Protein 5SZP (pdb70)

Structure (mmCIF, N/CA/C/O backbone):
data_5SZP
#
_entry.id   5SZP
#
_cell.length_a   83.813
_cell.length_b   45.549
_cell.length_c   127.072
_cell.angle_alpha   90.00
_cell.angle_beta   96.91
_cell.angle_gamma   90.00
#
_symmetry.space_group_name_H-M   'P 1 21 1'
#
loop_
_entity.id
_entity.type
_entity.pdbx_description
1 polymer 'Protocadherin Gamma B7'
2 non-polymer 'CALCIUM ION'
3 non-polymer alpha-D-mannopyranose
4 non-polymer 2-acetamido-2-deoxy-beta-D-glucopyranose
5 non-polymer 'trimethylamine oxide'
6 water water
#
loop_
_atom_site.group_PDB
_atom_site.id
_atom_site.type_symbol
_atom_site.label_atom_id
_atom_site.label_alt_id
_atom_site.label_comp_id
_atom_site.label_asym_id
_atom_site.label_entity_id
_atom_site.label_seq_id
_atom_site.pdbx_PDB_ins_code
_atom_site.Cartn_x
_atom_site.Cartn_y
_atom_site.Cartn_z
_atom_site.occupancy
_atom_site.B_iso_or_equiv
_atom_site.auth_seq_id
_atom_site.auth_comp_id
_atom_site.auth_asym_id
_atom_site.auth_atom_id
_atom_site.pdbx_PDB_model_num
ATOM 1 N N . PRO A 1 2 ? 39.013 17.834 37.228 1.00 129.71 2 PRO A N 1
ATOM 2 C CA . PRO A 1 2 ? 38.325 16.556 37.450 1.00 137.82 2 PRO A CA 1
ATOM 3 C C . PRO A 1 2 ? 38.668 15.495 36.402 1.00 143.54 2 PRO A C 1
ATOM 4 O O . PRO A 1 2 ? 38.370 15.673 35.222 1.00 141.64 2 PRO A O 1
ATOM 8 N N . VAL A 1 3 ? 39.296 14.400 36.835 1.00 144.27 3 VAL A N 1
ATOM 9 C CA . VAL A 1 3 ? 39.638 13.319 35.919 1.00 142.46 3 VAL A CA 1
ATOM 10 C C . VAL A 1 3 ? 38.375 12.628 35.422 1.00 149.04 3 VAL A C 1
ATOM 11 O O . VAL A 1 3 ? 37.424 12.403 36.182 1.00 154.75 3 VAL A O 1
ATOM 15 N N . ARG A 1 4 ? 38.353 12.304 34.132 1.00 153.86 4 ARG A N 1
ATOM 16 C CA . ARG A 1 4 ? 37.195 11.686 33.499 1.00 148.29 4 ARG A CA 1
ATOM 17 C C . ARG A 1 4 ? 37.597 10.364 32.860 1.00 152.29 4 ARG A C 1
ATOM 18 O O . ARG A 1 4 ? 38.572 10.305 32.101 1.00 159.90 4 ARG A O 1
ATOM 26 N N . TYR A 1 5 ? 36.847 9.310 33.180 1.00 148.59 5 TYR A N 1
ATOM 27 C CA . TYR A 1 5 ? 37.068 7.972 32.647 1.00 136.34 5 TYR A CA 1
ATOM 28 C C . TYR A 1 5 ? 35.787 7.489 31.983 1.00 128.50 5 TYR A C 1
ATOM 29 O O . TYR A 1 5 ? 34.730 7.457 32.622 1.00 123.81 5 TYR A O 1
ATOM 38 N N . SER A 1 6 ? 35.891 7.065 30.727 1.00 134.50 6 SER A N 1
ATOM 39 C CA . SER A 1 6 ? 34.740 6.639 29.941 1.00 137.44 6 SER A CA 1
ATOM 40 C C . SER A 1 6 ? 34.790 5.128 29.766 1.00 137.21 6 SER A C 1
ATOM 41 O O . SER A 1 6 ? 35.767 4.593 29.230 1.00 140.71 6 SER A O 1
ATOM 44 N N . ILE A 1 7 ? 33.740 4.444 30.217 1.00 123.43 7 ILE A N 1
ATOM 45 C CA . ILE A 1 7 ? 33.652 2.989 30.072 1.00 103.29 7 ILE A CA 1
ATOM 46 C C . ILE A 1 7 ? 32.246 2.610 29.652 1.00 81.50 7 ILE A C 1
ATOM 47 O O . ILE A 1 7 ? 31.259 3.249 30.041 1.00 81.42 7 ILE A O 1
ATOM 52 N N 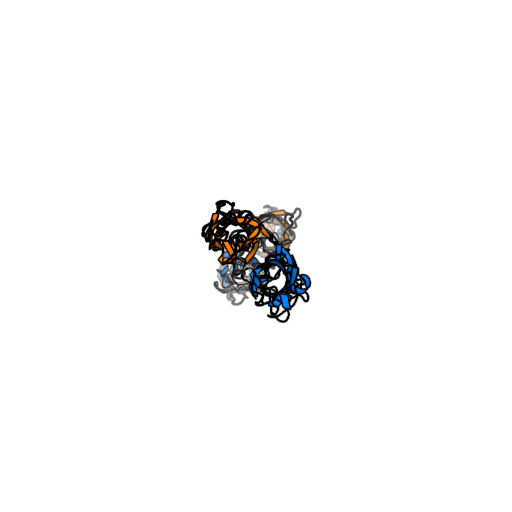. PRO A 1 8 ? 32.126 1.561 28.843 1.00 80.29 8 PRO A N 1
ATOM 53 C CA . PRO A 1 8 ? 30.797 1.079 28.458 1.00 97.41 8 PRO A CA 1
ATOM 54 C C . PRO A 1 8 ? 30.098 0.385 29.616 1.00 91.67 8 PRO A C 1
ATOM 55 O O . PRO A 1 8 ? 30.722 -0.090 30.567 1.00 96.44 8 PRO A O 1
ATOM 59 N N . GLU A 1 9 ? 28.774 0.329 29.520 1.00 89.40 9 GLU A N 1
ATOM 60 C CA . GLU A 1 9 ? 27.970 -0.297 30.555 1.00 89.43 9 GLU A CA 1
ATOM 61 C C . GLU A 1 9 ? 28.052 -1.819 30.458 1.00 101.88 9 GLU A C 1
ATOM 62 O O . GLU A 1 9 ? 28.605 -2.387 29.511 1.00 112.56 9 GLU A O 1
ATOM 68 N N . GLU A 1 10 ? 27.486 -2.477 31.470 1.00 112.54 10 GLU A N 1
ATOM 69 C CA . GLU A 1 10 ? 27.334 -3.933 31.503 1.00 117.42 10 GLU A CA 1
ATOM 70 C C . GLU A 1 10 ? 28.678 -4.652 31.397 1.00 107.79 10 GLU A C 1
ATOM 71 O O . GLU A 1 10 ? 28.786 -5.718 30.788 1.00 105.39 10 GLU A O 1
ATOM 77 N N . LEU A 1 11 ? 29.712 -4.068 31.990 1.00 106.09 11 LEU A N 1
ATOM 78 C CA . LEU A 1 11 ? 31.003 -4.732 32.077 1.00 104.68 11 LEU A CA 1
ATOM 79 C C . LEU A 1 11 ? 31.079 -5.556 33.358 1.00 100.04 11 LEU A C 1
ATOM 80 O O . LEU A 1 11 ? 30.485 -5.208 34.382 1.00 91.49 11 LEU A O 1
ATOM 85 N N . ASP A 1 12 ? 31.808 -6.666 33.284 1.00 97.10 12 ASP A N 1
ATOM 86 C CA . ASP A 1 12 ? 31.910 -7.584 34.409 1.00 95.45 12 ASP A CA 1
ATOM 87 C C . ASP A 1 12 ? 32.632 -6.942 35.589 1.00 101.69 12 ASP A C 1
ATOM 88 O O . ASP A 1 12 ? 33.450 -6.032 35.431 1.00 102.43 12 ASP A O 1
ATOM 93 N N . ARG A 1 13 ? 32.308 -7.429 36.787 1.00 112.00 13 ARG A N 1
ATOM 94 C CA . ARG A 1 13 ? 32.936 -6.924 38.000 1.00 115.68 13 ARG A CA 1
ATOM 95 C C . ARG A 1 13 ? 34.432 -7.211 37.981 1.00 127.13 13 ARG A C 1
ATOM 96 O O . ARG A 1 13 ? 34.877 -8.255 37.496 1.00 144.07 13 ARG A O 1
ATOM 98 N N . GLY A 1 14 ? 35.211 -6.272 38.514 1.00 121.42 14 GLY A N 1
ATOM 99 C CA . GLY A 1 14 ? 36.652 -6.374 38.501 1.00 111.21 14 GLY A CA 1
ATOM 100 C C . GLY A 1 14 ? 37.322 -5.700 37.325 1.00 108.43 14 GLY A C 1
ATOM 101 O O . GLY A 1 14 ? 38.555 -5.589 37.314 1.00 118.83 14 GLY A O 1
ATOM 102 N N . SER A 1 15 ? 36.554 -5.250 36.336 1.00 105.77 15 SER A N 1
ATOM 103 C CA . SER A 1 15 ? 37.124 -4.537 35.205 1.00 106.55 15 SER A CA 1
ATOM 104 C C . SER A 1 15 ? 37.668 -3.183 35.647 1.00 91.03 15 SER A C 1
ATOM 105 O O . SER A 1 15 ? 37.219 -2.599 36.637 1.00 88.12 15 SER A O 1
ATOM 108 N N . VAL A 1 16 ? 38.650 -2.689 34.904 1.00 88.12 16 VAL A N 1
ATOM 109 C CA . VAL A 1 16 ? 39.362 -1.470 35.268 1.00 123.23 16 VAL A CA 1
ATOM 110 C C . VAL A 1 16 ? 38.648 -0.274 34.656 1.00 100.64 16 VAL A C 1
ATOM 111 O O . VAL A 1 16 ? 38.397 -0.238 33.445 1.00 87.92 16 VAL A O 1
ATOM 115 N N . VAL A 1 17 ? 38.318 0.708 35.493 1.00 101.64 17 VAL A N 1
ATOM 116 C CA . VAL A 1 17 ? 37.749 1.957 34.996 1.00 106.46 17 VAL A CA 1
ATOM 117 C C . VAL A 1 17 ? 38.848 2.863 34.458 1.00 120.68 17 VAL A C 1
ATOM 118 O O . VAL A 1 17 ? 38.816 3.292 33.299 1.00 108.28 17 VAL A O 1
ATOM 122 N N . GLY A 1 18 ? 39.834 3.164 35.294 1.00 149.91 18 GLY A N 1
ATOM 123 C CA . GLY A 1 18 ? 40.960 3.972 34.873 1.00 161.74 18 GLY A CA 1
ATOM 124 C C . GLY A 1 18 ? 41.994 4.053 35.970 1.00 164.76 18 GLY A C 1
ATOM 125 O O . GLY A 1 18 ? 41.690 3.872 37.154 1.00 167.00 18 GLY A O 1
ATOM 126 N N . LYS A 1 19 ? 43.230 4.331 35.556 1.00 147.43 19 LYS A N 1
ATOM 127 C CA . LYS A 1 19 ? 44.352 4.455 36.487 1.00 146.73 19 LYS A CA 1
ATOM 128 C C . LYS A 1 19 ? 44.282 5.823 37.161 1.00 153.55 19 LYS A C 1
ATOM 129 O O . LYS A 1 19 ? 44.912 6.797 36.743 1.00 154.34 19 LYS A O 1
ATOM 131 N N . LEU A 1 20 ? 43.491 5.891 38.235 1.00 151.50 20 LEU A N 1
ATOM 132 C CA . LEU A 1 20 ? 43.324 7.161 38.935 1.00 134.77 20 LEU A CA 1
ATOM 133 C C . LEU A 1 20 ? 44.594 7.539 39.685 1.00 132.99 20 LEU A C 1
ATOM 134 O O . LEU A 1 20 ? 44.956 8.719 39.750 1.00 129.52 20 LEU A O 1
ATOM 139 N N . ALA A 1 21 ? 45.279 6.550 40.265 1.00 144.64 21 ALA A N 1
ATOM 140 C CA . ALA A 1 21 ? 46.510 6.829 40.995 1.00 157.01 21 ALA A CA 1
ATOM 141 C C . ALA A 1 21 ? 47.622 7.276 40.055 1.00 163.62 21 ALA A C 1
ATOM 142 O O . ALA A 1 21 ? 48.414 8.160 40.400 1.00 161.90 21 ALA A O 1
ATOM 144 N N . LYS A 1 22 ? 47.704 6.672 38.866 1.00 166.59 22 LYS A N 1
ATOM 145 C CA . LYS A 1 22 ? 48.722 7.080 37.901 1.00 165.30 22 LYS A CA 1
ATOM 146 C C . LYS A 1 22 ? 48.507 8.516 37.440 1.00 167.18 22 LYS A C 1
ATOM 147 O O . LYS A 1 22 ? 49.474 9.247 37.193 1.00 171.23 22 LYS A O 1
ATOM 149 N N . ASP A 1 23 ? 47.247 8.941 37.317 1.00 164.97 23 ASP A N 1
ATOM 150 C CA . ASP A 1 23 ? 46.975 10.328 36.957 1.00 158.76 23 ASP A CA 1
ATOM 151 C C . ASP A 1 23 ? 47.233 11.256 38.136 1.00 158.35 23 ASP A C 1
ATOM 152 O O . ASP A 1 23 ? 47.720 12.379 37.958 1.00 166.53 23 ASP A O 1
ATOM 154 N N . LEU A 1 24 ? 46.909 10.802 39.349 1.00 152.34 24 LEU A N 1
ATOM 155 C CA . LEU A 1 24 ? 47.160 11.578 40.556 1.00 155.00 24 LEU A CA 1
ATOM 156 C C . LEU A 1 24 ? 48.610 11.499 41.014 1.00 156.67 24 LEU A C 1
ATOM 157 O O . LEU A 1 24 ? 49.071 12.396 41.725 1.00 155.51 24 LEU A O 1
ATOM 162 N N . GLY A 1 25 ? 49.339 10.456 40.625 1.00 160.88 25 GLY A N 1
ATOM 163 C CA . GLY A 1 25 ? 50.727 10.337 41.015 1.00 159.49 25 GLY A CA 1
ATOM 164 C C . GLY A 1 25 ? 50.963 9.764 42.392 1.00 161.76 25 GLY A C 1
ATOM 165 O O . GLY A 1 25 ? 52.117 9.717 42.834 1.00 167.73 25 GLY A O 1
ATOM 166 N N . LEU A 1 26 ? 49.911 9.341 43.092 1.00 165.38 26 LEU A N 1
ATOM 167 C CA . LEU A 1 26 ? 50.089 8.659 44.366 1.00 156.23 26 LEU A CA 1
ATOM 168 C C . LEU A 1 26 ? 50.889 7.378 44.167 1.00 157.94 26 LEU A C 1
ATOM 169 O O . LEU A 1 26 ? 50.767 6.694 43.147 1.00 158.36 26 LEU A O 1
ATOM 171 N N . SER A 1 27 ? 51.693 7.043 45.170 1.00 173.81 27 SER A N 1
ATOM 172 C CA . SER A 1 27 ? 52.525 5.850 45.141 1.00 180.79 27 SER A CA 1
ATOM 173 C C . SER A 1 27 ? 51.805 4.690 45.820 1.00 186.88 27 SER A C 1
ATOM 174 O O . SER A 1 27 ? 50.844 4.879 46.570 1.00 189.61 27 SER A O 1
ATOM 177 N N . VAL A 1 28 ? 52.297 3.476 45.548 1.00 187.26 28 VAL A N 1
ATOM 178 C CA . VAL A 1 28 ? 51.713 2.263 46.124 1.00 174.00 28 VAL A CA 1
ATOM 179 C C . VAL A 1 28 ? 51.745 2.317 47.647 1.00 172.78 28 VAL A C 1
ATOM 180 O O . VAL A 1 28 ? 50.765 1.966 48.321 1.00 178.53 28 VAL A O 1
ATOM 184 N N . LEU A 1 29 ? 52.877 2.744 48.213 1.00 161.47 29 LEU A N 1
ATOM 185 C CA . LEU A 1 29 ? 52.978 2.881 49.661 1.00 156.14 29 LEU A CA 1
ATOM 186 C C . LEU A 1 29 ? 51.979 3.907 50.175 1.00 152.88 29 LEU A C 1
ATOM 187 O O . LEU A 1 29 ? 51.410 3.745 51.260 1.00 157.93 29 LEU A O 1
ATOM 189 N N . GLU A 1 30 ? 51.759 4.976 49.406 1.00 148.70 30 GLU A N 1
ATOM 190 C CA . GLU A 1 30 ? 50.772 5.980 49.786 1.00 149.60 30 GLU A CA 1
ATOM 191 C C . GLU A 1 30 ? 49.352 5.470 49.572 1.00 152.46 30 GLU A C 1
ATOM 192 O O . GLU A 1 30 ? 48.437 5.862 50.305 1.00 147.51 30 GLU A O 1
ATOM 198 N N . VAL A 1 31 ? 49.149 4.595 48.583 1.00 161.38 31 VAL A N 1
ATOM 199 C CA . VAL A 1 31 ? 47.842 3.967 48.403 1.00 164.62 31 VAL A CA 1
ATOM 200 C C . VAL A 1 31 ? 47.507 3.094 49.605 1.00 187.06 31 VAL A C 1
ATOM 201 O O . VAL A 1 31 ? 46.359 3.059 50.068 1.00 183.82 31 VAL A O 1
ATOM 205 N N . SER A 1 32 ? 48.504 2.385 50.139 1.00 215.10 32 SER A N 1
ATOM 206 C CA . SER A 1 32 ? 48.265 1.562 51.320 1.00 223.46 32 SER A CA 1
ATOM 207 C C . SER A 1 32 ? 48.099 2.421 52.569 1.00 232.05 32 SER A C 1
ATOM 208 O O . SER A 1 32 ? 47.197 2.178 53.379 1.00 234.78 32 SER A O 1
ATOM 211 N N . ALA A 1 33 ? 48.955 3.428 52.741 1.00 233.02 33 ALA A N 1
ATOM 212 C CA . ALA A 1 33 ? 48.905 4.288 53.917 1.00 225.08 33 ALA A CA 1
ATOM 213 C C . ALA A 1 33 ? 47.622 5.112 53.925 1.00 217.91 33 ALA A C 1
ATOM 214 O O . ALA A 1 33 ? 46.764 4.928 54.794 1.00 225.19 33 ALA A O 1
ATOM 216 N N . ARG A 1 34 ? 47.477 6.018 52.961 1.00 189.53 34 ARG A N 1
ATOM 217 C CA . ARG A 1 34 ? 46.260 6.815 52.845 1.00 164.11 34 ARG A CA 1
ATOM 218 C C . ARG A 1 34 ? 45.101 5.922 52.427 1.00 157.47 34 ARG A C 1
ATOM 219 O O . ARG A 1 34 ? 45.095 5.374 51.320 1.00 154.45 34 ARG A O 1
ATOM 227 N N . LYS A 1 35 ? 44.113 5.771 53.309 1.00 153.06 35 LYS A N 1
ATOM 228 C CA . LYS A 1 35 ? 42.926 4.999 52.968 1.00 158.10 35 LYS A CA 1
ATOM 229 C C . LYS A 1 35 ? 42.217 5.662 51.798 1.00 164.76 35 LYS A C 1
ATOM 230 O O . LYS A 1 35 ? 41.632 6.738 51.948 1.00 170.83 35 LYS A O 1
ATOM 232 N N . LEU A 1 36 ? 42.269 5.026 50.635 1.00 183.07 36 LEU A N 1
ATOM 233 C CA . LEU A 1 36 ? 41.663 5.562 49.425 1.00 179.78 36 LEU A CA 1
ATOM 234 C C . LEU A 1 36 ? 40.256 4.998 49.301 1.00 186.30 36 LEU A C 1
ATOM 235 O O . LEU A 1 36 ? 40.079 3.780 49.187 1.00 173.46 36 LEU A O 1
ATOM 237 N N . ARG A 1 37 ? 39.259 5.877 49.324 1.00 212.88 37 ARG A N 1
ATOM 238 C CA . ARG A 1 37 ? 37.871 5.458 49.235 1.00 218.41 37 ARG A CA 1
ATOM 239 C C . ARG A 1 37 ? 37.180 6.152 48.071 1.00 219.34 37 ARG A C 1
ATOM 240 O O . ARG A 1 37 ? 37.495 7.293 47.729 1.00 227.65 37 ARG A O 1
ATOM 242 N N . VAL A 1 38 ? 36.241 5.444 47.452 1.00 202.75 38 VAL A N 1
ATOM 243 C CA . VAL A 1 38 ? 35.442 5.979 46.358 1.00 185.16 38 VAL A CA 1
ATOM 244 C C . VAL A 1 38 ? 33.971 5.839 46.724 1.00 184.59 38 VAL A C 1
ATOM 245 O O . VAL A 1 38 ? 33.534 4.769 47.163 1.00 186.93 38 VAL A O 1
ATOM 249 N N . SER A 1 39 ? 33.215 6.923 46.563 1.00 184.27 39 SER A N 1
ATOM 250 C CA . SER A 1 39 ? 31.798 6.936 46.902 1.00 181.08 39 SER A CA 1
ATOM 251 C C . SER A 1 39 ? 31.017 7.546 45.749 1.00 183.97 39 SER A C 1
ATOM 252 O O . SER A 1 39 ? 31.374 8.620 45.255 1.00 183.24 39 SER A O 1
ATOM 254 N N . ALA A 1 40 ? 29.958 6.863 45.322 1.00 194.26 40 ALA A N 1
ATOM 255 C CA . ALA A 1 40 ? 29.075 7.368 44.282 1.00 208.03 40 ALA A CA 1
ATOM 256 C C . ALA A 1 40 ? 27.644 7.452 44.798 1.00 220.82 40 ALA A C 1
ATOM 257 O O . ALA A 1 40 ? 27.328 7.025 45.912 1.00 225.11 40 ALA A O 1
ATOM 259 N N . GLU A 1 41 ? 26.773 8.012 43.961 1.00 228.02 41 GLU A N 1
ATOM 260 C CA . GLU A 1 41 ? 25.347 8.121 44.262 1.00 237.43 41 GLU A CA 1
ATOM 261 C C . GLU A 1 41 ? 24.710 6.740 44.180 1.00 245.39 41 GLU A C 1
ATOM 262 O O . GLU A 1 41 ? 24.386 6.256 43.094 1.00 242.93 41 GLU A O 1
ATOM 264 N N . LYS A 1 42 ? 24.535 6.095 45.333 1.00 250.55 42 LYS A N 1
ATOM 265 C CA . LYS A 1 42 ? 23.924 4.774 45.462 1.00 248.28 42 LYS A CA 1
ATOM 266 C C . LYS A 1 42 ? 24.659 3.694 44.673 1.00 243.06 42 LYS A C 1
ATOM 267 O O . LYS A 1 42 ? 24.152 2.572 44.550 1.00 248.04 42 LYS A O 1
ATOM 269 N N . LEU A 1 43 ? 25.836 3.998 44.135 1.00 214.68 43 LEU A N 1
ATOM 270 C CA . LEU A 1 43 ? 26.634 3.040 43.387 1.00 176.19 43 LEU A CA 1
ATOM 271 C C . LEU A 1 43 ? 27.917 2.750 44.153 1.00 148.11 43 LEU A C 1
ATOM 272 O O . LEU A 1 43 ? 28.392 3.579 44.934 1.00 140.76 43 LEU A O 1
ATOM 274 N N . HIS A 1 44 ? 28.476 1.565 43.928 1.00 132.60 44 HIS A N 1
ATOM 275 C CA . HIS A 1 44 ? 29.686 1.149 44.619 1.00 126.57 44 HIS A CA 1
ATOM 276 C C . HIS A 1 44 ? 30.754 0.714 43.628 1.00 125.80 44 HIS A C 1
ATOM 277 O O . HIS A 1 44 ? 30.477 -0.030 42.682 1.00 112.86 44 HIS A O 1
ATOM 279 N N . PHE A 1 45 ? 31.979 1.174 43.871 1.00 134.71 45 PHE A N 1
ATOM 280 C CA . PHE A 1 45 ? 33.164 0.758 43.137 1.00 138.66 45 PHE A CA 1
ATOM 281 C C . PHE A 1 45 ? 34.202 0.289 44.145 1.00 150.96 45 PHE A C 1
ATOM 282 O O . PHE A 1 45 ? 34.280 0.805 45.263 1.00 157.48 45 PHE A O 1
ATOM 290 N N . SER A 1 46 ? 34.999 -0.696 43.746 1.00 149.52 46 SER A N 1
ATOM 291 C CA . SER A 1 46 ? 35.994 -1.297 44.620 1.00 143.55 46 SER A CA 1
ATOM 292 C C . SER A 1 46 ? 37.395 -1.024 44.092 1.00 145.39 46 SER A C 1
ATOM 293 O O . SER A 1 46 ? 37.636 -1.084 42.884 1.00 145.10 46 SER A O 1
ATOM 296 N N . VAL A 1 47 ? 38.314 -0.715 45.000 1.00 142.57 47 VAL A N 1
ATOM 297 C CA . VAL A 1 47 ? 39.713 -0.497 44.660 1.00 136.74 47 VAL A CA 1
ATOM 298 C C . VAL A 1 47 ? 40.554 -1.435 45.516 1.00 158.44 47 VAL A C 1
ATOM 299 O O . VAL A 1 47 ? 40.449 -1.426 46.749 1.00 171.90 47 VAL A O 1
ATOM 303 N N . ASP A 1 48 ? 41.363 -2.263 44.861 1.00 164.71 48 ASP A N 1
ATOM 304 C CA . ASP A 1 48 ? 42.229 -3.197 45.561 1.00 171.62 48 ASP A CA 1
ATOM 305 C C . ASP A 1 48 ? 43.550 -2.522 45.900 1.00 182.11 48 ASP A C 1
ATOM 306 O O . ASP A 1 48 ? 44.063 -1.705 45.128 1.00 179.62 48 ASP A O 1
ATOM 311 N N . SER A 1 49 ? 44.096 -2.867 47.067 1.00 194.67 49 SER A N 1
ATOM 312 C CA . SER A 1 49 ? 45.340 -2.256 47.520 1.00 203.13 49 SER A CA 1
ATOM 313 C C . SER A 1 49 ? 46.533 -2.669 46.670 1.00 200.89 49 SER A C 1
ATOM 314 O O . SER A 1 49 ? 47.533 -1.944 46.636 1.00 202.98 49 SER A O 1
ATOM 317 N N . GLU A 1 50 ? 46.453 -3.814 45.989 1.00 189.07 50 GLU A N 1
ATOM 318 C CA . GLU A 1 50 ? 47.589 -4.298 45.212 1.00 167.06 50 GLU A CA 1
ATOM 319 C C . GLU A 1 50 ? 47.830 -3.432 43.980 1.00 140.28 50 GLU A C 1
ATOM 320 O O . GLU A 1 50 ? 48.941 -2.935 43.767 1.00 129.31 50 GLU A O 1
ATOM 322 N N . SER A 1 51 ? 46.799 -3.240 43.157 1.00 137.33 51 SER A N 1
ATOM 323 C CA . SER A 1 51 ? 46.952 -2.492 41.914 1.00 135.16 51 SER A CA 1
ATOM 324 C C . SER A 1 51 ? 46.804 -0.988 42.111 1.00 137.41 51 SER A C 1
ATOM 325 O O . SER A 1 51 ? 47.495 -0.208 41.446 1.00 127.91 51 SER A O 1
ATOM 328 N N . GLY A 1 52 ? 45.919 -0.563 43.008 1.00 150.81 52 GLY A N 1
ATOM 329 C CA . GLY A 1 52 ? 45.677 0.854 43.199 1.00 153.86 52 GLY A CA 1
ATOM 330 C C . GLY A 1 52 ? 44.947 1.522 42.056 1.00 154.91 52 GLY A C 1
ATOM 331 O O . GLY A 1 52 ? 45.133 2.721 41.825 1.00 158.34 52 GLY A O 1
ATOM 332 N N . ASP A 1 53 ? 44.120 0.775 41.330 1.00 153.85 53 ASP A N 1
ATOM 333 C CA . ASP A 1 53 ? 43.347 1.301 40.218 1.00 149.53 53 ASP A CA 1
ATOM 334 C C . ASP A 1 53 ? 41.861 1.193 40.533 1.00 143.65 53 ASP A C 1
ATOM 335 O O . ASP A 1 53 ? 41.448 0.474 41.446 1.00 143.85 53 ASP A O 1
ATOM 340 N N . LEU A 1 54 ? 41.057 1.922 39.763 1.00 134.79 54 LEU A N 1
ATOM 341 C CA . LEU A 1 54 ? 39.617 1.954 39.985 1.00 120.08 54 LEU A CA 1
ATOM 342 C C . LEU A 1 54 ? 38.968 0.740 39.331 1.00 121.65 54 LEU A C 1
ATOM 343 O O . LEU A 1 54 ? 39.055 0.563 38.111 1.00 126.85 54 LEU A O 1
ATOM 348 N N . LEU A 1 55 ? 38.317 -0.092 40.139 1.00 124.38 55 LEU A N 1
ATOM 349 C CA . LEU A 1 55 ? 37.615 -1.271 39.657 1.00 125.23 55 LEU A CA 1
ATOM 350 C C . LEU A 1 55 ? 36.139 -1.176 40.025 1.00 141.82 55 LEU A C 1
ATOM 351 O O . LEU A 1 55 ? 35.767 -0.557 41.027 1.00 170.04 55 LEU A O 1
ATOM 353 N N . VAL A 1 56 ? 35.303 -1.780 39.193 1.00 119.33 56 VAL A N 1
ATOM 354 C CA . VAL A 1 56 ? 33.861 -1.792 39.408 1.00 110.52 56 VAL A CA 1
ATOM 355 C C . VAL A 1 56 ? 33.495 -2.852 40.440 1.00 112.34 56 VAL A C 1
ATOM 356 O O . VAL A 1 56 ? 34.053 -3.956 40.448 1.00 111.93 56 VAL A O 1
ATOM 360 N N . LYS A 1 57 ? 32.573 -2.506 41.342 1.00 113.90 57 LYS A N 1
ATOM 361 C CA . LYS A 1 57 ? 32.074 -3.443 42.339 1.00 113.30 57 LYS A CA 1
ATOM 362 C C . LYS A 1 57 ? 30.635 -3.876 42.097 1.00 118.90 57 LYS A C 1
ATOM 363 O O . LYS A 1 57 ? 30.211 -4.893 42.657 1.00 127.05 57 LYS A O 1
ATOM 365 N N . ASP A 1 58 ? 29.891 -3.144 41.269 1.00 113.32 58 ASP A N 1
ATOM 366 C CA . ASP A 1 58 ? 28.501 -3.434 40.948 1.00 111.11 58 ASP A CA 1
ATOM 367 C C . ASP A 1 58 ? 28.308 -3.390 39.438 1.00 127.64 58 ASP A C 1
ATOM 368 O O . ASP A 1 58 ? 29.118 -2.820 38.702 1.00 137.75 58 ASP A O 1
ATOM 373 N N . ARG A 1 59 ? 27.220 -4.007 38.985 1.00 125.53 59 ARG A N 1
ATOM 374 C CA . ARG A 1 59 ? 26.852 -3.949 37.577 1.00 108.85 59 ARG A CA 1
ATOM 375 C C . ARG A 1 59 ? 26.287 -2.577 37.237 1.00 96.35 59 ARG A C 1
ATOM 376 O O . ARG A 1 59 ? 25.458 -2.031 37.970 1.00 87.19 59 ARG A O 1
ATOM 378 N N . ILE A 1 60 ? 26.735 -2.019 36.116 1.00 89.00 60 ILE A N 1
ATOM 379 C CA . ILE A 1 60 ? 26.318 -0.691 35.685 1.00 84.77 60 ILE A CA 1
ATOM 380 C C . ILE A 1 60 ? 25.395 -0.865 34.489 1.00 96.05 60 ILE A C 1
ATOM 381 O O . ILE A 1 60 ? 25.825 -1.311 33.418 1.00 104.44 60 ILE A O 1
ATOM 386 N N . ASP A 1 61 ? 24.124 -0.513 34.671 1.00 104.32 61 ASP A N 1
ATOM 387 C CA . ASP A 1 61 ? 23.122 -0.540 33.611 1.00 106.40 61 ASP A CA 1
ATOM 388 C C . ASP A 1 61 ? 22.746 0.901 33.292 1.00 107.44 61 ASP A C 1
ATOM 389 O O . ASP A 1 61 ? 22.083 1.562 34.097 1.00 119.12 61 ASP A O 1
ATOM 394 N N . ARG A 1 62 ? 23.161 1.380 32.117 1.00 93.51 62 ARG A N 1
ATOM 395 C CA . ARG A 1 62 ? 22.957 2.786 31.780 1.00 100.38 62 ARG A CA 1
ATOM 396 C C . ARG A 1 62 ? 21.474 3.134 31.712 1.00 105.47 62 ARG A C 1
ATOM 397 O O . ARG A 1 62 ? 21.064 4.221 32.132 1.00 110.93 62 ARG A O 1
ATOM 405 N N . GLU A 1 63 ? 20.653 2.221 31.193 1.00 94.66 63 GLU A N 1
ATOM 406 C CA . GLU A 1 63 ? 19.223 2.491 31.085 1.00 85.03 63 GLU A CA 1
ATOM 407 C C . GLU A 1 63 ? 18.535 2.528 32.445 1.00 89.99 63 GLU A C 1
ATOM 408 O O . GLU A 1 63 ? 17.507 3.198 32.595 1.00 110.22 63 GLU A O 1
ATOM 414 N N . GLN A 1 64 ? 19.074 1.826 33.443 1.00 82.13 64 GLN A N 1
ATOM 415 C CA . GLN A 1 64 ? 18.422 1.808 34.748 1.00 83.25 64 GLN A CA 1
ATOM 416 C C . GLN A 1 64 ? 18.718 3.076 35.540 1.00 83.76 64 GLN A C 1
ATOM 417 O O . GLN A 1 64 ? 17.831 3.606 36.222 1.00 87.20 64 GLN A O 1
ATOM 423 N N . ILE A 1 65 ? 19.946 3.579 35.456 1.00 102.85 65 ILE A N 1
ATOM 424 C CA . ILE A 1 65 ? 20.358 4.727 36.261 1.00 114.87 65 ILE A CA 1
ATOM 425 C C . ILE A 1 65 ? 20.132 6.041 35.523 1.00 116.84 65 ILE A C 1
ATOM 426 O O . ILE A 1 65 ? 19.610 7.005 36.091 1.00 120.00 65 ILE A O 1
ATOM 431 N N . CYS A 1 66 ? 20.500 6.090 34.242 1.00 130.15 66 CYS A N 1
ATOM 432 C CA . CYS A 1 66 ? 20.419 7.310 33.448 1.00 147.47 66 CYS A CA 1
ATOM 433 C C . CYS A 1 66 ? 19.051 7.501 32.803 1.00 156.66 66 CYS A C 1
ATOM 434 O O . CYS A 1 66 ? 18.654 8.641 32.529 1.00 166.92 66 CYS A O 1
ATOM 437 N N . LYS A 1 67 ? 18.326 6.406 32.567 1.00 147.96 67 LYS A N 1
ATOM 438 C CA . LYS A 1 67 ? 16.915 6.428 32.168 1.00 143.60 67 LYS A CA 1
ATOM 439 C C . LYS A 1 67 ? 16.643 7.370 30.994 1.00 148.03 67 LYS A C 1
ATOM 440 O O . LYS A 1 67 ? 15.661 8.115 30.986 1.00 158.01 67 LYS A O 1
ATOM 442 N N . GLY A 1 68 ? 17.516 7.337 29.984 1.00 142.63 68 GLY A N 1
ATOM 443 C CA . GLY A 1 68 ? 17.296 8.110 28.778 1.00 138.16 68 GLY A CA 1
ATOM 444 C C . GLY A 1 68 ? 18.023 9.435 28.658 1.00 130.69 68 GLY A C 1
ATOM 445 O O . GLY A 1 68 ? 17.813 10.139 27.662 1.00 130.77 68 GLY A O 1
ATOM 446 N N . ARG A 1 69 ? 18.850 9.813 29.631 1.00 135.87 69 ARG A N 1
ATOM 447 C CA . ARG A 1 69 ? 19.641 11.029 29.481 1.00 128.63 69 ARG A CA 1
ATOM 448 C C . ARG A 1 69 ? 20.564 10.911 28.274 1.00 141.49 69 ARG A C 1
ATOM 449 O O . ARG A 1 69 ? 21.222 9.886 28.074 1.00 139.70 69 ARG A O 1
ATOM 451 N N . ARG A 1 70 ? 20.607 11.971 27.461 1.00 158.40 70 ARG A N 1
ATOM 452 C CA . ARG A 1 70 ? 21.352 11.907 26.207 1.00 162.46 70 ARG A CA 1
ATOM 453 C C . ARG A 1 70 ? 22.841 11.681 26.454 1.00 169.58 70 ARG A C 1
ATOM 454 O O . ARG A 1 70 ? 23.449 10.785 25.856 1.00 170.07 70 ARG A O 1
ATOM 456 N N . LYS A 1 71 ? 23.449 12.472 27.337 1.00 170.96 71 LYS A N 1
ATOM 457 C CA . LYS A 1 71 ? 24.826 12.245 27.764 1.00 167.38 71 LYS A CA 1
ATOM 458 C C . LYS A 1 71 ? 24.805 12.011 29.267 1.00 163.35 71 LYS A C 1
ATOM 459 O O . LYS A 1 71 ? 24.316 12.860 30.018 1.00 173.54 71 LYS A O 1
ATOM 461 N N . CYS A 1 72 ? 25.315 10.861 29.707 1.00 144.87 72 CYS A N 1
ATOM 462 C CA . CYS A 1 72 ? 25.209 10.456 31.104 1.00 138.42 72 CYS A CA 1
ATOM 463 C C . CYS A 1 72 ? 26.597 10.271 31.701 1.00 139.63 72 CYS A C 1
ATOM 464 O O . CYS A 1 72 ? 27.455 9.616 31.098 1.00 142.59 72 CYS A O 1
ATOM 467 N N . GLU A 1 73 ? 26.809 10.844 32.885 1.00 130.64 73 GLU A N 1
ATOM 468 C CA . GLU A 1 73 ? 28.066 10.720 33.607 1.00 121.56 73 GLU A CA 1
ATOM 469 C C . GLU A 1 73 ? 27.774 10.614 35.097 1.00 127.70 73 GLU A C 1
ATOM 470 O O . GLU A 1 73 ? 26.776 11.146 35.591 1.00 134.46 73 GLU A O 1
ATOM 472 N N . LEU A 1 74 ? 28.657 9.919 35.810 1.00 131.24 74 LEU A N 1
ATOM 473 C CA . LEU A 1 74 ? 28.518 9.696 37.243 1.00 132.21 74 LEU A CA 1
ATOM 474 C C . LEU A 1 74 ? 29.643 10.399 37.988 1.00 141.41 74 LEU A C 1
ATOM 475 O O . LEU A 1 74 ? 30.808 10.327 37.586 1.00 137.99 74 LEU A O 1
ATOM 480 N N . GLN A 1 75 ? 29.289 11.076 39.079 1.00 153.25 75 GLN A N 1
ATOM 481 C CA . GLN A 1 75 ? 30.245 11.833 39.885 1.00 158.29 75 GLN A CA 1
ATOM 482 C C . GLN A 1 75 ? 30.590 11.037 41.141 1.00 159.87 75 GLN A C 1
ATOM 483 O O . GLN A 1 75 ? 29.804 10.977 42.089 1.00 160.34 75 GLN A O 1
ATOM 485 N N . LEU A 1 76 ? 31.769 10.424 41.141 1.00 144.64 76 LEU A N 1
ATOM 486 C CA . LEU A 1 76 ? 32.301 9.716 42.296 1.00 132.05 76 LEU A CA 1
ATOM 487 C C . LEU A 1 76 ? 33.326 10.588 43.018 1.00 127.15 76 LEU A C 1
ATOM 488 O O . LEU A 1 76 ? 33.889 11.528 42.449 1.00 119.77 76 LEU A O 1
ATOM 490 N N . GLU A 1 77 ? 33.571 10.256 44.286 1.00 139.41 77 GLU A N 1
ATOM 491 C CA . GLU A 1 77 ? 34.462 11.031 45.142 1.00 140.61 77 GLU A CA 1
ATOM 492 C C . GLU A 1 77 ? 35.529 10.124 45.735 1.00 128.28 77 GLU A C 1
ATOM 493 O O . GLU A 1 77 ? 35.220 9.030 46.221 1.00 104.68 77 GLU A O 1
ATOM 495 N N . ALA A 1 78 ? 36.782 10.580 45.682 1.00 132.95 78 ALA A N 1
ATOM 496 C CA . ALA A 1 78 ? 37.929 9.859 46.228 1.00 138.91 78 ALA A CA 1
ATOM 497 C C . ALA A 1 78 ? 38.427 10.564 47.486 1.00 148.67 78 ALA A C 1
ATOM 498 O O . ALA A 1 78 ? 38.763 11.751 47.443 1.00 154.36 78 ALA A O 1
ATOM 500 N N . VAL A 1 79 ? 38.475 9.832 48.597 1.00 153.01 79 VAL A N 1
ATOM 501 C CA . VAL A 1 79 ? 38.877 10.362 49.895 1.00 157.36 79 VAL A CA 1
ATOM 502 C C . VAL A 1 79 ? 40.189 9.706 50.312 1.00 160.29 79 VAL A C 1
ATOM 503 O O . VAL A 1 79 ? 40.350 8.484 50.184 1.00 157.66 79 VAL A O 1
ATOM 507 N N . LEU A 1 80 ? 41.126 10.525 50.796 1.00 167.39 80 LEU A N 1
ATOM 508 C CA . LEU A 1 80 ? 42.417 10.093 51.316 1.00 169.26 80 LEU A CA 1
ATOM 509 C C . LEU A 1 80 ? 42.597 10.613 52.740 1.00 170.65 80 LEU A C 1
ATOM 510 O O . LEU A 1 80 ? 41.978 11.601 53.143 1.00 170.71 80 LEU A O 1
ATOM 512 N N . GLU A 1 81 ? 43.449 9.937 53.510 1.00 177.58 81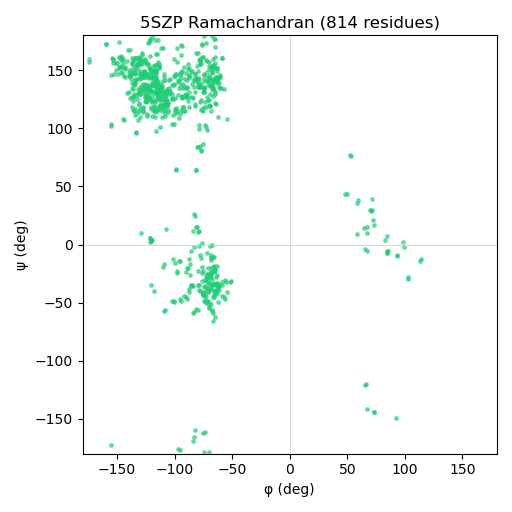 GLU A N 1
ATOM 513 C CA . GLU A 1 81 ? 43.659 10.268 54.913 1.00 194.58 81 GLU A CA 1
ATOM 514 C C . GLU A 1 81 ? 45.123 10.584 55.193 1.00 203.76 81 GLU A C 1
ATOM 515 O O . GLU A 1 81 ? 46.027 9.987 54.606 1.00 206.12 81 GLU A O 1
ATOM 521 N N . ASN A 1 82 ? 45.346 11.535 56.098 1.00 206.60 82 ASN A N 1
ATOM 522 C CA . ASN A 1 82 ? 46.691 11.902 56.550 1.00 204.95 82 ASN A CA 1
ATOM 523 C C . ASN A 1 82 ? 47.679 12.240 55.427 1.00 198.40 82 ASN A C 1
ATOM 524 O O . ASN A 1 82 ? 48.551 11.432 55.106 1.00 203.30 82 ASN A O 1
ATOM 526 N N . PRO A 1 83 ? 47.553 13.439 54.834 1.00 181.49 83 PRO A N 1
ATOM 527 C CA . PRO A 1 83 ? 46.495 14.409 55.127 1.00 170.76 83 PRO A CA 1
ATOM 528 C C . PRO A 1 83 ? 45.203 14.076 54.388 1.00 160.41 83 PRO A C 1
ATOM 529 O O . PRO A 1 83 ? 45.250 13.617 53.246 1.00 144.80 83 PRO A O 1
ATOM 533 N N . LEU A 1 84 ? 44.066 14.290 55.043 1.00 157.22 84 LEU A N 1
ATOM 534 C CA . LEU A 1 84 ? 42.782 13.966 54.438 1.00 156.18 84 LEU A CA 1
ATOM 535 C C . LEU A 1 84 ? 42.523 14.876 53.243 1.00 163.03 84 LEU A C 1
ATOM 536 O O . LEU A 1 84 ? 42.607 16.103 53.352 1.00 162.46 84 LEU A O 1
ATOM 541 N N . ASN A 1 85 ? 42.214 14.269 52.100 1.00 165.07 85 ASN A N 1
ATOM 542 C CA . ASN A 1 85 ? 41.971 14.999 50.866 1.00 166.20 85 ASN A CA 1
ATOM 543 C C . ASN A 1 85 ? 40.715 14.456 50.202 1.00 182.48 85 ASN A C 1
ATOM 544 O O . ASN A 1 85 ? 40.342 13.295 50.397 1.00 185.28 85 ASN A O 1
ATOM 549 N N . ILE A 1 86 ? 40.065 15.309 49.414 1.00 198.00 86 ILE A N 1
ATOM 550 C CA . ILE A 1 86 ? 38.888 14.929 48.645 1.00 194.13 86 ILE A CA 1
ATOM 551 C C . ILE A 1 86 ? 39.117 15.311 47.190 1.00 186.18 86 ILE A C 1
ATOM 552 O O . ILE A 1 86 ? 39.589 16.415 46.896 1.00 190.20 86 ILE A O 1
ATOM 557 N N . PHE A 1 87 ? 38.805 14.388 46.286 1.00 166.39 87 PHE A N 1
ATOM 558 C CA . PHE A 1 87 ? 38.956 14.595 44.856 1.00 142.15 87 PHE A CA 1
ATOM 559 C C . PHE A 1 87 ? 37.678 14.160 44.154 1.00 128.81 87 PHE A C 1
ATOM 560 O O . PHE A 1 87 ? 36.914 13.333 44.663 1.00 119.04 87 PHE A O 1
ATOM 568 N N . HIS A 1 88 ? 37.468 14.707 42.961 1.00 128.97 88 HIS A N 1
ATOM 569 C CA . HIS A 1 88 ? 36.265 14.458 42.184 1.00 132.18 88 HIS A CA 1
ATOM 570 C C . HIS A 1 88 ? 36.645 13.696 40.926 1.00 126.86 88 HIS A C 1
ATOM 571 O O . HIS A 1 88 ? 37.581 14.088 40.219 1.00 115.06 88 HIS A O 1
ATOM 578 N N . VAL A 1 89 ? 35.924 12.615 40.644 1.00 134.95 89 VAL A N 1
ATOM 579 C CA . VAL A 1 89 ? 36.149 11.831 39.438 1.00 133.97 89 VAL A CA 1
ATOM 580 C C . VAL A 1 89 ? 34.823 11.693 38.702 1.00 127.59 89 VAL A C 1
ATOM 581 O O . VAL A 1 89 ? 33.796 11.369 39.309 1.00 131.25 89 VAL A O 1
ATOM 585 N N . VAL A 1 90 ? 34.849 11.956 37.399 1.00 126.84 90 VAL A N 1
ATOM 586 C CA . VAL A 1 90 ? 33.683 11.866 36.531 1.00 119.50 90 VAL A CA 1
ATOM 587 C C . VAL A 1 90 ? 33.853 10.647 35.636 1.00 126.24 90 VAL A C 1
ATOM 588 O O . VAL A 1 90 ? 34.894 10.490 34.984 1.00 127.66 90 VAL A O 1
ATOM 592 N N . VAL A 1 91 ? 32.843 9.784 35.611 1.00 128.57 91 VAL A N 1
ATOM 593 C CA . VAL A 1 91 ? 32.882 8.552 34.835 1.00 114.43 91 VAL A CA 1
ATOM 594 C C . VAL A 1 91 ? 31.779 8.638 33.792 1.00 113.61 91 VAL A C 1
ATOM 595 O O . VAL A 1 91 ? 30.588 8.567 34.126 1.00 136.28 91 VAL A O 1
ATOM 599 N N . GLU A 1 92 ? 32.173 8.786 32.531 1.00 95.84 92 GLU A N 1
ATOM 600 C CA . GLU A 1 92 ? 31.223 8.807 31.430 1.00 96.71 92 GLU A CA 1
ATOM 601 C C . GLU A 1 92 ? 30.917 7.378 31.004 1.00 99.51 92 GLU A C 1
ATOM 602 O O . GLU A 1 92 ? 31.830 6.595 30.721 1.00 110.29 92 GLU A O 1
ATOM 604 N N . ILE A 1 93 ? 29.634 7.041 30.962 1.00 90.66 93 ILE A N 1
ATOM 605 C CA . ILE A 1 93 ? 29.186 5.695 30.638 1.00 88.84 93 ILE A CA 1
ATOM 606 C C . ILE A 1 93 ? 28.804 5.668 29.168 1.00 97.52 93 ILE A C 1
ATOM 607 O O . ILE A 1 93 ? 27.855 6.344 28.751 1.00 113.89 93 ILE A O 1
ATOM 612 N N . GLU A 1 94 ? 29.543 4.893 28.382 1.00 88.38 94 GLU A N 1
ATOM 613 C CA . GLU A 1 94 ? 29.236 4.745 26.969 1.00 97.05 94 GLU A CA 1
ATOM 614 C C . GLU A 1 94 ? 28.074 3.780 26.793 1.00 98.81 94 GLU A C 1
ATOM 615 O O . GLU A 1 94 ? 27.956 2.787 27.517 1.00 90.06 94 GLU A O 1
ATOM 617 N N . ASP A 1 95 ? 27.213 4.075 25.825 1.00 103.04 95 ASP A N 1
ATOM 618 C CA . ASP A 1 95 ? 26.053 3.235 25.578 1.00 101.99 95 ASP A CA 1
ATOM 619 C C . ASP A 1 95 ? 26.455 2.013 24.765 1.00 100.39 95 ASP A C 1
ATOM 620 O O . ASP A 1 95 ? 27.280 2.099 23.85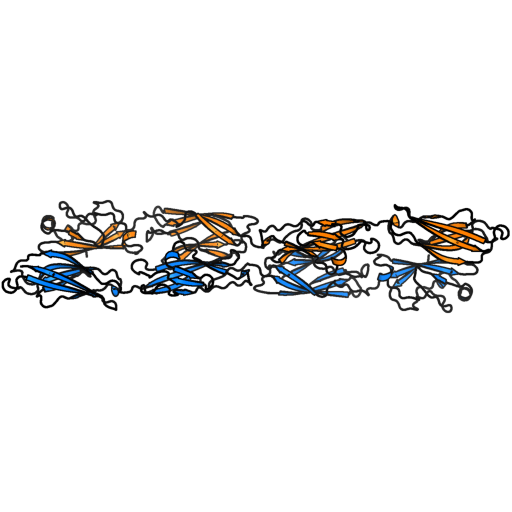0 1.00 75.40 95 ASP A O 1
ATOM 625 N N . VAL A 1 96 ? 25.866 0.873 25.107 1.00 92.31 96 VAL A N 1
ATOM 626 C CA . VAL A 1 96 ? 26.079 -0.377 24.392 1.00 84.47 96 VAL A CA 1
ATOM 627 C C . VAL A 1 96 ? 24.758 -0.798 23.769 1.00 93.11 96 VAL A C 1
ATOM 628 O O . VAL A 1 96 ? 23.695 -0.637 24.379 1.00 98.96 96 VAL A O 1
ATOM 632 N N . ASN A 1 97 ? 24.823 -1.338 22.554 1.00 98.59 97 ASN A N 1
ATOM 633 C CA . ASN A 1 97 ? 23.625 -1.766 21.836 1.00 86.06 97 ASN A CA 1
ATOM 634 C C . ASN A 1 97 ? 23.189 -3.154 22.315 1.00 72.32 97 ASN A C 1
ATOM 635 O O . ASN A 1 97 ? 23.187 -4.137 21.575 1.00 77.09 97 ASN A O 1
ATOM 640 N N . ASP A 1 98 ? 22.820 -3.219 23.593 1.00 68.17 98 ASP A N 1
ATOM 641 C CA . ASP A 1 98 ? 22.368 -4.462 24.199 1.00 75.94 98 ASP A CA 1
ATOM 642 C C . ASP A 1 98 ? 20.853 -4.609 24.203 1.00 82.18 98 ASP A C 1
ATOM 643 O O . ASP A 1 98 ? 20.357 -5.714 24.448 1.00 94.39 98 ASP A O 1
ATOM 648 N N . HIS A 1 99 ? 20.111 -3.535 23.949 1.00 69.35 99 HIS A N 1
ATOM 649 C CA . HIS A 1 99 ? 18.657 -3.578 23.868 1.00 61.89 99 HIS A CA 1
ATOM 650 C C . HIS A 1 99 ? 18.246 -3.450 22.408 1.00 69.85 99 HIS A C 1
ATOM 651 O O . HIS A 1 99 ? 18.551 -2.444 21.760 1.00 66.32 99 HIS A O 1
ATOM 658 N N . ALA A 1 100 ? 17.556 -4.469 21.893 1.00 78.48 100 ALA A N 1
ATOM 659 C CA . ALA A 1 100 ? 17.083 -4.343 20.525 1.00 64.33 100 ALA A CA 1
ATOM 660 C C . ALA A 1 100 ? 15.713 -3.673 20.497 1.00 71.86 100 ALA A C 1
ATOM 661 O O . ALA A 1 100 ? 14.946 -3.776 21.460 1.00 84.28 100 ALA A O 1
ATOM 663 N N . PRO A 1 101 ? 15.388 -2.963 19.416 1.00 78.98 101 PRO A N 1
ATOM 664 C CA . PRO A 1 101 ? 14.042 -2.392 19.295 1.00 74.02 101 PRO A CA 1
ATOM 665 C C . PRO A 1 101 ? 12.993 -3.492 19.246 1.00 83.01 101 PRO A C 1
ATOM 666 O O . PRO A 1 101 ? 13.210 -4.556 18.663 1.00 95.10 101 PRO A O 1
ATOM 670 N N . GLN A 1 102 ? 11.850 -3.231 19.874 1.00 77.12 102 GLN A N 1
ATOM 671 C CA . GLN A 1 102 ? 10.777 -4.211 19.921 1.00 80.16 102 GLN A CA 1
ATOM 672 C C . GLN A 1 102 ? 9.438 -3.494 20.007 1.00 87.67 102 GLN A C 1
ATOM 673 O O . GLN A 1 102 ? 9.340 -2.390 20.552 1.00 87.53 102 GLN A O 1
ATOM 679 N N . PHE A 1 103 ? 8.412 -4.134 19.458 1.00 80.74 103 PHE A N 1
ATOM 680 C CA . PHE A 1 103 ? 7.057 -3.611 19.412 1.00 68.07 103 PHE A CA 1
ATOM 681 C C . PHE A 1 103 ? 6.292 -4.013 20.665 1.00 63.42 103 PHE A C 1
ATOM 682 O O . PHE A 1 103 ? 6.625 -5.008 21.316 1.00 75.38 103 PHE A O 1
ATOM 690 N N . PRO A 1 104 ? 5.262 -3.246 21.039 1.00 53.32 104 PRO A N 1
ATOM 691 C CA . PRO A 1 104 ? 4.486 -3.612 22.238 1.00 57.52 104 PRO A CA 1
ATOM 692 C C . PRO A 1 104 ? 3.856 -4.990 22.153 1.00 71.69 104 PRO A C 1
ATOM 693 O O . PRO A 1 104 ? 3.758 -5.685 23.172 1.00 80.63 104 PRO A O 1
ATOM 697 N N . LYS A 1 105 ? 3.422 -5.408 20.967 1.00 77.72 105 LYS A N 1
ATOM 698 C CA . LYS A 1 105 ? 2.843 -6.727 20.773 1.00 82.28 105 LYS A CA 1
ATOM 699 C C . LYS A 1 105 ? 3.582 -7.444 19.653 1.00 88.00 105 LYS A C 1
ATOM 700 O O . LYS A 1 105 ? 4.066 -6.818 18.706 1.00 71.36 105 LYS A O 1
ATOM 702 N N . ASP A 1 106 ? 3.666 -8.770 19.775 1.00 110.77 106 ASP A N 1
ATOM 703 C CA . ASP A 1 106 ? 4.329 -9.565 18.747 1.00 115.87 106 ASP A CA 1
ATOM 704 C C . ASP A 1 106 ? 3.556 -9.519 17.436 1.00 113.67 106 ASP A C 1
ATOM 705 O O . ASP A 1 106 ? 4.142 -9.342 16.362 1.00 118.30 106 ASP A O 1
ATOM 710 N N . GLU A 1 107 ? 2.238 -9.680 17.502 1.00 106.74 107 GLU A N 1
ATOM 711 C CA . GLU A 1 107 ? 1.387 -9.658 16.324 1.00 87.55 107 GLU A CA 1
ATOM 712 C C . GLU A 1 107 ? 0.398 -8.507 16.432 1.00 64.07 107 GLU A C 1
ATOM 713 O O . GLU A 1 107 ? -0.151 -8.243 17.506 1.00 62.97 107 GLU A O 1
ATOM 719 N N . ILE A 1 108 ? 0.192 -7.814 15.317 1.00 70.51 108 ILE A N 1
ATOM 720 C CA . ILE A 1 108 ? -0.800 -6.751 15.213 1.00 74.99 108 ILE A CA 1
ATOM 721 C C . ILE A 1 108 ? -1.883 -7.220 14.254 1.00 76.58 108 ILE A C 1
ATOM 722 O O . ILE A 1 108 ? -1.602 -7.508 13.083 1.00 77.23 108 ILE A O 1
ATOM 727 N N . ASN A 1 109 ? -3.115 -7.294 14.743 1.00 77.34 109 ASN A N 1
ATOM 728 C CA . ASN A 1 109 ? -4.251 -7.711 13.936 1.00 73.15 109 ASN A CA 1
ATOM 729 C C . ASN A 1 109 ? -5.009 -6.471 13.492 1.00 65.17 109 ASN A C 1
ATOM 730 O O . ASN A 1 109 ? -5.403 -5.646 14.324 1.00 65.14 109 ASN A O 1
ATOM 735 N N . LEU A 1 110 ? -5.214 -6.342 12.186 1.00 49.37 110 LEU A N 1
ATOM 736 C CA . LEU A 1 110 ? -5.813 -5.148 11.619 1.00 66.05 110 LEU A CA 1
ATOM 737 C C . LEU A 1 110 ? -7.072 -5.513 10.850 1.00 82.66 110 LEU A C 1
ATOM 738 O O . LEU A 1 110 ? -7.209 -6.628 10.335 1.00 91.02 110 LEU A O 1
ATOM 743 N N . GLU A 1 111 ? -7.987 -4.553 10.772 1.00 67.85 111 GLU A N 1
ATOM 744 C CA . GLU A 1 111 ? -9.219 -4.694 10.008 1.00 57.89 111 GLU A CA 1
ATOM 745 C C . GLU A 1 111 ? -9.310 -3.490 9.084 1.00 59.15 111 GLU A C 1
ATOM 746 O O . GLU A 1 111 ? -9.459 -2.356 9.551 1.00 76.30 111 GLU A O 1
ATOM 752 N N . ILE A 1 112 ? -9.227 -3.731 7.779 1.00 61.81 112 ILE A N 1
ATOM 753 C CA . ILE A 1 112 ? -9.268 -2.673 6.778 1.00 68.83 112 ILE A CA 1
ATOM 754 C C . ILE A 1 112 ? -10.426 -2.940 5.829 1.00 74.95 112 ILE A C 1
ATOM 755 O O . ILE A 1 112 ? -10.526 -4.029 5.252 1.00 87.61 112 ILE A O 1
ATOM 760 N N . SER A 1 113 ? -11.296 -1.947 5.675 1.00 72.22 113 SER A N 1
ATOM 761 C CA . SER A 1 113 ? -12.453 -2.089 4.804 1.00 64.37 113 SER A CA 1
ATOM 762 C C . SER A 1 113 ? -12.022 -2.183 3.348 1.00 53.97 113 SER A C 1
ATOM 763 O O . SER A 1 113 ? -11.133 -1.455 2.897 1.00 51.52 113 SER A O 1
ATOM 766 N N . GLU A 1 114 ? -12.654 -3.102 2.613 1.00 54.49 114 GLU A N 1
ATOM 767 C CA . GLU A 1 114 ? -12.362 -3.252 1.191 1.00 51.16 114 GLU A CA 1
ATOM 768 C C . GLU A 1 114 ? -12.553 -1.942 0.437 1.00 49.42 114 GLU A C 1
ATOM 769 O O . GLU A 1 114 ? -11.837 -1.675 -0.535 1.00 50.47 114 GLU A O 1
ATOM 775 N N . SER A 1 115 ? -13.492 -1.109 0.878 1.00 43.02 115 SER A N 1
ATOM 776 C CA . SER A 1 115 ? -13.780 0.166 0.237 1.00 51.00 115 SER A CA 1
ATOM 777 C C . SER A 1 115 ? -12.815 1.274 0.643 1.00 40.84 115 SER A C 1
ATOM 778 O O . SER A 1 115 ? -13.120 2.449 0.414 1.00 46.19 115 SER A O 1
ATOM 781 N N . ASP A 1 116 ? -11.676 0.939 1.244 1.00 54.77 116 ASP A N 1
ATOM 782 C CA . ASP A 1 116 ? -10.708 1.957 1.636 1.00 61.57 116 ASP A CA 1
ATOM 783 C C . ASP A 1 116 ? -10.054 2.545 0.390 1.00 62.79 116 ASP A C 1
ATOM 784 O O . ASP A 1 116 ? -9.484 1.812 -0.425 1.00 62.16 116 ASP A O 1
ATOM 789 N N . SER A 1 117 ? -10.137 3.865 0.244 1.00 64.15 117 SER A N 1
ATOM 790 C CA . SER A 1 117 ? -9.616 4.522 -0.943 1.00 81.49 117 SER A CA 1
ATOM 791 C C . SER A 1 117 ? -8.091 4.423 -0.999 1.00 84.83 117 SER A C 1
ATOM 792 O O . SER A 1 117 ? -7.422 4.402 0.037 1.00 95.81 117 SER A O 1
ATOM 795 N N . PRO A 1 118 ? -7.520 4.353 -2.202 1.00 74.33 118 PRO A N 1
ATOM 796 C CA . PRO A 1 118 ? -6.058 4.341 -2.325 1.00 65.45 118 PRO A CA 1
ATOM 797 C C . PRO A 1 118 ? -5.449 5.638 -1.815 1.00 71.00 118 PRO A C 1
ATOM 798 O O . PRO A 1 118 ? -6.074 6.699 -1.844 1.00 75.61 118 PRO A O 1
ATOM 802 N N . GLY A 1 119 ? -4.207 5.542 -1.343 1.00 73.16 119 GLY A N 1
ATOM 803 C CA . GLY A 1 119 ? -3.529 6.668 -0.739 1.00 75.07 119 GLY A CA 1
ATOM 804 C C . GLY A 1 119 ? -3.832 6.888 0.725 1.00 73.16 119 GLY A C 1
ATOM 805 O O . GLY A 1 119 ? -3.188 7.741 1.352 1.00 89.48 119 GLY A O 1
ATOM 806 N N . ALA A 1 120 ? -4.783 6.153 1.292 1.00 57.47 120 ALA A N 1
ATOM 807 C CA . ALA A 1 120 ? -5.099 6.285 2.705 1.00 62.16 120 ALA A CA 1
ATOM 808 C C . ALA A 1 120 ? -3.971 5.717 3.553 1.00 58.27 120 ALA A C 1
ATOM 809 O O . ALA A 1 120 ? -3.328 4.732 3.180 1.00 57.40 120 ALA A O 1
ATOM 811 N N . ARG A 1 121 ? -3.728 6.343 4.700 1.00 51.56 121 ARG A N 1
ATOM 812 C CA . ARG A 1 121 ? -2.639 5.953 5.580 1.00 52.37 121 ARG A CA 1
ATOM 813 C C . ARG A 1 121 ? -3.203 5.474 6.909 1.00 46.91 121 ARG A C 1
ATOM 814 O O . ARG A 1 121 ? -4.186 6.026 7.411 1.00 47.19 121 ARG A O 1
ATOM 822 N N . THR A 1 122 ? -2.569 4.453 7.477 1.00 64.15 122 THR A N 1
ATOM 823 C CA . THR A 1 122 ? -2.936 3.922 8.781 1.00 70.86 122 THR A CA 1
ATOM 824 C C . THR A 1 122 ? -1.712 3.961 9.685 1.00 65.60 122 THR A C 1
ATOM 825 O O . THR A 1 122 ? -0.650 3.442 9.323 1.00 53.95 122 THR A O 1
ATOM 829 N N . ILE A 1 123 ? -1.861 4.570 10.856 1.00 66.58 123 ILE A N 1
ATOM 830 C CA . ILE A 1 123 ? -0.764 4.667 11.811 1.00 55.32 123 ILE A CA 1
ATOM 831 C C . ILE A 1 123 ? -0.626 3.346 12.554 1.00 53.28 123 ILE A C 1
ATOM 832 O O . ILE A 1 123 ? -1.621 2.746 12.972 1.00 65.21 123 ILE A O 1
ATOM 837 N N . LEU A 1 124 ? 0.608 2.879 12.707 1.00 57.96 124 LEU A N 1
ATOM 838 C CA . LEU A 1 124 ? 0.892 1.622 13.382 1.00 57.99 124 LEU A CA 1
ATOM 839 C C . LEU A 1 124 ? 1.614 1.875 14.700 1.00 58.95 124 LEU A C 1
ATOM 840 O O . LEU A 1 124 ? 2.066 2.986 14.992 1.00 50.44 124 LEU A O 1
ATOM 845 N N . GLU A 1 125 ? 1.710 0.816 15.501 1.00 58.50 125 GLU A N 1
ATOM 846 C CA . GLU A 1 125 ? 2.361 0.906 16.801 1.00 57.34 125 GLU A CA 1
ATOM 847 C C . GLU A 1 125 ? 3.838 1.248 16.652 1.00 75.58 125 GLU A C 1
ATOM 848 O O . GLU A 1 125 ? 4.523 0.759 15.749 1.00 77.07 125 GLU A O 1
ATOM 850 N N . SER A 1 126 ? 4.325 2.099 17.551 1.00 75.98 126 SER A N 1
ATOM 851 C CA . SER A 1 126 ? 5.714 2.530 17.525 1.00 54.57 126 SER A CA 1
ATOM 852 C C . SER A 1 126 ? 6.605 1.507 18.218 1.00 57.22 126 SER A C 1
ATOM 853 O O . SER A 1 126 ? 6.221 0.907 19.226 1.00 64.41 126 SER A O 1
ATOM 856 N N . ALA A 1 127 ? 7.799 1.308 17.667 1.00 52.03 127 ALA A N 1
ATOM 857 C CA . ALA A 1 127 ? 8.790 0.426 18.267 1.00 57.74 127 ALA A CA 1
ATOM 858 C C . ALA A 1 127 ? 9.664 1.200 19.245 1.00 72.60 127 ALA A C 1
ATOM 859 O O . ALA A 1 127 ? 10.105 2.316 18.955 1.00 79.74 127 ALA A O 1
ATOM 861 N N . LYS A 1 128 ? 9.905 0.601 20.408 1.00 80.73 128 LYS A N 1
ATOM 862 C CA . LYS A 1 128 ? 10.665 1.231 21.480 1.00 88.88 128 LYS A CA 1
ATOM 863 C C . LYS A 1 128 ? 12.059 0.621 21.551 1.00 96.02 128 LYS A C 1
ATOM 864 O O . LYS A 1 128 ? 12.209 -0.604 21.496 1.00 102.38 128 LYS A O 1
ATOM 870 N N . ASP A 1 129 ? 13.073 1.476 21.675 1.00 101.05 129 ASP A N 1
ATOM 871 C CA . ASP A 1 129 ? 14.459 1.046 21.832 1.00 100.50 129 ASP A CA 1
ATOM 872 C C . ASP A 1 129 ? 15.048 1.789 23.023 1.00 99.09 129 ASP A C 1
ATOM 873 O O . ASP A 1 129 ? 15.280 3.000 22.951 1.00 102.90 129 ASP A O 1
ATOM 878 N N . LEU A 1 130 ? 15.288 1.063 24.118 1.00 90.66 130 LEU A N 1
ATOM 879 C CA . LEU A 1 130 ? 15.751 1.690 25.350 1.00 89.95 130 LEU A CA 1
ATOM 880 C C . LEU A 1 130 ? 17.142 2.299 25.214 1.00 91.25 130 LEU A C 1
ATOM 881 O O . LEU A 1 130 ? 17.513 3.145 26.035 1.00 81.31 130 LEU A O 1
ATOM 886 N N . ASP A 1 131 ? 17.922 1.888 24.216 1.00 90.49 131 ASP A N 1
ATOM 887 C CA . ASP A 1 131 ? 19.209 2.524 23.981 1.00 90.91 131 ASP A CA 1
ATOM 888 C C . ASP A 1 131 ? 19.009 3.983 23.568 1.00 105.09 131 ASP A C 1
ATOM 889 O O . ASP A 1 131 ? 17.950 4.380 23.075 1.00 105.92 131 ASP A O 1
ATOM 894 N N . ILE A 1 132 ? 20.041 4.790 23.790 1.00 115.37 132 ILE A N 1
ATOM 895 C CA . ILE A 1 132 ? 19.989 6.217 23.501 1.00 132.02 132 ILE A CA 1
ATOM 896 C C . ILE A 1 132 ? 21.088 6.564 22.506 1.00 129.31 132 ILE A C 1
ATOM 897 O O . ILE A 1 132 ? 22.176 5.980 22.524 1.00 139.69 132 ILE A O 1
ATOM 902 N N . GLY A 1 133 ? 20.787 7.510 21.619 1.00 113.78 133 GLY A N 1
ATOM 903 C CA . GLY A 1 133 ? 21.749 7.946 20.626 1.00 118.42 133 GLY A CA 1
ATOM 904 C C . GLY A 1 133 ? 21.624 7.176 19.331 1.00 121.92 133 GLY A C 1
ATOM 905 O O . GLY A 1 133 ? 20.527 6.742 18.971 1.00 126.15 133 GLY A O 1
ATOM 906 N N . MET A 1 134 ? 22.739 7.002 18.617 1.00 118.50 134 MET A N 1
ATOM 907 C CA . MET A 1 134 ? 22.698 6.232 17.381 1.00 105.89 134 MET A CA 1
ATOM 908 C C . MET A 1 134 ? 22.199 4.813 17.622 1.00 102.44 134 MET A C 1
ATOM 909 O O . MET A 1 134 ? 21.519 4.246 16.761 1.00 111.27 134 MET A O 1
ATOM 914 N N . ASN A 1 135 ? 22.493 4.237 18.792 1.00 98.90 135 ASN A N 1
ATOM 915 C CA . ASN A 1 135 ? 22.031 2.891 19.120 1.00 102.68 135 ASN A CA 1
ATOM 916 C C . ASN A 1 135 ? 20.517 2.800 19.281 1.00 107.90 135 ASN A C 1
ATOM 917 O O . ASN A 1 135 ? 19.986 1.686 19.353 1.00 104.19 135 ASN A O 1
ATOM 922 N N . SER A 1 136 ? 19.815 3.930 19.339 1.00 112.81 136 SER A N 1
ATOM 923 C CA . SER A 1 136 ? 18.362 3.921 19.427 1.00 107.25 136 SER A CA 1
ATOM 924 C C . SER A 1 136 ? 17.758 3.557 18.070 1.00 109.40 136 SER A C 1
ATOM 925 O O . SER A 1 136 ? 18.462 3.296 17.091 1.00 106.91 136 SER A O 1
ATOM 928 N N . LEU A 1 137 ? 16.427 3.549 18.018 1.00 113.21 137 LEU A N 1
ATOM 929 C CA . LEU A 1 137 ? 15.719 3.172 16.801 1.00 98.73 137 LEU A CA 1
ATOM 930 C C . LEU A 1 137 ? 16.095 4.088 15.643 1.00 96.31 137 LEU A C 1
ATOM 931 O O . LEU A 1 137 ? 16.151 5.312 15.787 1.00 100.25 137 LEU A O 1
ATOM 936 N N . SER A 1 138 ? 16.349 3.481 14.483 1.00 88.43 138 SER A N 1
ATOM 937 C CA . SER A 1 138 ? 16.819 4.206 13.311 1.00 95.68 138 SER A CA 1
ATOM 938 C C . SER A 1 138 ? 15.756 4.300 12.224 1.00 90.46 138 SER A C 1
ATOM 939 O O . SER A 1 138 ? 15.403 5.405 11.804 1.00 84.34 138 SER A O 1
ATOM 942 N N . LYS A 1 139 ? 15.234 3.171 11.749 1.00 104.80 139 LYS A N 1
ATOM 943 C CA . LYS A 1 139 ? 14.291 3.204 10.641 1.00 109.94 139 LYS A CA 1
ATOM 944 C C . LYS A 1 139 ? 13.383 1.984 10.689 1.00 102.37 139 LYS A C 1
ATOM 945 O O . LYS A 1 139 ? 13.689 0.977 11.332 1.00 104.00 139 LYS A O 1
ATOM 947 N N . TYR A 1 140 ? 12.252 2.096 9.999 1.00 84.49 140 TYR A N 1
ATOM 948 C CA . TYR A 1 140 ? 11.314 1.002 9.811 1.00 65.65 140 TYR A CA 1
ATOM 949 C C . TYR A 1 140 ? 11.360 0.531 8.364 1.00 70.88 140 TYR A C 1
ATOM 950 O O . TYR A 1 140 ? 11.577 1.325 7.444 1.00 93.02 140 TYR A O 1
ATOM 959 N N . GLN A 1 141 ? 11.146 -0.768 8.163 1.00 54.67 141 GLN A N 1
ATOM 960 C CA . GLN A 1 141 ? 10.967 -1.287 6.817 1.00 66.36 141 GLN A CA 1
ATOM 961 C C . GLN A 1 141 ? 9.976 -2.440 6.859 1.00 66.54 141 GLN A C 1
ATOM 962 O O . GLN A 1 141 ? 9.899 -3.183 7.843 1.00 69.81 141 GLN A O 1
ATOM 968 N N . LEU A 1 142 ? 9.215 -2.570 5.778 1.00 56.14 142 LEU A N 1
ATOM 969 C CA . LEU A 1 142 ? 8.111 -3.511 5.677 1.00 48.25 142 LEU A CA 1
ATOM 970 C C . LEU A 1 142 ? 8.394 -4.536 4.587 1.00 47.17 142 LEU A C 1
ATOM 971 O O . LEU A 1 142 ? 9.087 -4.247 3.607 1.00 59.71 142 LEU A O 1
ATOM 976 N N . SER A 1 143 ? 7.851 -5.736 4.770 1.00 39.80 143 SER A N 1
ATOM 977 C CA . SER A 1 143 ? 8.027 -6.792 3.784 1.00 38.83 143 SER A CA 1
ATOM 978 C C . SER A 1 143 ? 7.414 -6.373 2.449 1.00 48.93 143 SER A C 1
ATOM 979 O O . SER A 1 143 ? 6.381 -5.694 2.424 1.00 75.73 143 SER A O 1
ATOM 982 N N . PRO A 1 144 ? 8.016 -6.757 1.325 1.00 52.83 144 PRO A N 1
ATOM 983 C CA . PRO A 1 144 ? 7.524 -6.275 0.029 1.00 69.87 144 PRO A CA 1
ATOM 984 C C . PRO A 1 144 ? 6.192 -6.905 -0.347 1.00 77.10 144 PRO A C 1
ATOM 985 O O . PRO A 1 144 ? 5.958 -8.095 -0.127 1.00 78.62 144 PRO A O 1
ATOM 989 N N . ASN A 1 145 ? 5.320 -6.083 -0.925 1.00 80.13 145 ASN A N 1
ATOM 990 C CA . ASN A 1 145 ? 4.017 -6.525 -1.402 1.00 83.54 145 ASN A CA 1
ATOM 991 C C . ASN A 1 145 ? 3.516 -5.519 -2.429 1.00 98.04 145 ASN A C 1
ATOM 992 O O . ASN A 1 145 ? 4.118 -4.464 -2.640 1.00 104.97 145 ASN A O 1
ATOM 997 N N . ASP A 1 146 ? 2.399 -5.862 -3.069 1.00 105.95 146 ASP A N 1
ATOM 998 C CA . ASP A 1 146 ? 1.829 -5.021 -4.114 1.00 97.15 146 ASP A CA 1
ATOM 999 C C . ASP A 1 146 ? 0.866 -3.969 -3.581 1.00 73.93 146 ASP A C 1
ATOM 1000 O O . ASP A 1 146 ? 0.612 -2.975 -4.271 1.00 62.47 146 ASP A O 1
ATOM 1005 N N . TYR A 1 147 ? 0.334 -4.156 -2.374 1.00 57.60 147 TYR A N 1
ATOM 1006 C CA . TYR A 1 147 ? -0.759 -3.341 -1.857 1.00 58.12 147 TYR A CA 1
ATOM 1007 C C . TYR A 1 147 ? -0.296 -2.179 -0.985 1.00 60.17 147 TYR A C 1
ATOM 1008 O O . TYR A 1 147 ? -0.758 -1.049 -1.171 1.00 56.04 147 TYR A O 1
ATOM 1017 N N . PHE A 1 148 ? 0.611 -2.423 -0.042 1.00 72.34 148 PHE A N 1
ATOM 1018 C CA . PHE A 1 148 ? 0.963 -1.446 0.980 1.00 67.10 148 PHE A CA 1
ATOM 1019 C C . PHE A 1 148 ? 2.378 -0.918 0.779 1.00 46.22 148 PHE A C 1
ATOM 1020 O O . PHE A 1 148 ? 3.305 -1.683 0.497 1.00 48.24 148 PHE A O 1
ATOM 1028 N N . LEU A 1 149 ? 2.538 0.395 0.928 1.00 51.55 149 LEU A N 1
ATOM 1029 C CA . LEU A 1 149 ? 3.842 1.044 0.945 1.00 46.96 149 LEU A CA 1
ATOM 1030 C C . LEU A 1 149 ? 4.057 1.705 2.300 1.00 41.18 149 LEU A C 1
ATOM 1031 O O . LEU A 1 149 ? 3.151 2.348 2.834 1.00 59.76 149 LEU A O 1
ATOM 1036 N N . LEU A 1 150 ? 5.254 1.551 2.856 1.00 51.79 150 LEU A N 1
ATOM 1037 C CA . LEU A 1 150 ? 5.532 2.008 4.211 1.00 59.81 150 LEU A CA 1
ATOM 1038 C C . LEU A 1 150 ? 6.147 3.402 4.220 1.00 58.74 150 LEU A C 1
ATOM 1039 O O . LEU A 1 150 ? 7.022 3.717 3.407 1.00 68.88 150 LEU A O 1
ATOM 1044 N N . LEU A 1 151 ? 5.675 4.232 5.149 1.00 44.51 151 LEU A N 1
ATOM 1045 C CA . LEU A 1 151 ? 6.218 5.557 5.403 1.00 39.87 151 LEU A CA 1
ATOM 1046 C C . LEU A 1 151 ? 6.640 5.650 6.864 1.00 62.43 151 LEU A C 1
ATOM 1047 O O . LEU A 1 151 ? 6.013 5.050 7.742 1.00 60.70 151 LEU A O 1
ATOM 1052 N N . VAL A 1 152 ? 7.704 6.406 7.123 1.00 73.48 152 VAL A N 1
ATOM 1053 C CA . VAL A 1 152 ? 8.224 6.605 8.473 1.00 54.44 152 VAL A CA 1
ATOM 1054 C C . VAL A 1 152 ? 8.030 8.069 8.841 1.00 50.63 152 VAL A C 1
ATOM 1055 O O . VAL A 1 152 ? 8.611 8.959 8.206 1.00 48.32 152 VAL A O 1
ATOM 1059 N N . LYS A 1 153 ? 7.215 8.324 9.861 1.00 64.88 153 LYS A N 1
ATOM 1060 C CA . LYS A 1 153 ? 6.937 9.684 10.297 1.00 81.63 153 LYS A CA 1
ATOM 1061 C C . LYS A 1 153 ? 7.285 9.841 11.772 1.00 94.05 153 LYS A C 1
ATOM 1062 O O . LYS A 1 153 ? 7.313 8.869 12.529 1.00 104.37 153 LYS A O 1
ATOM 1068 N N . ASP A 1 154 ? 7.555 11.079 12.178 1.00 84.67 154 ASP A N 1
ATOM 1069 C CA . ASP A 1 154 ? 7.998 11.385 13.533 1.00 85.03 154 ASP A CA 1
ATOM 1070 C C . ASP A 1 154 ? 6.948 12.178 14.302 1.00 80.29 154 ASP A C 1
ATOM 1071 O O . ASP A 1 154 ? 6.505 13.239 13.850 1.00 91.15 154 ASP A O 1
ATOM 1076 N N . ASN A 1 155 ? 6.549 11.653 15.459 1.00 80.28 155 ASN A N 1
ATOM 1077 C CA . ASN A 1 155 ? 5.646 12.347 16.362 1.00 91.70 155 ASN A CA 1
ATOM 1078 C C . ASN A 1 155 ? 6.404 13.446 17.109 1.00 92.55 155 ASN A C 1
ATOM 1079 O O . ASN A 1 155 ? 7.637 13.437 17.150 1.00 94.96 155 ASN A O 1
ATOM 1084 N N . PRO A 1 156 ? 5.689 14.421 17.692 1.00 95.53 156 PRO A N 1
ATOM 1085 C CA . PRO A 1 156 ? 6.367 15.609 18.251 1.00 104.57 156 PRO A CA 1
ATOM 1086 C C . PRO A 1 156 ? 7.505 15.329 19.221 1.00 105.69 156 PRO A C 1
ATOM 1087 O O . PRO A 1 156 ? 8.456 16.120 19.275 1.00 93.34 156 PRO A O 1
ATOM 1091 N N . ASP A 1 157 ? 7.440 14.249 20.004 1.00 121.80 157 ASP A N 1
ATOM 1092 C CA . ASP A 1 157 ? 8.493 13.994 20.983 1.00 122.96 157 ASP A CA 1
ATOM 1093 C C . ASP A 1 157 ? 9.839 13.714 20.327 1.00 118.11 157 ASP A C 1
ATOM 1094 O O . ASP A 1 157 ? 10.878 13.864 20.979 1.00 140.05 157 ASP A O 1
ATOM 1099 N N . GLY A 1 158 ? 9.844 13.308 19.059 1.00 86.20 158 GLY A N 1
ATOM 1100 C CA . GLY A 1 158 ? 11.062 12.970 18.354 1.00 79.54 158 GLY A CA 1
ATOM 1101 C C . GLY A 1 158 ? 11.180 11.511 17.979 1.00 80.63 158 GLY A C 1
ATOM 1102 O O . GLY A 1 158 ? 12.054 11.166 17.173 1.00 102.66 158 GLY A O 1
ATOM 1103 N N . SER A 1 159 ? 10.331 10.644 18.527 1.00 62.84 159 SER A N 1
ATOM 1104 C CA . SER A 1 159 ? 10.381 9.228 18.201 1.00 65.19 159 SER A CA 1
ATOM 1105 C C . SER A 1 159 ? 9.961 9.005 16.749 1.00 80.19 159 SER A C 1
ATOM 1106 O O . SER A 1 159 ? 9.628 9.938 16.013 1.00 99.58 159 SER A O 1
ATOM 1109 N N . LYS A 1 160 ? 9.976 7.743 16.330 1.00 83.10 160 LYS A N 1
ATOM 1110 C CA . LYS A 1 160 ? 9.619 7.365 14.970 1.00 79.76 160 LYS A CA 1
ATOM 1111 C C . LYS A 1 160 ? 8.516 6.320 14.998 1.00 84.88 160 LYS A C 1
ATOM 1112 O O . LYS A 1 160 ? 8.642 5.294 15.674 1.00 79.12 160 LYS A O 1
ATOM 1118 N N . TYR A 1 161 ? 7.435 6.591 14.271 1.00 89.88 161 TYR A N 1
ATOM 1119 C CA . TYR A 1 161 ? 6.347 5.654 14.088 1.00 70.68 161 TYR A CA 1
ATOM 1120 C C . TYR A 1 161 ? 6.099 5.425 12.603 1.00 56.01 161 TYR A C 1
ATOM 1121 O O . TYR A 1 161 ? 6.255 6.349 11.795 1.00 54.35 161 TYR A O 1
ATOM 1130 N N . PRO A 1 162 ? 5.738 4.207 12.211 1.00 60.76 162 PRO A N 1
ATOM 1131 C CA . PRO A 1 162 ? 5.426 3.931 10.808 1.00 59.45 162 PRO A CA 1
ATOM 1132 C C . PRO A 1 162 ? 3.939 4.042 10.517 1.00 72.04 162 PRO A C 1
ATOM 1133 O O . PRO A 1 162 ? 3.083 3.773 11.361 1.00 81.93 162 PRO A O 1
ATOM 1137 N N . GLU A 1 163 ? 3.639 4.454 9.288 1.00 70.10 163 GLU A N 1
ATOM 1138 C CA . GLU A 1 163 ? 2.271 4.482 8.796 1.00 71.18 163 GLU A CA 1
ATOM 1139 C C . GLU A 1 163 ? 2.241 3.894 7.393 1.00 59.84 163 GLU A C 1
ATOM 1140 O O . GLU A 1 163 ? 3.220 3.978 6.646 1.00 49.57 163 GLU A O 1
ATOM 1146 N N . LEU A 1 164 ? 1.111 3.286 7.047 1.00 51.61 164 LEU A N 1
ATOM 1147 C CA . LEU A 1 164 ? 0.962 2.572 5.787 1.00 41.02 164 LEU A CA 1
ATOM 1148 C C . LEU A 1 164 ? 0.140 3.396 4.807 1.00 43.30 164 LEU A C 1
ATOM 1149 O O . LEU A 1 164 ? -0.936 3.893 5.152 1.00 66.86 164 LEU A O 1
ATOM 1154 N N . GLU A 1 165 ? 0.655 3.539 3.590 1.00 35.02 165 GLU A N 1
ATOM 1155 C CA . GLU A 1 165 ? -0.052 4.181 2.492 1.00 51.78 165 GLU A CA 1
ATOM 1156 C C . GLU A 1 165 ? -0.471 3.102 1.503 1.00 58.45 165 GLU A C 1
ATOM 1157 O O . GLU A 1 165 ? 0.378 2.367 0.983 1.00 50.89 165 GLU A O 1
ATOM 1163 N N . LEU A 1 166 ? -1.774 3.001 1.259 1.00 62.68 166 LEU A N 1
ATOM 1164 C CA . LEU A 1 166 ? -2.319 1.981 0.372 1.00 52.90 166 LEU A CA 1
ATOM 1165 C C . LEU A 1 166 ? -2.073 2.392 -1.074 1.00 38.84 166 LEU A C 1
ATOM 1166 O O . LEU A 1 166 ? -2.463 3.490 -1.487 1.00 43.64 166 LEU A O 1
ATOM 1171 N N . GLN A 1 167 ? -1.418 1.521 -1.840 1.00 33.60 167 GLN A N 1
ATOM 1172 C CA . GLN A 1 167 ? -1.099 1.847 -3.225 1.00 56.27 167 GLN A CA 1
ATOM 1173 C C . GLN A 1 167 ? -2.216 1.482 -4.197 1.00 78.36 167 GLN A C 1
ATOM 1174 O O . GLN A 1 167 ? -2.498 2.251 -5.121 1.00 93.10 167 GLN A O 1
ATOM 1180 N N . LYS A 1 168 ? -2.862 0.331 -4.018 1.00 81.64 168 LYS A N 1
ATOM 1181 C CA . LYS A 1 168 ? -3.939 -0.089 -4.902 1.00 81.61 168 LYS A CA 1
ATOM 1182 C C . LYS A 1 168 ? -5.134 -0.563 -4.085 1.00 77.40 168 LYS A C 1
ATOM 1183 O O . LYS A 1 168 ? -4.994 -0.994 -2.938 1.00 64.84 168 LYS A O 1
ATOM 1189 N N . MET A 1 169 ? -6.313 -0.463 -4.697 1.00 79.93 169 MET A N 1
ATOM 1190 C CA . MET A 1 169 ? -7.560 -0.837 -4.041 1.00 65.15 169 MET A CA 1
ATOM 1191 C C . MET A 1 169 ? -7.568 -2.312 -3.658 1.00 61.98 169 MET A C 1
ATOM 1192 O O . MET A 1 169 ? -7.109 -3.173 -4.413 1.00 43.18 169 MET A O 1
ATOM 1197 N N . LEU A 1 170 ? -8.088 -2.597 -2.466 1.00 67.93 170 LEU A N 1
ATOM 1198 C CA . LEU A 1 170 ? -8.216 -3.963 -1.986 1.00 56.55 170 LEU A CA 1
ATOM 1199 C C . LEU A 1 170 ? -9.463 -4.617 -2.578 1.00 51.36 170 LEU A C 1
ATOM 1200 O O . LEU A 1 170 ? -10.353 -3.952 -3.114 1.00 74.30 170 LEU A O 1
ATOM 1205 N N . ASP A 1 171 ? -9.525 -5.946 -2.468 1.00 45.03 171 ASP A N 1
ATOM 1206 C CA . ASP A 1 171 ? -10.664 -6.696 -2.998 1.00 63.71 171 ASP A CA 1
ATOM 1207 C C . ASP A 1 171 ? -10.753 -8.007 -2.216 1.00 61.67 171 ASP A C 1
ATOM 1208 O O . ASP A 1 171 ? -9.964 -8.924 -2.456 1.00 74.67 171 ASP A O 1
ATOM 1213 N N . ARG A 1 172 ? -11.715 -8.082 -1.294 1.00 34.77 172 ARG A N 1
ATOM 1214 C CA . ARG A 1 172 ? -11.864 -9.291 -0.492 1.00 45.92 172 ARG A CA 1
ATOM 1215 C C . ARG A 1 172 ? -12.313 -10.474 -1.339 1.00 63.79 172 ARG A C 1
ATOM 1216 O O . ARG A 1 172 ? -11.956 -11.620 -1.042 1.00 73.43 172 ARG A O 1
ATOM 1224 N N . GLU A 1 173 ? -13.080 -10.219 -2.402 1.00 80.78 173 GLU A N 1
ATOM 1225 C CA . GLU A 1 173 ? -13.509 -11.293 -3.290 1.00 82.17 173 GLU A CA 1
ATOM 1226 C C . GLU A 1 173 ? -12.343 -11.933 -4.033 1.00 71.46 173 GLU A C 1
ATOM 1227 O O . GLU A 1 173 ? -12.485 -13.054 -4.534 1.00 55.79 173 GLU A O 1
ATOM 1233 N N . ALA A 1 174 ? -11.200 -11.254 -4.110 1.00 67.73 174 ALA A N 1
ATOM 1234 C CA . ALA A 1 174 ? -9.995 -11.799 -4.723 1.00 68.98 174 ALA A CA 1
ATOM 1235 C C . ALA A 1 174 ? -8.999 -12.321 -3.695 1.00 63.23 174 ALA A C 1
ATOM 1236 O O . ALA A 1 174 ? -8.498 -13.441 -3.830 1.00 65.35 174 ALA A O 1
ATOM 1238 N N . GLU A 1 175 ? -8.702 -11.530 -2.667 1.00 58.16 175 GLU A N 1
ATOM 1239 C CA . GLU A 1 175 ? -7.773 -11.921 -1.614 1.00 47.70 175 GLU A CA 1
ATOM 1240 C C . GLU A 1 175 ? -8.385 -11.567 -0.267 1.00 46.24 175 GLU A C 1
ATOM 1241 O O . GLU A 1 175 ? -8.615 -10.388 0.023 1.00 34.79 175 GLU A O 1
ATOM 1247 N N . SER A 1 176 ? -8.645 -12.588 0.552 1.00 53.00 176 SER A N 1
ATOM 1248 C CA . SER A 1 176 ? -9.372 -12.379 1.801 1.00 43.41 176 SER A CA 1
ATOM 1249 C C . SER A 1 176 ? -8.518 -11.651 2.832 1.00 62.79 176 SER A C 1
ATOM 1250 O O . SER A 1 176 ? -8.970 -10.682 3.453 1.00 55.65 176 SER A O 1
ATOM 1253 N N . THR A 1 177 ? -7.285 -12.111 3.039 1.00 76.54 177 THR A N 1
ATOM 1254 C CA . THR A 1 177 ? -6.416 -11.553 4.065 1.00 68.51 177 THR A CA 1
ATOM 1255 C C . THR A 1 177 ? -5.008 -11.383 3.515 1.00 70.24 177 THR A C 1
ATOM 1256 O O . THR A 1 177 ? -4.624 -12.002 2.519 1.00 79.69 177 THR A O 1
ATOM 1260 N N . HIS A 1 178 ? -4.238 -10.529 4.187 1.00 70.06 178 HIS A N 1
ATOM 1261 C CA . HIS A 1 178 ? -2.843 -10.279 3.854 1.00 68.48 178 HIS A CA 1
ATOM 1262 C C . HIS A 1 178 ? -2.007 -10.409 5.117 1.00 74.45 178 HIS A C 1
ATOM 1263 O O . HIS A 1 178 ? -2.331 -9.803 6.143 1.00 65.84 178 HIS A O 1
ATOM 1270 N N . HIS A 1 179 ? -0.935 -11.192 5.037 1.00 82.87 179 HIS A N 1
ATOM 1271 C CA . HIS A 1 179 ? -0.003 -11.382 6.142 1.00 76.72 179 HIS A CA 1
ATOM 1272 C C . HIS A 1 179 ? 1.325 -10.731 5.779 1.00 78.98 179 HIS A C 1
ATOM 1273 O O . HIS A 1 179 ? 1.955 -11.113 4.787 1.00 86.53 179 HIS A O 1
ATOM 1280 N N . LEU A 1 180 ? 1.746 -9.755 6.580 1.00 78.96 180 LEU A N 1
ATOM 1281 C CA . LEU A 1 180 ? 2.959 -9.001 6.306 1.00 82.51 180 LEU A CA 1
ATOM 1282 C C . LEU A 1 180 ? 3.863 -9.012 7.529 1.00 90.98 180 LEU A C 1
ATOM 1283 O O . LEU A 1 180 ? 3.421 -9.238 8.657 1.00 98.12 180 LEU A O 1
ATOM 1288 N N . MET A 1 181 ? 5.147 -8.772 7.282 1.00 84.93 181 MET A N 1
ATOM 1289 C CA . MET A 1 181 ? 6.159 -8.689 8.325 1.00 78.09 181 MET A CA 1
ATOM 1290 C C . MET A 1 181 ? 6.694 -7.267 8.392 1.00 65.60 181 MET A C 1
ATOM 1291 O O . MET A 1 181 ? 7.133 -6.717 7.376 1.00 51.11 181 MET A O 1
ATOM 1296 N N . LEU A 1 182 ? 6.654 -6.675 9.581 1.00 73.46 182 LEU A N 1
ATOM 1297 C CA . LEU A 1 182 ? 7.138 -5.320 9.804 1.00 72.30 182 LEU A CA 1
ATOM 1298 C C . LEU A 1 182 ? 8.361 -5.374 10.706 1.00 74.25 182 LEU A C 1
ATOM 1299 O O . LEU A 1 182 ? 8.339 -6.038 11.747 1.00 82.64 182 LEU A O 1
ATOM 1304 N N . THR A 1 183 ? 9.422 -4.676 10.308 1.00 60.40 183 THR A N 1
ATOM 1305 C CA . THR A 1 183 ? 10.679 -4.716 11.037 1.00 46.98 183 THR A CA 1
ATOM 1306 C C . THR A 1 183 ? 11.154 -3.307 11.359 1.00 41.59 183 THR A C 1
ATOM 1307 O O . THR A 1 183 ? 10.972 -2.372 10.574 1.00 45.60 183 THR A O 1
ATOM 1311 N N . ALA A 1 184 ? 11.777 -3.174 12.526 1.00 55.72 184 ALA A N 1
ATOM 1312 C CA . ALA A 1 184 ? 12.365 -1.927 12.990 1.00 57.54 184 ALA A CA 1
ATOM 1313 C C . ALA A 1 184 ? 13.836 -2.167 13.295 1.00 58.22 184 ALA A C 1
ATOM 1314 O O . ALA A 1 184 ? 14.176 -3.091 14.042 1.00 59.40 184 ALA A O 1
ATOM 1316 N N . VAL A 1 185 ? 14.702 -1.344 12.710 1.00 59.59 185 VAL A N 1
ATOM 1317 C CA . VAL A 1 185 ? 16.146 -1.505 12.810 1.00 65.51 185 VAL A CA 1
ATOM 1318 C C . VAL A 1 185 ? 16.734 -0.268 13.474 1.00 59.88 185 VAL A C 1
ATOM 1319 O O . VAL A 1 185 ? 16.347 0.864 13.159 1.00 64.52 185 VAL A O 1
ATOM 1323 N N . ASP A 1 186 ? 17.671 -0.492 14.391 1.00 65.92 186 ASP A N 1
ATOM 1324 C CA . ASP A 1 186 ? 18.372 0.578 15.080 1.00 77.53 186 ASP A CA 1
ATOM 1325 C C . ASP A 1 186 ? 19.683 0.906 14.367 1.00 78.39 186 ASP A C 1
ATOM 1326 O O . ASP A 1 186 ? 20.106 0.219 13.436 1.00 76.09 186 ASP A O 1
ATOM 1331 N N . GLY A 1 187 ? 20.325 1.981 14.815 1.00 91.40 187 GLY A N 1
ATOM 1332 C CA . GLY A 1 187 ? 21.581 2.399 14.223 1.00 96.18 187 GLY A CA 1
ATOM 1333 C C . GLY A 1 187 ? 22.787 1.940 15.014 1.00 95.07 187 GLY A C 1
ATOM 1334 O O . GLY A 1 187 ? 23.540 2.761 15.544 1.00 100.99 187 GLY A O 1
ATOM 1335 N N . GLY A 1 188 ? 22.994 0.625 15.082 1.00 92.78 188 GLY A N 1
ATOM 1336 C CA . GLY A 1 188 ? 24.092 0.049 15.820 1.00 103.61 188 GLY A CA 1
ATOM 1337 C C . GLY A 1 188 ? 25.073 -0.655 14.898 1.00 110.94 188 GLY A C 1
ATOM 1338 O O . GLY A 1 188 ? 24.873 -0.749 13.685 1.00 107.67 188 GLY A O 1
ATOM 1339 N N . ASP A 1 189 ? 26.155 -1.132 15.504 1.00 116.19 189 ASP A N 1
ATOM 1340 C CA . ASP A 1 189 ? 27.200 -1.827 14.763 1.00 109.68 189 ASP A CA 1
ATOM 1341 C C . ASP A 1 189 ? 27.622 -3.119 15.459 1.00 109.31 189 ASP A C 1
ATOM 1342 O O . ASP A 1 189 ? 28.448 -3.096 16.370 1.00 120.21 189 ASP A O 1
ATOM 1347 N N . PRO A 1 190 ? 27.052 -4.257 15.029 1.00 98.10 190 PRO A N 1
ATOM 1348 C CA . PRO A 1 190 ? 26.026 -4.365 13.985 1.00 95.04 190 PRO A CA 1
ATOM 1349 C C . PRO A 1 190 ? 24.643 -3.968 14.494 1.00 102.81 190 PRO A C 1
ATOM 1350 O O . PRO A 1 190 ? 24.398 -4.041 15.698 1.00 119.72 190 PRO A O 1
ATOM 1354 N N . PRO A 1 191 ? 23.756 -3.554 13.595 1.00 90.52 191 PRO A N 1
ATOM 1355 C CA . PRO A 1 191 ? 22.410 -3.162 14.016 1.00 76.50 191 PRO A CA 1
ATOM 1356 C C . PRO A 1 191 ? 21.535 -4.376 14.293 1.00 69.34 191 PRO A C 1
ATOM 1357 O O . PRO A 1 191 ? 21.756 -5.473 13.777 1.00 76.93 191 PRO A O 1
ATOM 1361 N N . ARG A 1 192 ? 20.526 -4.155 15.129 1.00 67.10 192 ARG A N 1
ATOM 1362 C CA . ARG A 1 192 ? 19.593 -5.196 15.527 1.00 79.28 192 ARG A CA 1
ATOM 1363 C C . ARG A 1 192 ? 18.193 -4.851 15.036 1.00 78.75 192 ARG A C 1
ATOM 1364 O O . ARG A 1 192 ? 17.861 -3.680 14.828 1.00 62.85 192 ARG A O 1
ATOM 1372 N N . THR A 1 193 ? 17.373 -5.882 14.851 1.00 82.70 193 THR A N 1
ATOM 1373 C CA . THR A 1 193 ? 16.040 -5.728 14.288 1.00 82.20 193 THR A CA 1
ATOM 1374 C C . THR A 1 193 ? 15.005 -6.348 15.214 1.00 80.06 193 THR A C 1
ATOM 1375 O O . THR A 1 193 ? 15.216 -7.435 15.761 1.00 75.44 193 THR A O 1
ATOM 1379 N N . GLY A 1 194 ? 13.885 -5.655 15.379 1.00 80.92 194 GLY A N 1
ATOM 1380 C CA . GLY A 1 194 ? 12.718 -6.191 16.063 1.00 87.65 194 GLY A CA 1
ATOM 1381 C C . GLY A 1 194 ? 11.574 -6.339 15.073 1.00 92.14 194 GLY A C 1
ATOM 1382 O O . GLY A 1 194 ? 11.353 -5.461 14.236 1.00 85.96 194 GLY A O 1
ATOM 1383 N N . THR A 1 195 ? 10.857 -7.452 15.173 1.00 98.53 195 THR A N 1
ATOM 1384 C CA . THR A 1 195 ? 9.848 -7.818 14.191 1.00 102.75 195 THR A CA 1
ATOM 1385 C C . THR A 1 195 ? 8.478 -7.903 14.847 1.00 93.38 195 THR A C 1
ATOM 1386 O O . THR A 1 195 ? 8.339 -8.419 15.960 1.00 90.20 195 THR A O 1
ATOM 1390 N N . THR A 1 196 ? 7.474 -7.391 14.143 1.00 93.30 196 THR A N 1
ATOM 1391 C CA . THR A 1 196 ? 6.077 -7.596 14.486 1.00 97.44 196 THR A CA 1
ATOM 1392 C C . THR A 1 196 ? 5.360 -8.124 13.253 1.00 93.72 196 THR A C 1
ATOM 1393 O O . THR A 1 196 ? 5.676 -7.739 12.122 1.00 76.45 196 THR A O 1
ATOM 1397 N N . GLN A 1 197 ? 4.406 -9.020 13.479 1.00 89.34 197 GLN A N 1
ATOM 1398 C CA . GLN A 1 197 ? 3.669 -9.676 12.407 1.00 69.65 197 GLN A CA 1
ATOM 1399 C C . GLN A 1 197 ? 2.335 -8.966 12.227 1.00 71.15 197 GLN A C 1
ATOM 1400 O O . GLN A 1 197 ? 1.475 -9.010 13.113 1.00 79.23 197 GLN A O 1
ATOM 1406 N N . LEU A 1 198 ? 2.166 -8.311 11.083 1.00 71.99 198 LEU A N 1
ATOM 1407 C CA . LEU A 1 198 ? 0.922 -7.627 10.766 1.00 70.53 198 LEU A CA 1
ATOM 1408 C C . LEU A 1 198 ? -0.012 -8.620 10.090 1.00 70.05 198 LEU A C 1
ATOM 1409 O O . LEU A 1 198 ? 0.341 -9.214 9.064 1.00 83.41 198 LEU A O 1
ATOM 1414 N N . ARG A 1 199 ? -1.200 -8.794 10.657 1.00 55.17 199 ARG A N 1
ATOM 1415 C CA . ARG A 1 199 ? -2.216 -9.679 10.098 1.00 51.92 199 ARG A CA 1
ATOM 1416 C C . ARG A 1 199 ? -3.396 -8.799 9.710 1.00 65.27 199 ARG A C 1
ATOM 1417 O O . ARG A 1 199 ? -4.231 -8.457 10.554 1.00 70.31 199 ARG A O 1
ATOM 1425 N N . ILE A 1 200 ? -3.461 -8.435 8.438 1.00 63.20 200 ILE A N 1
ATOM 1426 C CA . ILE A 1 200 ? -4.519 -7.573 7.933 1.00 55.94 200 ILE A CA 1
ATOM 1427 C C . ILE A 1 200 ? -5.636 -8.449 7.390 1.00 54.08 200 ILE A C 1
ATOM 1428 O O . ILE A 1 200 ? -5.400 -9.322 6.547 1.00 62.99 200 ILE A O 1
ATOM 1433 N N . ARG A 1 201 ? -6.851 -8.225 7.876 1.00 45.61 201 ARG A N 1
ATOM 1434 C CA . ARG A 1 201 ? -8.033 -8.908 7.375 1.00 53.16 201 ARG A CA 1
ATOM 1435 C C . ARG A 1 201 ? -8.907 -7.885 6.667 1.00 63.60 201 ARG A C 1
ATOM 1436 O O . ARG A 1 201 ? -9.211 -6.827 7.230 1.00 70.11 201 ARG A O 1
ATOM 1444 N N . VAL A 1 202 ? -9.310 -8.198 5.442 1.00 65.33 202 VAL A N 1
ATOM 1445 C CA . VAL A 1 202 ? -10.111 -7.286 4.638 1.00 55.82 202 VAL A CA 1
ATOM 1446 C C . VAL A 1 202 ? -11.578 -7.531 4.960 1.00 59.17 202 VAL A C 1
ATOM 1447 O O . VAL A 1 202 ? -12.097 -8.632 4.744 1.00 60.23 202 VAL A O 1
ATOM 1451 N N . VAL A 1 203 ? -12.244 -6.507 5.480 1.00 60.11 203 VAL A N 1
ATOM 1452 C CA . VAL A 1 203 ? -13.660 -6.611 5.800 1.00 70.32 203 VAL A CA 1
ATOM 1453 C C . VAL A 1 203 ? -14.467 -6.435 4.522 1.00 77.50 203 VAL A C 1
ATOM 1454 O O . VAL A 1 203 ? -14.063 -5.723 3.595 1.00 60.42 203 VAL A O 1
ATOM 1458 N N . ASP A 1 204 ? -15.620 -7.095 4.468 1.00 86.27 204 ASP A N 1
ATOM 1459 C CA . ASP A 1 204 ? -16.445 -7.051 3.271 1.00 73.79 204 ASP A CA 1
ATOM 1460 C C . ASP A 1 204 ? -17.081 -5.678 3.108 1.00 61.69 204 ASP A C 1
ATOM 1461 O O . ASP A 1 204 ? -17.553 -5.072 4.074 1.00 41.51 204 ASP A O 1
ATOM 1466 N N . ALA A 1 205 ? -17.081 -5.186 1.874 1.00 78.18 205 ALA A N 1
ATOM 1467 C CA . ALA A 1 205 ? -17.797 -3.976 1.504 1.00 84.59 205 ALA A CA 1
ATOM 1468 C C . ALA A 1 205 ? -18.825 -4.325 0.438 1.00 89.35 205 ALA A C 1
ATOM 1469 O O . ALA A 1 205 ? -18.574 -5.172 -0.424 1.00 97.96 205 ALA A O 1
ATOM 1471 N N . ASN A 1 206 ? -19.987 -3.675 0.504 1.00 83.21 206 ASN A N 1
ATOM 1472 C CA . ASN A 1 206 ? -21.077 -3.949 -0.431 1.00 87.11 206 ASN A CA 1
ATOM 1473 C C . ASN A 1 206 ? -20.743 -3.278 -1.760 1.00 81.08 206 ASN A C 1
ATOM 1474 O O . ASN A 1 206 ? -21.214 -2.185 -2.086 1.00 93.01 206 ASN A O 1
ATOM 1479 N N . ASP A 1 207 ? -19.901 -3.954 -2.543 1.00 46.17 207 ASP A N 1
ATOM 1480 C CA . ASP A 1 207 ? -19.472 -3.448 -3.840 1.00 46.38 207 ASP A CA 1
ATOM 1481 C C . ASP A 1 207 ? -19.823 -4.385 -4.988 1.00 59.27 207 ASP A C 1
ATOM 1482 O O . ASP A 1 207 ? -19.424 -4.124 -6.130 1.00 57.47 207 ASP A O 1
ATOM 1487 N N . ASN A 1 208 ? -20.558 -5.463 -4.725 1.00 58.34 208 ASN A N 1
ATOM 1488 C CA . ASN A 1 208 ? -20.973 -6.403 -5.757 1.00 70.90 208 ASN A CA 1
ATOM 1489 C C . ASN A 1 208 ? -22.491 -6.508 -5.771 1.00 67.88 208 ASN A C 1
ATOM 1490 O O . ASN A 1 208 ? -23.108 -6.783 -4.737 1.00 69.43 208 ASN A O 1
ATOM 1495 N N . ARG A 1 209 ? -23.088 -6.289 -6.946 1.00 51.96 209 ARG A N 1
ATOM 1496 C CA . ARG A 1 209 ? -24.533 -6.399 -7.054 1.00 48.96 209 ARG A CA 1
ATOM 1497 C C . ARG A 1 209 ? -24.937 -7.848 -7.306 1.00 53.50 209 ARG A C 1
ATOM 1498 O O . ARG A 1 209 ? -24.197 -8.604 -7.944 1.00 67.19 209 ARG A O 1
ATOM 1506 N N . PRO A 1 210 ? -26.105 -8.267 -6.818 1.00 61.02 210 PRO A N 1
ATOM 1507 C CA . PRO A 1 210 ? -26.571 -9.637 -7.084 1.00 72.86 210 PRO A CA 1
ATOM 1508 C C . PRO A 1 210 ? -26.930 -9.801 -8.554 1.00 63.04 210 PRO A C 1
ATOM 1509 O O . PRO A 1 210 ? -27.820 -9.121 -9.067 1.00 55.10 210 PRO A O 1
ATOM 1513 N N . VAL A 1 211 ? -26.239 -10.718 -9.227 1.00 63.79 211 VAL A N 1
ATOM 1514 C CA . VAL A 1 211 ? -26.386 -10.924 -10.664 1.00 62.75 211 VAL A CA 1
ATOM 1515 C C . VAL A 1 211 ? -27.203 -12.184 -10.906 1.00 72.73 211 VAL A C 1
ATOM 1516 O O . VAL A 1 211 ? -27.076 -13.176 -10.175 1.00 66.24 211 VAL A O 1
ATOM 1520 N N . PHE A 1 212 ? -28.052 -12.142 -11.929 1.00 84.88 212 PHE A N 1
ATOM 1521 C CA . PHE A 1 212 ? -28.898 -13.271 -12.276 1.00 74.57 212 PHE A CA 1
ATOM 1522 C C . PHE A 1 212 ? -28.103 -14.339 -13.021 1.00 63.78 212 PHE A C 1
ATOM 1523 O O . PHE A 1 212 ? -27.046 -14.077 -13.601 1.00 66.74 212 PHE A O 1
ATOM 1531 N N . SER A 1 213 ? -28.638 -15.562 -13.004 1.00 48.58 213 SER A N 1
ATOM 1532 C CA . SER A 1 213 ? -28.009 -16.652 -13.741 1.00 49.66 213 SER A CA 1
ATOM 1533 C C . SER A 1 213 ? -28.115 -16.444 -15.247 1.00 83.57 213 SER A C 1
ATOM 1534 O O . SER A 1 213 ? -27.287 -16.966 -16.002 1.00 50.95 213 SER A O 1
ATOM 1537 N N . GLN A 1 214 ? -29.131 -15.711 -15.700 1.00 79.14 214 GLN A N 1
ATOM 1538 C CA . GLN A 1 214 ? -29.303 -15.379 -17.107 1.00 67.10 214 GLN A CA 1
ATOM 1539 C C . GLN A 1 214 ? -29.764 -13.934 -17.220 1.00 54.59 214 GLN A C 1
ATOM 1540 O O . GLN A 1 214 ? -30.514 -13.439 -16.375 1.00 54.16 214 GLN A O 1
ATOM 1546 N N . ASP A 1 215 ? -29.309 -13.259 -18.278 1.00 57.31 215 ASP A N 1
ATOM 1547 C CA . ASP A 1 215 ? -29.730 -11.881 -18.503 1.00 67.21 215 ASP A CA 1
ATOM 1548 C C . ASP A 1 215 ? -31.194 -11.802 -18.914 1.00 75.86 215 ASP A C 1
ATOM 1549 O O . ASP A 1 215 ? -31.879 -10.829 -18.579 1.00 83.53 215 ASP A O 1
ATOM 1551 N N . VAL A 1 216 ? -31.687 -12.804 -19.637 1.00 75.80 216 VAL A N 1
ATOM 1552 C CA . VAL A 1 216 ? -33.085 -12.869 -20.049 1.00 67.86 216 VAL A CA 1
ATOM 1553 C C . VAL A 1 216 ? -33.578 -14.295 -19.841 1.00 48.53 216 VAL A C 1
ATOM 1554 O O . VAL A 1 216 ? -32.885 -15.255 -20.193 1.00 69.44 216 VAL A O 1
ATOM 1558 N N . TYR A 1 217 ? -34.763 -14.435 -19.258 1.00 47.97 217 TYR A N 1
ATOM 1559 C CA . TYR A 1 217 ? -35.376 -15.735 -19.027 1.00 63.24 217 TYR A CA 1
ATOM 1560 C C . TYR A 1 217 ? -36.556 -15.904 -19.972 1.00 69.26 217 TYR A C 1
ATOM 1561 O O . TYR A 1 217 ? -37.410 -15.016 -20.071 1.00 82.63 217 TYR A O 1
ATOM 1570 N N . ARG A 1 218 ? -36.598 -17.040 -20.666 1.00 61.43 218 ARG A N 1
ATOM 1571 C CA . ARG A 1 218 ? -37.633 -17.320 -21.653 1.00 71.71 218 ARG A CA 1
ATOM 1572 C C . ARG A 1 218 ? -38.294 -18.646 -21.314 1.00 77.11 218 ARG A C 1
ATOM 1573 O O . ARG A 1 218 ? -37.615 -19.674 -21.214 1.00 83.33 218 ARG A O 1
ATOM 1575 N N . VAL A 1 219 ? -39.613 -18.622 -21.136 1.00 79.45 219 VAL A N 1
ATOM 1576 C CA . VAL A 1 219 ? -40.396 -19.825 -20.889 1.00 80.95 219 VAL A CA 1
ATOM 1577 C C . VAL A 1 219 ? -41.599 -19.813 -21.820 1.00 70.04 219 VAL A C 1
ATOM 1578 O O . VAL A 1 219 ? -42.051 -18.756 -22.271 1.00 75.50 219 VAL A O 1
ATOM 1582 N N . ARG A 1 220 ? -42.116 -21.003 -22.111 1.00 53.69 220 ARG A N 1
ATOM 1583 C CA . ARG A 1 220 ? -43.273 -21.173 -22.979 1.00 62.18 220 ARG A CA 1
ATOM 1584 C C . ARG A 1 220 ? -44.360 -21.908 -22.210 1.00 59.73 220 ARG A C 1
ATOM 1585 O O . ARG A 1 220 ? -44.085 -22.913 -21.547 1.00 68.59 220 ARG A O 1
ATOM 1593 N N . LEU A 1 221 ? -45.591 -21.411 -22.307 1.00 59.34 221 LEU A N 1
ATOM 1594 C CA . LEU A 1 221 ? -46.687 -21.949 -21.521 1.00 69.98 221 LEU A CA 1
ATOM 1595 C C . LEU A 1 221 ? -47.919 -22.163 -22.387 1.00 84.65 221 LEU A C 1
ATOM 1596 O O . LEU A 1 221 ? -48.198 -21.360 -23.285 1.00 85.40 221 LEU A O 1
ATOM 1601 N N . PRO A 1 222 ? -48.666 -23.237 -22.154 1.00 90.95 222 PRO A N 1
ATOM 1602 C CA . PRO A 1 222 ? -49.993 -23.355 -22.759 1.00 84.96 222 PRO A CA 1
ATOM 1603 C C . PRO A 1 222 ? -51.025 -22.599 -21.938 1.00 83.62 222 PRO A C 1
ATOM 1604 O O . PRO A 1 222 ? -50.932 -22.504 -20.712 1.00 91.58 222 PRO A O 1
ATOM 1608 N N . GLU A 1 223 ? -52.018 -22.045 -22.637 1.00 78.76 223 GLU A N 1
ATOM 1609 C CA . GLU A 1 223 ? -53.001 -21.199 -21.969 1.00 78.62 223 GLU A CA 1
ATOM 1610 C C . GLU A 1 223 ? -53.860 -21.969 -20.973 1.00 80.99 223 GLU A C 1
ATOM 1611 O O . GLU A 1 223 ? -54.402 -21.360 -20.044 1.00 80.08 223 GLU A O 1
ATOM 1617 N N . ASP A 1 224 ? -53.992 -23.284 -21.133 1.00 81.32 224 ASP A N 1
ATOM 1618 C CA . ASP A 1 224 ? -54.754 -24.096 -20.192 1.00 94.73 224 ASP A CA 1
ATOM 1619 C C . ASP A 1 224 ? -53.975 -24.424 -18.922 1.00 104.01 224 ASP A C 1
ATOM 1620 O O . ASP A 1 224 ? -54.420 -25.274 -18.144 1.00 115.38 224 ASP A O 1
ATOM 1625 N N . LEU A 1 225 ? -52.834 -23.781 -18.703 1.00 101.17 225 LEU A N 1
ATOM 1626 C CA . LEU A 1 225 ? -52.037 -24.012 -17.507 1.00 96.96 225 LEU A CA 1
ATOM 1627 C C . LEU A 1 225 ? -52.815 -23.561 -16.276 1.00 93.82 225 LEU A C 1
ATOM 1628 O O . LEU A 1 225 ? -53.208 -22.386 -16.199 1.00 111.01 225 LEU A O 1
ATOM 1633 N N . PRO A 1 226 ? -53.065 -24.438 -15.309 1.00 75.88 226 PRO A N 1
ATOM 1634 C CA . PRO A 1 226 ? -53.825 -24.037 -14.123 1.00 77.02 226 PRO A CA 1
ATOM 1635 C C . PRO A 1 226 ? -53.041 -23.052 -13.277 1.00 83.15 226 PRO A C 1
ATOM 1636 O O . PRO A 1 226 ? -51.833 -23.230 -13.057 1.00 76.86 226 PRO A O 1
ATOM 1640 N N . PRO A 1 227 ? -53.691 -21.989 -12.805 1.00 93.32 227 PRO A N 1
ATOM 1641 C CA . PRO A 1 227 ? -53.003 -21.004 -11.964 1.00 96.43 227 PRO A CA 1
ATOM 1642 C C . PRO A 1 227 ? -52.430 -21.636 -10.705 1.00 105.48 227 PRO A C 1
ATOM 1643 O O . PRO A 1 227 ? -52.837 -22.716 -10.272 1.00 109.84 227 PRO A O 1
ATOM 1647 N N . GLY A 1 228 ? -51.471 -20.931 -10.108 1.00 109.89 228 GLY A N 1
ATOM 1648 C CA . GLY A 1 228 ? -50.715 -21.458 -8.996 1.00 112.72 228 GLY A CA 1
ATOM 1649 C C . GLY A 1 228 ? -49.538 -22.316 -9.396 1.00 103.94 228 GLY A C 1
ATOM 1650 O O . GLY A 1 228 ? -48.761 -22.722 -8.522 1.00 97.69 228 GLY A O 1
ATOM 1651 N N . THR A 1 229 ? -49.381 -22.603 -10.685 1.00 101.78 229 THR A N 1
ATOM 1652 C CA . THR A 1 229 ? -48.259 -23.401 -11.152 1.00 107.39 229 THR A CA 1
ATOM 1653 C C . THR A 1 229 ? -46.981 -22.574 -11.118 1.00 120.82 229 THR A C 1
ATOM 1654 O O . THR A 1 229 ? -46.964 -21.412 -11.534 1.00 121.70 229 THR A O 1
ATOM 1658 N N . THR A 1 230 ? -45.907 -23.176 -10.616 1.00 129.68 230 THR A N 1
ATOM 1659 C CA . THR A 1 230 ? -44.611 -22.503 -10.577 1.00 122.63 230 THR A CA 1
ATOM 1660 C C . THR A 1 230 ? -44.063 -22.432 -11.994 1.00 90.22 230 THR A C 1
ATOM 1661 O O . THR A 1 230 ? -43.531 -23.412 -12.518 1.00 90.38 230 THR A O 1
ATOM 1665 N N . VAL A 1 231 ? -44.197 -21.268 -12.629 1.00 75.17 231 VAL A N 1
ATOM 1666 C CA . VAL A 1 231 ? -43.712 -21.134 -13.997 1.00 85.09 231 VAL A CA 1
ATOM 1667 C C . VAL A 1 231 ? -42.192 -21.030 -14.014 1.00 82.62 231 VAL A C 1
ATOM 1668 O O . VAL A 1 231 ? -41.530 -21.626 -14.872 1.00 73.07 231 VAL A O 1
ATOM 1672 N N . LEU A 1 232 ? -41.609 -20.290 -13.072 1.00 84.91 232 LEU A N 1
ATOM 1673 C CA . LEU A 1 232 ? -40.164 -20.116 -13.086 1.00 79.45 232 LEU A CA 1
ATOM 1674 C C . LEU A 1 232 ? -39.657 -19.978 -11.658 1.00 84.19 232 LEU A C 1
ATOM 1675 O O . LEU A 1 232 ? -40.423 -19.711 -10.730 1.00 88.38 232 LEU A O 1
ATOM 1680 N N . ARG A 1 233 ? -38.354 -20.195 -11.487 1.00 88.11 233 ARG A N 1
ATOM 1681 C CA . ARG A 1 233 ? -37.671 -19.916 -10.226 1.00 77.56 233 ARG A CA 1
ATOM 1682 C C . ARG A 1 233 ? -36.375 -19.191 -10.559 1.00 68.34 233 ARG A C 1
ATOM 1683 O O . ARG A 1 233 ? -35.463 -19.786 -11.143 1.00 59.23 233 ARG A O 1
ATOM 1691 N N . LEU A 1 234 ? -36.294 -17.915 -10.194 1.00 63.79 234 LEU A N 1
ATOM 1692 C CA . LEU A 1 234 ? -35.138 -17.112 -10.565 1.00 78.45 234 LEU A CA 1
ATOM 1693 C C . LEU A 1 234 ? -33.925 -17.493 -9.725 1.00 92.85 234 LEU A C 1
ATOM 1694 O O . LEU A 1 234 ? -34.040 -17.789 -8.532 1.00 98.50 234 LEU A O 1
ATOM 1699 N N . LYS A 1 235 ? -32.755 -17.489 -10.360 1.00 89.50 235 LYS A N 1
ATOM 1700 C CA . LYS A 1 235 ? -31.498 -17.838 -9.709 1.00 75.79 235 LYS A CA 1
ATOM 1701 C C . LYS A 1 235 ? -30.554 -16.648 -9.794 1.00 82.93 235 LYS A C 1
ATOM 1702 O O . LYS A 1 235 ? -30.262 -16.159 -10.891 1.00 77.73 235 LYS A O 1
ATOM 1704 N N . ALA A 1 236 ? -30.078 -16.188 -8.639 1.00 92.78 236 ALA A N 1
ATOM 1705 C CA . ALA A 1 236 ? -29.131 -15.085 -8.582 1.00 86.48 236 ALA A CA 1
ATOM 1706 C C . ALA A 1 236 ? -28.195 -15.297 -7.403 1.00 85.82 236 ALA A C 1
ATOM 1707 O O . ALA A 1 236 ? -28.552 -15.950 -6.419 1.00 84.26 236 ALA A O 1
ATOM 1709 N N . MET A 1 237 ? -26.990 -14.742 -7.514 1.00 85.39 237 MET A N 1
ATOM 1710 C CA . MET A 1 237 ? -25.981 -14.857 -6.473 1.00 87.91 237 MET A CA 1
ATOM 1711 C C . MET A 1 237 ? -25.336 -13.502 -6.226 1.00 77.90 237 MET A C 1
ATOM 1712 O O . MET A 1 237 ? -25.194 -12.686 -7.142 1.00 81.63 237 MET A O 1
ATOM 1717 N N . ASP A 1 238 ? -24.947 -13.270 -4.974 1.00 68.27 238 ASP A N 1
ATOM 1718 C CA . ASP A 1 238 ? -24.259 -12.051 -4.568 1.00 69.54 238 ASP A CA 1
ATOM 1719 C C . ASP A 1 238 ? -22.880 -12.434 -4.051 1.00 73.80 238 ASP A C 1
ATOM 1720 O O . ASP A 1 238 ? -22.765 -13.118 -3.028 1.00 80.11 238 ASP A O 1
ATOM 1725 N N . GLN A 1 239 ? -21.838 -11.989 -4.755 1.00 71.89 239 GLN A N 1
ATOM 1726 C CA . GLN A 1 239 ? -20.473 -12.388 -4.435 1.00 77.40 239 GLN A CA 1
ATOM 1727 C C . GLN A 1 239 ? -19.972 -11.819 -3.113 1.00 65.11 239 GLN A C 1
ATOM 1728 O O . GLN A 1 239 ? -18.898 -12.223 -2.657 1.00 58.68 239 GLN A O 1
ATOM 1734 N N . ASP A 1 240 ? -20.711 -10.906 -2.486 1.00 67.77 240 ASP A N 1
ATOM 1735 C CA . ASP A 1 240 ? -20.280 -10.341 -1.214 1.00 47.76 240 ASP A CA 1
ATOM 1736 C C . ASP A 1 240 ? -20.449 -11.353 -0.086 1.00 48.57 240 ASP A C 1
ATOM 1737 O O . ASP A 1 240 ? -20.558 -12.558 -0.336 1.00 49.28 240 ASP A O 1
ATOM 1742 N N . GLU A 1 241 ? -20.468 -10.881 1.158 1.00 48.67 241 GLU A N 1
ATOM 1743 C CA . GLU A 1 241 ? -20.463 -11.761 2.318 1.00 82.58 241 GLU A CA 1
ATOM 1744 C C . GLU A 1 241 ? -21.530 -11.322 3.305 1.00 67.53 241 GLU A C 1
ATOM 1745 O O . GLU A 1 241 ? -21.591 -10.147 3.677 1.00 57.22 241 GLU A O 1
ATOM 1751 N N . GLY A 1 242 ? -22.366 -12.269 3.722 1.00 70.13 242 GLY A N 1
ATOM 1752 C CA . GLY A 1 242 ? -23.328 -12.052 4.786 1.00 67.18 242 GLY A CA 1
ATOM 1753 C C . GLY A 1 242 ? -24.417 -11.046 4.480 1.00 61.40 242 GLY A C 1
ATOM 1754 O O . GLY A 1 242 ? -25.190 -11.215 3.532 1.00 56.66 242 GLY A O 1
ATOM 1755 N N . ILE A 1 243 ? -24.489 -9.998 5.305 1.00 56.55 243 ILE A N 1
ATOM 1756 C CA . ILE A 1 243 ? -25.514 -8.969 5.139 1.00 58.07 243 ILE A CA 1
ATOM 1757 C C . ILE A 1 243 ? -25.442 -8.361 3.745 1.00 60.85 243 ILE A C 1
ATOM 1758 O O . ILE A 1 243 ? -26.466 -8.192 3.071 1.00 73.28 243 ILE A O 1
ATOM 1763 N N . ASN A 1 244 ? -24.234 -8.048 3.279 1.00 66.84 244 ASN A N 1
ATOM 1764 C CA . ASN A 1 244 ? -24.061 -7.449 1.962 1.00 79.36 244 ASN A CA 1
ATOM 1765 C C . ASN A 1 244 ? -24.408 -8.399 0.823 1.00 67.03 244 ASN A C 1
ATOM 1766 O O . ASN A 1 244 ? -24.309 -7.994 -0.340 1.00 46.97 244 ASN A O 1
ATOM 1771 N N . ALA A 1 245 ? -24.807 -9.637 1.117 1.00 63.05 245 ALA A N 1
ATOM 1772 C CA . ALA A 1 245 ? -25.141 -10.612 0.091 1.00 67.49 245 ALA A CA 1
ATOM 1773 C C . ALA A 1 245 ? -26.571 -11.123 0.188 1.00 73.04 245 ALA A C 1
ATOM 1774 O O . ALA A 1 245 ? -26.957 -11.994 -0.600 1.00 69.56 245 ALA A O 1
ATOM 1776 N N . GLU A 1 246 ? -27.365 -10.613 1.126 1.00 80.72 246 GLU A N 1
ATOM 1777 C CA . GLU A 1 246 ? -28.760 -11.013 1.271 1.00 84.69 246 GLU A CA 1
ATOM 1778 C C . GLU A 1 246 ? -29.615 -10.076 0.427 1.00 80.21 246 GLU A C 1
ATOM 1779 O O . GLU A 1 246 ? -29.686 -8.874 0.699 1.00 72.50 246 GLU A O 1
ATOM 1785 N N . PHE A 1 247 ? -30.256 -10.624 -0.602 1.00 85.65 247 PHE A N 1
ATOM 1786 C CA . PHE A 1 247 ? -31.028 -9.836 -1.549 1.00 87.55 247 PHE A CA 1
ATOM 1787 C C . PHE A 1 247 ? -32.426 -10.420 -1.694 1.00 95.54 247 PHE A C 1
ATOM 1788 O O . PHE A 1 247 ? -32.697 -11.556 -1.294 1.00 102.20 247 PHE A O 1
ATOM 1796 N N . THR A 1 248 ? -33.315 -9.617 -2.272 1.00 92.18 248 THR A N 1
ATOM 1797 C CA . THR A 1 248 ? -34.676 -10.028 -2.571 1.00 73.20 248 THR A CA 1
ATOM 1798 C C . THR A 1 248 ? -34.995 -9.697 -4.021 1.00 78.80 248 THR A C 1
ATOM 1799 O O . THR A 1 248 ? -34.398 -8.793 -4.619 1.00 87.22 248 THR A O 1
ATOM 1803 N N . TYR A 1 249 ? -35.946 -10.441 -4.576 1.00 70.63 249 TYR A N 1
ATOM 1804 C CA . TYR A 1 249 ? -36.457 -10.203 -5.916 1.00 67.28 249 TYR A CA 1
ATOM 1805 C C . TYR A 1 249 ? -37.776 -9.447 -5.822 1.00 74.25 249 TYR A C 1
ATOM 1806 O O . TYR A 1 249 ? -38.567 -9.670 -4.901 1.00 85.55 249 TYR A O 1
ATOM 1815 N N . SER A 1 250 ? -38.009 -8.556 -6.781 1.00 67.25 250 SER A N 1
ATOM 1816 C CA . SER A 1 250 ? -39.220 -7.751 -6.803 1.00 74.75 250 SER A CA 1
ATOM 1817 C C . SER A 1 250 ? -39.590 -7.456 -8.247 1.00 83.98 250 SER A C 1
ATOM 1818 O O . SER A 1 250 ? -38.725 -7.400 -9.126 1.00 70.97 250 SER A O 1
ATOM 1821 N N . PHE A 1 251 ? -40.884 -7.261 -8.483 1.00 95.49 251 PHE A N 1
ATOM 1822 C CA . PHE A 1 251 ? -41.381 -6.935 -9.817 1.00 88.27 251 PHE A CA 1
ATOM 1823 C C . PHE A 1 251 ? -41.124 -5.458 -10.079 1.00 78.53 251 PHE A C 1
ATOM 1824 O O . PHE A 1 251 ? -41.877 -4.593 -9.626 1.00 81.28 251 PHE A O 1
ATOM 1832 N N . LEU A 1 252 ? -40.050 -5.164 -10.814 1.00 77.86 252 LEU A N 1
ATOM 1833 C CA . LEU A 1 252 ? -39.794 -3.786 -11.215 1.00 93.91 252 LEU A CA 1
ATOM 1834 C C . LEU A 1 252 ? -40.832 -3.307 -12.221 1.00 105.14 252 LEU A C 1
ATOM 1835 O O . LEU A 1 252 ? -41.199 -2.125 -12.220 1.00 86.03 252 LEU A O 1
ATOM 1840 N N . GLY A 1 253 ? -41.306 -4.202 -13.085 1.00 117.13 253 GLY A N 1
ATOM 1841 C CA . GLY A 1 253 ? -42.353 -3.833 -14.021 1.00 117.58 253 GLY A CA 1
ATOM 1842 C C . GLY A 1 253 ? -43.638 -3.470 -13.297 1.00 129.81 253 GLY A C 1
ATOM 1843 O O . GLY A 1 253 ? -43.982 -4.053 -12.266 1.00 125.90 253 GLY A O 1
ATOM 1844 N N . VAL A 1 254 ? -44.352 -2.495 -13.848 1.00 148.08 254 VAL A N 1
ATOM 1845 C CA . VAL A 1 254 ? -45.570 -1.963 -13.248 1.00 161.44 254 VAL A CA 1
ATOM 1846 C C . VAL A 1 254 ? -46.783 -2.624 -13.887 1.00 182.19 254 VAL A C 1
ATOM 1847 O O . VAL A 1 254 ? -46.791 -2.907 -15.093 1.00 176.87 254 VAL A O 1
ATOM 1851 N N . ALA A 1 255 ? -47.797 -2.900 -13.062 1.00 211.56 255 ALA A N 1
ATOM 1852 C CA . ALA A 1 255 ? -49.093 -3.437 -13.471 1.00 224.13 255 ALA A CA 1
ATOM 1853 C C . ALA A 1 255 ? -49.030 -4.860 -14.015 1.00 220.33 255 ALA A C 1
ATOM 1854 O O . ALA A 1 255 ? -50.073 -5.461 -14.290 1.00 228.68 255 ALA A O 1
ATOM 1856 N N . ASN A 1 256 ? -47.833 -5.415 -14.178 1.00 179.79 256 ASN A N 1
ATOM 1857 C CA . ASN A 1 256 ? -47.707 -6.799 -14.612 1.00 144.15 256 ASN A CA 1
ATOM 1858 C C . ASN A 1 256 ? -47.767 -7.783 -13.452 1.00 118.79 256 ASN A C 1
ATOM 1859 O O . ASN A 1 256 ? -47.771 -8.996 -13.686 1.00 105.15 256 ASN A O 1
ATOM 1864 N N . LYS A 1 257 ? -47.816 -7.292 -12.214 1.00 116.35 257 LYS A N 1
ATOM 1865 C CA . LYS A 1 257 ? -47.991 -8.144 -11.046 1.00 116.31 257 LYS A CA 1
ATOM 1866 C C . LYS A 1 257 ? -49.437 -8.570 -10.835 1.00 114.16 257 LYS A C 1
ATOM 1867 O O . LYS A 1 257 ? -49.713 -9.313 -9.887 1.00 110.84 257 LYS A O 1
ATOM 1869 N N . ALA A 1 258 ? -50.363 -8.119 -11.685 1.00 114.88 258 ALA A N 1
ATOM 1870 C CA . ALA A 1 258 ? -51.759 -8.513 -11.530 1.00 111.83 258 ALA A CA 1
ATOM 1871 C C . ALA A 1 258 ? -51.979 -9.962 -11.942 1.00 103.48 258 ALA A C 1
ATOM 1872 O O . ALA A 1 258 ? -52.866 -10.632 -11.402 1.00 109.19 258 ALA A O 1
ATOM 1874 N N . GLN A 1 259 ? -51.194 -10.455 -12.898 1.00 76.64 259 GLN A N 1
ATOM 1875 C CA . GLN A 1 259 ? -51.312 -11.821 -13.385 1.00 64.09 259 GLN A CA 1
ATOM 1876 C C . GLN A 1 259 ? -50.258 -12.758 -12.807 1.00 67.92 259 GLN A C 1
ATOM 1877 O O . GLN A 1 259 ? -50.391 -13.977 -12.955 1.00 66.16 259 GLN A O 1
ATOM 1883 N N . PHE A 1 260 ? -49.224 -12.231 -12.154 1.00 75.98 260 PHE A N 1
ATOM 1884 C CA . PHE A 1 260 ? -48.141 -13.062 -11.654 1.00 69.01 260 PHE A CA 1
ATOM 1885 C C . PHE A 1 260 ? -47.775 -12.644 -10.239 1.00 84.54 260 PHE A C 1
ATOM 1886 O O . PHE A 1 260 ? -47.889 -11.473 -9.868 1.00 93.53 260 PHE A O 1
ATOM 1894 N N . SER A 1 261 ? -47.332 -13.623 -9.454 1.00 82.55 261 SER A N 1
ATOM 1895 C CA . SER A 1 261 ? -46.837 -13.404 -8.104 1.00 82.44 261 SER A CA 1
ATOM 1896 C C . SER A 1 261 ? -45.406 -13.910 -8.003 1.00 100.15 261 SER A C 1
ATOM 1897 O O . SER A 1 261 ? -45.008 -14.835 -8.717 1.00 106.80 261 SER A O 1
ATOM 1900 N N . LEU A 1 262 ? -44.629 -13.298 -7.112 1.00 109.72 262 LEU A N 1
ATOM 1901 C CA . LEU A 1 262 ? -43.212 -13.617 -6.986 1.00 102.99 262 LEU A CA 1
ATOM 1902 C C . LEU A 1 262 ? -42.849 -13.724 -5.513 1.00 109.82 262 LEU A C 1
ATOM 1903 O O . LEU A 1 262 ? -42.927 -12.734 -4.780 1.00 121.87 262 LEU A O 1
ATOM 1908 N N . ASP A 1 263 ? -42.452 -14.919 -5.089 1.00 101.69 263 ASP A N 1
ATOM 1909 C CA . ASP A 1 263 ? -41.899 -15.107 -3.755 1.00 99.39 263 ASP A CA 1
ATOM 1910 C C . ASP A 1 263 ? -40.467 -14.584 -3.725 1.00 96.71 263 ASP A C 1
ATOM 1911 O O . ASP A 1 263 ? -39.607 -15.121 -4.436 1.00 112.42 263 ASP A O 1
ATOM 1916 N N . PRO A 1 264 ? -40.173 -13.547 -2.933 1.00 77.87 264 PRO A N 1
ATOM 1917 C CA . PRO A 1 264 ? -38.822 -12.959 -2.970 1.00 88.54 264 PRO A CA 1
ATOM 1918 C C . PRO A 1 264 ? -37.752 -13.833 -2.339 1.00 81.71 264 PRO A C 1
ATOM 1919 O O . PRO A 1 264 ? -36.624 -13.876 -2.846 1.00 73.30 264 PRO A O 1
ATOM 1923 N N . ILE A 1 265 ? -38.064 -14.531 -1.246 1.00 88.59 265 ILE A N 1
ATOM 1924 C CA . ILE A 1 265 ? -37.046 -15.327 -0.565 1.00 90.42 265 ILE A CA 1
ATOM 1925 C C . ILE A 1 265 ? -36.682 -16.546 -1.401 1.00 101.08 265 ILE A C 1
ATOM 1926 O O . ILE A 1 265 ? -35.501 -16.833 -1.631 1.00 120.59 265 ILE A O 1
ATOM 1931 N N . THR A 1 266 ? -37.688 -17.280 -1.871 1.00 94.29 266 THR A N 1
ATOM 1932 C CA . THR A 1 266 ? -37.435 -18.431 -2.725 1.00 89.48 266 THR A CA 1
ATOM 1933 C C . THR A 1 266 ? -37.077 -18.012 -4.142 1.00 77.28 266 THR A C 1
ATOM 1934 O O . THR A 1 266 ? -36.508 -18.815 -4.890 1.00 85.35 266 THR A O 1
ATOM 1938 N N . GLY A 1 267 ? -37.406 -16.783 -4.523 1.00 63.13 267 GLY A N 1
ATOM 1939 C CA . GLY A 1 267 ? -37.129 -16.308 -5.864 1.00 69.66 267 GLY A CA 1
ATOM 1940 C C . GLY A 1 267 ? -38.026 -16.960 -6.888 1.00 88.16 267 GLY A C 1
ATOM 1941 O O . GLY A 1 267 ? -37.573 -17.277 -7.995 1.00 100.85 267 GLY A O 1
ATOM 1942 N N . ASP A 1 268 ? -39.294 -17.165 -6.545 1.00 95.60 268 ASP A N 1
ATOM 1943 C CA . ASP A 1 268 ? -40.211 -17.929 -7.376 1.00 87.26 268 ASP A CA 1
ATOM 1944 C C . ASP A 1 268 ? -41.135 -17.003 -8.153 1.00 79.80 268 ASP A C 1
ATOM 1945 O O . ASP A 1 268 ? -41.640 -16.015 -7.615 1.00 78.53 268 ASP A O 1
ATOM 1950 N N . ILE A 1 269 ? -41.343 -17.323 -9.424 1.00 79.49 269 ILE A N 1
ATOM 1951 C CA . ILE A 1 269 ? -42.366 -16.684 -10.239 1.00 85.09 269 ILE A CA 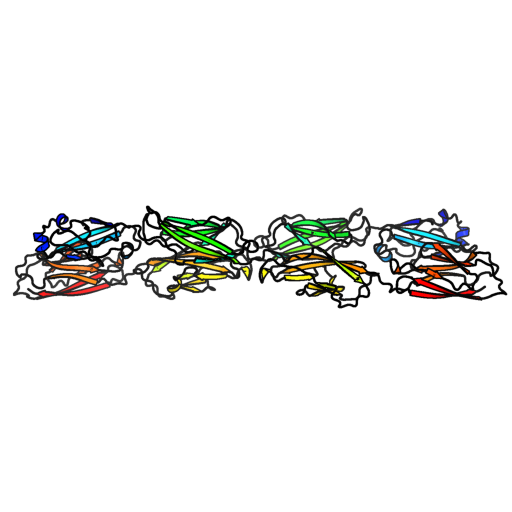1
ATOM 1952 C C . ILE A 1 269 ? -43.461 -17.710 -10.479 1.00 82.70 269 ILE A C 1
ATOM 1953 O O . ILE A 1 269 ? -43.207 -18.780 -11.054 1.00 92.11 269 ILE A O 1
ATOM 1958 N N . VAL A 1 270 ? -44.671 -17.388 -10.018 1.00 74.50 270 VAL A N 1
ATOM 1959 C CA . VAL A 1 270 ? -45.845 -18.234 -10.166 1.00 84.85 270 VAL A CA 1
ATOM 1960 C C . VAL A 1 270 ? -46.953 -17.420 -10.822 1.00 75.82 270 VAL A C 1
ATOM 1961 O O . VAL A 1 270 ? -46.954 -16.186 -10.797 1.00 66.99 270 VAL A O 1
ATOM 1965 N N . THR A 1 271 ? -47.916 -18.136 -11.396 1.00 69.21 271 THR A N 1
ATOM 1966 C CA . THR A 1 271 ? -49.032 -17.523 -12.104 1.00 68.24 271 THR A CA 1
ATOM 1967 C C . THR A 1 271 ? -50.196 -17.249 -11.157 1.00 65.69 271 THR A C 1
ATOM 1968 O O . THR A 1 271 ? -50.637 -18.142 -10.427 1.00 72.27 271 THR A O 1
ATOM 1972 N N . ARG A 1 272 ? -50.678 -16.003 -11.163 1.00 54.71 272 ARG A N 1
ATOM 1973 C CA . ARG A 1 272 ? -51.853 -15.652 -10.373 1.00 65.63 272 ARG A CA 1
ATOM 1974 C C . ARG A 1 272 ? -53.142 -16.164 -11.006 1.00 83.35 272 ARG A C 1
ATOM 1975 O O . ARG A 1 272 ? -54.019 -16.675 -10.302 1.00 76.74 272 ARG A O 1
ATOM 1983 N N . GLN A 1 273 ? -53.279 -16.041 -12.327 1.00 92.16 273 GLN A N 1
ATOM 1984 C CA . GLN A 1 273 ? -54.527 -16.370 -13.001 1.00 86.93 273 GLN A CA 1
ATOM 1985 C C . GLN A 1 273 ? -54.243 -17.106 -14.303 1.00 86.90 273 GLN A C 1
ATOM 1986 O O . GLN A 1 273 ? -53.109 -17.154 -14.787 1.00 95.04 273 GLN A O 1
ATOM 1992 N N . SER A 1 274 ? -55.303 -17.689 -14.860 1.00 79.65 274 SER A N 1
ATOM 1993 C CA . SER A 1 274 ? -55.199 -18.449 -16.098 1.00 79.53 274 SER A CA 1
ATOM 1994 C C . SER A 1 274 ? -54.804 -17.543 -17.257 1.00 79.79 274 SER A C 1
ATOM 1995 O O . SER A 1 274 ? -55.099 -16.345 -17.271 1.00 53.82 274 SER A O 1
ATOM 1998 N N . LEU A 1 275 ? -54.130 -18.131 -18.235 1.00 85.12 275 LEU A N 1
ATOM 1999 C CA . LEU A 1 275 ? -53.688 -17.418 -19.421 1.00 78.45 275 LEU A CA 1
ATOM 2000 C C . LEU A 1 275 ? -54.664 -17.655 -20.566 1.00 66.12 275 LEU A C 1
ATOM 2001 O O . LEU A 1 275 ? -55.272 -18.722 -20.679 1.00 59.45 275 LEU A O 1
ATOM 2006 N N . ASP A 1 276 ? -54.821 -16.635 -21.406 1.00 65.39 276 ASP A N 1
ATOM 2007 C CA . ASP A 1 276 ? -55.678 -16.707 -22.583 1.00 70.59 276 ASP A CA 1
ATOM 2008 C C . ASP A 1 276 ? -54.863 -16.277 -23.791 1.00 68.26 276 ASP A C 1
ATOM 2009 O O . ASP A 1 276 ? -54.405 -15.131 -23.856 1.00 80.65 276 ASP A O 1
ATOM 2014 N N . PHE A 1 277 ? -54.678 -17.196 -24.741 1.00 53.20 277 PHE A N 1
ATOM 2015 C CA . PHE A 1 277 ? -53.890 -16.887 -25.930 1.00 53.29 277 PHE A CA 1
ATOM 2016 C C . PHE A 1 277 ? -54.529 -15.780 -26.756 1.00 63.89 277 PHE A C 1
ATOM 2017 O O . PHE A 1 277 ? -53.821 -14.989 -27.389 1.00 61.51 277 PHE A O 1
ATOM 2025 N N . GLU A 1 278 ? -55.862 -15.711 -26.768 1.00 81.45 278 GLU A N 1
ATOM 2026 C CA . GLU A 1 278 ? -56.544 -14.692 -27.557 1.00 92.98 278 GLU A CA 1
ATOM 2027 C C . GLU A 1 278 ? -56.399 -13.305 -26.943 1.00 93.32 278 GLU A C 1
ATOM 2028 O O . GLU A 1 278 ? -56.461 -12.303 -27.664 1.00 85.45 278 GLU A O 1
ATOM 2034 N N . GLU A 1 279 ? -56.210 -13.221 -25.626 1.00 106.05 279 GLU A N 1
ATOM 2035 C CA . GLU A 1 279 ? -56.065 -11.921 -24.978 1.00 106.48 279 GLU A CA 1
ATOM 2036 C C . GLU A 1 279 ? -54.627 -11.416 -25.052 1.00 100.48 279 GLU A C 1
ATOM 2037 O O . GLU A 1 279 ? -54.362 -10.344 -25.606 1.00 107.99 279 GLU A O 1
ATOM 2043 N N . VAL A 1 280 ? -53.685 -12.179 -24.501 1.00 92.84 280 VAL A N 1
ATOM 2044 C CA . VAL A 1 280 ? -52.274 -11.808 -24.475 1.00 82.02 280 VAL A CA 1
ATOM 2045 C C . VAL A 1 280 ? -51.463 -12.996 -24.968 1.00 77.36 280 VAL A C 1
ATOM 2046 O O . VAL A 1 280 ? -51.539 -14.087 -24.390 1.00 83.72 280 VAL A O 1
ATOM 2050 N N . GLU A 1 281 ? -50.689 -12.788 -26.036 1.00 62.94 281 GLU A N 1
ATOM 2051 C CA . GLU A 1 281 ? -49.897 -13.874 -26.601 1.00 68.40 281 GLU A CA 1
ATOM 2052 C C . GLU A 1 281 ? -48.568 -14.049 -25.874 1.00 83.12 281 GLU A C 1
ATOM 2053 O O . GLU A 1 281 ? -48.086 -15.177 -25.723 1.00 87.59 281 GLU A O 1
ATOM 2055 N N . GLN A 1 282 ? -47.956 -12.955 -25.426 1.00 79.37 282 GLN A N 1
ATOM 2056 C CA . GLN A 1 282 ? -46.655 -13.011 -24.775 1.00 62.45 282 GLN A CA 1
ATOM 2057 C C . GLN A 1 282 ? -46.591 -11.972 -23.665 1.00 64.25 282 GLN A C 1
ATOM 2058 O O . GLN A 1 282 ? -47.160 -10.884 -23.777 1.00 66.49 282 GLN A O 1
ATOM 2060 N N . TYR A 1 283 ? -45.886 -12.319 -22.591 1.00 73.13 283 TYR A N 1
ATOM 2061 C CA . TYR A 1 283 ? -45.674 -11.422 -21.464 1.00 74.04 283 TYR A CA 1
ATOM 2062 C C . TYR A 1 283 ? -44.191 -11.104 -21.347 1.00 72.05 283 TYR A C 1
ATOM 2063 O O . TYR A 1 283 ? -43.342 -11.968 -21.586 1.00 82.79 283 TYR A O 1
ATOM 2072 N N . THR A 1 284 ? -43.878 -9.861 -20.985 1.00 60.66 284 THR A N 1
ATOM 2073 C CA . THR A 1 284 ? -42.503 -9.434 -20.738 1.00 69.13 284 THR A CA 1
ATOM 2074 C C . THR A 1 284 ? -42.481 -8.671 -19.422 1.00 74.95 284 THR A C 1
ATOM 2075 O O . THR A 1 284 ? -43.051 -7.579 -19.328 1.00 88.52 284 THR A O 1
ATOM 2079 N N . ILE A 1 285 ? -41.825 -9.233 -18.411 1.00 72.64 285 ILE A N 1
ATOM 2080 C CA . ILE A 1 285 ? -41.786 -8.635 -17.081 1.00 67.45 285 ILE A CA 1
ATOM 2081 C C . ILE A 1 285 ? -40.338 -8.336 -16.717 1.00 81.12 285 ILE A C 1
ATOM 2082 O O . ILE A 1 285 ? -39.464 -9.198 -16.858 1.00 85.48 285 ILE A O 1
ATOM 2087 N N . ASP A 1 286 ? -40.086 -7.113 -16.255 1.00 82.38 286 ASP A N 1
ATOM 2088 C CA . ASP A 1 286 ? -38.759 -6.702 -15.808 1.00 80.77 286 ASP A CA 1
ATOM 2089 C C . ASP A 1 286 ? -38.679 -6.892 -14.298 1.00 75.82 286 ASP A C 1
ATOM 2090 O O . ASP A 1 286 ? -39.357 -6.192 -13.539 1.00 78.68 286 ASP A O 1
ATOM 2095 N N . VAL A 1 287 ? -37.854 -7.841 -13.862 1.00 72.33 287 VAL A N 1
ATOM 2096 C CA . VAL A 1 287 ? -37.717 -8.188 -12.452 1.00 70.71 287 VAL A CA 1
ATOM 2097 C C . VAL A 1 287 ? -36.348 -7.736 -11.961 1.00 79.74 287 VAL A C 1
ATOM 2098 O O . VAL A 1 287 ? -35.347 -7.845 -12.680 1.00 80.79 287 VAL A O 1
ATOM 2102 N N . GLU A 1 288 ? -36.315 -7.211 -10.736 1.00 73.52 288 GLU A N 1
ATOM 2103 C CA . GLU A 1 288 ? -35.122 -6.638 -10.133 1.00 68.71 288 GLU A CA 1
ATOM 2104 C C . GLU A 1 288 ? -34.727 -7.441 -8.900 1.00 75.88 288 GLU A C 1
ATOM 2105 O O . GLU A 1 288 ? -35.577 -8.012 -8.212 1.00 83.11 288 GLU A O 1
ATOM 2111 N N . ALA A 1 289 ? -33.426 -7.485 -8.628 1.00 78.13 289 ALA A N 1
ATOM 2112 C CA . ALA A 1 289 ? -32.877 -8.107 -7.429 1.00 63.66 289 ALA A CA 1
ATOM 2113 C C . ALA A 1 289 ? -32.030 -7.075 -6.701 1.00 47.85 289 ALA A C 1
ATOM 2114 O O . ALA A 1 289 ? -31.104 -6.503 -7.290 1.00 49.30 289 ALA A O 1
ATOM 2116 N N . LYS A 1 290 ? -32.342 -6.840 -5.426 1.00 46.80 290 LYS A N 1
ATOM 2117 C CA . LYS A 1 290 ? -31.646 -5.822 -4.651 1.00 75.59 290 LYS A CA 1
ATOM 2118 C C . LYS A 1 290 ? -31.293 -6.368 -3.276 1.00 93.83 290 LYS A C 1
ATOM 2119 O O . LYS A 1 290 ? -32.111 -7.030 -2.632 1.00 97.71 290 LYS A O 1
ATOM 2121 N N . ASP A 1 291 ? -30.076 -6.068 -2.826 1.00 98.09 291 ASP A N 1
ATOM 2122 C CA . ASP A 1 291 ? -29.577 -6.532 -1.537 1.00 102.67 291 ASP A CA 1
ATOM 2123 C C . ASP A 1 291 ? -30.060 -5.599 -0.427 1.00 100.17 291 ASP A C 1
ATOM 2124 O O . ASP A 1 291 ? -30.971 -4.789 -0.618 1.00 104.73 291 ASP A O 1
ATOM 2129 N N . ARG A 1 292 ? -29.457 -5.710 0.761 1.00 77.69 292 ARG A N 1
ATOM 2130 C CA . ARG A 1 292 ? -29.810 -4.802 1.847 1.00 71.16 292 ARG A CA 1
ATOM 2131 C C . ARG A 1 292 ? -29.302 -3.391 1.591 1.00 64.90 292 ARG A C 1
ATOM 2132 O O . ARG A 1 292 ? -29.806 -2.441 2.200 1.00 58.52 292 ARG A O 1
ATOM 2140 N N . GLY A 1 293 ? -28.312 -3.234 0.720 1.00 48.33 293 GLY A N 1
ATOM 2141 C CA . GLY A 1 293 ? -27.980 -1.933 0.183 1.00 48.24 293 GLY A CA 1
ATOM 2142 C C . GLY A 1 293 ? -28.928 -1.648 -0.965 1.00 84.93 293 GLY A C 1
ATOM 2143 O O . GLY A 1 293 ? -29.998 -2.251 -1.081 1.00 116.00 293 GLY A O 1
ATOM 2144 N N . SER A 1 294 ? -28.531 -0.721 -1.833 1.00 67.92 294 SER A N 1
ATOM 2145 C CA . SER A 1 294 ? -29.308 -0.435 -3.032 1.00 59.48 294 SER A CA 1
ATOM 2146 C C . SER A 1 294 ? -28.642 -0.954 -4.299 1.00 62.19 294 SER A C 1
ATOM 2147 O O . SER A 1 294 ? -29.050 -0.577 -5.402 1.00 62.83 294 SER A O 1
ATOM 2150 N N . LEU A 1 295 ? -27.635 -1.809 -4.173 1.00 66.52 295 LEU A N 1
ATOM 2151 C CA . LEU A 1 295 ? -27.080 -2.461 -5.348 1.00 67.58 295 LEU A CA 1
ATOM 2152 C C . LEU A 1 295 ? -28.095 -3.459 -5.885 1.00 75.95 295 LEU A C 1
ATOM 2153 O O . LEU A 1 295 ? -28.500 -4.392 -5.182 1.00 74.63 295 LEU A O 1
ATOM 2158 N N . SER A 1 296 ? -28.515 -3.253 -7.127 1.00 79.10 296 SER A N 1
ATOM 2159 C CA . SER A 1 296 ? -29.569 -4.048 -7.730 1.00 72.49 296 SER A CA 1
ATOM 2160 C C . SER A 1 296 ? -29.178 -4.371 -9.161 1.00 57.42 296 SER A C 1
ATOM 2161 O O . SER A 1 296 ? -28.476 -3.600 -9.818 1.00 52.59 296 SER A O 1
ATOM 2164 N N . SER A 1 297 ? -29.641 -5.521 -9.635 1.00 64.70 297 SER A N 1
ATOM 2165 C CA . SER A 1 297 ? -29.512 -5.881 -11.037 1.00 71.92 297 SER A CA 1
ATOM 2166 C C . SER A 1 297 ? -30.872 -6.309 -11.562 1.00 73.68 297 SER A C 1
ATOM 2167 O O . SER A 1 297 ? -31.679 -6.892 -10.834 1.00 70.41 297 SER A O 1
ATOM 2170 N N . GLN A 1 298 ? -31.121 -6.014 -12.835 1.00 80.26 298 GLN A N 1
ATOM 2171 C CA . GLN A 1 298 ? -32.411 -6.265 -13.459 1.00 78.41 298 GLN A CA 1
ATOM 2172 C C . GLN A 1 298 ? -32.265 -7.294 -14.568 1.00 81.42 298 GLN A C 1
ATOM 2173 O O . GLN A 1 298 ? -31.219 -7.388 -15.218 1.00 75.76 298 GLN A O 1
ATOM 2179 N N . CYS A 1 299 ? -33.326 -8.072 -14.773 1.00 81.33 299 CYS A N 1
ATOM 2180 C CA . CYS A 1 299 ? -33.376 -8.994 -15.895 1.00 74.77 299 CYS A CA 1
ATOM 2181 C C . CYS A 1 299 ? -34.808 -9.076 -16.398 1.00 65.02 299 CYS A C 1
ATOM 2182 O O . CYS A 1 299 ? -35.761 -8.739 -15.688 1.00 63.30 299 CYS A O 1
ATOM 2185 N N . LYS A 1 300 ? -34.945 -9.540 -17.635 1.00 68.43 300 LYS A N 1
ATOM 2186 C CA . LYS A 1 300 ? -36.226 -9.612 -18.321 1.00 66.20 300 LYS A CA 1
ATOM 2187 C C . LYS A 1 300 ? -36.679 -11.062 -18.411 1.00 79.43 300 LYS A C 1
ATOM 2188 O O . LYS A 1 300 ? -35.901 -11.938 -18.802 1.00 94.63 300 LYS A O 1
ATOM 2190 N N . VAL A 1 301 ? -37.935 -11.307 -18.052 1.00 69.28 301 VAL A N 1
ATOM 2191 C CA . VAL A 1 301 ? -38.551 -12.624 -18.145 1.00 68.53 301 VAL A CA 1
ATOM 2192 C C . VAL A 1 301 ? -39.585 -12.574 -19.260 1.00 61.42 301 VAL A C 1
ATOM 2193 O O . VAL A 1 301 ? -40.481 -11.718 -19.252 1.00 57.39 301 VAL A O 1
ATOM 2197 N N . ILE A 1 302 ? -39.450 -13.488 -20.219 1.00 49.66 302 ILE A N 1
ATOM 2198 C CA . ILE A 1 302 ? -40.291 -13.543 -21.408 1.00 49.69 302 ILE A CA 1
ATOM 2199 C C . ILE A 1 302 ? -41.110 -14.822 -21.353 1.00 69.46 302 ILE A C 1
ATOM 2200 O O . ILE A 1 302 ? -40.562 -15.910 -21.137 1.00 75.00 302 ILE A O 1
ATOM 2205 N N . ILE A 1 303 ? -42.418 -14.695 -21.558 1.00 75.83 303 ILE A N 1
ATOM 2206 C CA . ILE A 1 303 ? -43.346 -15.817 -21.498 1.00 60.63 303 ILE A CA 1
ATOM 2207 C C . ILE A 1 303 ? -44.110 -15.882 -22.811 1.00 65.18 303 ILE A C 1
ATOM 2208 O O . ILE A 1 303 ? -44.717 -14.891 -23.232 1.00 70.10 303 ILE A O 1
ATOM 2213 N N . GLU A 1 304 ? -44.080 -17.046 -23.452 1.00 76.97 304 GLU A N 1
ATOM 2214 C CA . GLU A 1 304 ? -44.799 -17.289 -24.695 1.00 80.91 304 GLU A CA 1
ATOM 2215 C C . GLU A 1 304 ? -45.995 -18.176 -24.382 1.00 80.40 304 GLU A C 1
ATOM 2216 O O . GLU A 1 304 ? -45.832 -19.271 -23.835 1.00 76.67 304 GLU A O 1
ATOM 2218 N N . VAL A 1 305 ? -47.188 -17.706 -24.727 1.00 68.89 305 VAL A N 1
ATOM 2219 C CA . VAL A 1 305 ? -48.417 -18.441 -24.454 1.00 64.28 305 VAL A CA 1
ATOM 2220 C C . VAL A 1 305 ? -48.774 -19.276 -25.676 1.00 69.43 305 VAL A C 1
ATOM 2221 O O . VAL A 1 305 ? -48.846 -18.757 -26.796 1.00 74.74 305 VAL A O 1
ATOM 2225 N N . LEU A 1 306 ? -48.985 -20.572 -25.461 1.00 73.79 306 LEU A N 1
ATOM 2226 C CA . LEU A 1 306 ? -49.315 -21.498 -26.536 1.00 89.90 306 LEU A CA 1
ATOM 2227 C C . LEU A 1 306 ? -50.826 -21.596 -26.697 1.00 92.45 306 LEU A C 1
ATOM 2228 O O . LEU A 1 306 ? -51.557 -21.712 -25.708 1.00 86.02 306 LEU A O 1
ATOM 2233 N N . ASP A 1 307 ? -51.290 -21.545 -27.943 1.00 98.00 307 ASP A N 1
ATOM 2234 C CA . ASP A 1 307 ? -52.721 -21.585 -28.208 1.00 99.12 307 ASP A CA 1
ATOM 2235 C C . ASP A 1 307 ? -53.257 -22.999 -28.018 1.00 108.06 307 ASP A C 1
ATOM 2236 O O . ASP A 1 307 ? -52.692 -23.965 -28.542 1.00 116.88 307 ASP A O 1
ATOM 2241 N N . GLU A 1 308 ? -54.347 -23.117 -27.266 1.00 106.43 308 GLU A N 1
ATOM 2242 C CA . GLU A 1 308 ? -55.044 -24.379 -27.075 1.00 103.42 308 GLU A CA 1
ATOM 2243 C C . GLU A 1 308 ? -56.450 -24.279 -27.649 1.00 93.13 308 GLU A C 1
ATOM 2244 O O . GLU A 1 308 ? -57.056 -23.204 -27.668 1.00 88.24 308 GLU A O 1
ATOM 2250 N N . ASN A 1 309 ? -56.965 -25.413 -28.124 1.00 106.25 309 ASN A N 1
ATOM 2251 C CA . ASN A 1 309 ? -58.304 -25.465 -28.708 1.00 107.63 309 ASN A CA 1
ATOM 2252 C C . ASN A 1 309 ? -59.317 -25.517 -27.567 1.00 103.30 309 ASN A C 1
ATOM 2253 O O . ASN A 1 309 ? -59.796 -26.577 -27.156 1.00 108.72 309 ASN A O 1
ATOM 2258 N N . ASP A 1 310 ? -59.646 -24.334 -27.047 1.00 97.89 310 ASP A N 1
ATOM 2259 C CA . ASP A 1 310 ? -60.603 -24.206 -25.959 1.00 104.53 310 ASP A CA 1
ATOM 2260 C C . ASP A 1 310 ? -61.820 -23.369 -26.324 1.00 107.43 310 ASP A C 1
ATOM 2261 O O . ASP A 1 310 ? -62.670 -23.128 -25.458 1.00 116.27 310 ASP A O 1
ATOM 2266 N N . ASN A 1 311 ? -61.931 -22.920 -27.571 1.00 93.46 311 ASN A N 1
ATOM 2267 C CA . ASN A 1 311 ? -63.091 -22.178 -28.046 1.00 87.49 311 ASN A CA 1
ATOM 2268 C C . ASN A 1 311 ? -63.705 -22.952 -29.202 1.00 92.94 311 ASN A C 1
ATOM 2269 O O . ASN A 1 311 ? -63.061 -23.134 -30.240 1.00 78.23 311 ASN A O 1
ATOM 2274 N N . ARG A 1 312 ? -64.943 -23.404 -29.024 1.00 99.32 312 ARG A N 1
ATOM 2275 C CA . ARG A 1 312 ? -65.602 -24.156 -30.077 1.00 78.37 312 ARG A CA 1
ATOM 2276 C C . ARG A 1 312 ? -66.038 -23.225 -31.206 1.00 68.18 312 ARG A C 1
ATOM 2277 O O . ARG A 1 312 ? -66.398 -22.069 -30.967 1.00 63.69 312 ARG A O 1
ATOM 2285 N N . PRO A 1 313 ? -66.001 -23.702 -32.450 1.00 70.06 313 PRO A N 1
ATOM 2286 C CA . PRO A 1 313 ? -66.414 -22.851 -33.570 1.00 69.80 313 PRO A CA 1
ATOM 2287 C C . PRO A 1 313 ? -67.915 -22.608 -33.562 1.00 74.71 313 PRO A C 1
ATOM 2288 O O . PRO A 1 313 ? -68.708 -23.494 -33.240 1.00 81.66 313 PRO A O 1
ATOM 2292 N N . GLU A 1 314 ? -68.297 -21.387 -33.919 1.00 85.87 314 GLU A N 1
ATOM 2293 C CA . GLU A 1 314 ? -69.691 -20.974 -33.953 1.00 93.07 314 GLU A CA 1
ATOM 2294 C C . GLU A 1 314 ? -70.110 -20.767 -35.400 1.00 81.68 314 GLU A C 1
ATOM 2295 O O . GLU A 1 314 ? -69.375 -20.149 -36.180 1.00 65.85 314 GLU A O 1
ATOM 2301 N N . ILE A 1 315 ? -71.280 -21.292 -35.756 1.00 81.45 315 ILE A N 1
ATOM 2302 C CA . ILE A 1 315 ? -71.830 -21.126 -37.095 1.00 78.93 315 ILE A CA 1
ATOM 2303 C C . ILE A 1 315 ? -72.748 -19.917 -37.092 1.00 82.89 315 ILE A C 1
ATOM 2304 O O . ILE A 1 315 ? -73.652 -19.811 -36.254 1.00 100.02 315 ILE A O 1
ATOM 2309 N N . ILE A 1 316 ? -72.522 -19.006 -38.030 1.00 71.72 316 ILE A N 1
ATOM 2310 C CA . ILE A 1 316 ? -73.339 -17.813 -38.187 1.00 82.00 316 ILE A CA 1
ATOM 2311 C C . ILE A 1 316 ? -73.852 -17.801 -39.616 1.00 103.43 316 ILE A C 1
ATOM 2312 O O . ILE A 1 316 ? -73.072 -17.638 -40.565 1.00 115.39 316 ILE A O 1
ATOM 2317 N N . ILE A 1 317 ? -75.161 -17.975 -39.772 1.00 100.59 317 ILE A N 1
ATOM 2318 C CA . ILE A 1 317 ? -75.777 -17.905 -41.088 1.00 93.25 317 ILE A CA 1
ATOM 2319 C C . ILE A 1 317 ? -75.826 -16.441 -41.505 1.00 107.62 317 ILE A C 1
ATOM 2320 O O . ILE A 1 317 ? -76.399 -15.600 -40.804 1.00 113.18 317 ILE A O 1
ATOM 2325 N N . THR A 1 318 ? -75.144 -16.115 -42.602 1.00 107.28 318 THR A N 1
ATOM 2326 C CA . THR A 1 318 ? -75.127 -14.737 -43.081 1.00 98.85 318 THR A CA 1
ATOM 2327 C C . THR A 1 318 ? -76.496 -14.321 -43.603 1.00 99.23 318 THR A C 1
ATOM 2328 O O . THR A 1 318 ? -77.036 -13.286 -43.199 1.00 95.13 318 THR A O 1
ATOM 2332 N N . SER A 1 319 ? -77.076 -15.120 -44.495 1.00 98.42 319 SER A N 1
ATOM 2333 C CA . SER A 1 319 ? -78.377 -14.796 -45.058 1.00 105.41 319 SER A CA 1
ATOM 2334 C C . SER A 1 319 ? -79.072 -16.078 -45.487 1.00 111.50 319 SER A C 1
ATOM 2335 O O . SER A 1 319 ? -78.434 -17.100 -45.754 1.00 107.18 319 SER A O 1
ATOM 2338 N N . LEU A 1 320 ? -80.399 -16.006 -45.549 1.00 117.12 320 LEU A N 1
ATOM 2339 C CA . LEU A 1 320 ? -81.217 -17.153 -45.906 1.00 113.67 320 LEU A CA 1
ATOM 2340 C C . LEU A 1 320 ? -82.537 -16.664 -46.480 1.00 122.18 320 LEU A C 1
ATOM 2341 O O . LEU A 1 320 ? -83.062 -15.627 -46.069 1.00 123.86 320 LEU A O 1
ATOM 2346 N N . SER A 1 321 ? -83.061 -17.422 -47.439 1.00 126.63 321 SER A N 1
ATOM 2347 C CA . SER A 1 321 ? -84.370 -17.167 -48.026 1.00 131.00 321 SER A CA 1
ATOM 2348 C C . SER A 1 321 ? -85.315 -18.228 -47.477 1.00 136.59 321 SER A C 1
ATOM 2349 O O . SER A 1 321 ? -85.147 -19.420 -47.758 1.00 138.38 321 SER A O 1
ATOM 2352 N N . ASP A 1 322 ? -86.302 -17.793 -46.690 1.00 146.19 322 ASP A N 1
ATOM 2353 C CA . ASP A 1 322 ? -87.227 -18.738 -46.072 1.00 142.48 322 ASP A CA 1
ATOM 2354 C C . ASP A 1 322 ? -88.053 -19.468 -47.122 1.00 148.35 322 ASP A C 1
ATOM 2355 O O . ASP A 1 322 ? -88.276 -20.680 -47.018 1.00 141.22 322 ASP A O 1
ATOM 2357 N N . GLN A 1 323 ? -88.512 -18.747 -48.138 1.00 155.26 323 GLN A N 1
ATOM 2358 C CA . GLN A 1 323 ? -89.339 -19.299 -49.201 1.00 156.56 323 GLN A CA 1
ATOM 2359 C C . GLN A 1 323 ? -88.511 -19.407 -50.473 1.00 157.27 323 GLN A C 1
ATOM 2360 O O . GLN A 1 323 ? -87.874 -18.435 -50.890 1.00 153.86 323 GLN A O 1
ATOM 2362 N N . ILE A 1 324 ? -88.525 -20.589 -51.084 1.00 159.97 324 ILE A N 1
ATOM 2363 C CA . ILE A 1 324 ? -87.846 -20.824 -52.349 1.00 157.75 324 ILE A CA 1
ATOM 2364 C C . ILE A 1 324 ? -88.836 -21.496 -53.287 1.00 181.38 324 ILE A C 1
ATOM 2365 O O . ILE A 1 324 ? -89.829 -22.093 -52.862 1.00 190.99 324 ILE A O 1
ATOM 2370 N N . SER A 1 325 ? -88.547 -21.397 -54.580 1.00 196.07 325 SER A N 1
ATOM 2371 C CA . SER A 1 325 ? -89.443 -21.935 -55.589 1.00 203.03 325 SER A CA 1
ATOM 2372 C C . SER A 1 325 ? -89.292 -23.445 -55.670 1.00 201.76 325 SER A C 1
ATOM 2373 O O . SER A 1 325 ? -88.184 -23.981 -55.586 1.00 204.08 325 SER A O 1
ATOM 2376 N N . GLU A 1 326 ? -90.427 -24.132 -55.817 1.00 186.32 326 GLU A N 1
ATOM 2377 C CA . GLU A 1 326 ? -90.415 -25.589 -55.871 1.00 171.91 326 GLU A CA 1
ATOM 2378 C C . GLU A 1 326 ? -89.694 -26.090 -57.111 1.00 176.79 326 GLU A C 1
ATOM 2379 O O . GLU A 1 326 ? -89.039 -27.137 -57.069 1.00 167.04 326 GLU A O 1
ATOM 2381 N N . ASP A 1 327 ? -89.799 -25.360 -58.215 1.00 185.39 327 ASP A N 1
ATOM 2382 C CA . ASP A 1 327 ? -89.155 -25.751 -59.460 1.00 191.31 327 ASP A CA 1
ATOM 2383 C C . ASP A 1 327 ? -87.698 -25.306 -59.490 1.00 187.93 327 ASP A C 1
ATOM 2384 O O . ASP A 1 327 ? -87.148 -25.076 -60.571 1.00 198.97 327 ASP A O 1
ATOM 2389 N N . SER A 1 328 ? -87.068 -25.155 -58.326 1.00 173.58 328 SER A N 1
ATOM 2390 C CA . SER A 1 328 ? -85.690 -24.684 -58.310 1.00 168.61 328 SER A CA 1
ATOM 2391 C C . SER A 1 328 ? -84.782 -25.732 -58.943 1.00 168.67 328 SER A C 1
ATOM 2392 O O . SER A 1 328 ? -84.886 -26.919 -58.614 1.00 171.94 328 SER A O 1
ATOM 2395 N N . PRO A 1 329 ? -83.874 -25.335 -59.828 1.00 170.53 329 PRO A N 1
ATOM 2396 C CA . PRO A 1 329 ? -82.993 -26.301 -60.499 1.00 171.79 329 PRO A CA 1
ATOM 2397 C C . PRO A 1 329 ? -81.920 -26.857 -59.570 1.00 153.58 329 PRO A C 1
ATOM 2398 O O . PRO A 1 329 ? -81.761 -26.433 -58.425 1.00 132.04 329 PRO A O 1
ATOM 2402 N N . SER A 1 330 ? -81.180 -27.841 -60.088 1.00 163.23 330 SER A N 1
ATOM 2403 C CA . SER A 1 330 ? -80.067 -28.415 -59.341 1.00 168.18 330 SER A CA 1
ATOM 2404 C C . SER A 1 330 ? -78.993 -27.361 -59.112 1.00 171.87 330 SER A C 1
ATOM 2405 O O . SER A 1 330 ? -78.752 -26.503 -59.962 1.00 184.89 330 SER A O 1
ATOM 2408 N N . GLY A 1 331 ? -78.359 -27.419 -57.945 1.00 154.12 331 GLY A N 1
ATOM 2409 C CA . GLY A 1 331 ? -77.345 -26.443 -57.607 1.00 142.72 331 GLY A CA 1
ATOM 2410 C C . GLY A 1 331 ? -77.888 -25.078 -57.271 1.00 134.97 331 GLY A C 1
ATOM 2411 O O . GLY A 1 331 ? -77.135 -24.102 -57.277 1.00 89.35 331 GLY A O 1
ATOM 2412 N N . THR A 1 332 ? -79.182 -24.975 -56.979 1.00 121.69 332 THR A N 1
ATOM 2413 C CA . THR A 1 332 ? -79.752 -23.687 -56.618 1.00 121.89 332 THR A CA 1
ATOM 2414 C C . THR A 1 332 ? -79.267 -23.303 -55.228 1.00 129.54 332 THR A C 1
ATOM 2415 O O . THR A 1 332 ? -79.352 -24.102 -54.287 1.00 139.05 332 THR A O 1
ATOM 2419 N N . VAL A 1 333 ? -78.705 -22.102 -55.108 1.00 138.45 333 VAL A N 1
ATOM 2420 C CA . VAL A 1 333 ? -78.218 -21.644 -53.816 1.00 139.47 333 VAL A CA 1
ATOM 2421 C C . VAL A 1 333 ? -79.407 -21.273 -52.939 1.00 133.44 333 VAL A C 1
ATOM 2422 O O . VAL A 1 333 ? -80.363 -20.631 -53.395 1.00 134.94 333 VAL A O 1
ATOM 2426 N N . VAL A 1 334 ? -79.380 -21.719 -51.682 1.00 119.49 334 VAL A N 1
ATOM 2427 C CA . VAL A 1 334 ? -80.476 -21.506 -50.748 1.00 119.58 334 VAL A CA 1
ATOM 2428 C C . VAL A 1 334 ? -80.043 -20.726 -49.513 1.00 121.30 334 VAL A C 1
ATOM 2429 O O . VAL A 1 334 ? -80.820 -19.927 -48.976 1.00 80.85 334 VAL A O 1
ATOM 2433 N N . ALA A 1 335 ? -78.813 -20.930 -49.040 1.00 117.38 335 ALA A N 1
ATOM 2434 C CA . ALA A 1 335 ? -78.380 -20.287 -47.808 1.00 111.43 335 ALA A CA 1
ATOM 2435 C C . ALA A 1 335 ? -76.906 -19.926 -47.889 1.00 107.11 335 ALA A C 1
ATOM 2436 O O . ALA A 1 335 ? -76.134 -20.511 -48.653 1.00 111.91 335 ALA A O 1
ATOM 2438 N N . LEU A 1 336 ? -76.538 -18.936 -47.083 1.00 93.93 336 LEU A N 1
ATOM 2439 C CA . LEU A 1 336 ? -75.170 -18.459 -46.945 1.00 86.71 336 LEU A CA 1
ATOM 2440 C C . LEU A 1 336 ? -74.814 -18.498 -45.470 1.00 84.70 336 LEU A C 1
ATOM 2441 O O . LEU A 1 336 ? -75.596 -18.026 -44.642 1.00 94.64 336 LEU A O 1
ATOM 2446 N N . PHE A 1 337 ? -73.679 -19.107 -45.127 1.00 85.34 337 PHE A N 1
ATOM 2447 C CA . PHE A 1 337 ? -73.257 -19.113 -43.733 1.00 87.60 337 PHE A CA 1
ATOM 2448 C C . PHE A 1 337 ? -71.738 -19.165 -43.651 1.00 89.25 337 PHE A C 1
ATOM 2449 O O . PHE A 1 337 ? -71.060 -19.622 -44.574 1.00 96.85 337 PHE A O 1
ATOM 2457 N N . LYS A 1 338 ? -71.213 -18.693 -42.521 1.00 90.26 338 LYS A N 1
ATOM 2458 C CA . LYS A 1 338 ? -69.778 -18.679 -42.275 1.00 90.04 338 LYS A CA 1
ATOM 2459 C C . LYS A 1 338 ? -69.512 -19.158 -40.854 1.00 83.34 338 LYS A C 1
ATOM 2460 O O . LYS A 1 338 ? -70.381 -19.099 -39.981 1.00 86.48 338 LYS A O 1
ATOM 2466 N N . VAL A 1 339 ? -68.290 -19.635 -40.636 1.00 75.23 339 VAL A N 1
ATOM 2467 C CA . VAL A 1 339 ? -67.867 -20.228 -39.372 1.00 85.88 339 VAL A CA 1
ATOM 2468 C C . VAL A 1 339 ? -66.811 -19.334 -38.738 1.00 84.83 339 VAL A C 1
ATOM 2469 O O . VAL A 1 339 ? -65.852 -18.927 -39.404 1.00 79.17 339 VAL A O 1
ATOM 2473 N N . ARG A 1 340 ? -66.986 -19.025 -37.454 1.00 79.24 340 ARG A N 1
ATOM 2474 C CA . ARG A 1 340 ? -66.036 -18.199 -36.722 1.00 70.44 340 ARG A CA 1
ATOM 2475 C C . ARG A 1 340 ? -65.431 -19.021 -35.598 1.00 71.48 340 ARG A C 1
ATOM 2476 O O . ARG A 1 340 ? -66.155 -19.672 -34.839 1.00 65.12 340 ARG A O 1
ATOM 2484 N N . ASP A 1 341 ? -64.105 -18.986 -35.495 1.00 85.32 341 ASP A N 1
ATOM 2485 C CA . ASP A 1 341 ? -63.397 -19.666 -34.420 1.00 88.14 341 ASP A CA 1
ATOM 2486 C C . ASP A 1 341 ? -62.329 -18.723 -33.890 1.00 84.19 341 ASP A C 1
ATOM 2487 O O . ASP A 1 341 ? -61.477 -18.262 -34.654 1.00 99.83 341 ASP A O 1
ATOM 2492 N N . ARG A 1 342 ? -62.374 -18.439 -32.586 1.00 77.69 342 ARG A N 1
ATOM 2493 C CA . ARG A 1 342 ? -61.438 -17.480 -32.008 1.00 84.48 342 ARG A CA 1
ATOM 2494 C C . ARG A 1 342 ? -60.014 -18.021 -31.947 1.00 80.06 342 ARG A C 1
ATOM 2495 O O . ARG A 1 342 ? -59.061 -17.233 -31.933 1.00 72.28 342 ARG A O 1
ATOM 2503 N N . ASP A 1 343 ? -59.844 -19.342 -31.904 1.00 84.60 343 ASP A N 1
ATOM 2504 C CA . ASP A 1 343 ? -58.514 -19.930 -31.814 1.00 75.07 343 ASP A CA 1
ATOM 2505 C C . ASP A 1 343 ? -57.716 -19.645 -33.088 1.00 84.56 343 ASP A C 1
ATOM 2506 O O . ASP A 1 343 ? -58.208 -19.051 -34.052 1.00 98.30 343 ASP A O 1
ATOM 2511 N N . SER A 1 344 ? -56.461 -20.086 -33.092 1.00 77.98 344 SER A N 1
ATOM 2512 C CA . SER A 1 344 ? -55.548 -19.821 -34.192 1.00 80.45 344 SER A CA 1
ATOM 2513 C C . SER A 1 344 ? -54.826 -21.100 -34.594 1.00 87.61 344 SER A C 1
ATOM 2514 O O . SER A 1 344 ? -54.769 -22.074 -33.838 1.00 83.63 344 SER A O 1
ATOM 2517 N N . GLY A 1 345 ? -54.281 -21.085 -35.810 1.00 100.94 345 GLY A N 1
ATOM 2518 C CA . GLY A 1 345 ? -53.514 -22.224 -36.288 1.00 103.69 345 GLY A CA 1
ATOM 2519 C C . GLY A 1 345 ? -54.410 -23.397 -36.636 1.00 90.25 345 GLY A C 1
ATOM 2520 O O . GLY A 1 345 ? -55.526 -23.232 -37.141 1.00 72.10 345 GLY A O 1
ATOM 2521 N N . GLU A 1 346 ? -53.911 -24.606 -36.365 1.00 106.31 346 GLU A N 1
ATOM 2522 C CA . GLU A 1 346 ? -54.708 -25.805 -36.604 1.00 100.18 346 GLU A CA 1
ATOM 2523 C C . GLU A 1 346 ? -55.954 -25.823 -35.731 1.00 101.00 346 GLU A C 1
ATOM 2524 O O . GLU A 1 346 ? -56.962 -26.437 -36.099 1.00 104.85 346 GLU A O 1
ATOM 2526 N N . ASN A 1 347 ? -55.905 -25.156 -34.577 1.00 95.10 347 ASN A N 1
ATOM 2527 C CA . ASN A 1 347 ? -57.076 -25.026 -33.722 1.00 99.01 347 ASN A CA 1
ATOM 2528 C C . ASN A 1 347 ? -58.162 -24.155 -34.340 1.00 91.92 347 ASN A C 1
ATOM 2529 O O . ASN A 1 347 ? -59.273 -24.118 -33.805 1.00 76.02 347 ASN A O 1
ATOM 2534 N N . ALA A 1 348 ? -57.866 -23.437 -35.425 1.00 92.71 348 ALA A N 1
ATOM 2535 C CA . ALA A 1 348 ? -58.850 -22.594 -36.091 1.00 87.87 348 ALA A CA 1
ATOM 2536 C C . ALA A 1 348 ? -59.495 -23.256 -37.301 1.00 88.42 348 ALA A C 1
ATOM 2537 O O . ALA A 1 348 ? -60.598 -22.855 -37.690 1.00 74.59 348 ALA A O 1
ATOM 2539 N N . GLU A 1 349 ? -58.839 -24.243 -37.904 1.00 92.73 349 GLU A N 1
ATOM 2540 C CA . GLU A 1 349 ? -59.411 -24.939 -39.048 1.00 85.38 349 GLU A CA 1
ATOM 2541 C C . GLU A 1 349 ? -60.639 -25.737 -38.630 1.00 88.17 349 GLU A C 1
ATOM 2542 O O . GLU A 1 349 ? -60.639 -26.416 -37.599 1.00 78.26 349 GLU A O 1
ATOM 2544 N N . VAL A 1 350 ? -61.696 -25.652 -39.441 1.00 104.40 350 VAL A N 1
ATOM 2545 C CA . VAL A 1 350 ? -62.974 -26.277 -39.134 1.00 99.65 350 VAL A CA 1
ATOM 2546 C C . VAL A 1 350 ? -63.447 -27.084 -40.336 1.00 91.22 350 VAL A C 1
ATOM 2547 O O . VAL A 1 350 ? -63.065 -26.830 -41.480 1.00 89.84 350 VAL A O 1
ATOM 2551 N N . MET A 1 351 ? -64.295 -28.070 -40.051 1.00 82.92 351 MET A N 1
ATOM 2552 C CA . MET A 1 351 ? -64.938 -28.889 -41.069 1.00 91.10 351 MET A CA 1
ATOM 2553 C C . MET A 1 351 ? -66.406 -29.043 -40.707 1.00 121.18 351 MET A C 1
ATOM 2554 O O . MET A 1 351 ? -66.729 -29.440 -39.585 1.00 149.00 351 MET A O 1
ATOM 2556 N N . CYS A 1 352 ? -67.287 -28.744 -41.654 1.00 105.61 352 CYS A N 1
ATOM 2557 C CA . CYS A 1 352 ? -68.721 -28.794 -41.423 1.00 113.19 352 CYS A CA 1
ATOM 2558 C C . CYS A 1 352 ? -69.355 -29.902 -42.253 1.00 132.65 352 CYS A C 1
ATOM 2559 O O . CYS A 1 352 ? -68.861 -30.263 -43.325 1.00 146.08 352 CYS A O 1
ATOM 2562 N N . SER A 1 353 ? -70.459 -30.439 -41.738 1.00 132.08 353 SER A N 1
ATOM 2563 C CA . SER A 1 353 ? -71.168 -31.538 -42.372 1.00 129.68 353 SER A CA 1
ATOM 2564 C C . SER A 1 353 ? -72.665 -31.345 -42.189 1.00 117.74 353 SER A C 1
ATOM 2565 O O . SER A 1 353 ? -73.117 -30.717 -41.226 1.00 107.64 353 SER A O 1
ATOM 2568 N N . LEU A 1 354 ? -73.428 -31.895 -43.130 1.00 121.25 354 LEU A N 1
ATOM 2569 C CA . LEU A 1 354 ? -74.879 -31.857 -43.097 1.00 130.96 354 LEU A CA 1
ATOM 2570 C C . LEU A 1 354 ? -75.419 -33.140 -42.470 1.00 140.24 354 LEU A C 1
ATOM 2571 O O . LEU A 1 354 ? -74.671 -34.013 -42.022 1.00 147.51 354 LEU A O 1
ATOM 2576 N N . SER A 1 355 ? -76.748 -33.252 -42.441 1.00 139.40 355 SER A N 1
ATOM 2577 C CA . SER A 1 355 ? -77.379 -34.436 -41.869 1.00 149.51 355 SER A CA 1
ATOM 2578 C C . SER A 1 355 ? -77.266 -35.632 -42.805 1.00 155.90 355 SER A C 1
ATOM 2579 O O . SER A 1 355 ? -76.985 -36.752 -42.362 1.00 155.58 355 SER A O 1
ATOM 2582 N N . GLY A 1 356 ? -77.480 -35.412 -44.102 1.00 162.55 356 GLY A N 1
ATOM 2583 C CA . GLY A 1 356 ? -77.501 -36.450 -45.100 1.00 162.44 356 GLY A CA 1
ATOM 2584 C C . GLY A 1 356 ? -78.902 -36.821 -45.540 1.00 163.77 356 GLY A C 1
ATOM 2585 O O . GLY A 1 356 ? -79.096 -37.239 -46.688 1.00 168.02 356 GLY A O 1
ATOM 2586 N N . ASN A 1 357 ? -79.883 -36.678 -44.646 1.00 155.37 357 ASN A N 1
ATOM 2587 C CA . ASN A 1 357 ? -81.275 -36.881 -45.027 1.00 153.52 357 ASN A CA 1
ATOM 2588 C C . ASN A 1 357 ? -81.716 -35.825 -46.032 1.00 152.50 357 ASN A C 1
ATOM 2589 O O . ASN A 1 357 ? -82.440 -36.128 -46.988 1.00 165.42 357 ASN A O 1
ATOM 2594 N N . ASN A 1 358 ? -81.286 -34.582 -45.831 1.00 151.46 358 ASN A N 1
ATOM 2595 C CA . ASN A 1 358 ? -81.607 -33.509 -46.755 1.00 154.44 358 ASN A CA 1
ATOM 2596 C C . ASN A 1 358 ? -80.910 -33.719 -48.100 1.00 149.03 358 ASN A C 1
ATOM 2597 O O . ASN A 1 358 ? -79.831 -34.314 -48.166 1.00 163.22 358 ASN A O 1
ATOM 2602 N N . PRO A 1 359 ? -81.514 -33.241 -49.193 1.00 124.87 359 PRO A N 1
ATOM 2603 C CA . PRO A 1 359 ? -80.850 -33.312 -50.503 1.00 124.82 359 PRO A CA 1
ATOM 2604 C C . PRO A 1 359 ? -79.778 -32.257 -50.716 1.00 135.29 359 PRO A C 1
ATOM 2605 O O . PRO A 1 359 ? -79.048 -32.336 -51.711 1.00 141.43 359 PRO A O 1
ATOM 2609 N N . PHE A 1 360 ? -79.658 -31.280 -49.825 1.00 136.29 360 PHE A N 1
ATOM 2610 C CA . PHE A 1 360 ? -78.758 -30.154 -50.032 1.00 120.54 360 PHE A CA 1
ATOM 2611 C C . PHE A 1 360 ? -77.293 -30.571 -49.927 1.00 114.95 360 PHE A C 1
ATOM 2612 O O . PHE A 1 360 ? -76.939 -31.578 -49.306 1.00 93.21 360 PHE A O 1
ATOM 2620 N N . LYS A 1 361 ? -76.433 -29.769 -50.554 1.00 154.86 361 LYS A N 1
ATOM 2621 C CA . LYS A 1 361 ? -75.000 -30.016 -50.590 1.00 165.52 361 LYS A CA 1
ATOM 2622 C C . LYS A 1 361 ? -74.258 -28.731 -50.252 1.00 164.98 361 LYS A C 1
ATOM 2623 O O . LYS A 1 361 ? -74.773 -27.627 -50.449 1.00 170.63 361 LYS A O 1
ATOM 2625 N N . ILE A 1 362 ? -73.038 -28.888 -49.749 1.00 138.02 362 ILE A N 1
ATOM 2626 C CA . ILE A 1 362 ? -72.218 -27.769 -49.302 1.00 118.75 362 ILE A CA 1
ATOM 2627 C C . ILE A 1 362 ? -71.271 -27.336 -50.412 1.00 116.65 362 ILE A C 1
ATOM 2628 O O . ILE A 1 362 ? -70.782 -28.149 -51.206 1.00 116.58 362 ILE A O 1
ATOM 2633 N N . HIS A 1 363 ? -71.017 -26.030 -50.462 1.00 111.56 363 HIS A N 1
ATOM 2634 C CA . HIS A 1 363 ? -70.060 -25.421 -51.372 1.00 128.14 363 HIS A CA 1
ATOM 2635 C C . HIS A 1 363 ? -69.287 -24.387 -50.566 1.00 139.94 363 HIS A C 1
ATOM 2636 O O . HIS A 1 363 ? -69.775 -23.871 -49.556 1.00 149.89 363 HIS A O 1
ATOM 2643 N N . SER A 1 364 ? -68.073 -24.089 -51.027 1.00 142.14 364 SER A N 1
ATOM 2644 C CA . SER A 1 364 ? -67.158 -23.171 -50.356 1.00 136.21 364 SER A CA 1
ATOM 2645 C C . SER A 1 364 ? -66.905 -21.967 -51.246 1.00 149.01 364 SER A C 1
ATOM 2646 O O . SER A 1 364 ? -66.458 -22.116 -52.390 1.00 154.04 364 SER A O 1
ATOM 2649 N N . SER A 1 365 ? -67.167 -20.780 -50.718 1.00 148.82 365 SER A N 1
ATOM 2650 C CA . SER A 1 365 ? -66.978 -19.585 -51.519 1.00 144.68 365 SER A CA 1
ATOM 2651 C C . SER A 1 365 ? -65.555 -19.078 -51.339 1.00 133.28 365 SER A C 1
ATOM 2652 O O . SER A 1 365 ? -64.894 -18.694 -52.307 1.00 133.11 365 SER A O 1
ATOM 2655 N N . SER A 1 366 ? -65.093 -19.035 -50.098 1.00 130.86 366 SER A N 1
ATOM 2656 C CA . SER A 1 366 ? -63.677 -19.095 -49.782 1.00 131.12 366 SER A CA 1
ATOM 2657 C C . SER A 1 366 ? -63.557 -19.626 -48.355 1.00 140.37 366 SER A C 1
ATOM 2658 O O . SER A 1 366 ? -64.554 -20.015 -47.736 1.00 145.71 366 SER A O 1
ATOM 2661 N N . ASN A 1 367 ? -62.338 -19.607 -47.826 1.00 144.01 367 ASN A N 1
ATOM 2662 C CA . ASN A 1 367 ? -62.056 -20.211 -46.533 1.00 137.27 367 ASN A CA 1
ATOM 2663 C C . ASN A 1 367 ? -62.933 -19.608 -45.440 1.00 123.33 367 ASN A C 1
ATOM 2664 O O . ASN A 1 367 ? -63.113 -18.388 -45.371 1.00 110.22 367 ASN A O 1
ATOM 2669 N N . ASN A 1 368 ? -63.514 -20.481 -44.613 1.00 122.63 368 ASN A N 1
ATOM 2670 C CA . ASN A 1 368 ? -64.407 -20.141 -43.503 1.00 115.52 368 ASN A CA 1
ATOM 2671 C C . ASN A 1 368 ? -65.732 -19.550 -43.962 1.00 103.56 368 ASN A C 1
ATOM 2672 O O . ASN A 1 368 ? -66.461 -18.968 -43.147 1.00 95.73 368 ASN A O 1
ATOM 2677 N N . TYR A 1 369 ? -66.069 -19.682 -45.242 1.00 104.94 369 TYR A N 1
ATOM 2678 C CA . TYR A 1 369 ? -67.354 -19.235 -45.755 1.00 104.17 369 TYR A CA 1
ATOM 2679 C C . TYR A 1 369 ? -67.916 -20.370 -46.590 1.00 101.55 369 TYR A C 1
ATOM 2680 O O . TYR A 1 369 ? -67.209 -20.926 -47.437 1.00 106.31 369 TYR A O 1
ATOM 2689 N N . TYR A 1 370 ? -69.193 -20.678 -46.391 1.00 97.26 370 TYR A N 1
ATOM 2690 C CA . TYR A 1 370 ? -69.795 -21.830 -47.039 1.00 91.14 370 TYR A CA 1
ATOM 2691 C C . TYR A 1 370 ? -71.160 -21.473 -47.603 1.00 100.16 370 TYR A C 1
ATOM 2692 O O . TYR A 1 370 ? -71.942 -20.763 -46.966 1.00 102.68 370 TYR A O 1
ATOM 2701 N N . LYS A 1 371 ? -71.442 -21.973 -48.802 1.00 106.33 371 LYS A N 1
ATOM 2702 C CA . LYS A 1 371 ? -72.731 -21.785 -49.448 1.00 100.39 371 LYS A CA 1
ATOM 2703 C C . LYS A 1 371 ? -73.499 -23.098 -49.406 1.00 108.56 371 LYS A C 1
ATOM 2704 O O . LYS A 1 371 ? -72.941 -24.158 -49.710 1.00 111.69 371 LYS A O 1
ATOM 2710 N N . LEU A 1 372 ? -74.769 -23.028 -49.025 1.00 113.12 372 LEU A N 1
ATOM 2711 C CA . LEU A 1 372 ? -75.645 -24.191 -49.003 1.00 106.77 372 LEU A CA 1
ATOM 2712 C C . LEU A 1 372 ? -76.498 -24.178 -50.265 1.00 103.66 372 LEU A C 1
ATOM 2713 O O . LEU A 1 372 ? -77.269 -23.239 -50.482 1.00 95.90 372 LEU A O 1
ATOM 2718 N N . VAL A 1 373 ? -76.337 -25.199 -51.104 1.00 123.11 373 VAL A N 1
ATOM 2719 C CA . VAL A 1 373 ? -77.077 -25.298 -52.358 1.00 128.91 373 VAL A CA 1
ATOM 2720 C C . VAL A 1 373 ? -77.869 -26.599 -52.350 1.00 124.75 373 VAL A C 1
ATOM 2721 O O . VAL A 1 373 ? -77.749 -27.399 -51.417 1.00 121.22 373 VAL A O 1
ATOM 2725 N N . THR A 1 374 ? -78.673 -26.830 -53.387 1.00 127.51 374 THR A N 1
ATOM 2726 C CA . THR A 1 374 ? -79.432 -28.071 -53.515 1.00 108.47 374 THR A CA 1
ATOM 2727 C C . THR A 1 374 ? -78.981 -28.808 -54.770 1.00 121.20 374 THR A C 1
ATOM 2728 O O . THR A 1 374 ? -79.109 -28.285 -55.882 1.00 127.30 374 THR A O 1
ATOM 2732 N N . ASP A 1 375 ? -78.453 -30.023 -54.591 1.00 128.01 375 ASP A N 1
ATOM 2733 C CA . ASP A 1 375 ? -77.901 -30.766 -55.720 1.00 143.39 375 ASP A CA 1
ATOM 2734 C C . ASP A 1 375 ? -78.987 -31.425 -56.565 1.00 161.42 375 ASP A C 1
ATOM 2735 O O . ASP A 1 375 ? -78.838 -31.540 -57.786 1.00 171.77 375 ASP A O 1
ATOM 2740 N N . SER A 1 376 ? -80.066 -31.889 -55.941 1.00 165.42 376 SER A N 1
ATOM 2741 C CA . SER A 1 376 ? -81.143 -32.570 -56.646 1.00 162.63 376 SER A CA 1
ATOM 2742 C C . SER A 1 376 ? -82.464 -31.868 -56.370 1.00 158.84 376 SER A C 1
ATOM 2743 O O . SER A 1 376 ? -82.756 -31.501 -55.228 1.00 153.77 376 SER A O 1
ATOM 2746 N N . ILE A 1 377 ? -83.260 -31.679 -57.424 1.00 170.99 377 ILE A N 1
ATOM 2747 C CA . ILE A 1 377 ? -84.562 -31.044 -57.268 1.00 175.59 377 ILE A CA 1
ATOM 2748 C C . ILE A 1 377 ? -85.522 -31.994 -56.562 1.00 181.42 377 ILE A C 1
ATOM 2749 O O . ILE A 1 377 ? -85.441 -33.223 -56.702 1.00 184.44 377 ILE A O 1
ATOM 2751 N N . LEU A 1 378 ? -86.441 -31.419 -55.790 1.00 172.50 378 LEU A N 1
ATOM 2752 C CA . LEU A 1 378 ? -87.451 -32.178 -55.070 1.00 158.61 378 LEU A CA 1
ATOM 2753 C C . LEU A 1 378 ? -88.825 -31.604 -55.374 1.00 143.80 378 LEU A C 1
ATOM 2754 O O . LEU A 1 378 ? -88.960 -30.436 -55.746 1.00 141.62 378 LEU A O 1
ATOM 2756 N N . ASP A 1 379 ? -89.846 -32.443 -55.223 1.00 136.61 379 ASP A N 1
ATOM 2757 C CA . ASP A 1 379 ? -91.224 -32.023 -55.424 1.00 135.81 379 ASP A CA 1
ATOM 2758 C C . ASP A 1 379 ? -91.805 -31.505 -54.115 1.00 124.99 379 ASP A C 1
ATOM 2759 O O . ASP A 1 379 ? -91.532 -32.049 -53.041 1.00 116.15 379 ASP A O 1
ATOM 2761 N N . ARG A 1 380 ? -92.613 -30.447 -54.216 1.00 122.22 380 ARG A N 1
ATOM 2762 C CA . ARG A 1 380 ? -93.235 -29.873 -53.027 1.00 120.42 380 ARG A CA 1
ATOM 2763 C C . ARG A 1 380 ? -94.201 -30.848 -52.366 1.00 127.81 380 ARG A C 1
ATOM 2764 O O . ARG A 1 380 ? -94.326 -30.857 -51.137 1.00 127.68 380 ARG A O 1
ATOM 2772 N N . GLU A 1 381 ? -94.888 -31.676 -53.157 1.00 140.03 381 GLU A N 1
ATOM 2773 C CA . GLU A 1 381 ? -95.808 -32.650 -52.579 1.00 148.34 381 GLU A CA 1
ATOM 2774 C C . GLU A 1 381 ? -95.070 -33.761 -51.842 1.00 146.83 381 GLU A C 1
ATOM 2775 O O . GLU A 1 381 ? -95.613 -34.338 -50.893 1.00 135.14 381 GLU A O 1
ATOM 2777 N N . GLN A 1 382 ? -93.843 -34.077 -52.259 1.00 159.78 382 GLN A N 1
ATOM 2778 C CA . GLN A 1 382 ? -93.070 -35.111 -51.577 1.00 162.97 382 GLN A CA 1
ATOM 2779 C C . GLN A 1 382 ? -92.684 -34.668 -50.170 1.00 167.93 382 GLN A C 1
ATOM 2780 O O . GLN A 1 382 ? -93.006 -35.340 -49.183 1.00 175.13 382 GLN A O 1
ATOM 2786 N N . THR A 1 383 ? -91.999 -33.530 -50.059 1.00 155.67 383 THR A N 1
ATOM 2787 C CA . THR A 1 383 ? -91.589 -32.984 -48.771 1.00 145.57 383 THR A CA 1
ATOM 2788 C C . THR A 1 383 ? -91.667 -31.462 -48.807 1.00 145.00 383 THR A C 1
ATOM 2789 O O . THR A 1 383 ? -90.837 -30.810 -49.454 1.00 151.76 383 THR A O 1
ATOM 2793 N N . PRO A 1 384 ? -92.650 -30.862 -48.131 1.00 142.37 384 PRO A N 1
ATOM 2794 C CA . PRO A 1 384 ? -92.793 -29.399 -48.167 1.00 144.09 384 PRO A CA 1
ATOM 2795 C C . PRO A 1 384 ? -91.731 -28.670 -47.356 1.00 152.76 384 PRO A C 1
ATOM 2796 O O . PRO A 1 384 ? -91.109 -27.723 -47.848 1.00 154.06 384 PRO A O 1
ATOM 2800 N N . GLY A 1 385 ? -91.514 -29.104 -46.117 1.00 150.29 385 GLY A N 1
ATOM 2801 C CA . GLY A 1 385 ? -90.567 -28.452 -45.233 1.00 138.55 385 GLY A CA 1
ATOM 2802 C C . GLY A 1 385 ? -89.384 -29.326 -44.875 1.00 134.36 385 GLY A C 1
ATOM 2803 O O . GLY A 1 385 ? -89.466 -30.556 -44.949 1.00 134.98 385 GLY A O 1
ATOM 2804 N N . TYR A 1 386 ? -88.273 -28.700 -44.489 1.00 129.22 386 TYR A N 1
ATOM 2805 C CA . TYR A 1 386 ? -87.041 -29.418 -44.192 1.00 118.23 386 TYR A CA 1
ATOM 2806 C C . TYR A 1 386 ? -86.375 -28.806 -42.971 1.00 112.48 386 TYR A C 1
ATOM 2807 O O . TYR A 1 386 ? -86.223 -27.584 -42.896 1.00 109.97 386 TYR A O 1
ATOM 2816 N N . ASN A 1 387 ? -85.977 -29.643 -42.018 1.00 114.02 387 ASN A N 1
ATOM 2817 C CA . ASN A 1 387 ? -85.061 -29.230 -40.965 1.00 109.20 387 ASN A CA 1
ATOM 2818 C C . ASN A 1 387 ? -83.699 -29.826 -41.278 1.00 104.63 387 ASN A C 1
ATOM 2819 O O . ASN A 1 387 ? -83.593 -31.030 -41.539 1.00 106.44 387 ASN A O 1
ATOM 2824 N N . VAL A 1 388 ? -82.662 -28.995 -41.260 1.00 99.20 388 VAL A N 1
ATOM 2825 C CA . VAL A 1 388 ? -81.303 -29.468 -41.485 1.00 96.90 388 VAL A CA 1
ATOM 2826 C C . VAL A 1 388 ? -80.411 -28.913 -40.385 1.00 108.19 388 VAL A C 1
ATOM 2827 O O . VAL A 1 388 ? -80.445 -27.712 -40.094 1.00 103.10 388 VAL A O 1
ATOM 2831 N N . THR A 1 389 ? -79.630 -29.791 -39.763 1.00 112.31 389 THR A N 1
ATOM 2832 C CA . THR A 1 389 ? -78.712 -29.419 -38.695 1.00 98.38 389 THR A CA 1
ATOM 2833 C C . THR A 1 389 ? -77.284 -29.517 -39.217 1.00 93.77 389 THR A C 1
ATOM 2834 O O . THR A 1 389 ? -76.832 -30.597 -39.614 1.00 90.42 389 THR A O 1
ATOM 2838 N N . ILE A 1 390 ? -76.591 -28.391 -39.230 1.00 94.42 390 ILE A N 1
ATOM 2839 C CA . ILE A 1 390 ? -75.214 -28.323 -39.699 1.00 94.90 390 ILE A CA 1
ATOM 2840 C C . ILE A 1 390 ? -74.289 -28.475 -38.503 1.00 92.51 390 ILE A C 1
ATOM 2841 O O . ILE A 1 390 ? -74.502 -27.859 -37.450 1.00 80.43 390 ILE A O 1
ATOM 2846 N N . THR A 1 391 ? -73.258 -29.300 -38.663 1.00 101.54 391 THR A N 1
ATOM 2847 C CA . THR A 1 391 ? -72.299 -29.578 -37.604 1.00 100.39 391 THR A CA 1
ATOM 2848 C C . THR A 1 391 ? -70.938 -29.021 -37.996 1.00 93.58 391 THR A C 1
ATOM 2849 O O . THR A 1 391 ? -70.429 -29.317 -39.081 1.00 86.30 391 THR A O 1
ATOM 2853 N N . ALA A 1 392 ? -70.356 -28.223 -37.108 1.00 98.89 392 ALA A N 1
ATOM 2854 C CA . ALA A 1 392 ? -69.042 -27.626 -37.308 1.00 91.62 392 ALA A CA 1
ATOM 2855 C C . ALA A 1 392 ? -68.082 -28.216 -36.286 1.00 89.93 392 ALA A C 1
ATOM 2856 O O . ALA A 1 392 ? -68.285 -28.061 -35.077 1.00 90.71 392 ALA A O 1
ATOM 2858 N N . THR A 1 393 ? -67.039 -28.877 -36.776 1.00 92.59 393 THR A N 1
ATOM 2859 C CA . THR A 1 393 ? -66.066 -29.573 -35.950 1.00 107.39 393 THR A CA 1
ATOM 2860 C C . THR A 1 393 ? -64.712 -28.894 -36.094 1.00 105.71 393 THR A C 1
ATOM 2861 O O . THR A 1 393 ? -64.328 -28.473 -37.189 1.00 96.38 393 THR A O 1
ATOM 2865 N N . ASP A 1 394 ? -63.997 -28.791 -34.980 1.00 109.10 394 ASP A N 1
ATOM 2866 C CA . ASP A 1 394 ? -62.677 -28.181 -34.933 1.00 107.88 394 ASP A CA 1
ATOM 2867 C C . ASP A 1 394 ? -61.591 -29.242 -35.037 1.00 109.68 394 ASP A C 1
ATOM 2868 O O . ASP A 1 394 ? -61.716 -30.332 -34.472 1.00 120.67 394 ASP A O 1
ATOM 2873 N N . ARG A 1 395 ? -60.525 -28.920 -35.772 1.00 101.14 395 ARG A N 1
ATOM 2874 C CA . ARG A 1 395 ? -59.499 -29.907 -36.077 1.00 95.89 395 ARG A CA 1
ATOM 2875 C C . ARG A 1 395 ? -58.429 -30.010 -34.999 1.00 84.72 395 ARG A C 1
ATOM 2876 O O . ARG A 1 395 ? -57.684 -30.996 -34.981 1.00 86.15 395 ARG A O 1
ATOM 2878 N N . GLY A 1 396 ? -58.330 -29.024 -34.111 1.00 78.83 396 GLY A N 1
ATOM 2879 C CA . GLY A 1 396 ? -57.390 -29.124 -33.009 1.00 94.45 396 GLY A CA 1
ATOM 2880 C C . GLY A 1 396 ? -57.865 -30.117 -31.962 1.00 100.74 396 GLY A C 1
ATOM 2881 O O . GLY A 1 396 ? -59.052 -30.201 -31.647 1.00 97.66 396 GLY A O 1
ATOM 2882 N N . LYS A 1 397 ? -56.921 -30.881 -31.421 1.00 105.07 397 LYS A N 1
ATOM 2883 C CA . LYS A 1 397 ? -57.244 -31.923 -30.450 1.00 102.85 397 LYS A CA 1
ATOM 2884 C C . LYS A 1 397 ? -57.278 -31.342 -29.037 1.00 95.43 397 LYS A C 1
ATOM 2885 O O . LYS A 1 397 ? -56.349 -30.640 -28.637 1.00 88.23 397 LYS A O 1
ATOM 2887 N N . PRO A 1 398 ? -58.345 -31.627 -28.272 1.00 100.63 398 PRO A N 1
ATOM 2888 C CA . PRO A 1 398 ? -59.526 -32.415 -28.643 1.00 1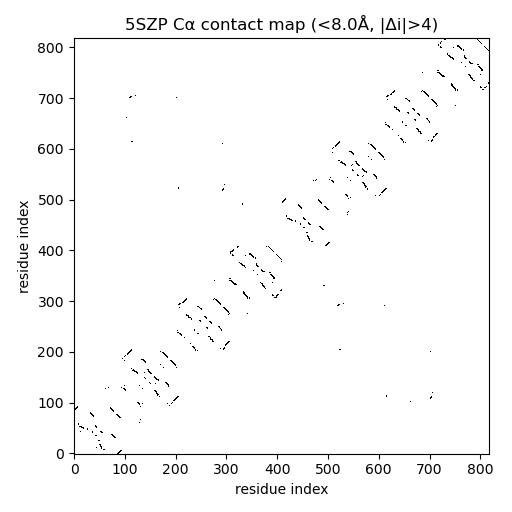09.05 398 PRO A CA 1
ATOM 2889 C C . PRO A 1 398 ? -60.519 -31.622 -29.487 1.00 115.62 398 PRO A C 1
ATOM 2890 O O . PRO A 1 398 ? -60.771 -30.452 -29.198 1.00 131.83 398 PRO A O 1
ATOM 2894 N N . PRO A 1 399 ? -61.064 -32.257 -30.522 1.00 104.79 399 PRO A N 1
ATOM 2895 C CA . PRO A 1 399 ? -61.989 -31.555 -31.420 1.00 111.05 399 PRO A CA 1
ATOM 2896 C C . PRO A 1 399 ? -63.226 -31.051 -30.691 1.00 112.53 399 PRO A C 1
ATOM 2897 O O . PRO A 1 399 ? -63.732 -31.690 -29.767 1.00 118.48 399 PRO A O 1
ATOM 2901 N N . LEU A 1 400 ? -63.706 -29.884 -31.118 1.00 106.30 400 LEU A N 1
ATOM 2902 C CA . LEU A 1 400 ? -64.892 -29.262 -30.548 1.00 102.38 400 LEU A CA 1
ATOM 2903 C C . LEU A 1 400 ? -65.854 -28.937 -31.680 1.00 101.16 400 LEU A C 1
ATOM 2904 O O . LEU A 1 400 ? -65.439 -28.462 -32.741 1.00 90.36 400 LEU A O 1
ATOM 2909 N N . SER A 1 401 ? -67.141 -29.188 -31.449 1.00 110.32 401 SER A N 1
ATOM 2910 C CA . SER A 1 401 ? -68.144 -29.059 -32.494 1.00 113.02 401 SER A CA 1
ATOM 2911 C C . SER A 1 401 ? -69.394 -28.387 -31.950 1.00 113.28 401 SER A C 1
ATOM 2912 O O . SER A 1 401 ? -69.787 -28.620 -30.804 1.00 125.75 401 SER A O 1
ATOM 2915 N N . SER A 1 402 ? -70.009 -27.547 -32.780 1.00 104.10 402 SER A N 1
ATOM 2916 C CA . SER A 1 402 ? -71.299 -26.944 -32.484 1.00 94.11 402 SER A CA 1
ATOM 2917 C C . SER A 1 402 ? -72.229 -27.166 -33.668 1.00 90.43 402 SER A C 1
ATOM 2918 O O . SER A 1 402 ? -71.789 -27.205 -34.819 1.00 77.61 402 SER A O 1
ATOM 2921 N N . SER A 1 403 ? -73.515 -27.341 -33.378 1.00 91.49 403 SER A N 1
ATOM 2922 C CA . SER A 1 403 ? -74.511 -27.615 -34.402 1.00 87.47 403 SER A CA 1
ATOM 2923 C C . SER A 1 403 ? -75.565 -26.516 -34.418 1.00 91.96 403 SER A C 1
ATOM 2924 O O . SER A 1 403 ? -75.883 -25.923 -33.383 1.00 98.53 403 SER A O 1
ATOM 2927 N N . THR A 1 404 ? -76.102 -26.248 -35.608 1.00 98.84 404 THR A N 1
ATOM 2928 C CA . THR A 1 404 ? -77.156 -25.254 -35.777 1.00 99.61 404 THR A CA 1
ATOM 2929 C C . THR A 1 404 ? -78.200 -25.789 -36.745 1.00 95.72 404 THR A C 1
ATOM 2930 O O . THR A 1 404 ? -77.864 -26.184 -37.865 1.00 92.60 404 THR A O 1
ATOM 2934 N N . THR A 1 405 ? -79.461 -25.786 -36.319 1.00 91.95 405 THR A N 1
ATOM 2935 C CA . THR A 1 405 ? -80.566 -26.309 -37.113 1.00 88.10 405 THR A CA 1
ATOM 2936 C C . THR A 1 405 ? -81.348 -25.167 -37.750 1.00 87.95 405 THR A C 1
ATOM 2937 O O . THR A 1 405 ? -81.800 -24.252 -37.054 1.00 85.61 405 THR A O 1
ATOM 2941 N N . ILE A 1 406 ? -81.503 -25.224 -39.072 1.00 86.19 406 ILE A N 1
ATOM 2942 C CA . ILE A 1 406 ? -82.280 -24.245 -39.819 1.00 88.03 406 ILE A CA 1
ATOM 2943 C C . ILE A 1 406 ? -83.413 -24.965 -40.539 1.00 104.40 406 ILE A C 1
ATOM 2944 O O . ILE A 1 406 ? -83.304 -26.142 -40.904 1.00 118.69 406 ILE A O 1
ATOM 2949 N N . THR A 1 407 ? -84.512 -24.240 -40.736 1.00 107.70 407 THR A N 1
ATOM 2950 C CA . THR A 1 407 ? -85.726 -24.764 -41.349 1.00 117.01 407 THR A CA 1
ATOM 2951 C C . THR A 1 407 ? -85.985 -24.054 -42.670 1.00 117.12 407 THR A C 1
ATOM 2952 O O . THR A 1 407 ? -85.893 -22.825 -42.749 1.00 118.72 407 THR A O 1
ATOM 2956 N N . LEU A 1 408 ? -86.301 -24.833 -43.701 1.00 119.00 408 LEU A N 1
ATOM 2957 C CA . LEU A 1 408 ? -86.584 -24.323 -45.034 1.00 127.82 408 LEU A CA 1
ATOM 2958 C C . LEU A 1 408 ? -87.986 -24.743 -45.449 1.00 146.25 408 LEU A C 1
ATOM 2959 O O . LEU A 1 408 ? -88.356 -25.914 -45.307 1.00 159.74 408 LEU A O 1
ATOM 2964 N N . ASN A 1 409 ? -88.762 -23.789 -45.957 1.00 145.49 409 ASN A N 1
ATOM 2965 C CA . ASN A 1 409 ? -90.122 -24.040 -46.408 1.00 145.77 409 ASN A CA 1
ATOM 2966 C C . ASN A 1 409 ? -90.227 -23.757 -47.900 1.00 155.52 409 ASN A C 1
ATOM 2967 O O . ASN A 1 409 ? -89.559 -22.863 -48.429 1.00 163.74 409 ASN A O 1
ATOM 2969 N N . VAL A 1 410 ? -91.074 -24.528 -48.575 1.00 148.83 410 VAL A N 1
ATOM 2970 C CA . VAL A 1 410 ? -91.301 -24.346 -50.003 1.00 135.88 410 VAL A CA 1
ATOM 2971 C C . VAL A 1 410 ? -92.725 -23.861 -50.255 1.00 130.81 410 VAL A C 1
ATOM 2972 O O . VAL A 1 410 ? -93.691 -24.568 -49.967 1.00 133.26 410 VAL A O 1
ATOM 2976 N N . PRO B 1 2 ? -59.689 -12.817 -54.827 1.00 94.86 2 PRO B N 1
ATOM 2977 C CA . PRO B 1 2 ? -60.114 -11.782 -53.879 1.00 89.73 2 PRO B CA 1
ATOM 2978 C C . PRO B 1 2 ? -59.604 -10.394 -54.256 1.00 92.75 2 PRO B C 1
ATOM 2979 O O . PRO B 1 2 ? -58.394 -10.174 -54.289 1.00 104.93 2 PRO B O 1
ATOM 2983 N N . VAL B 1 3 ? -60.526 -9.472 -54.542 1.00 89.58 3 VAL B N 1
ATOM 2984 C CA . VAL B 1 3 ? -60.139 -8.107 -54.873 1.00 83.61 3 VAL B CA 1
ATOM 2985 C C . VAL B 1 3 ? -59.522 -7.452 -53.646 1.00 89.63 3 VAL B C 1
ATOM 2986 O O . VAL B 1 3 ? -59.980 -7.652 -52.513 1.00 96.58 3 VAL B O 1
ATOM 2990 N N . ARG B 1 4 ? -58.471 -6.664 -53.866 1.00 85.84 4 ARG B N 1
ATOM 2991 C CA . ARG B 1 4 ? -57.677 -6.093 -52.787 1.00 90.88 4 ARG B CA 1
ATOM 2992 C C . ARG B 1 4 ? -57.720 -4.574 -52.868 1.00 103.86 4 ARG B C 1
ATOM 2993 O O . ARG B 1 4 ? -57.444 -3.996 -53.924 1.00 107.65 4 ARG B O 1
ATOM 3001 N N . TYR B 1 5 ? -58.070 -3.934 -51.755 1.00 118.06 5 TYR B N 1
ATOM 3002 C CA . TYR B 1 5 ? -58.126 -2.482 -51.651 1.00 116.48 5 TYR B CA 1
ATOM 3003 C C . TYR B 1 5 ? -57.248 -2.041 -50.490 1.00 111.48 5 TYR B C 1
ATOM 3004 O O . TYR B 1 5 ? -57.399 -2.543 -49.374 1.00 110.23 5 TYR B O 1
ATOM 3013 N N . SER B 1 6 ? -56.339 -1.105 -50.749 1.00 103.27 6 SER B N 1
ATOM 3014 C CA . SER B 1 6 ? -55.402 -0.622 -49.741 1.00 97.14 6 SER B CA 1
ATOM 3015 C C . SER B 1 6 ? -55.773 0.802 -49.351 1.00 96.68 6 SER B C 1
ATOM 3016 O O . SER B 1 6 ? -55.787 1.699 -50.202 1.00 100.62 6 SER B O 1
ATOM 3019 N N . ILE B 1 7 ? -56.066 1.008 -48.069 1.00 93.20 7 ILE B N 1
ATOM 3020 C CA . ILE B 1 7 ? -56.402 2.340 -47.558 1.00 88.90 7 ILE B CA 1
ATOM 3021 C C . ILE B 1 7 ? -55.733 2.547 -46.214 1.00 86.91 7 ILE B C 1
ATOM 3022 O O . ILE B 1 7 ? -55.559 1.610 -45.423 1.00 89.84 7 ILE B O 1
ATOM 3027 N N . PRO B 1 8 ? -55.333 3.784 -45.931 1.00 73.79 8 PRO B N 1
ATOM 3028 C CA . PRO B 1 8 ? -54.788 4.094 -44.607 1.00 84.91 8 PRO B CA 1
ATOM 3029 C C . PRO B 1 8 ? -55.885 4.115 -43.553 1.00 92.62 8 PRO B C 1
ATOM 3030 O O . PRO B 1 8 ? -57.071 4.280 -43.848 1.00 102.70 8 PRO B O 1
ATOM 3034 N N . GLU B 1 9 ? -55.470 3.939 -42.303 1.00 88.07 9 GLU B N 1
ATOM 3035 C CA . GLU B 1 9 ? -56.410 3.949 -41.195 1.00 85.53 9 GLU B CA 1
ATOM 3036 C C . GLU B 1 9 ? -56.840 5.377 -40.867 1.00 83.59 9 GLU B C 1
ATOM 3037 O O . GLU B 1 9 ? -56.316 6.356 -41.406 1.00 74.85 9 GLU B O 1
ATOM 3043 N N . GLU B 1 10 ? -57.819 5.481 -39.965 1.00 101.43 10 GLU B N 1
ATOM 3044 C CA . GLU B 1 10 ? -58.266 6.765 -39.421 1.00 112.85 10 GLU B CA 1
ATOM 3045 C C . GLU B 1 10 ? -58.772 7.697 -40.521 1.00 117.72 10 GLU B C 1
ATOM 3046 O O . GLU B 1 10 ? -58.545 8.908 -40.486 1.00 123.77 10 GLU B O 1
ATOM 3052 N N . LEU B 1 11 ? -59.464 7.131 -41.504 1.00 109.47 11 LEU B N 1
ATOM 3053 C CA . LEU B 1 11 ? -60.071 7.924 -42.560 1.00 94.50 11 LEU B CA 1
ATOM 3054 C C . LEU B 1 11 ? -61.461 8.389 -42.147 1.00 88.19 11 LEU B C 1
ATOM 3055 O O . LEU B 1 11 ? -62.188 7.691 -41.435 1.00 79.90 11 LEU B O 1
ATOM 3060 N N . ASP B 1 12 ? -61.818 9.586 -42.601 1.00 97.01 12 ASP B N 1
ATOM 3061 C CA . ASP B 1 12 ? -63.112 10.162 -42.271 1.00 101.05 12 ASP B CA 1
ATOM 3062 C C . ASP B 1 12 ? -64.226 9.358 -42.930 1.00 104.85 12 ASP B C 1
ATOM 3063 O O . ASP B 1 12 ? -64.036 8.744 -43.983 1.00 110.61 12 ASP B O 1
ATOM 3068 N N . ARG B 1 13 ? -65.402 9.377 -42.306 1.00 101.46 13 ARG B N 1
ATOM 3069 C CA . ARG B 1 13 ? -66.536 8.635 -42.842 1.00 106.54 13 ARG B CA 1
ATOM 3070 C C . ARG B 1 13 ? -66.937 9.179 -44.208 1.00 100.78 13 ARG B C 1
ATOM 3071 O O . ARG B 1 13 ? -66.904 10.388 -44.452 1.00 94.70 13 ARG B O 1
ATOM 3079 N N . GLY B 1 14 ? -67.321 8.270 -45.104 1.00 96.54 14 GLY B N 1
ATOM 3080 C CA . GLY B 1 14 ? -67.684 8.625 -46.456 1.00 94.90 14 GLY B CA 1
ATOM 3081 C C . GLY B 1 14 ? -66.563 8.554 -47.471 1.00 97.39 14 GLY B C 1
ATOM 3082 O O . GLY B 1 14 ? -66.835 8.669 -48.674 1.00 93.01 14 GLY B O 1
ATOM 3083 N N . SER B 1 15 ? -65.317 8.374 -47.038 1.00 106.70 15 SER B N 1
ATOM 3084 C CA . SER B 1 15 ? -64.220 8.238 -47.985 1.00 105.19 15 SER B CA 1
ATOM 3085 C C . SER B 1 15 ? -64.343 6.925 -48.752 1.00 95.13 15 SER B C 1
ATOM 3086 O O . SER B 1 15 ? -64.899 5.939 -48.260 1.00 82.50 15 SER B O 1
ATOM 3089 N N . VAL B 1 16 ? -63.807 6.918 -49.968 1.00 104.11 16 VAL B N 1
ATOM 3090 C CA . VAL B 1 16 ? -63.970 5.793 -50.882 1.00 118.83 16 VAL B CA 1
ATOM 3091 C C . VAL B 1 16 ? -62.835 4.797 -50.681 1.00 114.03 16 VAL B C 1
ATOM 3092 O O . VAL B 1 16 ? -61.654 5.164 -50.715 1.00 109.59 16 VAL B O 1
ATOM 3096 N N . VAL B 1 17 ? -63.197 3.536 -50.451 1.00 112.23 17 VAL B N 1
ATOM 3097 C CA . VAL B 1 17 ? -62.206 2.466 -50.388 1.00 109.56 17 VAL B CA 1
ATOM 3098 C C . VAL B 1 17 ? -61.827 2.007 -51.790 1.00 109.95 17 VAL B C 1
ATOM 3099 O O . VAL B 1 17 ? -60.650 1.998 -52.168 1.00 107.74 17 VAL B O 1
ATOM 3103 N N . GLY B 1 18 ? -62.824 1.615 -52.574 1.00 106.42 18 GLY B N 1
ATOM 3104 C CA . GLY B 1 18 ? -62.594 1.171 -53.934 1.00 97.38 18 GLY B CA 1
ATOM 3105 C C . GLY B 1 18 ? -63.908 0.922 -54.635 1.00 93.87 18 GLY B C 1
ATOM 3106 O O . GLY B 1 18 ? -64.949 0.730 -53.997 1.00 92.07 18 GLY B O 1
ATOM 3107 N N . LYS B 1 19 ? -63.846 0.926 -55.964 1.00 100.10 19 LYS B N 1
ATOM 3108 C CA . LYS B 1 19 ? -65.025 0.696 -56.798 1.00 78.75 19 LYS B CA 1
ATOM 3109 C C . LYS B 1 19 ? -65.347 -0.792 -56.744 1.00 106.69 19 LYS B C 1
ATOM 3110 O O . LYS B 1 19 ? -64.912 -1.580 -57.585 1.00 116.16 19 LYS B O 1
ATOM 3112 N N . LEU B 1 20 ? -66.120 -1.179 -55.726 1.00 90.32 20 LEU B N 1
ATOM 3113 C CA . LEU B 1 20 ? -66.421 -2.592 -55.513 1.00 86.01 20 LEU B CA 1
ATOM 3114 C C . LEU B 1 20 ? -67.365 -3.139 -56.578 1.00 93.58 20 LEU B C 1
ATOM 3115 O O . LEU B 1 20 ? -67.174 -4.262 -57.064 1.00 105.33 20 LEU B O 1
ATOM 3120 N N . ALA B 1 21 ? -68.384 -2.366 -56.963 1.00 93.55 21 ALA B N 1
ATOM 3121 C CA . ALA B 1 21 ? -69.311 -2.843 -57.985 1.00 92.92 21 ALA B CA 1
ATOM 3122 C C . ALA B 1 21 ? -68.642 -2.902 -59.351 1.00 87.27 21 ALA B C 1
ATOM 3123 O O . ALA B 1 21 ? -68.863 -3.847 -60.117 1.00 94.78 21 ALA B O 1
ATOM 3125 N N . LYS B 1 22 ? -67.821 -1.900 -59.674 1.00 92.70 22 LYS B N 1
ATOM 3126 C CA . LYS B 1 22 ? -67.096 -1.920 -60.939 1.00 108.21 22 LYS B CA 1
ATOM 3127 C C . LYS B 1 22 ? -66.105 -3.075 -60.991 1.00 118.12 22 LYS B C 1
ATOM 3128 O O . LYS B 1 22 ? -65.872 -3.646 -62.062 1.00 123.81 22 LYS B O 1
ATOM 3130 N N . ASP B 1 23 ? -65.519 -3.434 -59.847 1.00 121.15 23 ASP B N 1
ATOM 3131 C CA . ASP B 1 23 ? -64.591 -4.560 -59.806 1.00 123.09 23 ASP B CA 1
ATOM 3132 C C . ASP B 1 23 ? -65.326 -5.892 -59.913 1.00 109.85 23 ASP B C 1
ATOM 3133 O O . ASP B 1 23 ? -64.821 -6.834 -60.534 1.00 109.76 23 ASP B O 1
ATOM 3138 N N . LEU B 1 24 ? -66.518 -5.993 -59.326 1.00 108.71 24 LEU B N 1
ATOM 3139 C CA . LEU B 1 24 ? -67.286 -7.228 -59.415 1.00 112.32 24 LEU B CA 1
ATOM 3140 C C . LEU B 1 24 ? -67.969 -7.405 -60.763 1.00 105.74 24 LEU B C 1
ATOM 3141 O O . LEU B 1 24 ? -68.469 -8.499 -61.047 1.00 81.88 24 LEU B O 1
ATOM 3146 N N . GLY B 1 25 ? -67.999 -6.366 -61.594 1.00 126.65 25 GLY B N 1
ATOM 3147 C CA . GLY B 1 25 ? -68.700 -6.408 -62.856 1.00 132.82 25 GLY B CA 1
ATOM 3148 C C . GLY B 1 25 ? -70.178 -6.088 -62.791 1.00 128.06 25 GLY B C 1
ATOM 3149 O O . GLY B 1 25 ? -70.866 -6.229 -63.810 1.00 133.38 25 GLY B O 1
ATOM 3150 N N . LEU B 1 26 ? -70.690 -5.657 -61.639 1.00 110.96 26 LEU B N 1
ATOM 3151 C CA . LEU B 1 26 ? -72.107 -5.349 -61.494 1.00 109.88 26 LEU B CA 1
ATOM 3152 C C . LEU B 1 26 ? -72.372 -3.871 -61.745 1.00 113.53 26 LEU B C 1
ATOM 3153 O O . LEU B 1 26 ? -71.515 -3.013 -61.512 1.00 110.95 26 LEU B O 1
ATOM 3158 N N . SER B 1 27 ? -73.558 -3.584 -62.265 1.00 128.42 27 SER B N 1
ATOM 3159 C CA . SER B 1 27 ? -73.965 -2.216 -62.533 1.00 140.40 27 SER B CA 1
ATOM 3160 C C . SER B 1 27 ? -74.839 -1.690 -61.400 1.00 138.34 27 SER B C 1
ATOM 3161 O O . SER B 1 27 ? -75.248 -2.428 -60.501 1.00 143.02 27 SER B O 1
ATOM 3164 N N . VAL B 1 28 ? -75.087 -0.378 -61.436 1.00 128.10 28 VAL B N 1
ATOM 3165 C CA . VAL B 1 28 ? -75.935 0.249 -60.424 1.00 117.81 28 VAL B CA 1
ATOM 3166 C C . VAL B 1 28 ? -77.281 -0.460 -60.349 1.00 99.34 28 VAL B C 1
ATOM 3167 O O . VAL B 1 28 ? -77.813 -0.705 -59.260 1.00 89.89 28 VAL B O 1
ATOM 3171 N N . LEU B 1 29 ? -77.842 -0.820 -61.506 1.00 99.06 29 LEU B N 1
ATOM 3172 C CA . LEU B 1 29 ? -79.122 -1.523 -61.526 1.00 113.67 29 LEU B CA 1
ATOM 3173 C C . LEU B 1 29 ? -79.039 -2.867 -60.809 1.00 114.21 29 LEU B C 1
ATOM 3174 O O . LEU B 1 29 ? -79.986 -3.270 -60.122 1.00 122.88 29 LEU B O 1
ATOM 3176 N N . GLU B 1 30 ? -77.926 -3.584 -60.968 1.00 103.77 30 GLU B N 1
ATOM 3177 C CA . GLU B 1 30 ? -77.767 -4.853 -60.266 1.00 110.41 30 GLU B CA 1
ATOM 3178 C C . GLU B 1 30 ? -77.430 -4.660 -58.793 1.00 111.46 30 GLU B C 1
ATOM 3179 O O . GLU B 1 30 ? -77.809 -5.494 -57.962 1.00 103.12 30 GLU B O 1
ATOM 3185 N N . VAL B 1 31 ? -76.721 -3.582 -58.450 1.00 118.82 31 VAL B N 1
ATOM 3186 C CA . VAL B 1 31 ? -76.449 -3.286 -57.046 1.00 126.07 31 VAL B CA 1
ATOM 3187 C C . VAL B 1 31 ? -77.741 -2.964 -56.303 1.00 128.41 31 VAL B C 1
ATOM 3188 O O . VAL B 1 31 ? -77.929 -3.369 -55.150 1.00 134.85 31 VAL B O 1
ATOM 3192 N N . SER B 1 32 ? -78.644 -2.221 -56.944 1.00 141.10 32 SER B N 1
ATOM 3193 C CA . SER B 1 32 ? -79.924 -1.905 -56.318 1.00 144.15 32 SER B CA 1
ATOM 3194 C C . SER B 1 32 ? -80.856 -3.112 -56.316 1.00 162.81 32 SER B C 1
ATOM 3195 O O . SER B 1 32 ? -81.508 -3.397 -55.304 1.00 153.16 32 SER B O 1
ATOM 3198 N N . ALA B 1 33 ? -80.928 -3.834 -57.438 1.00 192.80 33 ALA B N 1
ATOM 3199 C CA . ALA B 1 33 ? -81.838 -4.971 -57.549 1.00 192.49 33 ALA B CA 1
ATOM 3200 C C . ALA B 1 33 ? -81.440 -6.086 -56.590 1.00 187.91 33 ALA B C 1
ATOM 3201 O O . ALA B 1 33 ? -82.208 -6.458 -55.695 1.00 189.91 33 ALA B O 1
ATOM 3203 N N . ARG B 1 34 ? -80.243 -6.639 -56.768 1.00 158.34 34 ARG B N 1
ATOM 3204 C CA . ARG B 1 34 ? -79.692 -7.590 -55.813 1.00 134.23 34 ARG B CA 1
ATOM 3205 C C . ARG B 1 34 ? -79.224 -6.829 -54.583 1.00 140.18 34 ARG B C 1
ATOM 3206 O O . ARG B 1 34 ? -78.296 -6.018 -54.671 1.00 153.92 34 ARG B O 1
ATOM 3214 N N . LYS B 1 35 ? -79.865 -7.086 -53.442 1.00 133.38 35 LYS B N 1
ATOM 3215 C CA . LYS B 1 35 ? -79.515 -6.409 -52.199 1.00 119.72 35 LYS B CA 1
ATOM 3216 C C . LYS B 1 35 ? -78.030 -6.564 -51.898 1.00 116.50 35 LYS B C 1
ATOM 3217 O O . LYS B 1 35 ? -77.579 -7.647 -51.510 1.00 127.88 35 LYS B O 1
ATOM 3219 N N . LEU B 1 36 ? -77.274 -5.478 -52.041 1.00 103.83 36 LEU B N 1
ATOM 3220 C CA . LEU B 1 36 ? -75.834 -5.501 -51.831 1.00 103.00 36 LEU B CA 1
ATOM 3221 C C . LEU B 1 36 ? -75.525 -5.091 -50.398 1.00 100.61 36 LEU B C 1
ATOM 3222 O O . LEU B 1 36 ? -75.804 -3.956 -49.996 1.00 96.60 36 LEU B O 1
ATOM 3227 N N . ARG B 1 37 ? -74.954 -6.014 -49.633 1.00 98.48 37 ARG B N 1
ATOM 3228 C CA . ARG B 1 37 ? -74.556 -5.744 -48.262 1.00 92.09 37 ARG B CA 1
ATOM 3229 C C . ARG B 1 37 ? -73.096 -6.136 -48.105 1.00 98.79 37 ARG B C 1
ATOM 3230 O O . ARG B 1 37 ? -72.603 -7.025 -48.798 1.00 100.16 37 ARG B O 1
ATOM 3238 N N . VAL B 1 38 ? -72.392 -5.440 -47.221 1.00 107.83 38 VAL B N 1
ATOM 3239 C CA . VAL B 1 38 ? -70.997 -5.742 -46.929 1.00 112.58 38 VAL B CA 1
ATOM 3240 C C . VAL B 1 38 ? -70.886 -6.043 -45.442 1.00 114.53 38 VAL B C 1
ATOM 3241 O O . VAL B 1 38 ? -71.410 -5.295 -44.608 1.00 118.35 38 VAL B O 1
ATOM 3245 N N . SER B 1 39 ? -70.214 -7.144 -45.115 1.00 114.10 39 SER B N 1
ATOM 3246 C CA . SER B 1 39 ? -70.100 -7.618 -43.744 1.00 112.58 39 SER B CA 1
ATOM 3247 C C . SER B 1 39 ? -68.645 -7.911 -43.418 1.00 109.20 39 SER B C 1
ATOM 3248 O O . SER B 1 39 ? -67.949 -8.574 -44.193 1.00 94.80 39 SER B O 1
ATOM 3251 N N . ALA B 1 40 ? -68.199 -7.418 -42.272 1.00 113.99 40 ALA B N 1
ATOM 3252 C CA . ALA B 1 40 ? -66.871 -7.656 -41.732 1.00 103.41 40 ALA B CA 1
ATOM 3253 C C . ALA B 1 40 ? -67.011 -8.339 -40.379 1.00 101.91 40 ALA B C 1
ATOM 3254 O O . ALA B 1 40 ? -68.119 -8.593 -39.899 1.00 102.28 40 ALA B O 1
ATOM 3256 N N . GLU B 1 41 ? -65.872 -8.647 -39.762 1.00 103.59 41 GLU B N 1
ATOM 3257 C CA . GLU B 1 41 ? -65.907 -9.256 -38.438 1.00 102.23 41 GLU B CA 1
ATOM 3258 C C . GLU B 1 41 ? -66.450 -8.271 -37.410 1.00 108.53 41 GLU B C 1
ATOM 3259 O O . GLU B 1 41 ? -67.477 -8.525 -36.771 1.00 113.32 41 GLU B O 1
ATOM 3261 N N . LYS B 1 42 ? -65.787 -7.124 -37.254 1.00 115.61 42 LYS B N 1
ATOM 3262 C CA . LYS B 1 42 ? -66.227 -6.107 -36.307 1.00 128.20 42 LYS B CA 1
ATOM 3263 C C . LYS B 1 42 ? -66.340 -4.723 -36.937 1.00 125.67 42 LYS B C 1
ATOM 3264 O O . LYS B 1 42 ? -66.522 -3.739 -36.211 1.00 128.95 42 LYS B O 1
ATOM 3266 N N . LEU B 1 43 ? -66.239 -4.618 -38.258 1.00 123.09 43 LEU B N 1
ATOM 3267 C CA . LEU B 1 43 ? -66.320 -3.347 -38.958 1.00 131.71 43 LEU B CA 1
ATOM 3268 C C . LEU B 1 43 ? -67.568 -3.289 -39.831 1.00 135.79 43 LEU B C 1
ATOM 3269 O O . LEU B 1 43 ? -68.121 -4.313 -40.239 1.00 146.48 43 LEU B O 1
ATOM 3271 N N . HIS B 1 44 ? -68.015 -2.065 -40.100 1.00 138.50 44 HIS B N 1
ATOM 3272 C CA . HIS B 1 44 ? -69.182 -1.810 -40.931 1.00 142.98 44 HIS B CA 1
ATOM 3273 C C . HIS B 1 44 ? -68.795 -0.861 -42.056 1.00 136.35 44 HIS B C 1
ATOM 3274 O O . HIS B 1 44 ? -68.081 0.122 -41.833 1.00 138.23 44 HIS B O 1
ATOM 3276 N N . PHE B 1 45 ? -69.262 -1.164 -43.263 1.0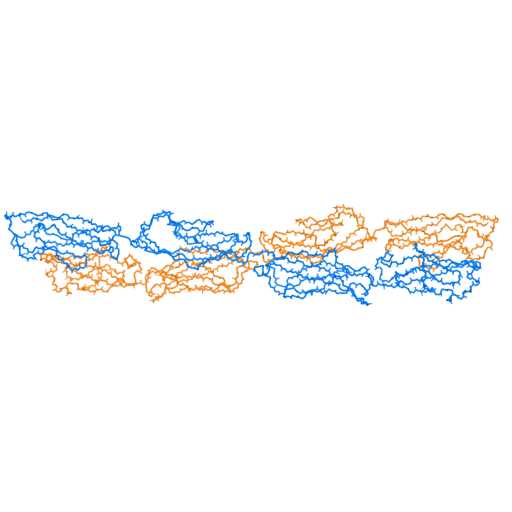0 131.27 45 PHE B N 1
ATOM 3277 C CA . PHE B 1 45 ? -69.041 -0.315 -44.422 1.00 133.89 45 PHE B CA 1
ATOM 3278 C C . PHE B 1 45 ? -70.373 -0.002 -45.087 1.00 134.02 45 PHE B C 1
ATOM 3279 O O . PHE B 1 45 ? -71.309 -0.804 -45.045 1.00 133.74 45 PHE B O 1
ATOM 3287 N N . SER B 1 46 ? -70.462 1.187 -45.678 1.00 130.76 46 SER B N 1
ATOM 3288 C CA . SER B 1 46 ? -71.688 1.648 -46.314 1.00 130.01 46 SER B CA 1
ATOM 3289 C C . SER B 1 46 ? -71.462 1.819 -47.809 1.00 142.84 46 SER B C 1
ATOM 3290 O O . SER B 1 46 ? -70.418 2.323 -48.234 1.00 140.15 46 SER B O 1
ATOM 3293 N N . VAL B 1 47 ? -72.445 1.403 -48.602 1.00 147.45 47 VAL B N 1
ATOM 3294 C CA . VAL B 1 47 ? -72.411 1.547 -50.054 1.00 142.78 47 VAL B CA 1
ATOM 3295 C C . VAL B 1 47 ? -73.658 2.307 -50.478 1.00 144.09 47 VAL B C 1
ATOM 3296 O O . VAL B 1 47 ? -74.782 1.880 -50.183 1.00 147.29 47 VAL B O 1
ATOM 3300 N N . ASP B 1 48 ? -73.463 3.426 -51.168 1.00 142.93 48 ASP B N 1
ATOM 3301 C CA . ASP B 1 48 ? -74.572 4.238 -51.646 1.00 141.40 48 ASP B CA 1
ATOM 3302 C C . ASP B 1 48 ? -75.029 3.747 -53.013 1.00 139.77 48 ASP B C 1
ATOM 3303 O O . ASP B 1 48 ? -74.218 3.314 -53.836 1.00 136.11 48 ASP B O 1
ATOM 3308 N N . SER B 1 49 ? -76.342 3.815 -53.245 1.00 131.50 49 SER B N 1
ATOM 3309 C CA . SER B 1 49 ? -76.899 3.340 -54.504 1.00 127.75 49 SER B CA 1
ATOM 3310 C C . SER B 1 49 ? -76.498 4.212 -55.686 1.00 129.82 49 SER B C 1
ATOM 3311 O O . SER B 1 49 ? -76.496 3.727 -56.820 1.00 131.16 49 SER B O 1
ATOM 3314 N N . GLU B 1 50 ? -76.157 5.482 -55.454 1.00 134.53 50 GLU B N 1
ATOM 3315 C CA . GLU B 1 50 ? -75.838 6.372 -56.566 1.00 127.07 50 GLU B CA 1
ATOM 3316 C C . GLU B 1 50 ? -74.512 5.994 -57.216 1.00 126.13 50 GLU B C 1
ATOM 3317 O O . GLU B 1 50 ? -74.446 5.766 -58.430 1.00 125.01 50 GLU B O 1
ATOM 3319 N N . SER B 1 51 ? -73.443 5.921 -56.425 1.00 134.32 51 SER B N 1
ATOM 3320 C CA . SER B 1 51 ? -72.122 5.622 -56.964 1.00 136.67 51 SER B CA 1
ATOM 3321 C C . SER B 1 51 ? -71.868 4.125 -57.077 1.00 135.40 51 SER B C 1
ATOM 3322 O O . SER B 1 51 ? -71.200 3.680 -58.016 1.00 135.29 51 SER B O 1
ATOM 3325 N N . GLY B 1 52 ? -72.387 3.340 -56.137 1.00 123.29 52 GLY B N 1
ATOM 3326 C CA . GLY B 1 52 ? -72.120 1.915 -56.136 1.00 120.10 52 GLY B CA 1
ATOM 3327 C C . GLY B 1 52 ? -70.702 1.559 -55.757 1.00 129.40 52 GLY B C 1
ATOM 3328 O O . GLY B 1 52 ? -70.184 0.536 -56.212 1.00 136.49 52 GLY B O 1
ATOM 3329 N N . ASP B 1 53 ? -70.057 2.376 -54.930 1.00 122.98 53 ASP B N 1
ATOM 3330 C CA . ASP B 1 53 ? -68.691 2.133 -54.499 1.00 103.79 53 ASP B CA 1
ATOM 3331 C C . ASP B 1 53 ? -68.661 1.877 -52.999 1.00 103.92 53 ASP B C 1
ATOM 3332 O O . ASP B 1 53 ? -69.612 2.179 -52.273 1.00 97.81 53 ASP B O 1
ATOM 3337 N N . LEU B 1 54 ? -67.546 1.316 -52.540 1.00 113.89 54 LEU B N 1
ATOM 3338 C CA . LEU B 1 54 ? -67.387 0.974 -51.134 1.00 120.20 54 LEU B CA 1
ATOM 3339 C C . LEU B 1 54 ? -66.969 2.214 -50.354 1.00 126.81 54 LEU B C 1
ATOM 3340 O O . LEU B 1 54 ? -65.932 2.818 -50.645 1.00 134.11 54 LEU B O 1
ATOM 3345 N N . LEU B 1 55 ? -67.772 2.589 -49.364 1.00 116.67 55 LEU B N 1
ATOM 3346 C CA . LEU B 1 55 ? -67.497 3.741 -48.522 1.00 97.89 55 LEU B CA 1
ATOM 3347 C C . LEU B 1 55 ? -67.320 3.284 -47.082 1.00 95.39 55 LEU B C 1
ATOM 3348 O O . LEU B 1 55 ? -67.929 2.302 -46.645 1.00 93.50 55 LEU B O 1
ATOM 3353 N N . VAL B 1 56 ? -66.493 4.012 -46.339 1.00 100.49 56 VAL B N 1
ATOM 3354 C CA . VAL B 1 56 ? -66.254 3.672 -44.943 1.00 104.55 56 VAL B CA 1
ATOM 3355 C C . VAL B 1 56 ? -67.440 4.143 -44.113 1.00 110.05 56 VAL B C 1
ATOM 3356 O O . VAL B 1 56 ? -67.951 5.254 -44.301 1.00 101.49 56 VAL B O 1
ATOM 3360 N N . LYS B 1 57 ? -67.901 3.280 -43.207 1.00 125.66 57 LYS B N 1
ATOM 3361 C CA . LYS B 1 57 ? -69.007 3.618 -42.327 1.00 132.94 57 LYS B CA 1
ATOM 3362 C C . LYS B 1 57 ? -68.600 3.801 -40.874 1.00 142.84 57 LYS B C 1
ATOM 3363 O O . LYS B 1 57 ? -69.327 4.466 -40.129 1.00 161.08 57 LYS B O 1
ATOM 3365 N N . ASP B 1 58 ? -67.443 3.286 -40.469 1.00 138.85 58 ASP B N 1
ATOM 3366 C CA . ASP B 1 58 ? -66.971 3.407 -39.099 1.00 143.80 58 ASP B CA 1
ATOM 3367 C C . ASP B 1 58 ? -65.535 3.903 -39.127 1.00 144.06 58 ASP B C 1
ATOM 3368 O O . ASP B 1 58 ? -64.848 3.815 -40.148 1.00 155.50 58 ASP B O 1
ATOM 3373 N N . ARG B 1 59 ? -65.087 4.438 -37.995 1.00 128.51 59 ARG B N 1
ATOM 3374 C CA . ARG B 1 59 ? -63.685 4.804 -37.873 1.00 113.22 59 ARG B CA 1
ATOM 3375 C C . ARG B 1 59 ? -62.866 3.535 -37.698 1.00 107.89 59 ARG B C 1
ATOM 3376 O O . ARG B 1 59 ? -63.189 2.685 -36.862 1.00 106.42 59 ARG B O 1
ATOM 3384 N N . ILE B 1 60 ? -61.795 3.414 -38.474 1.00 108.24 60 ILE B N 1
ATOM 3385 C CA . ILE B 1 60 ? -60.945 2.230 -38.467 1.00 103.46 60 ILE B CA 1
ATOM 3386 C C . ILE B 1 60 ? -59.611 2.598 -37.831 1.00 121.67 60 ILE B C 1
ATOM 3387 O O . ILE B 1 60 ? -58.883 3.463 -38.334 1.00 130.85 60 ILE B O 1
ATOM 3392 N N . ASP B 1 61 ? -59.309 1.960 -36.704 1.00 134.32 61 ASP B N 1
ATOM 3393 C CA . ASP B 1 61 ? -58.050 2.147 -35.993 1.00 138.29 61 ASP B CA 1
ATOM 3394 C C . ASP B 1 61 ? -57.235 0.877 -36.192 1.00 138.99 61 ASP B C 1
ATOM 3395 O O . ASP B 1 61 ? -57.590 -0.186 -35.669 1.00 143.73 61 ASP B O 1
ATOM 3400 N N . ARG B 1 62 ? -56.150 0.990 -36.962 1.00 118.24 62 ARG B N 1
ATOM 3401 C CA . ARG B 1 62 ? -55.371 -0.190 -37.321 1.00 104.12 62 ARG B CA 1
ATOM 3402 C C . ARG B 1 62 ? -54.804 -0.873 -36.082 1.00 101.24 62 ARG B C 1
ATOM 3403 O O . ARG B 1 62 ? -54.703 -2.105 -36.032 1.00 100.35 62 ARG B O 1
ATOM 3411 N N . GLU B 1 63 ? -54.413 -0.088 -35.075 1.00 99.89 63 GLU B N 1
ATOM 3412 C CA . GLU B 1 63 ? -53.868 -0.668 -33.853 1.00 111.68 63 GLU B CA 1
ATOM 3413 C C . GLU B 1 63 ? -54.914 -1.434 -33.057 1.00 121.84 63 GLU B C 1
ATOM 3414 O O . GLU B 1 63 ? -54.549 -2.268 -32.223 1.00 126.20 63 GLU B O 1
ATOM 3420 N N . GLN B 1 64 ? -56.203 -1.175 -33.290 1.00 124.70 64 GLN B N 1
ATOM 3421 C CA . GLN B 1 64 ? -57.238 -1.923 -32.579 1.00 119.67 64 GLN B CA 1
ATOM 3422 C C . GLN B 1 64 ? -57.431 -3.309 -33.183 1.00 106.09 64 GLN B C 1
ATOM 3423 O O . GLN B 1 64 ? -57.601 -4.294 -32.455 1.00 92.53 64 GLN B O 1
ATOM 3429 N N . ILE B 1 65 ? -57.398 -3.404 -34.506 1.00 115.09 65 ILE B N 1
ATOM 3430 C CA . ILE B 1 65 ? -57.727 -4.641 -35.195 1.00 120.70 65 ILE B CA 1
ATOM 3431 C C . ILE B 1 65 ? -56.492 -5.511 -35.386 1.00 135.60 65 ILE B C 1
ATOM 3432 O O . ILE B 1 65 ? -56.512 -6.713 -35.105 1.00 139.16 65 ILE B O 1
ATOM 3437 N N . CYS B 1 66 ? -55.399 -4.914 -35.852 1.00 144.77 66 CYS B N 1
ATOM 3438 C CA . CYS B 1 66 ? -54.177 -5.655 -36.101 1.00 149.54 66 CYS B CA 1
ATOM 3439 C C . CYS B 1 66 ? -53.266 -5.703 -34.884 1.00 144.72 66 CYS B C 1
ATOM 3440 O O . CYS B 1 66 ? -52.453 -6.626 -34.773 1.00 145.75 66 CYS B O 1
ATOM 3443 N N . LYS B 1 67 ? -53.394 -4.740 -33.969 1.00 135.78 67 LYS B N 1
ATOM 3444 C CA . LYS B 1 67 ? -52.827 -4.866 -32.630 1.00 135.68 67 LYS B CA 1
ATOM 3445 C C . LYS B 1 67 ? -51.374 -5.325 -32.622 1.00 124.12 67 LYS B C 1
ATOM 3446 O O . LYS B 1 67 ? -50.995 -6.181 -31.817 1.00 121.20 67 LYS B O 1
ATOM 3448 N N . GLY B 1 68 ? -50.558 -4.771 -33.510 1.00 118.49 68 GLY B N 1
ATOM 3449 C CA . GLY B 1 68 ? -49.161 -5.130 -33.593 1.00 114.92 68 GLY B CA 1
ATOM 3450 C C . GLY B 1 68 ? -48.817 -6.125 -34.679 1.00 115.82 68 GLY B C 1
ATOM 3451 O O . GLY B 1 68 ? -47.635 -6.457 -34.833 1.00 122.56 68 GLY B O 1
ATOM 3452 N N . ARG B 1 69 ? -49.800 -6.626 -35.426 1.00 113.48 69 ARG B N 1
ATOM 3453 C CA . ARG B 1 69 ? -49.479 -7.411 -36.609 1.00 112.52 69 ARG B CA 1
ATOM 3454 C C . ARG B 1 69 ? -48.773 -6.507 -37.610 1.00 119.32 69 ARG B C 1
ATOM 3455 O O . ARG B 1 69 ? -49.235 -5.397 -37.891 1.00 131.08 69 ARG B O 1
ATOM 3463 N N . ARG B 1 70 ? -47.648 -6.981 -38.146 1.00 116.18 70 ARG B N 1
ATOM 3464 C CA . ARG B 1 70 ? -46.848 -6.152 -39.044 1.00 121.74 70 ARG B CA 1
ATOM 3465 C C . ARG B 1 70 ? -47.614 -5.805 -40.314 1.00 129.23 70 ARG B C 1
ATOM 3466 O O . ARG B 1 70 ? -47.595 -4.654 -40.767 1.00 127.88 70 ARG B O 1
ATOM 3474 N N . LYS B 1 71 ? -48.311 -6.778 -40.888 1.00 132.26 71 LYS B N 1
ATOM 3475 C CA . LYS B 1 71 ? -49.099 -6.585 -42.097 1.00 127.42 71 LYS B CA 1
ATOM 3476 C C . LYS B 1 71 ? -50.571 -6.714 -41.745 1.00 119.47 71 LYS B C 1
ATOM 3477 O O . LYS B 1 71 ? -50.987 -7.713 -41.148 1.00 102.80 71 LYS B O 1
ATOM 3479 N N . CYS B 1 72 ? -51.357 -5.710 -42.115 1.00 130.86 72 CYS B N 1
ATOM 3480 C CA . CYS B 1 72 ? -52.719 -5.590 -41.628 1.00 128.48 72 CYS B CA 1
ATOM 3481 C C . CYS B 1 72 ? -53.692 -5.735 -42.789 1.00 118.73 72 CYS B C 1
ATOM 3482 O O . CYS B 1 72 ? -53.556 -5.055 -43.813 1.00 117.66 72 CYS B O 1
ATOM 3485 N N . GLU B 1 73 ? -54.667 -6.627 -42.632 1.00 113.69 73 GLU B N 1
ATOM 3486 C CA . GLU B 1 73 ? -55.675 -6.820 -43.661 1.00 105.24 73 GLU B CA 1
ATOM 3487 C C . GLU B 1 73 ? -57.008 -7.180 -43.021 1.00 100.72 73 GLU B C 1
ATOM 3488 O O . GLU B 1 73 ? -57.063 -7.809 -41.960 1.00 91.89 73 GLU B O 1
ATOM 3494 N N . LEU B 1 74 ? -58.079 -6.761 -43.686 1.00 109.36 74 LEU B N 1
ATOM 3495 C CA . LEU B 1 74 ? -59.449 -7.002 -43.262 1.00 115.11 74 LEU B CA 1
ATOM 3496 C C . LEU B 1 74 ? -60.161 -7.844 -44.310 1.00 124.38 74 LEU B C 1
ATOM 3497 O O . LEU B 1 74 ? -60.014 -7.608 -45.516 1.00 123.24 74 LEU B O 1
ATOM 3502 N N . GLN B 1 75 ? -60.933 -8.823 -43.841 1.00 141.72 75 GLN B N 1
ATOM 3503 C CA . GLN B 1 75 ? -61.684 -9.732 -44.705 1.00 147.84 75 GLN B CA 1
ATOM 3504 C C . GLN B 1 75 ? -63.134 -9.259 -44.738 1.00 143.32 75 GLN B C 1
ATOM 3505 O O . GLN B 1 75 ? -63.894 -9.474 -43.791 1.00 150.67 75 GLN B O 1
ATOM 3507 N N . LEU B 1 76 ? -63.515 -8.623 -45.840 1.00 131.37 76 LEU B N 1
ATOM 3508 C CA . LEU B 1 76 ? -64.873 -8.161 -46.078 1.00 119.49 76 LEU B CA 1
ATOM 3509 C C . LEU B 1 76 ? -65.624 -9.158 -46.950 1.00 129.34 76 LEU B C 1
ATOM 3510 O O . LEU B 1 76 ? -65.031 -9.947 -47.690 1.00 136.00 76 LEU B O 1
ATOM 3515 N N . GLU B 1 77 ? -66.949 -9.113 -46.846 1.00 131.74 77 GLU B N 1
ATOM 3516 C CA . GLU B 1 77 ? -67.829 -10.010 -47.581 1.00 119.34 77 GLU B CA 1
ATOM 3517 C C . GLU B 1 77 ? -68.914 -9.202 -48.277 1.00 104.07 77 GLU B C 1
ATOM 3518 O O . GLU B 1 77 ? -69.533 -8.327 -47.662 1.00 85.01 77 GLU B O 1
ATOM 3524 N N . ALA B 1 78 ? -69.142 -9.493 -49.553 1.00 115.94 78 ALA B N 1
ATOM 3525 C CA . ALA B 1 78 ? -70.193 -8.854 -50.333 1.00 123.62 78 ALA B CA 1
ATOM 3526 C C . ALA B 1 78 ? -71.305 -9.867 -50.563 1.00 126.14 78 ALA B C 1
ATOM 3527 O O . ALA B 1 78 ? -71.078 -10.915 -51.173 1.00 131.72 78 ALA B O 1
ATOM 3529 N N . VAL B 1 79 ? -72.508 -9.539 -50.102 1.00 118.24 79 VAL B N 1
ATOM 3530 C CA . VAL B 1 79 ? -73.665 -10.418 -50.200 1.00 107.75 79 VAL B CA 1
ATOM 3531 C C . VAL B 1 79 ? -74.656 -9.784 -51.163 1.00 103.56 79 VAL B C 1
ATOM 3532 O O . VAL B 1 79 ? -74.952 -8.585 -51.064 1.00 101.85 79 VAL B O 1
ATOM 3536 N N . LEU B 1 80 ? -75.176 -10.596 -52.075 1.00 96.64 80 LEU B N 1
ATOM 3537 C CA . LEU B 1 80 ? -76.187 -10.202 -53.039 1.00 104.87 80 LEU B CA 1
ATOM 3538 C C . LEU B 1 80 ? -77.382 -11.127 -52.876 1.00 113.02 80 LEU B C 1
ATOM 3539 O O . LEU B 1 80 ? -77.241 -12.257 -52.399 1.00 106.75 80 LEU B O 1
ATOM 3544 N N . GLU B 1 81 ? -78.560 -10.649 -53.271 1.00 120.84 81 GLU B N 1
ATOM 3545 C CA . GLU B 1 81 ? -79.794 -11.408 -53.127 1.00 118.58 81 GLU B CA 1
ATOM 3546 C C . GLU B 1 81 ? -80.460 -11.584 -54.485 1.00 119.63 81 GLU B C 1
ATOM 3547 O O . GLU B 1 81 ? -80.438 -10.674 -55.319 1.00 128.37 81 GLU B O 1
ATOM 3549 N N . ASN B 1 82 ? -81.060 -12.755 -54.691 1.00 130.26 82 ASN B N 1
ATOM 3550 C CA . ASN B 1 82 ? -81.776 -13.082 -55.927 1.00 133.18 82 ASN B CA 1
ATOM 3551 C C . ASN B 1 82 ? -80.934 -12.850 -57.183 1.00 131.26 82 ASN B C 1
ATOM 3552 O O . ASN B 1 82 ? -81.122 -11.853 -57.882 1.00 140.74 82 ASN B O 1
ATOM 3557 N N . PRO B 1 83 ? -79.994 -13.763 -57.469 1.00 105.73 83 PRO B N 1
ATOM 3558 C CA . PRO B 1 83 ? -79.642 -14.899 -56.615 1.00 102.05 83 PRO B CA 1
ATOM 3559 C C . PRO B 1 83 ? -78.633 -14.486 -55.554 1.00 101.55 83 PRO B C 1
ATOM 3560 O O . PRO B 1 83 ? -77.716 -13.718 -55.849 1.00 86.01 83 PRO B O 1
ATOM 3564 N N . LEU B 1 84 ? -78.814 -14.966 -54.327 1.00 86.49 84 LEU B N 1
ATOM 3565 C CA . LEU B 1 84 ? -77.883 -14.610 -53.269 1.00 112.67 84 LEU B CA 1
ATOM 3566 C C . LEU B 1 84 ? -76.510 -15.200 -53.567 1.00 112.42 84 LEU B C 1
ATOM 3567 O O . LEU B 1 84 ? -76.384 -16.361 -53.964 1.00 109.21 84 LEU B O 1
ATOM 3572 N N . ASN B 1 85 ? -75.480 -14.371 -53.420 1.00 115.98 85 ASN B N 1
ATOM 3573 C CA . ASN B 1 85 ? -74.112 -14.805 -53.658 1.00 120.88 85 ASN B CA 1
ATOM 3574 C C . ASN B 1 85 ? -73.201 -14.058 -52.697 1.00 116.21 85 ASN B C 1
ATOM 3575 O O . ASN B 1 85 ? -73.556 -12.999 -52.174 1.00 126.52 85 ASN B O 1
ATOM 3580 N N . ILE B 1 86 ? -72.019 -14.624 -52.464 1.00 110.22 86 ILE B N 1
ATOM 3581 C CA . ILE B 1 86 ? -71.069 -14.094 -51.494 1.00 110.48 86 ILE B CA 1
ATOM 3582 C C . ILE B 1 86 ? -69.692 -13.960 -52.132 1.00 104.01 86 ILE B C 1
ATOM 3583 O O . ILE B 1 86 ? -69.232 -14.857 -52.847 1.00 80.16 86 ILE B O 1
ATOM 3588 N N . PHE B 1 87 ? -69.044 -12.825 -51.877 1.00 99.24 87 PHE B N 1
ATOM 3589 C CA . PHE B 1 87 ? -67.722 -12.521 -52.401 1.00 108.58 87 PHE B CA 1
ATOM 3590 C C . PHE B 1 87 ? -66.820 -12.033 -51.277 1.00 113.81 87 PHE B C 1
ATOM 3591 O O . PHE B 1 87 ? -67.287 -11.586 -50.224 1.00 120.01 87 PHE B O 1
ATOM 3599 N N . HIS B 1 88 ? -65.514 -12.158 -51.506 1.00 103.63 88 HIS B N 1
ATOM 3600 C CA . HIS B 1 88 ? -64.504 -11.856 -50.503 1.00 93.82 88 HIS B CA 1
ATOM 3601 C C . HIS B 1 88 ? -63.620 -10.707 -50.977 1.00 82.39 88 HIS B C 1
ATOM 3602 O O . HIS B 1 88 ? -63.145 -10.712 -52.117 1.00 80.50 88 HIS B O 1
ATOM 3609 N N . VAL B 1 89 ? -63.399 -9.728 -50.100 1.00 80.69 89 VAL B N 1
ATOM 3610 C CA . VAL B 1 89 ? -62.559 -8.572 -50.393 1.00 87.52 89 VAL B CA 1
ATOM 3611 C C . VAL B 1 89 ? -61.499 -8.473 -49.305 1.00 95.60 89 VAL B C 1
ATOM 3612 O O . VAL B 1 89 ? -61.808 -8.626 -48.120 1.00 100.21 89 VAL B O 1
ATOM 3616 N N . VAL B 1 90 ? -60.246 -8.267 -49.703 1.00 96.77 90 VAL B N 1
ATOM 3617 C CA . VAL B 1 90 ? -59.144 -8.101 -48.761 1.00 96.51 90 VAL B CA 1
ATOM 3618 C C . VAL B 1 90 ? -58.751 -6.632 -48.793 1.00 88.28 90 VAL B C 1
ATOM 3619 O O . VAL B 1 90 ? -58.466 -6.083 -49.865 1.00 86.89 90 VAL B O 1
ATOM 3623 N N . VAL B 1 91 ? -58.750 -5.991 -47.626 1.00 86.45 91 VAL B N 1
ATOM 3624 C CA . VAL B 1 91 ? -58.462 -4.563 -47.509 1.00 82.18 91 VAL B CA 1
ATOM 3625 C C . VAL B 1 91 ? -57.234 -4.392 -46.625 1.00 95.00 91 VAL B C 1
ATOM 3626 O O . VAL B 1 91 ? -57.300 -4.615 -45.410 1.00 89.08 91 VAL B O 1
ATOM 3630 N N . GLU B 1 92 ? -56.125 -3.964 -47.222 1.00 98.28 92 GLU B N 1
ATOM 3631 C CA . GLU B 1 92 ? -54.911 -3.704 -46.462 1.00 93.42 92 GLU B CA 1
ATOM 3632 C C . GLU B 1 92 ? -54.964 -2.302 -45.868 1.00 104.16 92 GLU B C 1
ATOM 3633 O O . GLU B 1 92 ? -55.177 -1.320 -46.587 1.00 106.03 92 GLU B O 1
ATOM 3635 N N . ILE B 1 93 ? -54.779 -2.214 -44.554 1.00 109.25 93 ILE B N 1
ATOM 3636 C CA . ILE B 1 93 ? -54.857 -0.957 -43.820 1.00 101.99 93 ILE B CA 1
ATOM 3637 C C . ILE B 1 93 ? -53.444 -0.449 -43.570 1.00 92.49 93 ILE B C 1
ATOM 3638 O O . ILE B 1 93 ? -52.667 -1.084 -42.847 1.00 93.25 93 ILE B O 1
ATOM 3643 N N . GLU B 1 94 ? -53.110 0.694 -44.164 1.00 92.01 94 GLU B N 1
ATOM 3644 C CA . GLU B 1 94 ? -51.809 1.310 -43.946 1.00 90.63 94 GLU B CA 1
ATOM 3645 C C . GLU B 1 94 ? -51.789 2.072 -42.626 1.00 89.46 94 GLU B C 1
ATOM 3646 O O . GLU B 1 94 ? -52.778 2.697 -42.235 1.00 102.64 94 GLU B O 1
ATOM 3652 N N . ASP B 1 95 ? -50.650 2.017 -41.943 1.00 73.74 95 ASP B N 1
ATOM 3653 C CA . ASP B 1 95 ? -50.496 2.686 -40.659 1.00 81.33 95 ASP B CA 1
ATOM 3654 C C . ASP B 1 95 ? -50.182 4.165 -40.848 1.00 73.95 95 ASP B C 1
ATOM 3655 O O . ASP B 1 95 ? -49.447 4.549 -41.762 1.00 73.80 95 ASP B O 1
ATOM 3660 N N . VAL B 1 96 ? -50.753 4.996 -39.979 1.00 74.17 96 VAL B N 1
ATOM 3661 C CA . VAL B 1 96 ? -50.472 6.426 -39.942 1.00 84.11 96 VAL B CA 1
ATOM 3662 C C . VAL B 1 96 ? -49.822 6.746 -38.603 1.00 98.11 96 VAL B C 1
ATOM 3663 O O . VAL B 1 96 ? -50.158 6.143 -37.578 1.00 97.69 96 VAL B O 1
ATOM 3667 N N . ASN B 1 97 ? -48.870 7.679 -38.619 1.00 112.91 97 ASN B N 1
ATOM 3668 C CA . ASN B 1 97 ? -48.128 8.054 -37.415 1.00 101.12 97 ASN B CA 1
ATOM 3669 C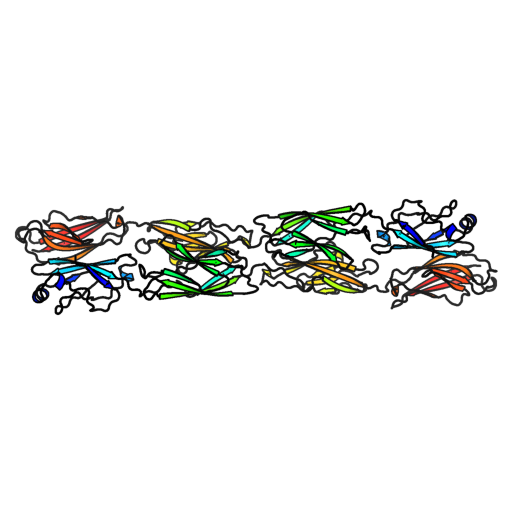 C . ASN B 1 97 ? -48.934 9.040 -36.563 1.00 103.14 97 ASN B C 1
ATOM 3670 O O . ASN B 1 97 ? -48.562 10.196 -36.363 1.00 112.13 97 ASN B O 1
ATOM 3675 N N . ASP B 1 98 ? -50.070 8.556 -36.060 1.00 103.18 98 ASP B N 1
ATOM 3676 C CA . ASP B 1 98 ? -50.941 9.360 -35.213 1.00 120.16 98 ASP B CA 1
ATOM 3677 C C . ASP B 1 98 ? -50.702 9.140 -33.726 1.00 119.07 98 ASP B C 1
ATOM 3678 O O . ASP B 1 98 ? -51.175 9.944 -32.915 1.00 130.89 98 ASP B O 1
ATOM 3683 N N . HIS B 1 99 ? -49.989 8.083 -33.348 1.00 112.75 99 HIS B N 1
ATOM 3684 C CA . HIS B 1 99 ? -49.683 7.790 -31.954 1.00 105.31 99 HIS B CA 1
ATOM 3685 C C . HIS B 1 99 ? -48.219 8.105 -31.682 1.00 108.29 99 HIS B C 1
ATOM 3686 O O . HIS B 1 99 ? -47.327 7.524 -32.309 1.00 91.32 99 HIS B O 1
ATOM 3693 N N . ALA B 1 100 ? -47.981 9.007 -30.759 1.00 127.42 100 ALA B N 1
ATOM 3694 C CA . ALA B 1 100 ? -46.632 9.345 -30.343 1.00 127.57 100 ALA B CA 1
ATOM 3695 C C . ALA B 1 100 ? -46.176 8.414 -29.226 1.00 119.49 100 ALA B C 1
ATOM 3696 O O . ALA B 1 100 ? -47.003 7.892 -28.470 1.00 126.78 100 ALA B O 1
ATOM 3698 N N . PRO B 1 101 ? -44.872 8.172 -29.106 1.00 107.99 101 PRO B N 1
ATOM 3699 C CA . PRO B 1 101 ? -44.381 7.358 -27.989 1.00 98.40 101 PRO B CA 1
ATOM 3700 C C . PRO B 1 101 ? -44.707 8.015 -26.657 1.00 81.95 101 PRO B C 1
ATOM 3701 O O . PRO B 1 101 ? -44.698 9.241 -26.528 1.00 78.60 101 PRO B O 1
ATOM 3705 N N . GLN B 1 102 ? -45.016 7.186 -25.664 1.00 72.45 102 GLN B N 1
ATOM 3706 C CA . GLN B 1 102 ? -45.358 7.688 -24.343 1.00 87.54 102 GLN B CA 1
ATOM 3707 C C . GLN B 1 102 ? -44.917 6.679 -23.295 1.00 83.93 102 GLN B C 1
ATOM 3708 O O . GLN B 1 102 ? -44.934 5.467 -23.528 1.00 79.14 102 GLN B O 1
ATOM 3714 N N . PHE B 1 103 ? -44.518 7.193 -22.146 1.00 80.27 103 PHE B N 1
ATOM 3715 C CA . PHE B 1 103 ? -44.035 6.371 -21.050 1.00 77.40 103 PHE B CA 1
ATOM 3716 C C . PHE B 1 103 ? -45.174 6.006 -20.103 1.00 66.42 103 PHE B C 1
ATOM 3717 O O . PHE B 1 103 ? -46.162 6.740 -19.998 1.00 70.38 103 PHE B O 1
ATOM 3725 N N . PRO B 1 104 ? -45.061 4.872 -19.402 1.00 61.38 104 PRO B N 1
ATOM 3726 C CA . PRO B 1 104 ? -46.117 4.508 -18.441 1.00 82.94 104 PRO B CA 1
ATOM 3727 C C . PRO B 1 104 ? -46.289 5.522 -17.324 1.00 89.82 104 PRO B C 1
ATOM 3728 O O . PRO B 1 104 ? -47.415 5.755 -16.869 1.00 101.50 104 PRO B O 1
ATOM 3732 N N . LYS B 1 105 ? -45.199 6.135 -16.869 1.00 91.43 105 LYS B N 1
ATOM 3733 C CA . LYS B 1 105 ? -45.244 7.140 -15.818 1.00 95.00 105 LYS B CA 1
ATOM 3734 C C . LYS B 1 105 ? -44.559 8.411 -16.297 1.00 95.42 105 LYS B C 1
ATOM 3735 O O . LYS B 1 105 ? -43.629 8.367 -17.108 1.00 102.06 105 LYS B O 1
ATOM 3737 N N . ASP B 1 106 ? -45.039 9.549 -15.792 1.00 88.28 106 ASP B N 1
ATOM 3738 C CA . ASP B 1 106 ? -44.447 10.833 -16.156 1.00 88.32 106 ASP B CA 1
ATOM 3739 C C . ASP B 1 106 ? -43.018 10.938 -15.636 1.00 94.88 106 ASP B C 1
ATOM 3740 O O . ASP B 1 106 ? -42.111 11.364 -16.361 1.00 96.27 106 ASP B O 1
ATOM 3745 N N . GLU B 1 107 ? -42.798 10.551 -14.383 1.00 91.48 107 GLU B N 1
ATOM 3746 C CA . GLU B 1 107 ? -41.489 10.609 -13.751 1.00 81.49 107 GLU B CA 1
ATOM 3747 C C . GLU B 1 107 ? -41.044 9.209 -13.351 1.00 87.01 107 GLU B C 1
ATOM 3748 O O . GLU B 1 107 ? -41.853 8.400 -12.887 1.00 89.04 107 GLU B O 1
ATOM 3750 N N . ILE B 1 108 ? -39.758 8.927 -13.539 1.00 85.79 108 ILE B N 1
ATOM 3751 C CA . ILE B 1 108 ? -39.152 7.669 -13.116 1.00 85.11 108 ILE B CA 1
ATOM 3752 C C . ILE B 1 108 ? -38.205 7.978 -11.964 1.00 90.72 108 ILE B C 1
ATOM 3753 O O . ILE B 1 108 ? -37.236 8.729 -12.130 1.00 102.25 108 ILE B O 1
ATOM 3758 N N . ASN B 1 109 ? -38.482 7.400 -10.799 1.00 87.43 109 ASN B N 1
ATOM 3759 C CA . ASN B 1 109 ? -37.668 7.610 -9.608 1.00 89.26 109 ASN B CA 1
ATOM 3760 C C . ASN B 1 109 ? -36.769 6.399 -9.390 1.00 79.11 109 ASN B C 1
ATOM 3761 O O . ASN B 1 109 ? -37.256 5.265 -9.315 1.00 76.76 109 ASN B O 1
ATOM 3766 N N . LEU B 1 110 ? -35.465 6.638 -9.286 1.00 80.79 110 LEU B N 1
ATOM 3767 C CA . LEU B 1 110 ? -34.482 5.568 -9.215 1.00 75.34 110 LEU B CA 1
ATOM 3768 C C . LEU B 1 110 ? -33.608 5.674 -7.973 1.00 82.85 110 LEU B C 1
ATOM 3769 O O . LEU B 1 110 ? -33.420 6.751 -7.398 1.00 82.52 110 LEU B O 1
ATOM 3774 N N . GLU B 1 111 ? -33.077 4.518 -7.573 1.00 81.95 111 GLU B N 1
ATOM 3775 C CA . GLU B 1 111 ? -32.097 4.394 -6.501 1.00 71.29 111 GLU B CA 1
ATOM 3776 C C . GLU B 1 111 ? -30.911 3.608 -7.037 1.00 64.62 111 GLU B C 1
ATOM 3777 O O . GLU B 1 111 ? -31.052 2.428 -7.374 1.00 74.68 111 GLU B O 1
ATOM 3783 N N . ILE B 1 112 ? -29.753 4.254 -7.120 1.00 61.03 112 ILE B N 1
ATOM 3784 C CA . ILE B 1 112 ? -28.525 3.611 -7.573 1.00 70.85 112 ILE B CA 1
ATOM 3785 C C . ILE B 1 112 ? -27.492 3.753 -6.467 1.00 75.01 112 ILE B C 1
ATOM 3786 O O . ILE B 1 112 ? -27.221 4.866 -6.002 1.00 73.65 112 ILE B O 1
ATOM 3791 N N . SER B 1 113 ? -26.925 2.626 -6.046 1.00 72.72 113 SER B N 1
ATOM 3792 C CA . SER B 1 113 ? -25.971 2.639 -4.949 1.00 74.89 113 SER B CA 1
ATOM 3793 C C . SER B 1 113 ? -24.697 3.364 -5.356 1.00 53.76 113 SER B C 1
ATOM 3794 O O . SER B 1 113 ? -24.192 3.194 -6.469 1.00 41.30 113 SER B O 1
ATOM 3797 N N . GLU B 1 114 ? -24.195 4.206 -4.448 1.00 57.56 114 GLU B N 1
ATOM 3798 C CA . GLU B 1 114 ? -22.952 4.925 -4.704 1.00 62.97 114 GLU B CA 1
ATOM 3799 C C . GLU B 1 114 ? -21.814 3.968 -5.026 1.00 64.01 114 GLU B C 1
ATOM 3800 O O . GLU B 1 114 ? -20.908 4.311 -5.794 1.00 74.52 114 GLU B O 1
ATOM 3806 N N . SER B 1 115 ? -21.850 2.767 -4.459 1.00 64.86 115 SER B N 1
ATOM 3807 C CA . SER B 1 115 ? -20.829 1.756 -4.687 1.00 67.59 115 SER B CA 1
ATOM 3808 C C . SER B 1 115 ? -21.029 0.996 -5.993 1.00 50.72 115 SER B C 1
ATOM 3809 O O . SER B 1 115 ? -20.422 -0.064 -6.172 1.00 62.38 115 SER B O 1
ATOM 3812 N N . ASP B 1 116 ? -21.865 1.498 -6.899 1.00 49.75 116 ASP B N 1
ATOM 3813 C CA . ASP B 1 116 ? -22.088 0.823 -8.172 1.00 62.80 116 ASP B CA 1
ATOM 3814 C C . ASP B 1 116 ? -20.849 0.948 -9.050 1.00 47.93 116 ASP B C 1
ATOM 3815 O O . ASP B 1 116 ? -20.379 2.058 -9.319 1.00 42.01 116 ASP B O 1
ATOM 3820 N N . SER B 1 117 ? -20.324 -0.190 -9.495 1.00 55.39 117 SER B N 1
ATOM 3821 C CA . SER B 1 117 ? -19.121 -0.192 -10.309 1.00 66.39 117 SER B CA 1
ATOM 3822 C C . SER B 1 117 ? -19.401 0.440 -11.672 1.00 58.30 117 SER B C 1
ATOM 3823 O O . SER B 1 117 ? -20.518 0.351 -12.18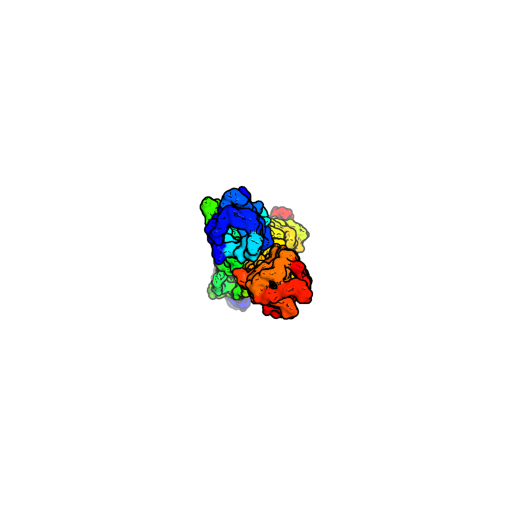8 1.00 67.27 117 SER B O 1
ATOM 3826 N N . PRO B 1 118 ? -18.406 1.099 -12.269 1.00 59.74 118 PRO B N 1
ATOM 3827 C CA . PRO B 1 118 ? -18.602 1.650 -13.614 1.00 59.64 118 PRO B CA 1
ATOM 3828 C C . PRO B 1 118 ? -18.868 0.543 -14.621 1.00 59.10 118 PRO B C 1
ATOM 3829 O O . PRO B 1 118 ? -18.434 -0.599 -14.456 1.00 66.60 118 PRO B O 1
ATOM 3833 N N . GLY B 1 119 ? -19.598 0.899 -15.674 1.00 63.40 119 GLY B N 1
ATOM 3834 C CA . GLY B 1 119 ? -20.053 -0.069 -16.643 1.00 62.47 119 GLY B CA 1
ATOM 3835 C C . GLY B 1 119 ? -21.332 -0.777 -16.263 1.00 55.84 119 GLY B C 1
ATOM 3836 O O . GLY B 1 119 ? -21.877 -1.521 -17.089 1.00 59.54 119 GLY B O 1
ATOM 3837 N N . ALA B 1 120 ? -21.832 -0.577 -15.046 1.00 43.49 120 ALA B N 1
ATOM 3838 C CA . ALA B 1 120 ? -23.083 -1.200 -14.648 1.00 46.63 120 ALA B CA 1
ATOM 3839 C C . ALA B 1 120 ? -24.253 -0.552 -15.374 1.00 72.29 120 ALA B C 1
ATOM 3840 O O . ALA B 1 120 ? -24.268 0.660 -15.614 1.00 69.45 120 ALA B O 1
ATOM 3842 N N . ARG B 1 121 ? -25.238 -1.372 -15.717 1.00 79.80 121 ARG B N 1
ATOM 3843 C CA . ARG B 1 121 ? -26.395 -0.947 -16.486 1.00 69.96 121 ARG B CA 1
ATOM 3844 C C . ARG B 1 121 ? -27.665 -1.140 -15.674 1.00 72.20 121 ARG B C 1
ATOM 3845 O O . ARG B 1 121 ? -27.783 -2.099 -14.908 1.00 87.93 121 ARG B O 1
ATOM 3853 N N . THR B 1 122 ? -28.610 -0.222 -15.846 1.00 63.65 122 THR B N 1
ATOM 3854 C CA . THR B 1 122 ? -29.911 -0.281 -15.196 1.00 61.76 122 THR B CA 1
ATOM 3855 C C . THR B 1 122 ? -30.997 -0.243 -16.260 1.00 64.13 122 THR B C 1
ATOM 3856 O O . THR B 1 122 ? -30.999 0.645 -17.119 1.00 55.27 122 THR B O 1
ATOM 3860 N N . ILE B 1 123 ? -31.917 -1.197 -16.201 1.00 72.97 123 ILE B N 1
ATOM 3861 C CA . ILE B 1 123 ? -33.015 -1.244 -17.161 1.00 60.36 123 ILE B CA 1
ATOM 3862 C C . ILE B 1 123 ? -34.047 -0.197 -16.768 1.00 64.10 123 ILE B C 1
ATOM 3863 O O . ILE B 1 123 ? -34.392 -0.050 -15.588 1.00 61.91 123 ILE B O 1
ATOM 3868 N N . LEU B 1 124 ? -34.535 0.546 -17.755 1.00 65.82 124 LEU B N 1
ATOM 3869 C CA . LEU B 1 124 ? -35.494 1.616 -17.539 1.00 66.13 124 LEU B CA 1
ATOM 3870 C C . LEU B 1 124 ? -36.854 1.229 -18.101 1.00 70.05 124 LEU B C 1
ATOM 3871 O O . LEU B 1 124 ? -37.001 0.240 -18.824 1.00 62.69 124 LEU B O 1
ATOM 3876 N N . GLU B 1 125 ? -37.857 2.032 -17.752 1.00 73.40 125 GLU B N 1
ATOM 3877 C CA . GLU B 1 125 ? -39.205 1.785 -18.239 1.00 78.85 125 GLU B CA 1
ATOM 3878 C C . GLU B 1 125 ? -39.236 1.908 -19.755 1.00 92.38 125 GLU B C 1
ATOM 3879 O O . GLU B 1 125 ? -38.614 2.801 -20.336 1.00 104.35 125 GLU B O 1
ATOM 3885 N N . SER B 1 126 ? -39.967 1.003 -20.396 1.00 91.19 126 SER B N 1
ATOM 3886 C CA . SER B 1 126 ? -40.045 1.001 -21.847 1.00 80.71 126 SER B CA 1
ATOM 3887 C C . SER B 1 126 ? -41.092 1.997 -22.323 1.00 80.49 126 SER B C 1
ATOM 3888 O O . SER B 1 126 ? -42.158 2.138 -21.717 1.00 94.56 126 SER B O 1
ATOM 3891 N N . ALA B 1 127 ? -40.781 2.689 -23.414 1.00 73.64 127 ALA B N 1
ATOM 3892 C CA . ALA B 1 127 ? -41.730 3.592 -24.044 1.00 81.77 127 ALA B CA 1
ATOM 3893 C C . ALA B 1 127 ? -42.545 2.819 -25.069 1.00 79.48 127 ALA B C 1
ATOM 3894 O O . ALA B 1 127 ? -41.997 2.045 -25.860 1.00 75.29 127 ALA B O 1
ATOM 3896 N N . LYS B 1 128 ? -43.855 3.034 -25.057 1.00 79.63 128 LYS B N 1
ATOM 3897 C CA . LYS B 1 128 ? -44.763 2.294 -25.920 1.00 86.55 128 LYS B CA 1
ATOM 3898 C C . LYS B 1 128 ? -45.214 3.170 -27.080 1.00 89.85 128 LYS B C 1
ATOM 3899 O O . LYS B 1 128 ? -45.618 4.321 -26.880 1.00 91.82 128 LYS B O 1
ATOM 3901 N N . ASP B 1 129 ? -45.138 2.619 -28.289 1.00 86.43 129 ASP B N 1
ATOM 3902 C CA . ASP B 1 129 ? -45.640 3.266 -29.496 1.00 89.14 129 ASP B CA 1
ATOM 3903 C C . ASP B 1 129 ? -46.473 2.227 -30.232 1.00 94.04 129 ASP B C 1
ATOM 3904 O O . ASP B 1 129 ? -45.923 1.282 -30.807 1.00 102.92 129 ASP B O 1
ATOM 3909 N N . LEU B 1 130 ? -47.795 2.399 -30.210 1.00 88.14 130 LEU B N 1
ATOM 3910 C CA . LEU B 1 130 ? -48.686 1.403 -30.791 1.00 96.16 130 LEU B CA 1
ATOM 3911 C C . LEU B 1 130 ? -48.540 1.298 -32.303 1.00 89.74 130 LEU B C 1
ATOM 3912 O O . LEU B 1 130 ? -48.943 0.282 -32.879 1.00 93.88 130 LEU B O 1
ATOM 3917 N N . ASP B 1 131 ? -47.977 2.313 -32.954 1.00 73.67 131 ASP B N 1
ATOM 3918 C CA . ASP B 1 131 ? -47.726 2.230 -34.384 1.00 74.54 131 ASP B CA 1
ATOM 3919 C C . ASP B 1 131 ? -46.703 1.137 -34.677 1.00 85.32 131 ASP B C 1
ATOM 3920 O O . ASP B 1 131 ? -45.955 0.695 -33.801 1.00 99.49 131 ASP B O 1
ATOM 3925 N N . ILE B 1 132 ? -46.680 0.695 -35.933 1.00 78.69 132 ILE B N 1
ATOM 3926 C CA . ILE B 1 132 ? -45.780 -0.357 -36.381 1.00 86.18 132 ILE B CA 1
ATOM 3927 C C . ILE B 1 132 ? -44.936 0.176 -37.533 1.00 91.02 132 ILE B C 1
ATOM 3928 O O . ILE B 1 132 ? -45.154 1.278 -38.038 1.00 109.89 132 ILE B O 1
ATOM 3933 N N . GLY B 1 133 ? -43.973 -0.640 -37.956 1.00 93.23 133 GLY B N 1
ATOM 3934 C CA . GLY B 1 133 ? -43.119 -0.251 -39.065 1.00 71.51 133 GLY B CA 1
ATOM 3935 C C . GLY B 1 133 ? -42.234 0.922 -38.694 1.00 69.76 133 GLY B C 1
ATOM 3936 O O . GLY B 1 133 ? -41.731 1.022 -37.570 1.00 88.54 133 GLY B O 1
ATOM 3937 N N . MET B 1 134 ? -42.043 1.831 -39.655 1.00 71.25 134 MET B N 1
ATOM 3938 C CA . MET B 1 134 ? -41.222 3.012 -39.400 1.00 73.60 134 MET B CA 1
ATOM 3939 C C . MET B 1 134 ? -41.897 3.949 -38.406 1.00 69.97 134 MET B C 1
ATOM 3940 O O . MET B 1 134 ? -41.222 4.585 -37.590 1.00 68.13 134 MET B O 1
ATOM 3945 N N . ASN B 1 135 ? -43.228 4.036 -38.445 1.00 85.52 135 ASN B N 1
ATOM 3946 C CA . ASN B 1 135 ? -43.955 4.884 -37.507 1.00 85.05 135 ASN B CA 1
ATOM 3947 C C . ASN B 1 135 ? -43.840 4.404 -36.066 1.00 72.46 135 ASN B C 1
ATOM 3948 O O . ASN B 1 135 ? -44.244 5.135 -35.156 1.00 69.92 135 ASN B O 1
ATOM 3953 N N . SER B 1 136 ? -43.313 3.204 -35.838 1.00 76.77 136 SER B N 1
ATOM 3954 C CA . SER B 1 136 ? -43.108 2.716 -34.485 1.00 86.41 136 SER B CA 1
ATOM 3955 C C . SER B 1 136 ? -41.909 3.418 -33.851 1.00 87.94 136 SER B C 1
ATOM 3956 O O . SER B 1 136 ? -41.246 4.260 -34.463 1.00 89.73 136 SER B O 1
ATOM 3959 N N . LEU B 1 137 ? -41.629 3.054 -32.601 1.00 89.90 137 LEU B N 1
ATOM 3960 C CA . LEU B 1 137 ? -40.526 3.660 -31.868 1.00 78.60 137 LEU B CA 1
ATOM 3961 C C . LEU B 1 137 ? -39.202 3.390 -32.574 1.00 67.81 137 LEU B C 1
ATOM 3962 O O . LEU B 1 137 ? -38.932 2.269 -33.014 1.00 68.99 137 LEU B O 1
ATOM 3967 N N . SER B 1 138 ? -38.370 4.427 -32.676 1.00 63.85 138 SER B N 1
ATOM 3968 C CA . SER B 1 138 ? -37.119 4.350 -33.420 1.00 77.03 138 SER B CA 1
ATOM 3969 C C . SER B 1 138 ? -35.898 4.336 -32.509 1.00 90.74 138 SER B C 1
ATOM 3970 O O . SER B 1 138 ? -35.077 3.418 -32.596 1.00 97.29 138 SER B O 1
ATOM 3973 N N . LYS B 1 139 ? -35.738 5.338 -31.648 1.00 89.39 139 LYS B N 1
ATOM 3974 C CA . LYS B 1 139 ? -34.540 5.412 -30.826 1.00 72.34 139 LYS B CA 1
ATOM 3975 C C . LYS B 1 139 ? -34.832 6.179 -29.546 1.00 75.00 139 LYS B C 1
ATOM 3976 O O . LYS B 1 139 ? -35.793 6.947 -29.461 1.00 86.67 139 LYS B O 1
ATOM 3978 N N . TYR B 1 140 ? -33.977 5.962 -28.551 1.00 72.06 140 TYR B N 1
ATOM 3979 C CA . TYR B 1 140 ? -33.990 6.698 -27.296 1.00 59.77 140 TYR B CA 1
ATOM 3980 C C . TYR B 1 140 ? -32.784 7.623 -27.241 1.00 69.68 140 TYR B C 1
ATOM 3981 O O . TYR B 1 140 ? -31.697 7.271 -27.704 1.00 84.10 140 TYR B O 1
ATOM 3990 N N . GLN B 1 141 ? -32.970 8.801 -26.656 1.00 70.16 141 GLN B N 1
ATOM 3991 C CA . GLN B 1 141 ? -31.849 9.689 -26.390 1.00 80.62 141 GLN B CA 1
ATOM 3992 C C . GLN B 1 141 ? -32.017 10.336 -25.024 1.00 73.08 141 GLN B C 1
ATOM 3993 O O . GLN B 1 141 ? -33.135 10.609 -24.574 1.00 76.57 141 GLN B O 1
ATOM 3999 N N . LEU B 1 142 ? -30.882 10.582 -24.377 1.00 64.68 142 LEU B N 1
ATOM 4000 C CA . LEU B 1 142 ? -30.825 11.056 -23.005 1.00 63.10 142 LEU B CA 1
ATOM 4001 C C . LEU B 1 142 ? -30.086 12.386 -22.944 1.00 70.65 142 LEU B C 1
ATOM 4002 O O . LEU B 1 142 ? -29.216 12.671 -23.773 1.00 72.87 142 LEU B O 1
ATOM 4007 N N . SER B 1 143 ? -30.452 13.200 -21.959 1.00 74.25 143 SER B N 1
ATOM 4008 C CA . SER B 1 143 ? -29.786 14.478 -21.766 1.00 68.09 143 SER B CA 1
ATOM 4009 C C . SER B 1 143 ? -28.306 14.252 -21.464 1.00 63.08 143 SER B C 1
ATOM 4010 O O . SER B 1 143 ? -27.950 13.271 -20.799 1.00 70.60 143 SER B O 1
ATOM 4013 N N . PRO B 1 144 ? -27.421 15.127 -21.936 1.00 71.82 144 PRO B N 1
ATOM 4014 C CA . PRO B 1 144 ? -25.985 14.880 -21.767 1.00 81.74 144 PRO B CA 1
ATOM 4015 C C . PRO B 1 144 ? -25.549 15.051 -20.321 1.00 89.17 144 PRO B C 1
ATOM 4016 O O . PRO B 1 144 ? -26.001 15.955 -19.615 1.00 98.76 144 PRO B O 1
ATOM 4020 N N . ASN B 1 145 ? -24.659 14.163 -19.888 1.00 89.78 145 ASN B N 1
ATOM 4021 C CA . ASN B 1 145 ? -24.101 14.212 -18.544 1.00 97.20 145 ASN B CA 1
ATOM 4022 C C . ASN B 1 145 ? -22.799 13.426 -18.533 1.00 101.96 145 ASN B C 1
ATOM 4023 O O . ASN B 1 145 ? -22.441 12.762 -19.509 1.00 99.40 145 ASN B O 1
ATOM 4028 N N . ASP B 1 146 ? -22.094 13.512 -17.408 1.00 109.81 146 ASP B N 1
ATOM 4029 C CA . ASP B 1 146 ? -20.803 12.856 -17.260 1.00 106.92 146 ASP B CA 1
ATOM 4030 C C . ASP B 1 146 ? -20.905 11.432 -16.732 1.00 91.06 146 ASP B C 1
ATOM 4031 O O . ASP B 1 146 ? -19.959 10.655 -16.905 1.00 90.92 146 ASP B O 1
ATOM 4036 N N . TYR B 1 147 ? -22.017 11.067 -16.097 1.00 80.59 147 TYR B N 1
ATOM 4037 C CA . TYR B 1 147 ? -22.084 9.797 -15.385 1.00 81.09 147 TYR B CA 1
ATOM 4038 C C . TYR B 1 147 ? -22.679 8.671 -16.222 1.00 75.32 147 TYR B C 1
ATOM 4039 O O . TYR B 1 147 ? -22.113 7.575 -16.281 1.00 67.47 147 TYR B O 1
ATOM 4048 N N . PHE B 1 148 ? -23.812 8.915 -16.869 1.00 79.71 148 PHE B N 1
ATOM 4049 C CA . PHE B 1 148 ? -24.570 7.860 -17.523 1.00 62.81 148 PHE B CA 1
ATOM 4050 C C . PHE B 1 148 ? -24.530 8.016 -19.035 1.00 68.39 148 PHE B C 1
ATOM 4051 O O . PHE B 1 148 ? -24.698 9.118 -19.563 1.00 66.20 148 PHE B O 1
ATOM 4059 N N . LEU B 1 149 ? -24.318 6.903 -19.726 1.00 65.90 149 LEU B N 1
ATOM 4060 C CA . LEU B 1 149 ? -24.450 6.842 -21.171 1.00 66.15 149 LEU B CA 1
ATOM 4061 C C . LEU B 1 149 ? -25.583 5.883 -21.488 1.00 75.87 149 LEU B C 1
ATOM 4062 O O . LEU B 1 149 ? -25.663 4.797 -20.910 1.00 73.39 149 LEU B O 1
ATOM 4067 N N . LEU B 1 150 ? -26.450 6.271 -22.414 1.00 87.10 150 LEU B N 1
ATOM 4068 C CA . LEU B 1 150 ? -27.658 5.502 -22.660 1.00 75.29 150 LEU B CA 1
ATOM 4069 C C . LEU B 1 150 ? -27.428 4.488 -23.769 1.00 61.89 150 LEU B C 1
ATOM 4070 O O . LEU B 1 150 ? -26.798 4.786 -24.788 1.00 62.61 150 LEU B O 1
ATOM 4075 N N . LEU B 1 151 ? -27.953 3.288 -23.558 1.00 46.06 151 LEU B N 1
ATOM 4076 C CA . LEU B 1 151 ? -27.913 2.204 -24.522 1.00 57.05 151 LEU B CA 1
ATOM 4077 C C . LEU B 1 151 ? -29.338 1.819 -24.878 1.00 67.08 151 LEU B C 1
ATOM 4078 O O . LEU B 1 151 ? -30.231 1.853 -24.026 1.00 75.19 151 LEU B O 1
ATOM 4083 N N . VAL B 1 152 ? -29.545 1.445 -26.135 1.00 71.81 152 VAL B N 1
ATOM 4084 C CA . VAL B 1 152 ? -30.846 1.011 -26.622 1.00 70.74 152 VAL B CA 1
ATOM 4085 C C . VAL B 1 152 ? -30.725 -0.458 -26.992 1.00 71.53 152 VAL B C 1
ATOM 4086 O O . VAL B 1 152 ? -29.960 -0.819 -27.896 1.00 80.19 152 VAL B O 1
ATOM 4090 N N . LYS B 1 153 ? -31.478 -1.302 -26.295 1.00 70.87 153 LYS B N 1
ATOM 4091 C CA . LYS B 1 153 ? -31.504 -2.728 -26.573 1.00 84.61 153 LYS B CA 1
ATOM 4092 C C . LYS B 1 153 ? -32.917 -3.102 -26.970 1.00 97.89 153 LYS B C 1
ATOM 4093 O O . LYS B 1 153 ? -33.878 -2.429 -26.593 1.00 106.09 153 LYS B O 1
ATOM 4099 N N . ASP B 1 154 ? -33.043 -4.166 -27.745 1.00 96.29 154 ASP B N 1
ATOM 4100 C CA . ASP B 1 154 ? -34.344 -4.603 -28.220 1.00 101.56 154 ASP B CA 1
ATOM 4101 C C . ASP B 1 154 ? -34.669 -5.907 -27.516 1.00 106.34 154 ASP B C 1
ATOM 4102 O O . ASP B 1 154 ? -33.933 -6.890 -27.648 1.00 105.21 154 ASP B O 1
ATOM 4107 N N . ASN B 1 155 ? -35.769 -5.910 -26.785 1.00 108.29 155 ASN B N 1
ATOM 4108 C CA . ASN B 1 155 ? -36.227 -7.091 -26.084 1.00 117.65 155 ASN B CA 1
ATOM 4109 C C . ASN B 1 155 ? -36.857 -8.078 -27.063 1.00 128.99 155 ASN B C 1
ATOM 4110 O O . ASN B 1 155 ? -37.213 -7.709 -28.184 1.00 129.95 155 ASN B O 1
ATOM 4115 N N . PRO B 1 156 ? -36.981 -9.352 -26.667 1.00 134.90 156 PRO B N 1
ATOM 4116 C CA . PRO B 1 156 ? -37.394 -10.393 -27.627 1.00 132.13 156 PRO B CA 1
ATOM 4117 C C . PRO B 1 156 ? -38.654 -10.080 -28.421 1.00 130.75 156 PRO B C 1
ATOM 4118 O O . PRO B 1 156 ? -38.761 -10.516 -29.574 1.00 145.24 156 PRO B O 1
ATOM 4122 N N . ASP B 1 157 ? -39.610 -9.340 -27.853 1.00 123.29 157 ASP B N 1
ATOM 4123 C CA . ASP B 1 157 ? -40.849 -9.066 -28.574 1.00 124.55 157 ASP B CA 1
ATOM 4124 C C . ASP B 1 157 ? -40.624 -8.222 -29.824 1.00 139.68 157 ASP B C 1
ATOM 4125 O O . ASP B 1 157 ? -41.462 -8.242 -30.732 1.00 141.62 157 ASP B O 1
ATOM 4130 N N . GLY B 1 158 ? -39.517 -7.485 -29.893 1.00 156.36 158 GLY B N 1
ATOM 4131 C CA . GLY B 1 158 ? -39.214 -6.617 -31.014 1.00 167.69 158 GLY B CA 1
ATOM 4132 C C . GLY B 1 158 ? -39.212 -5.142 -30.680 1.00 169.29 158 GLY B C 1
ATOM 4133 O O . GLY B 1 158 ? -38.712 -4.342 -31.482 1.00 171.35 158 GLY B O 1
ATOM 4134 N N . SER B 1 159 ? -39.752 -4.755 -29.526 1.00 160.27 159 SER B N 1
ATOM 4135 C CA . SER B 1 159 ? -39.753 -3.364 -29.105 1.00 144.52 159 SER B CA 1
ATOM 4136 C C . SER B 1 159 ? -38.334 -2.919 -28.752 1.00 130.12 159 SER B C 1
ATOM 4137 O O . SER B 1 159 ? -37.365 -3.675 -28.860 1.00 138.87 159 SER B O 1
ATOM 4140 N N . LYS B 1 160 ? -38.211 -1.665 -28.327 1.00 105.55 160 LYS B N 1
ATOM 4141 C CA . LYS B 1 160 ? -36.934 -1.089 -27.934 1.00 88.61 160 LYS B CA 1
ATOM 4142 C C . LYS B 1 160 ? -37.048 -0.544 -26.518 1.00 85.48 160 LYS B C 1
ATOM 4143 O O . LYS B 1 160 ? -37.965 0.227 -26.217 1.00 84.68 160 LYS B O 1
ATOM 4149 N N . TYR B 1 161 ? -36.127 -0.956 -25.652 1.00 78.31 161 TYR B N 1
ATOM 4150 C CA . TYR B 1 161 ? -36.066 -0.442 -24.298 1.00 68.32 161 TYR B CA 1
ATOM 4151 C C . TYR B 1 161 ? -34.690 0.151 -24.020 1.00 66.07 161 TYR B C 1
ATOM 4152 O O . TYR B 1 161 ? -33.673 -0.335 -24.538 1.00 64.28 161 TYR B O 1
ATOM 4161 N N . PRO B 1 162 ? -34.632 1.219 -23.228 1.00 62.89 162 PRO B N 1
ATOM 4162 C CA . PRO B 1 162 ? -33.351 1.823 -22.870 1.00 56.21 162 PRO B CA 1
ATOM 4163 C C . PRO B 1 162 ? -32.811 1.299 -21.550 1.00 61.70 162 PRO B C 1
ATOM 4164 O O . PRO B 1 162 ? -33.550 0.960 -20.623 1.00 59.92 162 PRO B O 1
ATOM 4168 N N . GLU B 1 163 ? -31.485 1.233 -21.484 1.00 58.97 163 GLU B N 1
ATOM 4169 C CA . GLU B 1 163 ? -30.780 0.890 -20.261 1.00 48.66 163 GLU B CA 1
ATOM 4170 C C . GLU B 1 163 ? -29.599 1.835 -20.110 1.00 56.83 163 GLU B C 1
ATOM 4171 O O . GLU B 1 163 ? -29.061 2.337 -21.099 1.00 59.61 163 GLU B O 1
ATOM 4177 N N . LEU B 1 164 ? -29.207 2.085 -18.866 1.00 64.22 164 LEU B N 1
ATOM 4178 C CA . LEU B 1 164 ? -28.171 3.058 -18.555 1.00 66.25 164 LEU B CA 1
ATOM 4179 C C . LEU B 1 164 ? -26.867 2.336 -18.249 1.00 70.61 164 LEU B C 1
ATOM 4180 O O . LEU B 1 164 ? -26.835 1.432 -17.409 1.00 82.60 164 LEU B O 1
ATOM 4185 N N . GLU B 1 165 ? -25.793 2.761 -18.902 1.00 63.39 165 GLU B N 1
ATOM 4186 C CA . GLU B 1 165 ? -24.457 2.247 -18.640 1.00 70.47 165 GLU B CA 1
ATOM 4187 C C . GLU B 1 165 ? -23.693 3.319 -17.880 1.00 82.45 165 GLU B C 1
ATOM 4188 O O . GLU B 1 165 ? -23.530 4.441 -18.375 1.00 101.22 165 GLU B O 1
ATOM 4194 N N . LEU B 1 166 ? -23.239 2.977 -16.680 1.00 69.86 166 LEU B N 1
ATOM 4195 C CA . LEU B 1 166 ? -22.571 3.940 -15.819 1.00 70.66 166 LEU B CA 1
ATOM 4196 C C . LEU B 1 166 ? -21.141 4.144 -16.302 1.00 83.43 166 LEU B C 1
ATOM 4197 O O . LEU B 1 166 ? -20.364 3.187 -16.386 1.00 109.41 166 LEU B O 1
ATOM 4202 N N . GLN B 1 167 ? -20.795 5.391 -16.616 1.00 76.04 167 GLN B N 1
ATOM 4203 C CA . GLN B 1 167 ? -19.463 5.719 -17.108 1.00 68.49 167 GLN B CA 1
ATOM 4204 C C . GLN B 1 167 ? -18.490 6.011 -15.975 1.00 65.77 167 GLN B C 1
ATOM 4205 O O . GLN B 1 167 ? -17.317 5.629 -16.051 1.00 80.34 167 GLN B O 1
ATOM 4211 N N . LYS B 1 168 ? -18.955 6.684 -14.924 1.00 60.56 168 LYS B N 1
ATOM 4212 C CA . LYS B 1 168 ? -18.128 7.043 -13.784 1.00 51.69 168 LYS B CA 1
ATOM 4213 C C . LYS B 1 168 ? -18.830 6.638 -12.498 1.00 63.79 168 LYS B C 1
ATOM 4214 O O . LYS B 1 168 ? -20.060 6.658 -12.413 1.00 90.45 168 LYS B O 1
ATOM 4220 N N . MET B 1 169 ? -18.038 6.292 -11.487 1.00 52.35 169 MET B N 1
ATOM 4221 C CA . MET B 1 169 ? -18.610 5.923 -10.202 1.00 60.70 169 MET B CA 1
ATOM 4222 C C . MET B 1 169 ? -19.308 7.127 -9.583 1.00 62.26 169 MET B C 1
ATOM 4223 O O . MET B 1 169 ? -18.818 8.257 -9.660 1.00 68.00 169 MET B O 1
ATOM 4228 N N . LEU B 1 170 ? -20.464 6.886 -8.974 1.00 66.24 170 LEU B N 1
ATOM 4229 C CA . LEU B 1 170 ? -21.205 7.973 -8.360 1.00 75.08 170 LEU B CA 1
ATOM 4230 C C . LEU B 1 170 ? -20.613 8.325 -6.998 1.00 75.74 170 LEU B C 1
ATOM 4231 O O . LEU B 1 170 ? -19.828 7.572 -6.414 1.00 77.24 170 LEU B O 1
ATOM 4236 N N . ASP B 1 171 ? -21.002 9.499 -6.495 1.00 75.69 171 ASP B N 1
ATOM 4237 C CA . ASP B 1 171 ? -20.514 9.976 -5.201 1.00 78.91 171 ASP B CA 1
ATOM 4238 C C . ASP B 1 171 ? -21.560 10.952 -4.663 1.00 65.86 171 ASP B C 1
ATOM 4239 O O . ASP B 1 171 ? -21.617 12.102 -5.106 1.00 83.24 171 ASP B O 1
ATOM 4244 N N . ARG B 1 172 ? -22.375 10.483 -3.715 1.00 49.61 172 ARG B N 1
ATOM 4245 C CA . ARG B 1 172 ? -23.416 11.340 -3.158 1.00 71.06 172 ARG B CA 1
ATOM 4246 C C . ARG B 1 172 ? -22.831 12.472 -2.324 1.00 85.42 172 ARG B C 1
ATOM 4247 O O . ARG B 1 172 ? -23.452 13.534 -2.204 1.00 105.59 172 ARG B O 1
ATOM 4255 N N . GLU B 1 173 ? -21.649 12.266 -1.735 1.00 73.96 173 GLU B N 1
ATOM 4256 C CA . GLU B 1 173 ? -21.016 13.326 -0.960 1.00 69.72 173 GLU B CA 1
ATOM 4257 C C . GLU B 1 173 ? -20.664 14.530 -1.822 1.00 74.72 173 GLU B C 1
ATOM 4258 O O . GLU B 1 173 ? -20.458 15.624 -1.286 1.00 79.02 173 GLU B O 1
ATOM 4264 N N . ALA B 1 174 ? -20.596 14.355 -3.142 1.00 73.75 174 ALA B N 1
ATOM 4265 C CA . ALA B 1 174 ? -20.399 15.452 -4.081 1.00 63.42 174 ALA B CA 1
ATOM 4266 C C . ALA B 1 174 ? -21.706 15.882 -4.734 1.00 68.93 174 ALA B C 1
ATOM 4267 O O . ALA B 1 174 ? -22.026 17.074 -4.760 1.00 92.07 174 ALA B O 1
ATOM 4269 N N . GLU B 1 175 ? -22.472 14.927 -5.260 1.00 71.43 175 GLU B N 1
ATOM 4270 C CA . GLU B 1 175 ? -23.773 15.197 -5.863 1.00 70.02 175 GLU B CA 1
ATOM 4271 C C . GLU B 1 175 ? -24.746 14.143 -5.359 1.00 62.37 175 GLU B C 1
ATOM 4272 O O . GLU B 1 175 ? -24.586 12.957 -5.662 1.00 58.30 175 GLU B O 1
ATOM 4278 N N . SER B 1 176 ? -25.755 14.575 -4.601 1.00 65.79 176 SER B N 1
ATOM 4279 C CA . SER B 1 176 ? -26.653 13.627 -3.946 1.00 74.33 176 SER B CA 1
ATOM 4280 C C . SER B 1 176 ? -27.584 12.955 -4.948 1.00 81.05 176 SER B C 1
ATOM 4281 O O . SER B 1 176 ? -27.748 11.730 -4.933 1.00 78.72 176 SER B O 1
ATOM 4284 N N . THR B 1 177 ? -28.209 13.740 -5.822 1.00 74.98 177 THR B N 1
ATOM 4285 C CA . THR B 1 177 ? -29.191 13.215 -6.757 1.00 63.76 177 THR B CA 1
ATOM 4286 C C . THR B 1 177 ? -28.944 13.805 -8.136 1.00 73.92 177 THR B C 1
ATOM 4287 O O . THR B 1 177 ? -28.288 14.839 -8.286 1.00 85.93 177 THR B O 1
ATOM 4291 N N . HIS B 1 178 ? -29.481 13.129 -9.150 1.00 71.54 178 HIS B N 1
ATOM 4292 C CA . HIS B 1 178 ? -29.372 13.576 -10.532 1.00 65.31 178 HIS B CA 1
ATOM 4293 C C . HIS B 1 178 ? -30.752 13.577 -11.166 1.00 72.33 178 HIS B C 1
ATOM 4294 O O . HIS B 1 178 ? -31.469 12.577 -11.092 1.00 80.93 178 HIS B O 1
ATOM 4301 N N . HIS B 1 179 ? -31.119 14.688 -11.795 1.00 80.02 179 HIS B N 1
ATOM 4302 C CA . HIS B 1 179 ? -32.383 14.803 -12.511 1.00 83.41 179 HIS B CA 1
ATOM 4303 C C . HIS B 1 179 ? -32.077 14.896 -13.998 1.00 76.02 179 HIS B C 1
ATOM 4304 O O . HIS B 1 179 ? -31.381 15.820 -14.435 1.00 84.79 179 HIS B O 1
ATOM 4311 N N . LEU B 1 180 ? -32.591 13.944 -14.772 1.00 73.63 180 LEU B N 1
ATOM 4312 C CA . LEU B 1 180 ? -32.293 13.863 -16.192 1.00 80.59 180 LEU B CA 1
ATOM 4313 C C . LEU B 1 180 ? -33.583 13.791 -16.994 1.00 90.92 180 LEU B C 1
ATOM 4314 O O . LEU B 1 180 ? -34.642 13.414 -16.484 1.00 103.31 180 LEU B O 1
ATOM 4319 N N . MET B 1 181 ? -33.473 14.149 -18.271 1.00 84.79 181 MET B N 1
ATOM 4320 C CA . MET B 1 181 ? -34.589 14.123 -19.206 1.00 83.16 181 MET B CA 1
ATOM 4321 C C . MET B 1 181 ? -34.331 13.034 -20.238 1.00 76.96 181 MET B C 1
ATOM 4322 O O . MET B 1 181 ? -33.292 13.039 -20.907 1.00 79.95 181 MET B O 1
ATOM 4327 N N . LEU B 1 182 ? -35.280 12.112 -20.367 1.00 69.07 182 LEU B N 1
ATOM 4328 C CA . LEU B 1 182 ? -35.190 10.988 -21.289 1.00 63.09 182 LEU B CA 1
ATOM 4329 C C . LEU B 1 182 ? -36.264 11.122 -22.359 1.00 83.69 182 LEU B C 1
ATOM 4330 O O . LEU B 1 182 ? -37.433 11.374 -22.042 1.00 90.59 182 LEU B O 1
ATOM 4335 N N . THR B 1 183 ? -35.868 10.941 -23.620 1.00 83.99 183 THR B N 1
ATOM 4336 C CA . THR B 1 183 ? -36.764 11.122 -24.753 1.00 81.53 183 THR B CA 1
ATOM 4337 C C . THR B 1 183 ? -36.762 9.885 -25.640 1.00 91.67 183 THR B C 1
ATOM 4338 O O . THR B 1 183 ? -35.725 9.239 -25.828 1.00 94.76 183 THR B O 1
ATOM 4342 N N . ALA B 1 184 ? -37.931 9.578 -26.198 1.00 88.76 184 ALA B N 1
ATOM 4343 C CA . ALA B 1 184 ? -38.116 8.475 -27.130 1.00 74.40 184 ALA B CA 1
ATOM 4344 C C . ALA B 1 184 ? -38.710 9.024 -28.417 1.00 81.98 184 ALA B C 1
ATOM 4345 O O . ALA B 1 184 ? -39.746 9.696 -28.389 1.00 100.81 184 ALA B O 1
ATOM 4347 N N . VAL B 1 185 ? -38.054 8.736 -29.537 1.00 77.17 185 VAL B N 1
ATOM 4348 C CA . VAL B 1 185 ? -38.427 9.275 -30.838 1.00 77.64 185 VAL B CA 1
ATOM 4349 C C . VAL B 1 185 ? -38.759 8.125 -31.777 1.00 71.34 185 VAL B C 1
ATOM 4350 O O . VAL B 1 185 ? -38.069 7.099 -31.791 1.00 65.02 185 VAL B O 1
ATOM 4354 N N . ASP B 1 186 ? -39.822 8.299 -32.557 1.00 81.61 186 ASP B N 1
ATOM 4355 C CA . ASP B 1 186 ? -40.225 7.322 -33.554 1.00 82.67 186 ASP B CA 1
ATOM 4356 C C . ASP B 1 186 ? -39.621 7.671 -34.914 1.00 73.06 186 ASP B C 1
ATOM 4357 O O . ASP B 1 186 ? -39.030 8.735 -35.107 1.00 74.16 186 ASP B O 1
ATOM 4362 N N . GLY B 1 187 ? -39.770 6.752 -35.865 1.00 65.24 187 GLY B N 1
ATOM 4363 C CA . GLY B 1 187 ? -39.231 6.967 -37.194 1.00 76.94 187 GLY B CA 1
ATOM 4364 C C . GLY B 1 187 ? -40.260 7.456 -38.191 1.00 75.66 187 GLY B C 1
ATOM 4365 O O . GLY B 1 187 ? -40.567 6.766 -39.169 1.00 71.37 187 GLY B O 1
ATOM 4366 N N . GLY B 1 188 ? -40.795 8.655 -37.960 1.00 71.52 188 GLY B N 1
ATOM 4367 C CA . GLY B 1 188 ? -41.793 9.241 -38.822 1.00 95.60 188 GLY B CA 1
ATOM 4368 C C . GLY B 1 188 ? -41.301 10.522 -39.472 1.00 105.60 188 GLY B C 1
ATOM 4369 O O . GLY B 1 188 ? -40.197 11.005 -39.207 1.00 108.95 188 GLY B O 1
ATOM 4370 N N . ASP B 1 189 ? -42.147 11.059 -40.344 1.00 109.56 189 ASP B N 1
ATOM 4371 C CA . ASP B 1 189 ? -41.838 12.298 -41.046 1.00 108.99 189 ASP B CA 1
ATOM 4372 C C . ASP B 1 189 ? -43.030 13.250 -41.004 1.00 115.00 189 ASP B C 1
ATOM 4373 O O . ASP B 1 189 ? -43.941 13.142 -41.825 1.00 112.91 189 ASP B O 1
ATOM 4375 N N . PRO B 1 190 ? -43.029 14.191 -40.045 1.00 125.51 190 PRO B N 1
ATOM 4376 C CA . PRO B 1 190 ? -42.013 14.368 -38.998 1.00 115.01 190 PRO B CA 1
ATOM 4377 C C . PRO B 1 190 ? -42.143 13.370 -37.844 1.00 104.03 190 PRO B C 1
ATOM 4378 O O . PRO B 1 190 ? -43.233 12.851 -37.605 1.00 116.46 190 PRO B O 1
ATOM 4382 N N . PRO B 1 191 ? -41.043 13.111 -37.142 1.00 87.69 191 PRO B N 1
ATOM 4383 C CA . PRO B 1 191 ? -41.081 12.179 -36.012 1.00 81.98 191 PRO B CA 1
ATOM 4384 C C . PRO B 1 191 ? -41.667 12.818 -34.760 1.00 88.00 191 PRO B C 1
ATOM 4385 O O . PRO B 1 191 ? -41.689 14.039 -34.596 1.00 100.21 191 PRO B O 1
ATOM 4389 N N . ARG B 1 192 ? -42.144 11.955 -33.866 1.00 81.85 192 ARG B N 1
ATOM 4390 C CA . ARG B 1 192 ? -42.764 12.366 -32.615 1.00 90.28 192 ARG B CA 1
ATOM 4391 C C . ARG B 1 192 ? -41.908 11.926 -31.433 1.00 100.59 192 ARG B C 1
ATOM 4392 O O . ARG B 1 192 ? -41.170 10.940 -31.513 1.00 107.92 192 ARG B O 1
ATOM 4400 N N . THR B 1 193 ? -42.015 12.666 -30.330 1.00 100.08 193 THR B N 1
ATOM 4401 C CA . THR B 1 193 ? -41.199 12.424 -29.148 1.00 101.51 193 THR B CA 1
ATOM 4402 C C . THR B 1 193 ? -42.073 12.303 -27.907 1.00 92.06 193 THR B C 1
ATOM 4403 O O . THR B 1 193 ? -43.009 13.085 -27.717 1.00 103.57 193 THR B O 1
ATOM 4407 N N . GLY B 1 194 ? -41.760 11.323 -27.070 1.00 77.27 194 GLY B N 1
ATOM 4408 C CA . GLY B 1 194 ? -42.341 11.218 -25.739 1.00 79.99 194 GLY B CA 1
ATOM 4409 C C . GLY B 1 194 ? -41.253 11.367 -24.695 1.00 76.30 194 GLY B C 1
ATOM 4410 O O . GLY B 1 194 ? -40.171 10.795 -24.834 1.00 76.78 194 GLY B O 1
ATOM 4411 N N . THR B 1 195 ? -41.543 12.136 -23.648 1.00 82.75 195 THR B N 1
ATOM 4412 C CA . THR B 1 195 ? -40.538 12.509 -22.663 1.00 89.03 195 THR B CA 1
ATOM 4413 C C . THR B 1 195 ? -40.929 12.038 -21.270 1.00 91.98 195 THR B C 1
ATOM 4414 O O . THR B 1 195 ? -42.088 12.168 -20.862 1.00 81.68 195 THR B O 1
ATOM 4418 N N . THR B 1 196 ? -39.956 11.489 -20.542 1.00 101.78 196 THR B N 1
ATOM 4419 C CA . THR B 1 196 ? -40.092 11.249 -19.112 1.00 98.76 196 THR B CA 1
ATOM 4420 C C . THR B 1 196 ? -38.858 11.789 -18.403 1.00 84.36 196 THR B C 1
ATOM 4421 O O . THR B 1 196 ? -37.747 11.715 -18.934 1.00 82.49 196 THR B O 1
ATOM 4425 N N . GLN B 1 197 ? -39.056 12.354 -17.216 1.00 86.17 197 GLN B N 1
ATOM 4426 C CA . GLN B 1 197 ? -37.963 12.915 -16.429 1.00 82.69 197 GLN B CA 1
ATOM 4427 C C . GLN B 1 197 ? -37.592 11.915 -15.339 1.00 80.03 197 GLN B C 1
ATOM 4428 O O . GLN B 1 197 ? -38.374 11.677 -14.413 1.00 83.04 197 GLN B O 1
ATOM 4434 N N . LEU B 1 198 ? -36.400 11.332 -15.451 1.00 84.38 198 LEU B N 1
ATOM 4435 C CA . LEU B 1 198 ? -35.921 10.358 -14.478 1.00 81.64 198 LEU B CA 1
ATOM 4436 C C . LEU B 1 198 ? -35.161 11.055 -13.355 1.00 68.50 198 LEU B C 1
ATOM 4437 O O . LEU B 1 198 ? -34.272 11.876 -13.608 1.00 48.55 198 LEU B O 1
ATOM 4442 N N . ARG B 1 199 ? -35.529 10.734 -12.116 1.00 59.96 199 ARG B N 1
ATOM 4443 C CA . ARG B 1 199 ? -34.924 11.305 -10.915 1.00 62.52 199 ARG B CA 1
ATOM 4444 C C . ARG B 1 199 ? -34.170 10.199 -10.181 1.00 60.95 199 ARG B C 1
ATOM 4445 O O . ARG B 1 199 ? -34.775 9.378 -9.485 1.00 62.81 199 ARG B O 1
ATOM 4447 N N . ILE B 1 200 ? -32.850 10.186 -10.342 1.00 64.17 200 ILE B N 1
ATOM 4448 C CA . ILE B 1 200 ? -31.986 9.178 -9.739 1.00 58.08 200 ILE B CA 1
ATOM 4449 C C . ILE B 1 200 ? -31.512 9.668 -8.378 1.00 55.40 200 ILE B C 1
ATOM 4450 O O . ILE B 1 200 ? -30.990 10.784 -8.253 1.00 73.88 200 ILE B O 1
ATOM 4455 N N . ARG B 1 201 ? -31.685 8.825 -7.362 1.00 46.33 201 ARG B N 1
ATOM 4456 C CA . ARG B 1 201 ? -31.210 9.086 -6.011 1.00 67.56 201 ARG B CA 1
ATOM 4457 C C . ARG B 1 201 ? -30.058 8.148 -5.684 1.00 73.51 201 ARG B C 1
ATOM 4458 O O . ARG B 1 201 ? -30.178 6.928 -5.844 1.00 78.60 201 ARG B O 1
ATOM 4466 N N . VAL B 1 202 ? -28.946 8.719 -5.234 1.00 62.20 202 VAL B N 1
ATOM 4467 C CA . VAL B 1 202 ? -27.764 7.953 -4.863 1.00 60.27 202 VAL B CA 1
ATOM 4468 C C . VAL B 1 202 ? -27.847 7.648 -3.371 1.00 76.81 202 VAL B C 1
ATOM 4469 O O . VAL B 1 202 ? -27.866 8.565 -2.542 1.00 88.04 202 VAL B O 1
ATOM 4473 N N . VAL B 1 203 ? -27.899 6.363 -3.029 1.00 80.16 203 VAL B N 1
ATOM 4474 C CA . VAL B 1 203 ? -27.906 5.945 -1.632 1.00 84.93 203 VAL B CA 1
ATOM 4475 C C . VAL B 1 203 ? -26.475 5.984 -1.117 1.00 79.36 203 VAL B C 1
ATOM 4476 O O . VAL B 1 203 ? -25.512 5.843 -1.879 1.00 63.30 203 VAL B O 1
ATOM 4480 N N . ASP B 1 204 ? -26.324 6.175 0.185 1.00 78.06 204 ASP B N 1
ATOM 4481 C CA . ASP B 1 204 ? -24.992 6.263 0.758 1.00 81.12 204 ASP B CA 1
ATOM 4482 C C . ASP B 1 204 ? -24.272 4.920 0.715 1.00 69.57 204 ASP B C 1
ATOM 4483 O O . ASP B 1 204 ? -24.854 3.869 1.000 1.00 67.88 204 ASP B O 1
ATOM 4488 N N . ALA B 1 205 ? -22.995 4.964 0.343 1.00 70.04 205 ALA B N 1
ATOM 4489 C CA . ALA B 1 205 ? -22.090 3.828 0.426 1.00 67.18 205 ALA B CA 1
ATOM 4490 C C . ALA B 1 205 ? -20.939 4.201 1.346 1.00 88.94 205 ALA B C 1
ATOM 4491 O O . ALA B 1 205 ? -20.498 5.355 1.363 1.00 93.10 205 ALA B O 1
ATOM 4493 N N . ASN B 1 206 ? -20.460 3.229 2.122 1.00 53.43 206 ASN B N 1
ATOM 4494 C CA . ASN B 1 206 ? -19.393 3.483 3.088 1.00 51.07 206 ASN B CA 1
ATOM 4495 C C . ASN B 1 206 ? -18.062 3.568 2.347 1.00 51.86 206 ASN B C 1
ATOM 4496 O O . ASN B 1 206 ? -17.274 2.620 2.293 1.00 76.34 206 ASN B O 1
ATOM 4501 N N . ASP B 1 207 ? -17.810 4.739 1.760 1.00 37.08 207 ASP B N 1
ATOM 4502 C CA . ASP B 1 207 ? -16.572 4.990 1.033 1.00 52.15 207 ASP B CA 1
ATOM 4503 C C . ASP B 1 207 ? -15.793 6.173 1.594 1.00 51.12 207 ASP B C 1
ATOM 4504 O O . ASP B 1 207 ? -14.783 6.573 1.002 1.00 70.64 207 ASP B O 1
ATOM 4509 N N . ASN B 1 208 ? -16.238 6.751 2.708 1.00 62.49 208 ASN B N 1
ATOM 4510 C CA . ASN B 1 208 ? -15.543 7.846 3.371 1.00 53.49 208 ASN B CA 1
ATOM 4511 C C . ASN B 1 208 ? -15.245 7.447 4.808 1.00 58.84 208 ASN B C 1
ATOM 4512 O O . ASN B 1 208 ? -16.152 7.045 5.544 1.00 63.21 208 ASN B O 1
ATOM 4517 N N . ARG B 1 209 ? -13.980 7.561 5.204 1.00 52.24 209 ARG B N 1
ATOM 4518 C CA . ARG B 1 209 ? -13.575 7.206 6.554 1.00 54.01 209 ARG B CA 1
ATOM 4519 C C . ARG B 1 209 ? -13.794 8.375 7.514 1.00 52.25 209 ARG B C 1
ATOM 4520 O O . ARG B 1 209 ? -13.716 9.540 7.115 1.00 68.56 209 ARG B O 1
ATOM 4528 N N . PRO B 1 210 ? -14.079 8.088 8.785 1.00 42.48 210 PRO B N 1
ATOM 4529 C CA . PRO B 1 210 ? -14.236 9.164 9.777 1.00 56.44 210 PRO B CA 1
ATOM 4530 C C . PRO B 1 210 ? -12.899 9.835 10.057 1.00 56.48 210 PRO B C 1
ATOM 4531 O O . PRO B 1 210 ? -11.953 9.193 10.518 1.00 61.55 210 PRO B O 1
ATOM 4535 N N . VAL B 1 211 ? -12.827 11.135 9.782 1.00 49.35 211 VAL B N 1
ATOM 4536 C CA . VAL B 1 211 ? -11.595 11.907 9.894 1.00 55.00 211 VAL B CA 1
ATOM 4537 C C . VAL B 1 211 ? -11.664 12.779 11.141 1.00 65.69 211 VAL B C 1
ATOM 4538 O O . VAL B 1 211 ? -12.724 13.322 11.474 1.00 58.65 211 VAL B O 1
ATOM 4542 N N . PHE B 1 212 ? -10.533 12.906 11.834 1.00 77.36 212 PHE B N 1
ATOM 4543 C CA . PHE B 1 212 ? -10.454 13.738 13.024 1.00 71.12 212 PHE B CA 1
ATOM 4544 C C . PHE B 1 212 ? -10.359 15.214 12.652 1.00 71.65 212 PHE B C 1
ATOM 4545 O O . PHE B 1 212 ? -9.970 15.582 11.540 1.00 77.39 212 PHE B O 1
ATOM 4553 N N . SER B 1 213 ? -10.720 16.067 13.614 1.00 73.87 213 SER B N 1
ATOM 4554 C CA . SER B 1 213 ? -10.609 17.506 13.406 1.00 76.24 213 SER B CA 1
ATOM 4555 C C . SER B 1 213 ? -9.155 17.956 13.349 1.00 74.47 213 SER B C 1
ATOM 4556 O O . SER B 1 213 ? -8.847 18.971 12.714 1.00 79.12 213 SER B O 1
ATOM 4559 N N . GLN B 1 214 ? -8.254 17.222 13.998 1.00 74.17 214 GLN B N 1
ATOM 4560 C CA . GLN B 1 214 ? -6.836 17.547 13.987 1.00 81.05 214 GLN B CA 1
ATOM 4561 C C . GLN B 1 214 ? -6.024 16.271 13.837 1.00 81.80 214 GLN B C 1
ATOM 4562 O O . GLN B 1 214 ? -6.402 15.219 14.361 1.00 45.87 214 GLN B O 1
ATOM 4568 N N . ASP B 1 215 ? -4.906 16.371 13.114 1.00 71.58 215 ASP B N 1
ATOM 4569 C CA . ASP B 1 215 ? -4.018 15.223 12.976 1.00 67.66 215 ASP B CA 1
ATOM 4570 C C . ASP B 1 215 ? -3.282 14.927 14.275 1.00 67.40 215 ASP B C 1
ATOM 4571 O O . ASP B 1 215 ? -2.998 13.761 14.573 1.00 69.71 215 ASP B O 1
ATOM 4576 N N . VAL B 1 216 ? -2.966 15.957 15.057 1.00 71.21 216 VAL B N 1
ATOM 4577 C CA . VAL B 1 216 ? -2.293 15.788 16.340 1.00 74.09 216 VAL B CA 1
ATOM 4578 C C . VAL B 1 216 ? -2.960 16.695 17.366 1.00 66.80 216 VAL B C 1
ATOM 4579 O O . VAL B 1 216 ? -3.242 17.864 17.084 1.00 63.31 216 VAL B O 1
ATOM 4583 N N . TYR B 1 217 ? -3.236 16.147 18.546 1.00 65.40 217 TYR B N 1
ATOM 4584 C CA . TYR B 1 217 ? -3.824 16.887 19.654 1.00 88.81 217 TYR B CA 1
ATOM 4585 C C . TYR B 1 217 ? -2.780 17.062 20.748 1.00 100.58 217 TYR B C 1
ATOM 4586 O O . TYR B 1 217 ? -2.113 16.095 21.134 1.00 108.03 217 TYR B O 1
ATOM 4595 N N . ARG B 1 218 ? -2.638 18.289 21.241 1.00 100.18 218 ARG B N 1
ATOM 4596 C CA . ARG B 1 218 ? -1.639 18.625 22.249 1.00 91.73 218 ARG B CA 1
ATOM 4597 C C . ARG B 1 218 ? -2.327 19.267 23.444 1.00 91.04 218 ARG B C 1
ATOM 4598 O O . ARG B 1 218 ? -3.015 20.283 23.297 1.00 94.17 218 ARG B O 1
ATOM 4606 N N . VAL B 1 219 ? -2.142 18.673 24.622 1.00 87.25 219 VAL B N 1
ATOM 4607 C CA . VAL B 1 219 ? -2.662 19.212 25.871 1.00 90.36 219 VAL B CA 1
ATOM 4608 C C . VAL B 1 219 ? -1.552 19.195 26.911 1.00 90.35 219 VAL B C 1
ATOM 4609 O O . VAL B 1 219 ? -0.609 18.401 26.829 1.00 94.56 219 VAL B O 1
ATOM 4613 N N . ARG B 1 220 ? -1.667 20.084 27.894 1.00 88.66 220 ARG B N 1
ATOM 4614 C CA . ARG B 1 220 ? -0.711 20.181 28.987 1.00 96.51 220 ARG B CA 1
ATOM 4615 C C . ARG B 1 220 ? -1.431 20.010 30.317 1.00 98.88 220 ARG B C 1
ATOM 4616 O O . ARG B 1 220 ? -2.499 20.590 30.535 1.00 108.29 220 ARG B O 1
ATOM 4624 N N . LEU B 1 221 ? -0.839 19.208 31.201 1.00 94.13 221 LEU B N 1
ATOM 4625 C CA . LEU B 1 221 ? -1.451 18.864 32.472 1.00 95.38 221 LEU B CA 1
ATOM 4626 C C . LEU B 1 221 ? -0.441 18.999 33.602 1.00 109.58 221 LEU B C 1
ATOM 4627 O O . LEU B 1 221 ? 0.737 18.664 33.430 1.00 124.22 221 LEU B O 1
ATOM 4632 N N . PRO B 1 222 ? -0.867 19.482 34.764 1.00 107.18 222 PRO B N 1
ATOM 4633 C CA . PRO B 1 222 ? -0.020 19.392 35.955 1.00 105.71 222 PRO B CA 1
ATOM 4634 C C . PRO B 1 222 ? -0.145 18.022 36.602 1.00 94.93 222 PRO B C 1
ATOM 4635 O O . PRO B 1 222 ? -1.203 17.390 36.579 1.00 91.78 222 PRO B O 1
ATOM 4639 N N . GLU B 1 223 ? 0.965 17.562 37.182 1.00 92.20 223 GLU B N 1
ATOM 4640 C CA . GLU B 1 223 ? 1.004 16.213 37.738 1.00 94.98 223 GLU B CA 1
ATOM 4641 C C . GLU B 1 223 ? 0.075 16.038 38.933 1.00 103.51 223 GLU B C 1
ATOM 4642 O O . GLU B 1 223 ? -0.312 14.904 39.236 1.00 102.25 223 GLU B O 1
ATOM 4648 N N . ASP B 1 224 ? -0.293 17.121 39.617 1.00 103.94 224 ASP B N 1
ATOM 4649 C CA . ASP B 1 224 ? -1.219 17.044 40.741 1.00 98.99 224 ASP B CA 1
ATOM 4650 C C . ASP B 1 224 ? -2.674 16.922 40.300 1.00 98.90 224 ASP B C 1
ATOM 4651 O O . ASP B 1 224 ? -3.575 17.077 41.132 1.00 97.98 224 ASP B O 1
ATOM 4656 N N . LEU B 1 225 ? -2.912 16.658 39.022 1.00 96.98 225 LEU B N 1
ATOM 4657 C CA . LEU B 1 225 ? -4.259 16.512 38.492 1.00 96.89 225 LEU B CA 1
ATOM 4658 C C . LEU B 1 225 ? -4.944 15.303 39.121 1.00 98.92 225 LEU B C 1
ATOM 4659 O O . LEU B 1 225 ? -4.434 14.179 38.999 1.00 86.91 225 LEU B O 1
ATOM 4664 N N . PRO B 1 226 ? -6.076 15.481 39.796 1.00 111.50 226 PRO B N 1
ATOM 4665 C CA . PRO B 1 226 ? -6.763 14.345 40.420 1.00 101.75 226 PRO B CA 1
ATOM 4666 C C . PRO B 1 226 ? -7.341 13.422 39.365 1.00 76.34 226 PRO B C 1
ATOM 4667 O O . PRO B 1 226 ? -7.943 13.887 38.385 1.00 53.76 226 PRO B O 1
ATOM 4671 N N . PRO B 1 227 ? -7.184 12.109 39.530 1.00 81.94 227 PRO B N 1
ATOM 4672 C CA . PRO B 1 227 ? -7.703 11.168 38.531 1.00 82.30 227 PRO B CA 1
ATOM 4673 C C . PRO B 1 227 ? -9.206 11.310 38.332 1.00 74.83 227 PRO B C 1
ATOM 4674 O O . PRO B 1 227 ? -9.931 11.842 39.175 1.00 79.91 227 PRO B O 1
ATOM 4678 N N . GLY B 1 228 ? -9.670 10.808 37.189 1.00 66.51 228 GLY B N 1
ATOM 4679 C CA . GLY B 1 228 ? -11.048 10.964 36.780 1.00 82.92 228 GLY B CA 1
ATOM 4680 C C . GLY B 1 228 ? -11.366 12.251 36.052 1.00 94.97 228 GLY B C 1
ATOM 4681 O O . GLY B 1 228 ? -12.499 12.410 35.580 1.00 101.79 228 GLY B O 1
ATOM 4682 N N . THR B 1 229 ? -10.414 13.175 35.944 1.00 94.15 229 THR B N 1
ATOM 4683 C CA . THR B 1 229 ? -10.663 14.423 35.235 1.00 84.40 229 THR B CA 1
ATOM 4684 C C . THR B 1 229 ? -10.676 14.183 33.730 1.00 79.57 229 THR B C 1
ATOM 4685 O O . THR B 1 229 ? -9.797 13.504 33.191 1.00 67.08 229 THR B O 1
ATOM 4689 N N . THR B 1 230 ? -11.674 14.749 33.053 1.00 99.20 230 THR B N 1
ATOM 4690 C CA . THR B 1 230 ? -11.787 14.652 31.598 1.00 113.04 230 THR B CA 1
ATOM 4691 C C . THR B 1 230 ? -10.744 15.559 30.958 1.00 105.64 230 THR B C 1
ATOM 4692 O O . THR B 1 230 ? -10.906 16.780 30.906 1.00 108.79 230 THR B O 1
ATOM 4696 N N . VAL B 1 231 ? -9.660 14.955 30.470 1.00 99.50 231 VAL B N 1
ATOM 4697 C CA . VAL B 1 231 ? -8.556 15.727 29.909 1.00 85.62 231 VAL B CA 1
ATOM 4698 C C . VAL B 1 231 ? -8.904 16.275 28.533 1.00 80.14 231 VAL B C 1
ATOM 4699 O O . VAL B 1 231 ? -8.603 17.435 28.223 1.00 69.10 231 VAL B O 1
ATOM 4703 N N . LEU B 1 232 ? -9.545 15.472 27.687 1.00 85.39 232 LEU B N 1
ATOM 4704 C CA . LEU B 1 232 ? -9.779 15.935 26.327 1.00 81.03 232 LEU B CA 1
ATOM 4705 C C . LEU B 1 232 ? -11.096 15.380 25.804 1.00 89.39 232 LEU B C 1
ATOM 4706 O O . LEU B 1 232 ? -11.657 14.432 26.355 1.00 91.15 232 LEU B O 1
ATOM 4711 N N . ARG B 1 233 ? -11.596 16.014 24.745 1.00 105.68 233 ARG B N 1
ATOM 4712 C CA . ARG B 1 233 ? -12.728 15.516 23.974 1.00 105.35 233 ARG B CA 1
ATOM 4713 C C . ARG B 1 233 ? -12.342 15.546 22.504 1.00 104.68 233 ARG B C 1
ATOM 4714 O O . ARG B 1 233 ? -12.098 16.621 21.946 1.00 123.31 233 ARG B O 1
ATOM 4722 N N . LEU B 1 234 ? -12.281 14.372 21.884 1.00 75.87 234 LEU B N 1
ATOM 4723 C CA . LEU B 1 234 ? -11.860 14.271 20.495 1.00 74.45 234 LEU B CA 1
ATOM 4724 C C . LEU B 1 234 ? -13.017 14.587 19.557 1.00 83.40 234 LEU B C 1
ATOM 4725 O O . LEU B 1 234 ? -14.171 14.243 19.829 1.00 89.87 234 LEU B O 1
ATOM 4730 N N . LYS B 1 235 ? -12.698 15.245 18.446 1.00 79.96 235 LYS B N 1
ATOM 4731 C CA . LYS B 1 235 ? -13.684 15.651 17.454 1.00 71.05 235 LYS B CA 1
ATOM 4732 C C . LYS B 1 235 ? -13.359 14.971 16.133 1.00 88.87 235 LYS B C 1
ATOM 4733 O O . LYS B 1 235 ? -12.243 15.105 15.620 1.00 106.23 235 LYS B O 1
ATOM 4735 N N . ALA B 1 236 ? -14.332 14.244 15.589 1.00 87.63 236 ALA B N 1
ATOM 4736 C CA . ALA B 1 236 ? -14.175 13.577 14.307 1.00 70.87 236 ALA B CA 1
ATOM 4737 C C . ALA B 1 236 ? -15.516 13.576 13.589 1.00 57.42 236 ALA B C 1
ATOM 4738 O O . ALA B 1 236 ? -16.575 13.617 14.222 1.00 43.19 236 ALA B O 1
ATOM 4740 N N . MET B 1 237 ? -15.460 13.531 12.260 1.00 59.53 237 MET B N 1
ATOM 4741 C CA . MET B 1 237 ? -16.656 13.540 11.432 1.00 56.86 237 MET B CA 1
ATOM 4742 C C . MET B 1 237 ? -16.545 12.484 10.344 1.00 53.94 237 MET B C 1
ATOM 4743 O O . MET B 1 237 ? -15.458 12.206 9.831 1.00 50.89 237 MET B O 1
ATOM 4748 N N . ASP B 1 238 ? -17.690 11.907 9.990 1.00 68.39 238 ASP B N 1
ATOM 4749 C CA . ASP B 1 238 ? -17.790 10.927 8.916 1.00 65.14 238 ASP B CA 1
ATOM 4750 C C . ASP B 1 238 ? -18.704 11.500 7.844 1.00 58.15 238 ASP B C 1
ATOM 4751 O O . ASP B 1 238 ? -19.894 11.722 8.093 1.00 66.16 238 ASP B O 1
ATOM 4756 N N . GLN B 1 239 ? -18.147 11.742 6.656 1.00 46.72 239 GLN B N 1
ATOM 4757 C CA . GLN B 1 239 ? -18.888 12.408 5.592 1.00 61.30 239 GLN B CA 1
ATOM 4758 C C . GLN B 1 239 ? -20.025 11.556 5.039 1.00 59.75 239 GLN B C 1
ATOM 4759 O O . GLN B 1 239 ? -20.850 12.073 4.278 1.00 48.45 239 GLN B O 1
ATOM 4765 N N . ASP B 1 240 ? -20.094 10.277 5.403 1.00 61.16 240 ASP B N 1
ATOM 4766 C CA . ASP B 1 240 ? -21.163 9.404 4.934 1.00 45.23 240 ASP B CA 1
ATOM 4767 C C . ASP B 1 240 ? -22.479 9.696 5.646 1.00 56.46 240 ASP B C 1
ATOM 4768 O O . ASP B 1 240 ? -22.648 10.763 6.245 1.00 67.35 240 ASP B O 1
ATOM 4773 N N . GLU B 1 241 ? -23.418 8.753 5.582 1.00 49.41 241 GLU B N 1
ATOM 4774 C CA . GLU B 1 241 ? -24.770 8.947 6.089 1.00 47.31 241 GLU B CA 1
ATOM 4775 C C . GLU B 1 241 ? -25.202 7.726 6.889 1.00 47.50 241 GLU B C 1
ATOM 4776 O O . GLU B 1 241 ? -25.084 6.595 6.409 1.00 65.08 241 GLU B O 1
ATOM 4782 N N . GLY B 1 242 ? -25.701 7.957 8.103 1.00 43.80 242 GLY B N 1
ATOM 4783 C CA . GLY B 1 242 ? -26.308 6.896 8.886 1.00 65.54 242 GLY B CA 1
ATOM 4784 C C . GLY B 1 242 ? -25.356 5.804 9.330 1.00 89.92 242 GLY B C 1
ATOM 4785 O O . GLY B 1 242 ? -24.398 6.069 10.061 1.00 108.65 242 GLY B O 1
ATOM 4786 N N . ILE B 1 243 ? -25.630 4.566 8.907 1.00 94.00 243 ILE B N 1
ATOM 4787 C CA . ILE B 1 243 ? -24.788 3.433 9.289 1.00 98.15 243 ILE B CA 1
ATOM 4788 C C . ILE B 1 243 ? -23.342 3.688 8.895 1.00 93.14 243 ILE B C 1
ATOM 4789 O O . ILE B 1 243 ? -22.415 3.483 9.688 1.00 106.51 243 ILE B O 1
ATOM 4794 N N . ASN B 1 244 ? -23.130 4.151 7.667 1.00 72.39 244 ASN B N 1
ATOM 4795 C CA . ASN B 1 244 ? -21.787 4.418 7.174 1.00 70.80 244 ASN B CA 1
ATOM 4796 C C . ASN B 1 244 ? -21.130 5.615 7.848 1.00 63.93 244 ASN B C 1
ATOM 4797 O O . ASN B 1 244 ? -19.979 5.922 7.524 1.00 59.06 244 ASN B O 1
ATOM 4802 N N . ALA B 1 245 ? -21.818 6.294 8.767 1.00 58.34 245 ALA B N 1
ATOM 4803 C CA . ALA B 1 245 ? -21.271 7.461 9.441 1.00 51.48 245 ALA B CA 1
ATOM 4804 C C . ALA B 1 245 ? -21.208 7.319 10.955 1.00 55.00 245 ALA B C 1
ATOM 4805 O O . ALA B 1 245 ? -20.797 8.269 11.632 1.00 76.81 245 ALA B O 1
ATOM 4807 N N . GLU B 1 246 ? -21.605 6.178 11.510 1.00 51.19 246 GLU B N 1
ATOM 4808 C CA . GLU B 1 246 ? -21.536 5.949 12.949 1.00 70.97 246 GLU B CA 1
ATOM 4809 C C . GLU B 1 246 ? -20.205 5.281 13.277 1.00 80.99 246 GLU B C 1
ATOM 4810 O O . GLU B 1 246 ? -19.958 4.142 12.870 1.00 79.44 246 GLU B O 1
ATOM 4816 N N . PHE B 1 247 ? -19.354 5.986 14.020 1.00 79.92 247 PHE B N 1
ATOM 4817 C CA . PHE B 1 247 ? -18.012 5.519 14.327 1.00 65.13 247 PHE B CA 1
ATOM 4818 C C . PHE B 1 247 ? -17.756 5.586 15.826 1.00 55.32 247 PHE B C 1
ATOM 4819 O O . PHE B 1 247 ? -18.470 6.259 16.574 1.00 50.52 247 PHE B O 1
ATOM 4827 N N . THR B 1 248 ? -16.717 4.872 16.251 1.00 63.18 248 THR B N 1
ATOM 4828 C CA . THR B 1 248 ? -16.264 4.867 17.633 1.00 65.63 248 THR B CA 1
ATOM 4829 C C . THR B 1 248 ? -14.760 5.106 17.676 1.00 74.48 248 THR B C 1
ATOM 4830 O O . THR B 1 248 ? -14.037 4.845 16.708 1.00 66.12 248 THR B O 1
ATOM 4834 N N . TYR B 1 249 ? -14.303 5.619 18.815 1.00 87.11 249 TYR B N 1
ATOM 4835 C CA . TYR B 1 249 ? -12.889 5.840 19.082 1.00 83.52 249 TYR B CA 1
ATOM 4836 C C . TYR B 1 249 ? -12.346 4.712 19.950 1.00 76.78 249 TYR B C 1
ATOM 4837 O O . TYR B 1 249 ? -13.051 4.193 20.820 1.00 80.73 249 TYR B O 1
ATOM 4846 N N . SER B 1 250 ? -11.089 4.338 19.714 1.00 83.78 250 SER B N 1
ATOM 4847 C CA . SER B 1 250 ? -10.465 3.249 20.450 1.00 93.92 250 SER B CA 1
ATOM 4848 C C . SER B 1 250 ? -8.971 3.511 20.585 1.00 92.56 250 SER B C 1
ATOM 4849 O O . SER B 1 250 ? -8.366 4.190 19.751 1.00 100.87 250 SER B O 1
ATOM 4852 N N . PHE B 1 251 ? -8.386 2.960 21.647 1.00 83.19 251 PHE B N 1
ATOM 4853 C CA . PHE B 1 251 ? -6.951 3.067 21.909 1.00 74.56 251 PHE B CA 1
ATOM 4854 C C . PHE B 1 251 ? -6.216 2.067 21.028 1.00 90.63 251 PHE B C 1
ATOM 4855 O O . PHE B 1 251 ? -6.195 0.867 21.312 1.00 103.41 251 PHE B O 1
ATOM 4863 N N . LEU B 1 252 ? -5.609 2.558 19.946 1.00 91.79 252 LEU B N 1
ATOM 4864 C CA . LEU B 1 252 ? -4.802 1.683 19.104 1.00 93.09 252 LEU B CA 1
ATOM 4865 C C . LEU B 1 252 ? -3.560 1.197 19.841 1.00 79.80 252 LEU B C 1
ATOM 4866 O O . LEU B 1 252 ? -3.119 0.059 19.642 1.00 63.13 252 LEU B O 1
ATOM 4871 N N . GLY B 1 253 ? -2.985 2.042 20.692 1.00 94.72 253 GLY B N 1
ATOM 4872 C CA . GLY B 1 253 ? -1.836 1.617 21.471 1.00 116.53 253 GLY B CA 1
ATOM 4873 C C . GLY B 1 253 ? -2.201 0.497 22.430 1.00 132.44 253 GLY B C 1
ATOM 4874 O O . GLY B 1 253 ? -3.298 0.464 22.992 1.00 125.42 253 GLY B O 1
ATOM 4875 N N . VAL B 1 254 ? -1.265 -0.429 22.615 1.00 143.79 254 VAL B N 1
ATOM 4876 C CA . VAL B 1 254 ? -1.467 -1.598 23.463 1.00 134.94 254 VAL B CA 1
ATOM 4877 C C . VAL B 1 254 ? -0.873 -1.301 24.830 1.00 132.42 254 VAL B C 1
ATOM 4878 O O . VAL B 1 254 ? 0.192 -0.678 24.934 1.00 139.35 254 VAL B O 1
ATOM 4882 N N . ALA B 1 255 ? -1.571 -1.726 25.885 1.00 128.90 255 ALA B N 1
ATOM 4883 C CA . ALA B 1 255 ? -1.155 -1.603 27.280 1.00 134.06 255 ALA B CA 1
ATOM 4884 C C . ALA B 1 255 ? -1.070 -0.152 27.739 1.00 128.83 255 ALA B C 1
ATOM 4885 O O . ALA B 1 255 ? -0.795 0.094 28.921 1.00 123.57 255 ALA B O 1
ATOM 4887 N N . ASN B 1 256 ? -1.296 0.816 26.852 1.00 127.85 256 ASN B N 1
ATOM 4888 C CA . ASN B 1 256 ? -1.262 2.232 27.194 1.00 128.55 256 ASN B CA 1
ATOM 4889 C C . ASN B 1 256 ? -2.569 2.731 27.792 1.00 112.68 256 ASN B C 1
ATOM 4890 O O . ASN B 1 256 ? -2.654 3.909 28.157 1.00 96.42 256 ASN B O 1
ATOM 4895 N N . LYS B 1 257 ? -3.581 1.875 27.901 1.00 111.72 257 LYS B N 1
ATOM 4896 C CA . LYS B 1 257 ? -4.827 2.236 28.563 1.00 115.10 257 LYS B CA 1
ATOM 4897 C C . LYS B 1 257 ? -4.704 2.246 30.081 1.00 115.29 257 LYS B C 1
ATOM 4898 O O . LYS B 1 257 ? -5.700 2.502 30.762 1.00 128.35 257 LYS B O 1
ATOM 4900 N N . ALA B 1 258 ? -3.517 1.962 30.622 1.00 100.69 258 ALA B N 1
ATOM 4901 C CA . ALA B 1 258 ? -3.337 1.956 32.070 1.00 93.23 258 ALA B CA 1
ATOM 4902 C C . ALA B 1 258 ? -3.350 3.363 32.654 1.00 86.87 258 ALA B C 1
ATOM 4903 O O . ALA B 1 258 ? -3.757 3.547 33.807 1.00 97.69 258 ALA B O 1
ATOM 4905 N N . GLN B 1 259 ? -2.912 4.365 31.889 1.00 76.09 259 GLN B N 1
ATOM 4906 C CA . GLN B 1 259 ? -2.870 5.733 32.387 1.00 84.91 259 GLN B CA 1
ATOM 4907 C C . GLN B 1 259 ? -4.046 6.583 31.930 1.00 92.93 259 GLN B C 1
ATOM 4908 O O . GLN B 1 259 ? -4.282 7.647 32.513 1.00 93.81 259 GLN B O 1
ATOM 4914 N N . PHE B 1 260 ? -4.782 6.149 30.910 1.00 93.57 260 PHE B N 1
ATOM 4915 C CA . PHE B 1 260 ? -5.885 6.926 30.368 1.00 78.26 260 PHE B CA 1
ATOM 4916 C C . PHE B 1 260 ? -7.055 6.009 30.047 1.00 76.95 260 PHE B C 1
ATOM 4917 O O . PHE B 1 260 ? -6.872 4.836 29.711 1.00 74.73 260 PHE B O 1
ATOM 4925 N N . SER B 1 261 ? -8.260 6.560 30.151 1.00 84.54 261 SER B N 1
ATOM 4926 C CA . SER B 1 261 ? -9.481 5.874 29.762 1.00 80.94 261 SER B CA 1
ATOM 4927 C C . SER B 1 261 ? -10.177 6.685 28.678 1.00 80.18 261 SER B C 1
ATOM 4928 O O . SER B 1 261 ? -10.076 7.915 28.638 1.00 79.56 261 SER B O 1
ATOM 4931 N N . LEU B 1 262 ? -10.892 5.985 27.800 1.00 87.44 262 LEU B N 1
ATOM 4932 C CA . LEU B 1 262 ? -11.512 6.609 26.638 1.00 93.13 262 LEU B CA 1
ATOM 4933 C C . LEU B 1 262 ? -12.919 6.064 26.461 1.00 98.14 262 LEU B C 1
ATOM 4934 O O . LEU B 1 262 ? -13.099 4.861 26.244 1.00 98.91 262 LEU B O 1
ATOM 4939 N N . ASP B 1 263 ? -13.903 6.944 26.549 1.00 96.01 263 ASP B N 1
ATOM 4940 C CA . ASP B 1 263 ? -15.270 6.589 26.195 1.00 92.74 263 ASP B CA 1
ATOM 4941 C C . ASP B 1 263 ? -15.346 6.474 24.679 1.00 84.92 263 ASP B C 1
ATOM 4942 O O . ASP B 1 263 ? -15.099 7.466 23.981 1.00 93.12 263 ASP B O 1
ATOM 4947 N N . PRO B 1 264 ? -15.674 5.303 24.125 1.00 70.39 264 PRO B N 1
ATOM 4948 C CA . PRO B 1 264 ? -15.598 5.159 22.662 1.00 68.97 264 PRO B CA 1
ATOM 4949 C C . PRO B 1 264 ? -16.634 5.980 21.919 1.00 76.52 264 PRO B C 1
ATOM 4950 O O . PRO B 1 264 ? -16.330 6.521 20.849 1.00 91.12 264 PRO B O 1
ATOM 4954 N N . ILE B 1 265 ? -17.855 6.082 22.443 1.00 71.18 265 ILE B N 1
ATOM 4955 C CA . ILE B 1 265 ? -18.891 6.836 21.744 1.00 78.57 265 ILE B CA 1
ATOM 4956 C C . ILE B 1 265 ? -18.647 8.336 21.875 1.00 75.13 265 ILE B C 1
ATOM 4957 O O . ILE B 1 265 ? -18.674 9.074 20.883 1.00 72.90 265 ILE B O 1
ATOM 4962 N N . THR B 1 266 ? -18.396 8.811 23.098 1.00 76.58 266 THR B N 1
ATOM 4963 C CA . THR B 1 266 ? -18.198 10.239 23.320 1.00 72.28 266 THR B CA 1
ATOM 4964 C C . THR B 1 266 ? -16.828 10.733 22.874 1.00 82.16 266 THR B C 1
ATOM 4965 O O . THR B 1 266 ? -16.683 11.922 22.571 1.00 69.80 266 THR B O 1
ATOM 4969 N N . GLY B 1 267 ? -15.829 9.857 22.813 1.00 106.24 267 GLY B N 1
ATOM 4970 C CA . GLY B 1 267 ? -14.512 10.263 22.359 1.00 106.57 267 GLY B CA 1
ATOM 4971 C C . GLY B 1 267 ? -13.746 11.176 23.289 1.00 101.52 267 GLY B C 1
ATOM 4972 O O . GLY B 1 267 ? -12.937 11.981 22.820 1.00 109.38 267 GLY B O 1
ATOM 4973 N N . ASP B 1 268 ? -13.970 11.078 24.594 1.00 91.82 268 ASP B N 1
ATOM 4974 C CA . ASP B 1 268 ? -13.259 11.898 25.563 1.00 101.26 268 ASP B CA 1
ATOM 4975 C C . ASP B 1 268 ? -12.259 11.047 26.335 1.00 97.74 268 ASP B C 1
ATOM 4976 O O . ASP B 1 268 ? -12.535 9.891 26.670 1.00 101.56 268 ASP B O 1
ATOM 4981 N N . ILE B 1 269 ? -11.094 11.631 26.601 1.00 90.52 269 ILE B N 1
ATOM 4982 C CA . ILE B 1 269 ? -9.985 10.967 27.276 1.00 76.68 269 ILE B CA 1
ATOM 4983 C C . ILE B 1 269 ? -9.880 11.528 28.687 1.00 69.20 269 ILE B C 1
ATOM 4984 O O . ILE B 1 269 ? -9.764 12.749 28.873 1.00 74.53 269 ILE B O 1
ATOM 4989 N N . VAL B 1 270 ? -9.924 10.630 29.673 1.00 57.77 270 VAL B N 1
ATOM 4990 C CA . VAL B 1 270 ? -9.854 10.962 31.088 1.00 70.58 270 VAL B CA 1
ATOM 4991 C C . VAL B 1 270 ? -8.659 10.230 31.688 1.00 80.61 270 VAL B C 1
ATOM 4992 O O . VAL B 1 270 ? -8.123 9.284 31.106 1.00 84.70 270 VAL B O 1
ATOM 4996 N N . THR B 1 271 ? -8.231 10.690 32.862 1.00 73.37 271 THR B N 1
ATOM 4997 C CA . THR B 1 271 ? -7.091 10.092 33.546 1.00 69.49 271 THR B CA 1
ATOM 4998 C C . THR B 1 271 ? -7.554 8.936 34.421 1.00 63.10 271 THR B C 1
ATOM 4999 O O . THR B 1 271 ? -8.458 9.095 35.249 1.00 62.45 271 THR B O 1
ATOM 5003 N N . ARG B 1 272 ? -6.934 7.770 34.227 1.00 53.43 272 ARG B N 1
ATOM 5004 C CA . ARG B 1 272 ? -7.235 6.621 35.073 1.00 55.16 272 ARG B CA 1
ATOM 5005 C C . ARG B 1 272 ? -6.595 6.773 36.446 1.00 78.87 272 ARG B C 1
ATOM 5006 O O . ARG B 1 272 ? -7.230 6.499 37.471 1.00 78.34 272 ARG B O 1
ATOM 5014 N N . GLN B 1 273 ? -5.344 7.224 36.477 1.00 87.45 273 GLN B N 1
ATOM 5015 C CA . GLN B 1 273 ? -4.556 7.343 37.694 1.00 84.65 273 GLN B CA 1
ATOM 5016 C C . GLN B 1 273 ? -3.740 8.626 37.639 1.00 93.12 273 GLN B C 1
ATOM 5017 O O . GLN B 1 273 ? -3.627 9.275 36.597 1.00 100.20 273 GLN B O 1
ATOM 5023 N N . SER B 1 274 ? -3.182 8.991 38.791 1.00 99.34 274 SER B N 1
ATOM 5024 C CA . SER B 1 274 ? -2.399 10.209 38.911 1.00 90.98 274 SER B CA 1
ATOM 5025 C C . SER B 1 274 ? -1.155 10.138 38.034 1.00 83.92 274 SER B C 1
ATOM 5026 O O . SER B 1 274 ? -0.600 9.065 37.787 1.00 75.50 274 SER B O 1
ATOM 5029 N N . LEU B 1 275 ? -0.730 11.298 37.551 1.00 92.70 275 LEU B N 1
ATOM 5030 C CA . LEU B 1 275 ? 0.461 11.423 36.729 1.00 96.96 275 LEU B CA 1
ATOM 5031 C C . LEU B 1 275 ? 1.621 11.900 37.590 1.00 86.09 275 LEU B C 1
ATOM 5032 O O . LEU B 1 275 ? 1.437 12.663 38.542 1.00 88.27 275 LEU B O 1
ATOM 5034 N N . ASP B 1 276 ? 2.821 11.436 37.251 1.00 81.78 276 ASP B N 1
ATOM 5035 C CA . ASP B 1 276 ? 4.037 11.822 37.955 1.00 91.16 276 ASP B CA 1
ATOM 5036 C C . ASP B 1 276 ? 5.044 12.326 36.935 1.00 94.91 276 ASP B C 1
ATOM 5037 O O . ASP B 1 276 ? 5.452 11.576 36.042 1.00 95.60 276 ASP B O 1
ATOM 5042 N N . PHE B 1 277 ? 5.434 13.599 37.060 1.00 100.66 277 PHE B N 1
ATOM 5043 C CA . PHE B 1 277 ? 6.384 14.175 36.113 1.00 104.98 277 PHE B CA 1
ATOM 5044 C C . PHE B 1 277 ? 7.729 13.464 36.166 1.00 105.98 277 PHE B C 1
ATOM 5045 O O . PHE B 1 277 ? 8.403 13.332 35.138 1.00 105.50 277 PHE B O 1
ATOM 5053 N N . GLU B 1 278 ? 8.137 13.002 37.350 1.00 102.23 278 GLU B N 1
ATOM 5054 C CA . GLU B 1 278 ? 9.408 12.299 37.469 1.00 96.54 278 GLU B CA 1
ATOM 5055 C C . GLU B 1 278 ? 9.336 10.912 36.845 1.00 93.07 278 GLU B C 1
ATOM 5056 O O . GLU B 1 278 ? 10.364 10.367 36.427 1.00 101.51 278 GLU B O 1
ATOM 5062 N N . GLU B 1 279 ? 8.140 10.328 36.774 1.00 92.23 279 GLU B N 1
ATOM 5063 C CA . GLU B 1 279 ? 7.982 9.003 36.185 1.00 99.48 279 GLU B CA 1
ATOM 5064 C C . GLU B 1 279 ? 7.883 9.088 34.666 1.00 91.79 279 GLU B C 1
ATOM 5065 O O . GLU B 1 279 ? 8.688 8.490 33.944 1.00 86.46 279 GLU B O 1
ATOM 5071 N N . VAL B 1 280 ? 6.897 9.829 34.162 1.00 93.10 280 VAL B N 1
ATOM 5072 C CA . VAL B 1 280 ? 6.683 9.997 32.729 1.00 88.58 280 VAL B CA 1
ATOM 5073 C C . VAL B 1 280 ? 6.526 11.484 32.447 1.00 83.92 280 VAL B C 1
ATOM 5074 O O . VAL B 1 280 ? 5.611 12.126 32.977 1.00 79.81 280 VAL B O 1
ATOM 5078 N N . GLU B 1 281 ? 7.411 12.030 31.610 1.00 83.48 281 GLU B N 1
ATOM 5079 C CA . GLU B 1 281 ? 7.353 13.454 31.295 1.00 90.78 281 GLU B CA 1
ATOM 5080 C C . GLU B 1 281 ? 6.370 13.746 30.168 1.00 92.16 281 GLU B C 1
ATOM 5081 O O . GLU B 1 281 ? 5.710 14.792 30.174 1.00 89.04 281 GLU B O 1
ATOM 5087 N N . GLN B 1 282 ? 6.255 12.843 29.196 1.00 90.60 282 GLN B N 1
ATOM 5088 C CA . GLN B 1 282 ? 5.400 13.066 28.041 1.00 87.66 282 GLN B CA 1
ATOM 5089 C C . GLN B 1 282 ? 4.734 11.762 27.631 1.00 83.69 282 GLN B C 1
ATOM 5090 O O . GLN B 1 282 ? 5.339 10.690 27.719 1.00 82.45 282 GLN B O 1
ATOM 5096 N N . TYR B 1 283 ? 3.488 11.866 27.176 1.00 80.23 283 TYR B N 1
ATOM 5097 C CA . TYR B 1 283 ? 2.713 10.734 26.694 1.00 70.79 283 TYR B CA 1
ATOM 5098 C C . TYR B 1 283 ? 2.401 10.907 25.214 1.00 71.45 283 TYR B C 1
ATOM 5099 O O . TYR B 1 283 ? 2.184 12.023 24.732 1.00 78.83 283 TYR B O 1
ATOM 5108 N N . THR B 1 284 ? 2.382 9.786 24.499 1.00 58.80 284 THR B N 1
ATOM 5109 C CA . THR B 1 284 ? 2.001 9.744 23.092 1.00 67.00 284 THR B CA 1
ATOM 5110 C C . THR B 1 284 ? 0.987 8.626 22.921 1.00 67.38 284 THR B C 1
ATOM 5111 O O . THR B 1 284 ? 1.316 7.452 23.119 1.00 63.13 284 THR B O 1
ATOM 5115 N N . ILE B 1 285 ? -0.240 8.985 22.554 1.00 76.18 285 ILE B N 1
ATOM 5116 C CA . ILE B 1 285 ? -1.339 8.035 22.456 1.00 78.47 285 ILE B CA 1
ATOM 5117 C C . ILE B 1 285 ? -1.801 7.967 21.010 1.00 80.89 285 ILE B C 1
ATOM 5118 O O . ILE B 1 285 ? -2.067 9.001 20.389 1.00 79.17 285 ILE B O 1
ATOM 5123 N N . ASP B 1 286 ? -1.903 6.753 20.479 1.00 78.22 286 ASP B N 1
ATOM 5124 C CA . ASP B 1 286 ? -2.422 6.527 19.137 1.00 82.22 286 ASP B CA 1
ATOM 5125 C C . ASP B 1 286 ? -3.900 6.182 19.269 1.00 78.25 286 ASP B C 1
ATOM 5126 O O . ASP B 1 286 ? -4.248 5.098 19.748 1.00 74.11 286 ASP B O 1
ATOM 5131 N N . VAL B 1 287 ? -4.769 7.098 18.850 1.00 72.90 287 VAL B N 1
ATOM 5132 C CA . VAL B 1 287 ? -6.209 6.901 18.960 1.00 67.49 287 VAL B CA 1
ATOM 5133 C C . VAL B 1 287 ? -6.789 6.747 17.561 1.00 69.65 287 VAL B C 1
ATOM 5134 O O . VAL B 1 287 ? -6.401 7.462 16.629 1.00 66.43 287 VAL B O 1
ATOM 5138 N N . GLU B 1 288 ? -7.714 5.801 17.419 1.00 65.96 288 GLU B N 1
ATOM 5139 C CA . GLU B 1 288 ? -8.307 5.448 16.141 1.00 68.08 288 GLU B CA 1
ATOM 5140 C C . GLU B 1 288 ? -9.806 5.709 16.177 1.00 79.38 288 GLU B C 1
ATOM 5141 O O . GLU B 1 288 ? -10.443 5.616 17.228 1.00 85.92 288 GLU B O 1
ATOM 5147 N N . ALA B 1 289 ? -10.365 6.054 15.020 1.00 72.89 289 ALA B N 1
ATOM 5148 C CA . ALA B 1 289 ? -11.806 6.190 14.853 1.00 58.00 289 ALA B CA 1
ATOM 5149 C C . ALA B 1 289 ? -12.227 5.298 13.697 1.00 56.85 289 ALA B C 1
ATOM 5150 O O . ALA B 1 289 ? -11.708 5.437 12.583 1.00 52.53 289 ALA B O 1
ATOM 5152 N N . LYS B 1 290 ? -13.156 4.381 13.961 1.00 55.49 290 LYS B N 1
ATOM 5153 C CA . LYS B 1 290 ? -13.596 3.439 12.943 1.00 66.05 290 LYS B CA 1
ATOM 5154 C C . LYS B 1 290 ? -15.110 3.309 12.990 1.00 66.00 290 LYS B C 1
ATOM 5155 O O . LYS B 1 290 ? -15.709 3.279 14.068 1.00 72.05 290 LYS B O 1
ATOM 5161 N N . ASP B 1 291 ? -15.726 3.260 11.813 1.00 63.70 291 ASP B N 1
ATOM 5162 C CA . ASP B 1 291 ? -17.172 3.138 11.728 1.00 78.25 291 ASP B CA 1
ATOM 5163 C C . ASP B 1 291 ? -17.563 1.666 11.840 1.00 93.85 291 ASP B C 1
ATOM 5164 O O . ASP B 1 291 ? -16.747 0.800 12.169 1.00 109.40 291 ASP B O 1
ATOM 5169 N N . ARG B 1 292 ? -18.833 1.365 11.563 1.00 80.02 292 ARG B N 1
ATOM 5170 C CA . ARG B 1 292 ? -19.286 -0.019 11.578 1.00 62.69 292 ARG B CA 1
ATOM 5171 C C . ARG B 1 292 ? -18.816 -0.797 10.357 1.00 60.27 292 ARG B C 1
ATOM 5172 O O . ARG B 1 292 ? -18.745 -2.029 10.413 1.00 58.14 292 ARG B O 1
ATOM 5180 N N . GLY B 1 293 ? -18.491 -0.110 9.261 1.00 64.91 293 GLY B N 1
ATOM 5181 C CA . GLY B 1 293 ? -17.867 -0.700 8.097 1.00 64.87 293 GLY B CA 1
ATOM 5182 C C . GLY B 1 293 ? -16.365 -0.845 8.149 1.00 70.76 293 GLY B C 1
ATOM 5183 O O . GLY B 1 293 ? -15.750 -1.119 7.116 1.00 76.14 293 GLY B O 1
ATOM 5184 N N . SER B 1 294 ? -15.755 -0.658 9.319 1.00 74.31 294 SER B N 1
ATOM 5185 C CA . SER B 1 294 ? -14.326 -0.833 9.573 1.00 65.95 294 SER B CA 1
ATOM 5186 C C . SER B 1 294 ? -13.449 0.192 8.864 1.00 42.66 294 SER B C 1
ATOM 5187 O O . SER B 1 294 ? -12.223 0.032 8.843 1.00 60.74 294 SER B O 1
ATOM 5190 N N . LEU B 1 295 ? -14.030 1.236 8.278 1.00 49.08 295 LEU B N 1
ATOM 5191 C CA . LEU B 1 295 ? -13.235 2.350 7.774 1.00 45.72 295 LEU B CA 1
ATOM 5192 C C . LEU B 1 295 ? -12.729 3.168 8.954 1.00 57.25 295 LEU B C 1
ATOM 5193 O O . LEU B 1 295 ? -13.526 3.657 9.761 1.00 37.05 295 LEU B O 1
ATOM 5198 N N . SER B 1 296 ? -11.411 3.328 9.055 1.00 68.86 296 SER B N 1
ATOM 5199 C CA . SER B 1 296 ? -10.820 3.959 10.224 1.00 59.76 296 SER B CA 1
ATOM 5200 C C . SER B 1 296 ? -9.748 4.957 9.817 1.00 58.37 296 SER B C 1
ATOM 5201 O O . SER B 1 296 ? -9.057 4.782 8.810 1.00 65.66 296 SER B O 1
ATOM 5204 N N . SER B 1 297 ? -9.621 6.009 10.623 1.00 54.95 297 SER B N 1
ATOM 5205 C CA . SER B 1 297 ? -8.520 6.952 10.529 1.00 62.35 297 SER B CA 1
ATOM 5206 C C . SER B 1 297 ? -7.938 7.147 11.920 1.00 74.53 297 SER B C 1
ATOM 5207 O O . SER B 1 297 ? -8.659 7.104 12.921 1.00 82.59 297 SER B O 1
ATOM 5210 N N . GLN B 1 298 ? -6.629 7.358 11.978 1.00 70.24 298 GLN B N 1
ATOM 5211 C CA . GLN B 1 298 ? -5.917 7.446 13.243 1.00 65.95 298 GLN B CA 1
ATOM 5212 C C . GLN B 1 298 ? -5.303 8.828 13.414 1.00 72.16 298 GLN B C 1
ATOM 5213 O O . GLN B 1 298 ? -4.952 9.498 12.438 1.00 66.95 298 GLN B O 1
ATOM 5219 N N . CYS B 1 299 ? -5.186 9.249 14.671 1.00 86.11 299 CYS B N 1
ATOM 5220 C CA . CYS B 1 299 ? -4.485 10.475 15.015 1.00 89.66 299 CYS B CA 1
ATOM 5221 C C . CYS B 1 299 ? -3.770 10.272 16.343 1.00 91.59 299 CYS B C 1
ATOM 5222 O O . CYS B 1 299 ? -4.099 9.369 17.119 1.00 105.86 299 CYS B O 1
ATOM 5225 N N . LYS B 1 300 ? -2.774 11.117 16.589 1.00 77.41 300 LYS B N 1
ATOM 5226 C CA . LYS B 1 300 ? -1.930 11.020 17.771 1.00 69.92 300 LYS B CA 1
ATOM 5227 C C . LYS B 1 300 ? -2.258 12.157 18.729 1.00 73.92 300 LYS B C 1
ATOM 5228 O O . LYS B 1 300 ? -2.330 13.319 18.318 1.00 83.41 300 LYS B O 1
ATOM 5234 N N . VAL B 1 301 ? -2.458 11.817 19.997 1.00 62.24 301 VAL B N 1
ATOM 5235 C CA . VAL B 1 301 ? -2.695 12.786 21.058 1.00 67.85 301 VAL B CA 1
ATOM 5236 C C . VAL B 1 301 ? -1.472 12.762 21.964 1.00 74.64 301 VAL B C 1
ATOM 5237 O O . VAL B 1 301 ? -1.183 11.744 22.606 1.00 96.36 301 VAL B O 1
ATOM 5241 N N . ILE B 1 302 ? -0.743 13.871 22.004 1.00 54.39 302 ILE B N 1
ATOM 5242 C CA . ILE B 1 302 ? 0.435 14.003 22.852 1.00 70.41 302 ILE B CA 1
ATOM 5243 C C . ILE B 1 302 ? 0.050 14.798 24.090 1.00 69.30 302 ILE B C 1
ATOM 5244 O O . ILE B 1 302 ? -0.703 15.777 24.010 1.00 80.67 302 ILE B O 1
ATOM 5249 N N . ILE B 1 303 ? 0.525 14.345 25.247 1.00 63.37 303 ILE B N 1
ATOM 5250 C CA . ILE B 1 303 ? 0.192 14.950 26.530 1.00 71.04 303 ILE B CA 1
ATOM 5251 C C . ILE B 1 303 ? 1.488 15.354 27.215 1.00 85.47 303 ILE B C 1
ATOM 5252 O O . ILE B 1 303 ? 2.397 14.531 27.372 1.00 100.49 303 ILE B O 1
ATOM 5257 N N . GLU B 1 304 ? 1.575 16.619 27.613 1.00 75.30 304 GLU B N 1
ATOM 5258 C CA . GLU B 1 304 ? 2.744 17.151 28.299 1.00 87.38 304 GLU B CA 1
ATOM 5259 C C . GLU B 1 304 ? 2.405 17.346 29.770 1.00 85.37 304 GLU B C 1
ATOM 5260 O O . GLU B 1 304 ? 1.455 18.061 30.104 1.00 79.66 304 GLU B O 1
ATOM 5266 N N . VAL B 1 305 ? 3.181 16.710 30.640 1.00 88.08 305 VAL B N 1
ATOM 5267 C CA . VAL B 1 305 ? 2.984 16.803 32.082 1.00 87.63 305 VAL B CA 1
ATOM 5268 C C . VAL B 1 305 ? 3.879 17.913 32.614 1.00 101.81 305 VAL B C 1
ATOM 5269 O O . VAL B 1 305 ? 5.089 17.928 32.356 1.00 106.84 305 VAL B O 1
ATOM 5273 N N . LEU B 1 306 ? 3.284 18.852 33.343 1.00 101.02 306 LEU B N 1
ATOM 5274 C CA . LEU B 1 306 ? 4.020 19.976 33.901 1.00 101.61 306 LEU B CA 1
ATOM 5275 C C . LEU B 1 306 ? 4.519 19.630 35.297 1.00 104.21 306 LEU B C 1
ATOM 5276 O O . LEU B 1 306 ? 3.780 19.078 36.117 1.00 104.97 306 LEU B O 1
ATOM 5281 N N . ASP B 1 307 ? 5.779 19.963 35.560 1.00 105.87 307 ASP B N 1
ATOM 5282 C CA . ASP B 1 307 ? 6.399 19.614 36.830 1.00 111.59 307 ASP B CA 1
ATOM 5283 C C . ASP B 1 307 ? 5.875 20.501 37.953 1.00 107.46 307 ASP B C 1
ATOM 5284 O O . ASP B 1 307 ? 5.821 21.727 37.820 1.00 115.32 307 ASP B O 1
ATOM 5289 N N . GLU B 1 308 ? 5.487 19.873 39.059 1.00 103.63 308 GLU B N 1
ATOM 5290 C CA . GLU B 1 308 ? 5.074 20.576 40.263 1.00 112.29 308 GLU B CA 1
ATOM 5291 C C . GLU B 1 308 ? 6.055 20.260 41.383 1.00 112.33 308 GLU B C 1
ATOM 5292 O O . GLU B 1 308 ? 6.636 19.171 41.433 1.00 120.55 308 GLU B O 1
ATOM 5294 N N . ASN B 1 309 ? 6.244 21.225 42.281 1.00 131.19 309 ASN B N 1
ATOM 5295 C CA . ASN B 1 309 ? 7.182 21.071 43.393 1.00 134.17 309 ASN B CA 1
ATOM 5296 C C . ASN B 1 309 ? 6.518 20.254 44.499 1.00 139.26 309 ASN B C 1
ATOM 5297 O O . ASN B 1 309 ? 5.960 20.781 45.465 1.00 144.72 309 ASN B O 1
ATOM 5302 N N . ASP B 1 310 ? 6.587 18.932 44.348 1.00 134.23 310 ASP B N 1
ATOM 5303 C CA . ASP B 1 310 ? 6.031 18.011 45.328 1.00 133.58 310 ASP B CA 1
ATOM 5304 C C . ASP B 1 310 ? 7.072 17.077 45.929 1.00 129.64 310 ASP B C 1
ATOM 5305 O O . ASP B 1 310 ? 6.708 16.192 46.712 1.00 123.14 310 ASP B O 1
ATOM 5310 N N . ASN B 1 311 ? 8.348 17.241 45.587 1.00 134.46 311 ASN B N 1
ATOM 5311 C CA . ASN B 1 311 ? 9.429 16.435 46.140 1.00 133.50 311 ASN B CA 1
ATOM 5312 C C . ASN B 1 311 ? 10.417 17.352 46.845 1.00 131.43 311 ASN B C 1
ATOM 5313 O O . ASN B 1 311 ? 11.023 18.222 46.210 1.00 119.70 311 ASN B O 1
ATOM 5318 N N . ARG B 1 312 ? 10.574 17.158 48.152 1.00 141.92 312 ARG B N 1
ATOM 5319 C CA . ARG B 1 312 ? 11.510 17.967 48.911 1.00 135.52 312 ARG B CA 1
ATOM 5320 C C . ARG B 1 312 ? 12.944 17.532 48.615 1.00 112.73 312 ARG B C 1
ATOM 5321 O O . ARG B 1 312 ? 13.207 16.350 48.375 1.00 112.88 312 ARG B O 1
ATOM 5323 N N . PRO B 1 313 ? 13.891 18.470 48.622 1.00 113.62 313 PRO B N 1
ATOM 5324 C CA . PRO B 1 313 ? 15.287 18.106 48.354 1.00 136.97 313 PRO B CA 1
ATOM 5325 C C . PRO B 1 313 ? 15.865 17.282 49.493 1.00 116.54 313 PRO B C 1
ATOM 5326 O O . PRO B 1 313 ? 15.562 17.511 50.666 1.00 117.43 313 PRO B O 1
ATOM 5330 N N . GLU B 1 314 ? 16.703 16.312 49.139 1.00 117.25 314 GLU B N 1
ATOM 5331 C CA . GLU B 1 314 ? 17.300 15.399 50.105 1.00 134.05 314 GLU B CA 1
ATOM 5332 C C . GLU B 1 314 ? 18.789 15.676 50.256 1.00 137.15 314 GLU B C 1
ATOM 5333 O O . GLU B 1 314 ? 19.508 15.818 49.259 1.00 146.47 314 GLU B O 1
ATOM 5335 N N . ILE B 1 315 ? 19.236 15.760 51.507 1.00 130.75 315 ILE B N 1
ATOM 5336 C CA . ILE B 1 315 ? 20.644 15.914 51.850 1.00 142.61 315 ILE B CA 1
ATOM 5337 C C . ILE B 1 315 ? 21.207 14.536 52.169 1.00 151.42 315 ILE B C 1
ATOM 5338 O O . ILE B 1 315 ? 20.633 13.797 52.978 1.00 164.87 315 ILE B O 1
ATOM 5343 N N . ILE B 1 316 ? 22.325 14.186 51.540 1.00 140.49 316 ILE B N 1
ATOM 5344 C CA . ILE B 1 316 ? 22.995 12.911 51.770 1.00 138.72 316 ILE B CA 1
ATOM 5345 C C . ILE B 1 316 ? 24.427 13.215 52.184 1.00 146.45 316 ILE B C 1
ATOM 5346 O O . ILE B 1 316 ? 25.230 13.688 51.370 1.00 142.09 316 ILE B O 1
ATOM 5348 N N . ILE B 1 317 ? 24.751 12.946 53.446 1.00 159.38 317 ILE B N 1
ATOM 5349 C CA . ILE B 1 317 ? 26.109 13.128 53.948 1.00 168.06 317 ILE B CA 1
ATOM 5350 C C . ILE B 1 317 ? 26.953 11.960 53.448 1.00 181.84 317 ILE B C 1
ATOM 5351 O O . ILE B 1 317 ? 26.706 10.805 53.804 1.00 182.74 317 ILE B O 1
ATOM 5353 N N . THR B 1 318 ? 27.947 12.256 52.608 1.00 190.62 318 THR B N 1
ATOM 5354 C CA . THR B 1 318 ? 28.801 11.197 52.080 1.00 193.47 318 THR B CA 1
ATOM 5355 C C . THR B 1 318 ? 29.709 10.629 53.164 1.00 199.94 318 THR B C 1
ATOM 5356 O O . THR B 1 318 ? 29.770 9.410 53.363 1.00 205.92 318 THR B O 1
ATOM 5360 N N . SER B 1 319 ? 30.419 11.499 53.880 1.00 181.39 319 SER B N 1
ATOM 5361 C CA . SER B 1 319 ? 31.338 11.072 54.923 1.00 169.23 319 SER B CA 1
ATOM 5362 C C . SER B 1 319 ? 31.483 12.189 55.946 1.00 165.36 319 SER B C 1
ATOM 5363 O O . SER B 1 319 ? 31.212 13.358 55.662 1.00 155.07 319 SER B O 1
ATOM 5365 N N . LEU B 1 320 ? 31.913 11.810 57.147 1.00 173.91 320 LEU B N 1
ATOM 5366 C CA . LEU B 1 320 ? 32.072 12.757 58.241 1.00 185.67 320 LEU B CA 1
ATOM 5367 C C . LEU B 1 320 ? 33.146 12.240 59.187 1.00 210.22 320 LEU B C 1
ATOM 5368 O O . LEU B 1 320 ? 33.297 11.031 59.377 1.00 206.92 320 LEU B O 1
ATOM 5370 N N . SER B 1 321 ? 33.887 13.173 59.780 1.00 232.72 321 SER B N 1
ATOM 5371 C CA . SER B 1 321 ? 34.938 12.864 60.743 1.00 248.91 321 SER B CA 1
ATOM 5372 C C . SER B 1 321 ? 34.454 13.217 62.143 1.00 258.82 321 SER B C 1
ATOM 5373 O O . SER B 1 321 ? 34.196 14.390 62.436 1.00 263.40 321 SER B O 1
ATOM 5376 N N . ASP B 1 322 ? 34.324 12.200 62.998 1.00 264.42 322 ASP B N 1
ATOM 5377 C CA . ASP B 1 322 ? 33.829 12.429 64.352 1.00 244.61 322 ASP B CA 1
ATOM 5378 C C . ASP B 1 322 ? 34.796 13.278 65.170 1.00 240.84 322 ASP B C 1
ATOM 5379 O O . ASP B 1 322 ? 34.369 14.185 65.893 1.00 234.67 322 ASP B O 1
ATOM 5381 N N . GLN B 1 323 ? 36.096 13.006 65.076 1.00 236.43 323 GLN B N 1
ATOM 5382 C CA . GLN B 1 323 ? 37.105 13.728 65.845 1.00 242.56 323 GLN B CA 1
ATOM 5383 C C . GLN B 1 323 ? 37.911 14.636 64.923 1.00 243.95 323 GLN B C 1
ATOM 5384 O O . GLN B 1 323 ? 38.482 14.170 63.932 1.00 246.53 323 GLN B O 1
ATOM 5386 N N . ILE B 1 324 ? 37.950 15.932 65.251 1.00 246.85 324 ILE B N 1
ATOM 5387 C CA . ILE B 1 324 ? 38.771 16.911 64.549 1.00 244.78 324 ILE B CA 1
ATOM 5388 C C . ILE B 1 324 ? 39.436 17.821 65.577 1.00 246.11 324 ILE B C 1
ATOM 5389 O O . ILE B 1 324 ? 38.961 17.976 66.704 1.00 248.43 324 ILE B O 1
ATOM 5391 N N . SER B 1 325 ? 40.553 18.425 65.177 1.00 261.67 325 SER B N 1
ATOM 5392 C CA . SER B 1 325 ? 41.290 19.324 66.058 1.00 260.00 325 SER B CA 1
ATOM 5393 C C . SER B 1 325 ? 40.686 20.725 66.025 1.00 280.98 325 SER B C 1
ATOM 5394 O O . SER B 1 325 ? 40.347 21.245 64.958 1.00 270.39 325 SER B O 1
ATOM 5396 N N . GLU B 1 326 ? 40.534 21.334 67.206 1.00 293.98 326 GLU B N 1
ATOM 5397 C CA . GLU B 1 326 ? 39.986 22.687 67.261 1.00 306.07 326 GLU B CA 1
ATOM 5398 C C . GLU B 1 326 ? 40.989 23.716 66.754 1.00 317.02 326 GLU B C 1
ATOM 5399 O O . GLU B 1 326 ? 40.618 24.631 66.010 1.00 321.36 326 GLU B O 1
ATOM 5401 N N . ASP B 1 327 ? 42.270 23.557 67.095 1.00 305.56 327 ASP B N 1
ATOM 5402 C CA . ASP B 1 327 ? 43.290 24.504 66.662 1.00 285.19 327 ASP B CA 1
ATOM 5403 C C . ASP B 1 327 ? 43.781 24.217 65.251 1.00 265.25 327 ASP B C 1
ATOM 5404 O O . ASP B 1 327 ? 44.904 24.591 64.889 1.00 266.36 327 ASP B O 1
ATOM 5406 N N . SER B 1 328 ? 42.939 23.558 64.464 1.00 244.23 328 SER B N 1
ATOM 5407 C CA . SER B 1 328 ? 43.232 23.185 63.097 1.00 228.89 328 SER B CA 1
ATOM 5408 C C . SER B 1 328 ? 43.351 24.434 62.227 1.00 224.59 328 SER B C 1
ATOM 5409 O O . SER B 1 328 ? 42.871 25.509 62.598 1.00 225.12 328 SER B O 1
ATOM 5412 N N . PRO B 1 329 ? 44.001 24.323 61.070 1.00 220.99 329 PRO B N 1
ATOM 5413 C CA . PRO B 1 329 ? 44.203 25.501 60.217 1.00 224.47 329 PRO B CA 1
ATOM 5414 C C . PRO B 1 329 ? 42.891 26.054 59.676 1.00 239.13 329 PRO B C 1
ATOM 5415 O O . PRO B 1 329 ? 41.819 25.457 59.798 1.00 234.07 329 PRO B O 1
ATOM 5419 N N . SER B 1 330 ? 42.994 27.237 59.075 1.00 258.40 330 SER B N 1
ATOM 5420 C CA . SER B 1 330 ? 41.834 27.899 58.493 1.00 265.06 330 SER B CA 1
ATOM 5421 C C . SER B 1 330 ? 41.292 27.122 57.298 1.00 290.13 330 SER B C 1
ATOM 5422 O O . SER B 1 330 ? 42.050 26.537 56.518 1.00 289.34 330 SER B O 1
ATOM 5425 N N . GLY B 1 331 ? 39.966 27.095 57.172 1.00 315.97 331 GLY B N 1
ATOM 5426 C CA . GLY B 1 331 ? 39.357 26.383 56.067 1.00 313.40 331 GLY B CA 1
ATOM 5427 C C . GLY B 1 331 ? 39.422 24.879 56.173 1.00 312.48 331 GLY B C 1
ATOM 5428 O O . GLY B 1 331 ? 39.320 24.193 55.152 1.00 313.95 331 GLY B O 1
ATOM 5429 N N . THR B 1 332 ? 39.603 24.343 57.377 1.00 278.98 332 THR B N 1
ATOM 5430 C CA . THR B 1 332 ? 39.757 22.900 57.540 1.00 243.15 332 THR B CA 1
ATOM 5431 C C . THR B 1 332 ? 38.452 22.167 57.252 1.00 225.70 332 THR B C 1
ATOM 5432 O O . THR B 1 332 ? 37.406 22.489 57.819 1.00 227.99 332 THR B O 1
ATOM 5436 N N . VAL B 1 333 ? 38.526 21.150 56.394 1.00 209.12 333 VAL B N 1
ATOM 5437 C CA . VAL B 1 333 ? 37.335 20.400 56.018 1.00 193.25 333 VAL B CA 1
ATOM 5438 C C . VAL B 1 333 ? 36.834 19.592 57.208 1.00 197.92 333 VAL B C 1
ATOM 5439 O O . VAL B 1 333 ? 37.618 18.997 57.962 1.00 199.93 333 VAL B O 1
ATOM 5443 N N . VAL B 1 334 ? 35.515 19.613 57.414 1.00 196.51 334 VAL B N 1
ATOM 5444 C CA . VAL B 1 334 ? 34.887 18.940 58.541 1.00 192.69 334 VAL B CA 1
ATOM 5445 C C . VAL B 1 334 ? 33.927 17.848 58.091 1.00 185.75 334 VAL B C 1
ATOM 5446 O O . VAL B 1 334 ? 33.866 16.777 58.705 1.00 181.28 334 VAL B O 1
ATOM 5448 N N . ALA B 1 335 ? 33.164 18.096 57.030 1.00 190.12 335 ALA B N 1
ATOM 5449 C CA . ALA B 1 335 ? 32.198 17.122 56.556 1.00 186.93 335 ALA B CA 1
ATOM 5450 C C . ALA B 1 335 ? 32.023 17.285 55.055 1.00 179.19 335 ALA B C 1
ATOM 5451 O O . ALA B 1 335 ? 32.279 18.352 54.491 1.00 177.16 335 ALA B O 1
ATOM 5453 N N . LEU B 1 336 ? 31.581 16.206 54.416 1.00 169.26 336 LEU B N 1
ATOM 5454 C CA . LEU B 1 336 ? 31.284 16.202 52.991 1.00 161.50 336 LEU B CA 1
ATOM 5455 C C . LEU B 1 336 ? 29.862 15.701 52.804 1.00 150.83 336 LEU B C 1
ATOM 5456 O O . LEU B 1 336 ? 29.515 14.617 53.285 1.00 151.94 336 LEU B O 1
ATOM 5458 N N . PHE B 1 337 ? 29.049 16.474 52.088 1.00 151.34 337 PHE B N 1
ATOM 5459 C CA . PHE B 1 337 ? 27.664 16.100 51.852 1.00 146.07 337 PHE B CA 1
ATOM 5460 C C . PHE B 1 337 ? 27.243 16.615 50.486 1.00 150.14 337 PHE B C 1
ATOM 5461 O O . PHE B 1 337 ? 27.864 17.519 49.920 1.00 158.91 337 PHE B O 1
ATOM 5469 N N . LYS B 1 338 ? 26.173 16.025 49.966 1.00 152.70 338 LYS B N 1
ATOM 5470 C CA . LYS B 1 338 ? 25.646 16.359 48.656 1.00 150.39 338 LYS B CA 1
ATOM 5471 C C . LYS B 1 338 ? 24.143 16.569 48.755 1.00 150.75 338 LYS B C 1
ATOM 5472 O O . LYS B 1 338 ? 23.478 15.979 49.607 1.00 143.63 338 LYS B O 1
ATOM 5474 N N . VAL B 1 339 ? 23.606 17.413 47.877 1.00 166.22 339 VAL B N 1
ATOM 5475 C CA . VAL B 1 339 ? 22.180 17.723 47.874 1.00 172.02 339 VAL B CA 1
ATOM 5476 C C . VAL B 1 339 ? 21.608 17.252 46.546 1.00 165.82 339 VAL B C 1
ATOM 5477 O O . VAL B 1 339 ? 22.062 17.685 45.479 1.00 167.31 339 VAL B O 1
ATOM 5481 N N . ARG B 1 340 ? 20.603 16.384 46.610 1.00 163.14 340 ARG B N 1
ATOM 5482 C CA . ARG B 1 340 ? 19.955 15.844 45.423 1.00 158.19 340 ARG B CA 1
ATOM 5483 C C . ARG B 1 340 ? 18.459 16.105 45.487 1.00 157.79 340 ARG B C 1
ATOM 5484 O O . ARG B 1 340 ? 17.838 15.923 46.536 1.00 163.95 340 ARG B O 1
ATOM 5486 N N . ASP B 1 341 ? 17.880 16.531 44.367 1.00 144.50 341 ASP B N 1
ATOM 5487 C CA . ASP B 1 341 ? 16.441 16.740 44.269 1.00 149.54 341 ASP B CA 1
ATOM 5488 C C . ASP B 1 341 ? 15.930 16.094 42.991 1.00 138.85 341 ASP B C 1
ATOM 5489 O O . ASP B 1 341 ? 16.424 16.389 41.899 1.00 112.55 341 ASP B O 1
ATOM 5494 N N . ARG B 1 342 ? 14.930 15.219 43.135 1.00 133.22 342 ARG B N 1
ATOM 5495 C CA . ARG B 1 342 ? 14.403 14.463 42.003 1.00 122.93 342 ARG B CA 1
ATOM 5496 C C . ARG B 1 342 ? 13.672 15.344 40.995 1.00 128.91 342 ARG B C 1
ATOM 5497 O O . ARG B 1 342 ? 13.561 14.960 39.825 1.00 138.90 342 ARG B O 1
ATOM 5499 N N . ASP B 1 343 ? 13.158 16.500 41.420 1.00 131.34 343 ASP B N 1
ATOM 5500 C CA . ASP B 1 343 ? 12.427 17.399 40.532 1.00 131.68 343 ASP B CA 1
ATOM 5501 C C . ASP B 1 343 ? 13.326 17.967 39.443 1.00 137.17 343 ASP B C 1
ATOM 5502 O O . ASP B 1 343 ? 14.537 17.728 39.445 1.00 144.45 343 ASP B O 1
ATOM 5507 N N . SER B 1 344 ? 12.754 18.746 38.527 1.00 135.79 344 SER B N 1
ATOM 5508 C CA . SER B 1 344 ? 13.500 19.295 37.406 1.00 136.85 344 SER B CA 1
ATOM 5509 C C . SER B 1 344 ? 13.184 20.777 37.254 1.00 129.46 344 SER B C 1
ATOM 5510 O O . SER B 1 344 ? 12.179 21.279 37.763 1.00 123.90 344 SER B O 1
ATOM 5513 N N . GLY B 1 345 ? 14.073 21.480 36.557 1.00 143.06 345 GLY B N 1
ATOM 5514 C CA . GLY B 1 345 ? 13.844 22.895 36.305 1.00 152.30 345 GLY B CA 1
ATOM 5515 C C . GLY B 1 345 ? 14.051 23.728 37.557 1.00 166.01 345 GLY B C 1
ATOM 5516 O O . GLY B 1 345 ? 14.928 23.450 38.384 1.00 168.49 345 GLY B O 1
ATOM 5517 N N . GLU B 1 346 ? 13.232 24.775 37.698 1.00 174.44 346 GLU B N 1
ATOM 5518 C CA . GLU B 1 346 ? 13.308 25.622 38.885 1.00 177.70 346 GLU B CA 1
ATOM 5519 C C . GLU B 1 346 ? 12.955 24.852 40.151 1.00 177.73 346 GLU B C 1
ATOM 5520 O O . GLU B 1 346 ? 13.430 25.195 41.240 1.00 178.58 346 GLU B O 1
ATOM 5522 N N . ASN B 1 347 ? 12.128 23.811 40.032 1.00 172.97 347 ASN B N 1
ATOM 5523 C CA . ASN B 1 347 ? 11.825 22.961 41.177 1.00 166.77 347 ASN B CA 1
ATOM 5524 C C . ASN B 1 347 ? 13.021 22.134 41.625 1.00 172.86 347 ASN B C 1
ATOM 5525 O O . ASN B 1 347 ? 12.982 21.568 42.722 1.00 160.57 347 ASN B O 1
ATOM 5530 N N . ALA B 1 348 ? 14.075 22.052 40.811 1.00 195.76 348 ALA B N 1
ATOM 5531 C CA . ALA B 1 348 ? 15.270 21.303 41.169 1.00 204.15 348 ALA B CA 1
ATOM 5532 C C . ALA B 1 348 ? 16.381 22.176 41.732 1.00 211.55 348 ALA B C 1
ATOM 5533 O O . ALA B 1 348 ? 17.233 21.664 42.466 1.00 222.43 348 ALA B O 1
ATOM 5535 N N . GLU B 1 349 ? 16.397 23.466 41.406 1.00 197.40 349 GLU B N 1
ATOM 5536 C CA . GLU B 1 349 ? 17.409 24.355 41.955 1.00 184.59 349 GLU B CA 1
ATOM 5537 C C . GLU B 1 349 ? 17.183 24.521 43.452 1.00 179.23 349 GLU B C 1
ATOM 5538 O O . GLU B 1 349 ? 16.054 24.747 43.898 1.00 185.66 349 GLU B O 1
ATOM 5540 N N . VAL B 1 350 ? 18.260 24.410 44.229 1.00 169.00 350 VAL B N 1
ATOM 5541 C CA . VAL B 1 350 ? 18.173 24.450 45.681 1.00 170.34 350 VAL B CA 1
ATOM 5542 C C . VAL B 1 350 ? 19.210 25.421 46.227 1.00 167.53 350 VAL B C 1
ATOM 5543 O O . VAL B 1 350 ? 20.230 25.707 45.597 1.00 171.65 350 VAL B O 1
ATOM 5547 N N . MET B 1 351 ? 18.924 25.930 47.423 1.00 162.10 351 MET B N 1
ATOM 5548 C CA . MET B 1 351 ? 19.843 26.777 48.167 1.00 152.74 351 MET B CA 1
ATOM 5549 C C . MET B 1 351 ? 19.838 26.324 49.617 1.00 153.47 351 MET B C 1
ATOM 5550 O O . MET B 1 351 ? 18.772 26.213 50.233 1.00 159.53 351 MET B O 1
ATOM 5552 N N . CYS B 1 352 ? 21.023 26.044 50.151 1.00 147.13 352 CYS B N 1
ATOM 5553 C CA . CYS B 1 352 ? 21.178 25.580 51.520 1.00 150.61 352 CYS B CA 1
ATOM 5554 C C . CYS B 1 352 ? 21.962 26.604 52.328 1.00 168.41 352 CYS B C 1
ATOM 5555 O O . CYS B 1 352 ? 22.800 27.336 51.791 1.00 175.71 352 CYS B O 1
ATOM 5558 N N . SER B 1 353 ? 21.678 26.652 53.627 1.00 179.56 353 SER B N 1
ATOM 5559 C CA . SER B 1 353 ? 22.318 27.592 54.532 1.00 185.52 353 SER B CA 1
ATOM 5560 C C . SER B 1 353 ? 22.527 26.932 55.887 1.00 186.64 353 SER B C 1
ATOM 5561 O O . SER B 1 353 ? 21.778 26.033 56.284 1.00 186.84 353 SER B O 1
ATOM 5564 N N . LEU B 1 354 ? 23.562 27.388 56.586 1.00 181.43 354 LEU B N 1
ATOM 5565 C CA . LEU B 1 354 ? 23.880 26.944 57.932 1.00 180.14 354 LEU B CA 1
ATOM 5566 C C . LEU B 1 354 ? 23.314 27.937 58.946 1.00 178.82 354 LEU B C 1
ATOM 5567 O O . LEU B 1 354 ? 22.632 28.903 58.597 1.00 168.65 354 LEU B O 1
ATOM 5572 N N . SER B 1 355 ? 23.604 27.691 60.226 1.00 190.46 355 SER B N 1
ATOM 5573 C CA . SER B 1 355 ? 23.111 28.585 61.269 1.00 198.26 355 SER B CA 1
ATOM 5574 C C . SER B 1 355 ? 23.891 29.894 61.294 1.00 208.87 355 SER B C 1
ATOM 5575 O O . SER B 1 355 ? 23.297 30.973 61.406 1.00 211.44 355 SER B O 1
ATOM 5578 N N . GLY B 1 356 ? 25.220 29.825 61.190 1.00 216.01 356 GLY B N 1
ATOM 5579 C CA . GLY B 1 356 ? 26.071 30.990 61.223 1.00 224.63 356 GLY B CA 1
ATOM 5580 C C . GLY B 1 356 ? 26.781 31.222 62.544 1.00 235.77 356 GLY B C 1
ATOM 5581 O O . GLY B 1 356 ? 27.869 31.811 62.554 1.00 241.57 356 GLY B O 1
ATOM 5582 N N . ASN B 1 357 ? 26.192 30.777 63.657 1.00 257.94 357 ASN B N 1
ATOM 5583 C CA . ASN B 1 357 ? 26.855 30.920 64.951 1.00 259.80 357 ASN B CA 1
ATOM 5584 C C . ASN B 1 357 ? 28.154 30.127 64.998 1.00 280.12 357 ASN B C 1
ATOM 5585 O O . ASN B 1 357 ? 29.156 30.594 65.553 1.00 275.04 357 ASN B O 1
ATOM 5587 N N . ASN B 1 358 ? 28.154 28.927 64.429 1.00 299.42 358 ASN B N 1
ATOM 5588 C CA . ASN B 1 358 ? 29.372 28.141 64.348 1.00 303.86 358 ASN B CA 1
ATOM 5589 C C . ASN B 1 358 ? 30.368 28.826 63.413 1.00 303.46 358 ASN B C 1
ATOM 5590 O O . ASN B 1 358 ? 29.973 29.575 62.515 1.00 308.16 358 ASN B O 1
ATOM 5592 N N . PRO B 1 359 ? 31.671 28.587 63.599 1.00 259.58 359 PRO B N 1
ATOM 5593 C CA . PRO B 1 359 ? 32.656 29.173 62.678 1.00 236.59 359 PRO B CA 1
ATOM 5594 C C . PRO B 1 359 ? 32.662 28.524 61.304 1.00 227.58 359 PRO B C 1
ATOM 5595 O O . PRO B 1 359 ? 33.354 29.027 60.409 1.00 227.89 359 PRO B O 1
ATOM 5599 N N . PHE B 1 360 ? 31.927 27.432 61.113 1.00 222.09 360 PHE B N 1
ATOM 5600 C CA . PHE B 1 360 ? 31.944 26.732 59.841 1.00 215.94 360 PHE B CA 1
ATOM 5601 C C . PHE B 1 360 ? 31.253 27.559 58.761 1.00 209.14 360 PHE B C 1
ATOM 5602 O O . PHE B 1 360 ? 30.383 28.387 59.041 1.00 209.65 360 PHE B O 1
ATOM 5610 N N . LYS B 1 361 ? 31.651 27.323 57.512 1.00 199.25 361 LYS B N 1
ATOM 5611 C CA . LYS B 1 361 ? 31.122 28.062 56.375 1.00 188.05 361 LYS B CA 1
ATOM 5612 C C . LYS B 1 361 ? 30.815 27.098 55.238 1.00 185.25 361 LYS B C 1
ATOM 5613 O O . LYS B 1 361 ? 31.352 25.990 55.173 1.00 185.13 361 LYS B O 1
ATOM 5615 N N . ILE B 1 362 ? 29.932 27.528 54.346 1.00 182.77 362 ILE B N 1
ATOM 5616 C CA . ILE B 1 362 ? 29.532 26.708 53.209 1.00 182.20 362 ILE B CA 1
ATOM 5617 C C . ILE B 1 362 ? 30.397 27.068 52.011 1.00 192.53 362 ILE B C 1
ATOM 5618 O O . ILE B 1 362 ? 30.756 28.235 51.807 1.00 193.00 362 ILE B O 1
ATOM 5620 N N . HIS B 1 363 ? 30.740 26.055 51.218 1.00 206.44 363 HIS B N 1
ATOM 5621 C CA . HIS B 1 363 ? 31.532 26.231 50.010 1.00 206.32 363 HIS B CA 1
ATOM 5622 C C . HIS B 1 363 ? 31.007 25.316 48.915 1.00 202.82 363 HIS B C 1
ATOM 5623 O O . HIS B 1 363 ? 30.350 24.306 49.184 1.00 203.98 363 HIS B O 1
ATOM 5625 N N . SER B 1 364 ? 31.306 25.683 47.667 1.00 201.95 364 SER B N 1
ATOM 5626 C CA . SER B 1 364 ? 30.877 24.920 46.501 1.00 196.60 364 SER B CA 1
ATOM 5627 C C . SER B 1 364 ? 32.099 24.393 45.761 1.00 196.33 364 SER B C 1
ATOM 5628 O O . SER B 1 364 ? 32.875 25.175 45.198 1.00 201.20 364 SER B O 1
ATOM 5630 N N . SER B 1 365 ? 32.253 23.070 45.754 1.00 187.62 365 SER B N 1
ATOM 5631 C CA . SER B 1 365 ? 33.351 22.384 45.085 1.00 187.13 365 SER B CA 1
ATOM 5632 C C . SER B 1 365 ? 32.929 21.771 43.760 1.00 200.82 365 SER B C 1
ATOM 5633 O O . SER B 1 365 ? 33.599 21.973 42.744 1.00 201.66 365 SER B O 1
ATOM 5636 N N . SER B 1 366 ? 31.818 21.036 43.728 1.00 211.30 366 SER B N 1
ATOM 5637 C CA . SER B 1 366 ? 31.400 20.441 42.469 1.00 208.41 366 SER B CA 1
ATOM 5638 C C . SER B 1 366 ? 29.884 20.345 42.412 1.00 226.25 366 SER B C 1
ATOM 5639 O O . SER B 1 366 ? 29.177 20.603 43.392 1.00 221.74 366 SER B O 1
ATOM 5641 N N . ASN B 1 367 ? 29.397 19.916 41.249 1.00 242.81 367 ASN B N 1
ATOM 5642 C CA . ASN B 1 367 ? 27.962 19.895 41.010 1.00 240.23 367 ASN B CA 1
ATOM 5643 C C . ASN B 1 367 ? 27.287 18.898 41.942 1.00 239.12 367 ASN B C 1
ATOM 5644 O O . ASN B 1 367 ? 27.721 17.747 42.062 1.00 244.18 367 ASN B O 1
ATOM 5646 N N . ASN B 1 368 ? 26.237 19.359 42.619 1.00 240.85 368 ASN B N 1
ATOM 5647 C CA . ASN B 1 368 ? 25.460 18.596 43.587 1.00 217.43 368 ASN B CA 1
ATOM 5648 C C . ASN B 1 368 ? 26.281 18.206 44.809 1.00 197.14 368 ASN B C 1
ATOM 5649 O O . ASN B 1 368 ? 25.847 17.346 45.579 1.00 186.30 368 ASN B O 1
ATOM 5651 N N . TYR B 1 369 ? 27.459 18.803 45.011 1.00 190.37 369 TYR B N 1
ATOM 5652 C CA . TYR B 1 369 ? 28.281 18.492 46.174 1.00 186.69 369 TYR B CA 1
ATOM 5653 C C . TYR B 1 369 ? 28.810 19.768 46.812 1.00 187.01 369 TYR B C 1
ATOM 5654 O O . TYR B 1 369 ? 29.238 20.690 46.113 1.00 186.85 369 TYR B O 1
ATOM 5656 N N . TYR B 1 370 ? 28.779 19.815 48.144 1.00 184.75 370 TYR B N 1
ATOM 5657 C CA . TYR B 1 370 ? 29.235 20.976 48.899 1.00 173.65 370 TYR B CA 1
ATOM 5658 C C . TYR B 1 370 ? 30.101 20.506 50.056 1.00 169.25 370 TYR B C 1
ATOM 5659 O O . TYR B 1 370 ? 29.799 19.497 50.700 1.00 164.64 370 TYR B O 1
ATOM 5668 N N . LYS B 1 371 ? 31.175 21.245 50.315 1.00 174.42 371 LYS B N 1
ATOM 5669 C CA . LYS B 1 371 ? 32.091 20.950 51.408 1.00 172.55 371 LYS B CA 1
ATOM 5670 C C . LYS B 1 371 ? 31.877 21.941 52.544 1.00 168.26 371 LYS B C 1
ATOM 5671 O O . LYS B 1 371 ? 31.822 23.154 52.316 1.00 166.82 371 LYS B O 1
ATOM 5673 N N . LEU B 1 372 ? 31.769 21.421 53.763 1.00 168.29 372 LEU B N 1
ATOM 5674 C CA . LEU B 1 372 ? 31.644 22.240 54.960 1.00 174.23 372 LEU B CA 1
ATOM 5675 C C . LEU B 1 372 ? 33.013 22.328 55.623 1.00 191.49 372 LEU B C 1
ATOM 5676 O O . LEU B 1 372 ? 33.565 21.311 56.058 1.00 191.92 372 LEU B O 1
ATOM 5678 N N . VAL B 1 373 ? 33.558 23.540 55.693 1.00 197.65 373 VAL B N 1
ATOM 5679 C CA . VAL B 1 373 ? 34.887 23.744 56.256 1.00 197.82 373 VAL B CA 1
ATOM 5680 C C . VAL B 1 373 ? 34.800 24.699 57.436 1.00 223.88 373 VAL B C 1
ATOM 5681 O O . VAL B 1 373 ? 33.728 25.229 57.747 1.00 214.01 373 VAL B O 1
ATOM 5685 N N . THR B 1 374 ? 35.933 24.926 58.094 1.00 263.91 374 THR B N 1
ATOM 5686 C CA . THR B 1 374 ? 36.045 25.856 59.208 1.00 270.79 374 THR B CA 1
ATOM 5687 C C . THR B 1 374 ? 37.011 26.954 58.797 1.00 274.55 374 THR B C 1
ATOM 5688 O O . THR B 1 374 ? 38.179 26.677 58.498 1.00 277.04 374 THR B O 1
ATOM 5690 N N . ASP B 1 375 ? 36.509 28.191 58.753 1.00 260.13 375 ASP B N 1
ATOM 5691 C CA . ASP B 1 375 ? 37.309 29.328 58.312 1.00 234.87 375 ASP B CA 1
ATOM 5692 C C . ASP B 1 375 ? 38.241 29.827 59.410 1.00 227.72 375 ASP B C 1
ATOM 5693 O O . ASP B 1 375 ? 39.356 30.277 59.124 1.00 229.01 375 ASP B O 1
ATOM 5698 N N . SER B 1 376 ? 37.800 29.764 60.663 1.00 221.28 376 SER B N 1
ATOM 5699 C CA . SER B 1 376 ? 38.571 30.241 61.800 1.00 218.60 376 SER B CA 1
ATOM 5700 C C . SER B 1 376 ? 38.746 29.116 62.810 1.00 218.14 376 SER B C 1
ATOM 5701 O O . SER B 1 376 ? 37.802 28.375 63.100 1.00 213.02 376 SER B O 1
ATOM 5704 N N . ILE B 1 377 ? 39.964 28.997 63.341 1.00 227.96 377 ILE B N 1
ATOM 5705 C CA . ILE B 1 377 ? 40.256 27.989 64.350 1.00 234.84 377 ILE B CA 1
ATOM 5706 C C . ILE B 1 377 ? 39.563 28.358 65.657 1.00 238.61 377 ILE B C 1
ATOM 5707 O O . ILE B 1 377 ? 39.334 29.536 65.960 1.00 243.30 377 ILE B O 1
ATOM 5709 N N . LEU B 1 378 ? 39.217 27.338 66.436 1.00 274.31 378 LEU B N 1
ATOM 5710 C CA . LEU B 1 378 ? 38.543 27.503 67.715 1.00 282.41 378 LEU B CA 1
ATOM 5711 C C . LEU B 1 378 ? 39.348 26.780 68.785 1.00 293.14 378 LEU B C 1
ATOM 5712 O O . LEU B 1 378 ? 40.189 25.935 68.482 1.00 275.63 378 LEU B O 1
ATOM 5714 N N . ASP B 1 379 ? 39.161 27.179 70.039 1.00 303.41 379 ASP B N 1
ATOM 5715 C CA . ASP B 1 379 ? 39.826 26.498 71.140 1.00 313.28 379 ASP B CA 1
ATOM 5716 C C . ASP B 1 379 ? 38.940 25.380 71.674 1.00 319.36 379 ASP B C 1
ATOM 5717 O O . ASP B 1 379 ? 37.714 25.513 71.723 1.00 322.16 379 ASP B O 1
ATOM 5719 N N . ARG B 1 380 ? 39.570 24.265 72.053 1.00 321.86 380 ARG B N 1
ATOM 5720 C CA . ARG B 1 380 ? 38.811 23.169 72.643 1.00 329.75 380 ARG B CA 1
ATOM 5721 C C . ARG B 1 380 ? 38.182 23.599 73.958 1.00 343.44 380 ARG B C 1
ATOM 5722 O O . ARG B 1 380 ? 37.077 23.159 74.294 1.00 341.91 380 ARG B O 1
ATOM 5724 N N . GLU B 1 381 ? 38.869 24.462 74.711 1.00 350.96 381 GLU B N 1
ATOM 5725 C CA . GLU B 1 381 ? 38.292 24.998 75.937 1.00 360.53 381 GLU B CA 1
ATOM 5726 C C . GLU B 1 381 ? 37.162 25.972 75.633 1.00 363.20 381 GLU B C 1
ATOM 5727 O O . GLU B 1 381 ? 36.252 26.139 76.453 1.00 369.06 381 GLU B O 1
ATOM 5729 N N . GLN B 1 382 ? 37.210 26.630 74.473 1.00 365.59 382 GLN B N 1
ATOM 5730 C CA . GLN B 1 382 ? 36.140 27.546 74.089 1.00 334.31 382 GLN B CA 1
ATOM 5731 C C . GLN B 1 382 ? 34.843 26.790 73.831 1.00 316.68 382 GLN B C 1
ATOM 5732 O O . GLN B 1 382 ? 33.816 27.059 74.462 1.00 316.83 382 GLN B O 1
ATOM 5734 N N . THR B 1 383 ? 34.871 25.829 72.910 1.00 312.99 383 THR B N 1
ATOM 5735 C CA . THR B 1 383 ? 33.693 25.027 72.606 1.00 329.69 383 THR B CA 1
ATOM 5736 C C . THR B 1 383 ? 34.107 23.601 72.268 1.00 351.51 383 THR B C 1
ATOM 5737 O O . THR B 1 383 ? 34.669 23.357 71.192 1.00 350.31 383 THR B O 1
ATOM 5739 N N . PRO B 1 384 ? 33.852 22.633 73.152 1.00 369.33 384 PRO B N 1
ATOM 5740 C CA . PRO B 1 384 ? 34.279 21.254 72.874 1.00 373.88 384 PRO B CA 1
ATOM 5741 C C . PRO B 1 384 ? 33.441 20.584 71.797 1.00 374.03 384 PRO B C 1
ATOM 5742 O O . PRO B 1 384 ? 33.987 20.026 70.840 1.00 373.14 384 PRO B O 1
ATOM 5746 N N . GLY B 1 385 ? 32.119 20.633 71.935 1.00 362.43 385 GLY B N 1
ATOM 5747 C CA . GLY B 1 385 ? 31.221 20.017 70.979 1.00 350.25 385 GLY B CA 1
ATOM 5748 C C . GLY B 1 385 ? 30.347 21.058 70.307 1.00 334.88 385 GLY B C 1
ATOM 5749 O O . GLY B 1 385 ? 30.091 22.128 70.862 1.00 339.94 385 GLY B O 1
ATOM 5750 N N . TYR B 1 386 ? 29.889 20.735 69.099 1.00 307.43 386 TYR B N 1
ATOM 5751 C CA . TYR B 1 386 ? 29.069 21.654 68.321 1.00 255.05 386 TYR B CA 1
ATOM 5752 C C . TYR B 1 386 ? 27.987 20.876 67.589 1.00 218.08 386 TYR B C 1
ATOM 5753 O O . TYR B 1 386 ? 28.279 19.878 66.927 1.00 210.21 386 TYR B O 1
ATOM 5755 N N . ASN B 1 387 ? 26.745 21.336 67.704 1.00 192.74 387 ASN B N 1
ATOM 5756 C CA . ASN B 1 387 ? 25.644 20.867 66.873 1.00 183.48 387 ASN B CA 1
ATOM 5757 C C . ASN B 1 387 ? 25.310 21.944 65.850 1.00 187.53 387 ASN B C 1
ATOM 5758 O O . ASN B 1 387 ? 25.154 23.116 66.210 1.00 191.71 387 ASN B O 1
ATOM 5760 N N . VAL B 1 388 ? 25.195 21.550 64.584 1.00 187.00 388 VAL B N 1
ATOM 5761 C CA . VAL B 1 388 ? 24.876 22.480 63.506 1.00 183.19 388 VAL B CA 1
ATOM 5762 C C . VAL B 1 388 ? 23.718 21.918 62.692 1.00 175.05 388 VAL B C 1
ATOM 5763 O O . VAL B 1 388 ? 23.715 20.733 62.340 1.00 167.14 388 VAL B O 1
ATOM 5767 N N . THR B 1 389 ? 22.726 22.762 62.415 1.00 179.54 389 THR B N 1
ATOM 5768 C CA . THR B 1 389 ? 21.551 22.384 61.641 1.00 181.66 389 THR B CA 1
ATOM 5769 C C . THR B 1 389 ? 21.630 23.043 60.270 1.00 179.90 389 THR B C 1
ATOM 5770 O O . THR B 1 389 ? 21.590 24.274 60.166 1.00 179.57 389 THR B O 1
ATOM 5774 N N . ILE B 1 390 ? 21.740 22.225 59.226 1.00 184.42 390 ILE B N 1
ATOM 5775 C CA . ILE B 1 390 ? 21.809 22.703 57.849 1.00 179.40 390 ILE B CA 1
ATOM 5776 C C . ILE B 1 390 ? 20.415 22.638 57.243 1.00 179.36 390 ILE B C 1
ATOM 5777 O O . ILE B 1 390 ? 19.709 21.632 57.399 1.00 166.75 390 ILE B O 1
ATOM 5779 N N . THR B 1 391 ? 20.013 23.705 56.556 1.00 180.74 391 THR B N 1
ATOM 5780 C CA . THR B 1 391 ? 18.698 23.786 55.932 1.00 178.12 391 THR B CA 1
ATOM 5781 C C . THR B 1 391 ? 18.853 23.866 54.420 1.00 165.63 391 THR B C 1
ATOM 5782 O O . THR B 1 391 ? 19.570 24.733 53.914 1.00 162.55 391 THR B O 1
ATOM 5786 N N . ALA B 1 392 ? 18.178 22.973 53.702 1.00 159.98 392 ALA B N 1
ATOM 5787 C CA . ALA B 1 392 ? 18.185 22.971 52.244 1.00 154.01 392 ALA B CA 1
ATOM 5788 C C . ALA B 1 392 ? 16.779 23.278 51.754 1.00 136.78 392 ALA B C 1
ATOM 5789 O O . ALA B 1 392 ? 15.848 22.501 52.001 1.00 119.98 392 ALA B O 1
ATOM 5791 N N . THR B 1 393 ? 16.622 24.416 51.080 1.00 136.39 393 THR B N 1
ATOM 5792 C CA . THR B 1 393 ? 15.324 24.864 50.597 1.00 138.72 393 THR B CA 1
ATOM 5793 C C . THR B 1 393 ? 15.344 25.031 49.085 1.00 145.33 393 THR B C 1
ATOM 5794 O O . THR B 1 393 ? 16.292 25.593 48.529 1.00 138.42 393 THR B O 1
ATOM 5798 N N . ASP B 1 394 ? 14.295 24.554 48.420 1.00 161.77 394 ASP B N 1
ATOM 5799 C CA . ASP B 1 394 ? 14.098 24.817 47.005 1.00 165.65 394 ASP B CA 1
ATOM 5800 C C . ASP B 1 394 ? 13.067 25.931 46.867 1.00 165.04 394 ASP B C 1
ATOM 5801 O O . ASP B 1 394 ? 12.047 25.946 47.572 1.00 168.24 394 ASP B O 1
ATOM 5806 N N . ARG B 1 395 ? 13.348 26.853 45.942 1.00 162.13 395 ARG B N 1
ATOM 5807 C CA . ARG B 1 395 ? 12.642 28.119 45.789 1.00 159.97 395 ARG B CA 1
ATOM 5808 C C . ARG B 1 395 ? 11.416 28.045 44.890 1.00 154.87 395 ARG B C 1
ATOM 5809 O O . ARG B 1 395 ? 10.629 28.998 44.876 1.00 152.76 395 ARG B O 1
ATOM 5811 N N . GLY B 1 396 ? 11.231 26.963 44.139 1.00 146.93 396 GLY B N 1
ATOM 5812 C CA . GLY B 1 396 ? 10.043 26.853 43.313 1.00 140.63 396 GLY B CA 1
ATOM 5813 C C . GLY B 1 396 ? 8.806 26.741 44.185 1.00 138.61 396 GLY B C 1
ATOM 5814 O O . GLY B 1 396 ? 8.811 26.079 45.223 1.00 147.12 396 GLY B O 1
ATOM 5815 N N . LYS B 1 397 ? 7.728 27.382 43.744 1.00 126.99 397 LYS B N 1
ATOM 5816 C CA . LYS B 1 397 ? 6.536 27.521 44.574 1.00 128.43 397 LYS B CA 1
ATOM 5817 C C . LYS B 1 397 ? 5.633 26.294 44.536 1.00 118.88 397 LYS B C 1
ATOM 5818 O O . LYS B 1 397 ? 5.308 25.788 43.461 1.00 111.24 397 LYS B O 1
ATOM 5820 N N . PRO B 1 398 ? 5.224 25.813 45.723 1.00 131.73 398 PRO B N 1
ATOM 5821 C CA . PRO B 1 398 ? 5.628 26.381 47.018 1.00 135.97 398 PRO B CA 1
ATOM 5822 C C . PRO B 1 398 ? 7.022 25.933 47.464 1.00 153.88 398 PRO B C 1
ATOM 5823 O O . PRO B 1 398 ? 7.345 24.752 47.336 1.00 152.84 398 PRO B O 1
ATOM 5827 N N . PRO B 1 399 ? 7.834 26.867 47.964 1.00 172.25 399 PRO B N 1
ATOM 5828 C CA . PRO B 1 399 ? 9.198 26.512 48.375 1.00 177.37 399 PRO B CA 1
ATOM 5829 C C . PRO B 1 399 ? 9.175 25.493 49.503 1.00 173.76 399 PRO B C 1
ATOM 5830 O O . PRO B 1 399 ? 8.334 25.558 50.402 1.00 172.68 399 PRO B O 1
ATOM 5834 N N . LEU B 1 400 ? 10.110 24.545 49.455 1.00 159.42 400 LEU B N 1
ATOM 5835 C CA . LEU B 1 400 ? 10.141 23.478 50.452 1.00 149.21 400 LEU B CA 1
ATOM 5836 C C . LEU B 1 400 ? 11.535 23.317 51.038 1.00 153.82 400 LEU B C 1
ATOM 5837 O O . LEU B 1 400 ? 12.532 23.424 50.325 1.00 156.75 400 LEU B O 1
ATOM 5842 N N . SER B 1 401 ? 11.604 23.031 52.335 1.00 146.68 401 SER B N 1
ATOM 5843 C CA . SER B 1 401 ? 12.878 22.979 53.034 1.00 137.80 401 SER B CA 1
ATOM 5844 C C . SER B 1 401 ? 12.953 21.737 53.906 1.00 136.30 401 SER B C 1
ATOM 5845 O O . SER B 1 401 ? 11.961 21.335 54.523 1.00 136.40 401 SER B O 1
ATOM 5848 N N . SER B 1 402 ? 14.139 21.132 53.950 1.00 138.38 402 SER B N 1
ATOM 5849 C CA . SER B 1 402 ? 14.430 20.029 54.853 1.00 134.66 402 SER B CA 1
ATOM 5850 C C . SER B 1 402 ? 15.708 20.350 55.612 1.00 138.55 402 SER B C 1
ATOM 5851 O O . SER B 1 402 ? 16.636 20.943 55.055 1.00 124.55 402 SER B O 1
ATOM 5854 N N . SER B 1 403 ? 15.759 19.946 56.876 1.00 144.33 403 SER B N 1
ATOM 5855 C CA . SER B 1 403 ? 16.881 20.256 57.746 1.00 142.22 403 SER B CA 1
ATOM 5856 C C . SER B 1 403 ? 17.549 18.977 58.229 1.00 134.71 403 SER B C 1
ATOM 5857 O O . SER B 1 403 ? 16.902 17.938 58.389 1.00 131.44 403 SER B O 1
ATOM 5860 N N . THR B 1 404 ? 18.856 19.067 58.461 1.00 144.33 404 THR B N 1
ATOM 5861 C CA . THR B 1 404 ? 19.636 17.947 58.967 1.00 156.55 404 THR B CA 1
ATOM 5862 C C . THR B 1 404 ? 20.582 18.459 60.041 1.00 173.46 404 THR B C 1
ATOM 5863 O O . THR B 1 404 ? 21.336 19.408 59.806 1.00 168.99 404 THR B O 1
ATOM 5865 N N . THR B 1 405 ? 20.535 17.833 61.212 1.00 186.43 405 THR B N 1
ATOM 5866 C CA . THR B 1 405 ? 21.355 18.227 62.349 1.00 198.96 405 THR B CA 1
ATOM 5867 C C . THR B 1 405 ? 22.538 17.278 62.466 1.00 206.29 405 THR B C 1
ATOM 5868 O O . THR B 1 405 ? 22.356 16.058 62.544 1.00 212.53 405 THR B O 1
ATOM 5872 N N . ILE B 1 406 ? 23.744 17.837 62.477 1.00 209.83 406 ILE B N 1
ATOM 5873 C CA . ILE B 1 406 ? 24.962 17.054 62.613 1.00 207.54 406 ILE B CA 1
ATOM 5874 C C . ILE B 1 406 ? 25.709 17.505 63.858 1.00 209.93 406 ILE B C 1
ATOM 5875 O O . ILE B 1 406 ? 25.646 18.672 64.264 1.00 215.68 406 ILE B O 1
ATOM 5877 N N . THR B 1 407 ? 26.424 16.560 64.464 1.00 206.15 407 THR B N 1
ATOM 5878 C CA . THR B 1 407 ? 27.197 16.802 65.673 1.00 207.55 407 THR B CA 1
ATOM 5879 C C . THR B 1 407 ? 28.671 16.589 65.367 1.00 210.48 407 THR B C 1
ATOM 5880 O O . THR B 1 407 ? 29.050 15.559 64.797 1.00 213.37 407 THR B O 1
ATOM 5882 N N . LEU B 1 408 ? 29.494 17.559 65.753 1.00 216.12 408 LEU B N 1
ATOM 5883 C CA . LEU B 1 408 ? 30.936 17.511 65.571 1.00 217.08 408 LEU B CA 1
ATOM 5884 C C . LEU B 1 408 ? 31.599 17.666 66.930 1.00 221.59 408 LEU B C 1
ATOM 5885 O O . LEU B 1 408 ? 31.225 18.549 67.711 1.00 228.59 408 LEU B O 1
ATOM 5887 N N . ASN B 1 409 ? 32.577 16.813 67.210 1.00 206.77 409 ASN B N 1
ATOM 5888 C CA . ASN B 1 409 ? 33.284 16.832 68.480 1.00 195.50 409 ASN B CA 1
ATOM 5889 C C . ASN B 1 409 ? 34.748 17.176 68.259 1.00 190.73 409 ASN B C 1
ATOM 5890 O O . ASN B 1 409 ? 35.335 16.848 67.223 1.00 183.71 409 ASN B O 1
ATOM 5892 N N . VAL B 1 410 ? 35.329 17.847 69.244 1.00 194.29 410 VAL B N 1
ATOM 5893 C CA . VAL B 1 410 ? 36.737 18.196 69.187 1.00 195.22 410 VAL B CA 1
ATOM 5894 C C . VAL B 1 410 ? 37.517 17.413 70.234 1.00 183.40 410 VAL B C 1
ATOM 5895 O O . VAL B 1 410 ? 37.428 17.697 71.428 1.00 186.29 410 VAL B O 1
#

Sequence (818 aa):
PVRYSIPEELDRGSVVGKLAKDLGLSVLEVSARKLRVSAEKLHFSVDSESGDLLVKDRIDREQICKGRRKCELQLEAVLENPLNIFHVVVEIEDVNDHAPQFPKDEINLEISESDSPGARTILESAKDLDIGMNSLSKYQLSPNDYFLLLVKDNPDGSKYPELELQKMLDREAESTHHLMLTAVDGGDPPRTGTTQLRIRVVDANDNRPVFSQDVYRVRLPEDLPPGTTVLRLKAMDQDEGINAEFTYSFLGVANKAQFSLDPITGDIVTRQSLDFEEVEQYTIDVEAKDRGSLSSQCKVIIEVLDENDNRPEIIITSLSDQISEDSPSGTVVALFKVRDRDSGENAEVMCSLSGNNPFKIHSSSNNYYKLVTDSILDREQTPGYNVTITATDRGKPPLSSSTTITLNVPVRYSIPEELDRGSVVGKLAKDLGLSVLEVSARKLRVSAEKLHFSVDSESGDLLVKDRIDREQICKGRRKCELQLEAVLENPLNIFHVVVEIEDVNDHAPQFPKDEINLEISESDSPGARTILESAKDLDIGMNSLSKYQLSPNDYFLLLVKDNPDGSKYPELELQKMLDREAESTHHLMLTAVDGGDPPRTGTTQLRIRVVDANDNRPVFSQDVYRVRLPEDLPPGTTVLRLKAMDQDEGINAEFTYSFLGVANKAQFSLDPITGDIVTRQSLDFEEVEQYTIDVEAKDRGSLSSQCKVIIEVLDENDNRPEIIITSLSDQISEDSPSGTVVALFKVRDRDSGENAEVMCSLSGNNPFKIHSSSNNYYKLVTDSILDREQTPGYNVTITATDRGKPPLSSSTTITLNV

Solvent-accessible surface area: 40809 Å² total; per-residue (Å²): 131,52,152,38,88,12,66,5,88,31,122,81,52,47,91,14,10,42,24,11,82,64,80,57,38,65,104,79,58,23,75,67,64,53,48,53,27,47,28,86,121,35,46,23,54,44,71,78,87,65,5,38,0,16,2,43,66,89,11,36,7,18,141,85,17,83,38,44,99,101,24,48,37,76,6,22,16,42,18,80,80,85,90,54,65,96,56,6,29,1,31,11,48,38,53,27,52,56,32,1,119,18,80,28,111,92,21,108,16,70,9,2,4,28,7,59,67,38,16,107,8,16,1,12,32,5,137,17,73,0,49,43,170,25,32,26,44,48,10,111,30,30,134,48,113,45,11,88,32,49,57,76,104,8,67,73,55,45,77,24,0,12,2,42,4,96,109,102,3,61,40,59,84,70,68,72,14,96,15,88,0,24,0,34,3,32,14,135,116,74,99,70,10,57,0,41,0,116,2,115,4,34,19,13,33,48,39,43,0,74,25,74,102,82,67,15,82,29,163,17,40,4,92,29,86,68,57,48,80,20,33,176,4,49,17,131,17,104,13,100,45,108,33,22,85,42,68,16,58,43,50,18,105,86,57,38,65,36,2,46,22,58,46,150,69,0,30,0,36,4,140,113,71,8,49,52,36,132,55,55,53,25,50,2,34,0,34,0,29,12,163,31,20,3,10,16,18,0,13,1,19,0,36,7,65,30,52,13,75,45,129,0,74,16,69,52,27,19,66,38,74,85,39,67,46,124,12,93,79,44,37,32,1,0,0,0,38,5,108,28,148,6,51,60,77,22,26,54,22,68,26,60,23,60,63,148,16,36,17,30,71,108,65,34,42,134,76,4,31,43,0,18,12,74,56,73,46,53,141,97,141,62,76,43,34,117,1,51,2,49,0,55,2,71,5,85,100,83,50,60,17,74,40,83,16,92,3,61,47,119,36,161,26,68,9,47,3,54,52,121,192,41,35,90,15,10,43,4,12,78,74,40,66,29,68,72,71,80,10,72,84,40,53,36,122,24,28,21,104,101,24,48,16,51,38,55,74,91,58,2,36,0,34,0,18,54,144,11,11,2,11,131,63,3,76,39,154,173,90,11,100,26,73,0,15,0,3,0,40,141,87,20,38,4,74,32,2,25,0,39,7,96,28,45,34,53,54,35,4,118,24,87,48,122,57,16,123,20,96,6,6,2,26,4,58,69,40,18,104,7,16,5,38,41,2,54,20,97,3,33,50,139,12,30,20,43,40,0,113,26,26,133,55,92,37,8,95,27,51,54,91,92,22,89,80,45,44,63,36,0,1,0,48,2,90,85,106,4,54,50,44,69,93,63,84,25,117,15,90,0,23,0,42,3,27,14,101,118,75,100,73,8,71,1,80,0,33,0,122,5,38,17,12,25,50,40,49,0,86,16,74,96,125,57,15,132,26,153,24,61,6,108,29,88,62,55,52,76,23,33,147,6,50,16,136,14,110,13,85,44,101,24,23,82,40,54,11,53,44,36,19,82,92,46,41,73,57,7,30,24,65,62,140,54,0,18,2,35,8,137,107,52,19,60,25,56,138,46,105,59,18,38,3,12,0,25,0,71,3,167,22,4,2,9,13,23,1,7,1,1,2,50,6,70,37,28,10,81,46,56,2,60,44,59,79,76,52,84,48,84,89,44,69,13,93,19,102,89,37,37,49,24,31,27,25,25,10,65,27,74,6,48,60,79,20,30,66,42,75,31,66,38,73,58,106,24,54,45,38,63,46,84,66,38,94,66,29,68,21,14,30,12,74,63,62,39,56,55,106,80,52,90,47,37,82,26,57,18,52,0,48,0,89,10,90,87,80,64,73,35,80,46,97,60,96,33,59,82

Foldseek 3Di:
DAEFEEAFQDDWFDFRFAPCVVVVDDLVQCVVWPKAKDWDPADWDADSVRRTTTHDDGGDCCVPVVADQWDKTWMWIWTVDPTDIDIYIYTYDYDLPWAWAFPDQEAEAEAELPDDAFDKAWDTFIFTSTHDQSTWDDKDKDDDDFWDKDWDADPVGGITIMIGTHDGHDCLVPFWDKIKMWIWGRDVVIDIYIHIYIYGYAWDLPWAKDWPDQEAEFEEEQPDAFPDFRDATHIWTSTDDQSTAKFKDFPDPPPCVQWDADTNRRTITGPHGGDCLPDQKDKTKMKMAGPDRRIDIHIYIYGYDWALPWAKDKAWPDFDQADDLPAAAFAWGTKIFIDTSTDDLSGAKDKDKPVVAQWDWDDPDGRIIIIGGHHHDGCVVPFKDKMKMKIWGRGPPIHIDIDIDMHGD/DAEFEEAAQDDWFDFRFQPCVVVVHDLVQCVVWPKAKDWDPAGWDADSPRNTITGDDHGDQCVQCVAPQWGWTWMWIFTVPPTDIDIYIYTYHYDLPWAWEFPDQEAEAEDELPDDAFDKAWDTFIFTSTDDQSGWDDKDKDDDDFWDKDWDADPVGGITIMIGTHDRHDCLVPFKDKIKMWIWGRDVVIHIYIHIYIYGYAWDLPWAKAWPDQEAEFEEEQPDAFPDFRFFTGIFTSTDDQSTQKWKDFPDPPVCCQWDADTRRGIITGHHGGDCLVPQKDKTKMKIAGPVRRIDIHIYMYGYDFDLPWWKDKAWPDADQDDALQDDAFAFGTKIFIATSTDDLSGDKDKDKPPPAQWDWADDDPRIITITGGDGHHCVRPFKDKIKMKMWRVPPVIDIDIDIDIHGD

B-factor: mean 108.83, std 46.7, range [30.43, 379.53]

GO terms:
  GO:0016020 membrane (C, IDA)

Organism: Mus musculus (NCBI:txid10090)

Secondary structure (DSSP, 8-state):
-EEEEEESSPPTT-EEE-HHHHHT--HHHHHHTT-EEE-SS--EE--TTT-SEEE-S---HHHHTTT-SS-EEEEEEEETTTTEEEEEEEEEE----S--B-SSSEEEEEEETTPPTT-EEE-PPPB----GGGSEEEEEE---SSEEEEEEE-TTS-EEEEEEE-S---TTT--EEEEEEEEEES-SS--EEEEEEEEEEEP-S----EES-SEEEEEEETTPPTT-EEEE--EE--S-GGGG-EEEEE-SSSGGGTEEEETTTTEEEESS---TTT-SEEEEEEEEEESSS-EEEEEEEEEEEP---S--EEEEEEE-SB--TTPPTTEEEEEEEEE-SS-GGGT-EEEE--SSSSEEEEEEETTEEEEEESS---TTT-SEEEEEEEEEE-SSSP-EEEEEEEEE-/-EEEEEESSPPTT-EEE-HHHHHT--HHHHHHTT-EEE-SS--EEE-TTT--EEE-S---HHHHTTT-SS-EEEEEEEETTTTEEEEEEEEEE--S----B-SSSEEEEEEETTPPTT-EEE-PPPB----GGGSEEEEEE---SSEEEEEE--TTS--EEEEEE-S---TTT--EEEEEEEEEES-SS--EEEEEEEEEEEP-S-S--EES-SEEEEEEETTPPTT-EEEE--EE-SS-GGGG-EEEEE-SSSGGGTEEE-TTT-EEEESS---TTT-SEEEEEEEEEETT--EEEEEEEEEEEP-S-S--EEEEEEE-SB--TTPPTTEEEEEEEEE-S--GGGT-EEEE--SSSSEEEEEEETTEEEEEESS---TTT-SEEEEEEEEEE-SSSPEEEEEEEEEE-

Radius of gyration: 55.01 Å; Cα contacts (8 Å, |Δi|>4): 2002; chains: 2; bounding box: 149×68×139 Å

CATH classification: 2.60.40.60 (+3 more: 2.60.40.60, 2.60.40.60, 2.60.40.60)

Nearest PDB structures (foldseek):
  5szp-assembly1_B  TM=1.002E+00  e=3.142E-84  Mus musculus
  5dzx-assembly1_B  TM=9.122E-01  e=4.316E-50  Mus musculus
  5dzy-assembly2_D  TM=9.089E-01  e=2.093E-50  Mus musculus
  4zi8-assembly1_A  TM=9.369E-01  e=4.872E-38  Mus musculus
  4zpq-assembly3_C  TM=9.099E-01  e=3.131E-37  Mus musculus

InterPro domains:
  IPR002126 Cadherin-like [PF00028] (140-232)
  IPR002126 Cadherin-like [PF00028] (247-336)
  IPR002126 Cadherin-like [PF00028] (353-440)
  IPR002126 Cadherin-like [PF00028] (455-550)
  IPR002126 Cadherin-like [PF00028] (580-658)
  IPR002126 Cadherin-like [PR00205] (73-92)
  IPR002126 Cadherin-like [PR00205] (242-271)
  IPR002126 Cadherin-like [PR00205] (312-324)
  IPR002126 Cadherin-like [PR00205] (429-448)
  IPR002126 Cadherin-like [PR00205] (448-461)
  IPR002126 Cadherin-like [PR00205] (508-534)
  IPR002126 Cadherin-like [PR00205] (542-559)
  IPR002126 Cadherin-like [PS50268] (75-133)
  IPR002126 Cadherin-like [PS50268] (134-242)
  IPR002126 Cadherin-like [PS50268] (243-345)
  IPR002126 Cadherin-like [PS50268] (346-450)
  IPR002126 Cadherin-like [PS50268] (451-560)
  IPR002126 Cadherin-like [PS50268] (576-673)
  IPR002126 Cadherin-like [SM00112] (47-131)
  IPR002126 Cadherin-like [SM00112] (155-240)